Protein 6QSW (pdb70)

Sequence (796 aa):
LSLCGMVDYHKQPWQAKISVIGHESCMGAVVSEEYFVLTAAHCFSIKVSVGGEKRDLEIEVVLFHPNYNIINGKKEAGIPEFYDYDVALIKLKNKLKYGQTIRPICLPCTEGTTRALRLPPTTTCQQQKEELLPAQDIKALFVSEEEKKLTRKEVYIKNGDKKGSCERDAQYAPGYDKVKDISEVVTPRFLCTGGVSPYADPNTCRGDSGGPLIVHKRSRFIQVGVISWGVVDVCVPAHARDFHINLFQVLPWLKEKLQDEDLGFLLSLCGMVWDYHKQPWWQAKISSVIGHESCMGAVVSEYFVLTAAHCFTVDDKEHSSIKVSVGGEKRDLEIEVVLFHPNYNINGKKEAGIPEFYDYDVALIKLKNKLKYGQTIRPICLPCTEGTTRALRLPPTTTCQQQKEELLPAQDIKALFVSEELTRKEVYIKNGDKKGSSCERDAQYAPGYDKVKDISEVVTPRFLCTGGVSPYADPNTCRGDSGGPLIVHKRSRFIQVGVISWGVVDVCVPAHARDFHINLFQVLPWLKEKLQDEDLGFLLSLCGMVWDYHKQPWQAKISVIGHESCMGAVVSEYFVLTAAHCFSIKVSVGGEKRDLEIEVVLFHPNYNINGKKEAGIPEFYDYDVALIKLKNKLKYGQTIRRPICLPCTEGTTRALRLPPTTTCQQQKEELLPAQDIKALFVSEEEKKLTRRKEVYIKNGDKKGSCERDAQYAPGYDKVKDISEVVTPRFLCTGGVSPYADPNTCRGDSGGPLIVHKRSRFIQVGVISWGVVDVCAHARDFHINLFQVLPWLKEKLQDEDDLGFL

Radius of gyration: 29.0 Å; Cα contacts (8 Å, |Δi|>4): 1877; chains: 3; bounding box: 74×73×73 Å

Secondary structure (P-SEA, 3-state):
ccccccccccccccbbbbbccccccbbbbbccccbbbbbcccccbbbbccccccccccccccccccccccccccccccccccccbbbbbbcccccccccbbbbbbcccaaaaaaacccccccaaaaaaacccccccccbbbbbccccbbbbbbbcccccaaaaaaacccccccccccccccccccccbbbbbcccccbbbbbcccccccccccccccbbbbccccccccccccccccbbbbbcccccaaaaaaaaacccccccc/cccccccccccccccbbbbbccccccbbbbbccccbbbbccccccccccccbbbbbccccccccccccccccccccccccccccccccccccbbbbbbcccccccccbbbbbbcccaaaaaaacccccccaaaaaaaccccccccccccccccbbbbbbcccccaaaaaaacccccccccccccccccccccbbbbbcccccbbbbbcccccccccccccccbbbbccccccccccccccccbbbbbcccccaaaaaaaaacccccccc/cccccccccccccccbbbbbccccccbbbbbccccbbbbbcccccbbbbccccccccccccccccccccccccccccccccccccbbbbbbcccccccccbbbbbbcccaaaaaaacccccccaaaaaaaccccccccbbbbbbccccbbbbbbbcccccaaaaaaacccccccccccccccccccccbbbbbcccccbbbbbcccccccccccccccbbbbccccccccccccccbbbbbcccccaaaaaaaaacccccccc

Nearest PDB structures (foldseek):
  6qsw-assembly3_CCC  TM=1.004E+00  e=5.843E-62  Homo sapiens
  6qsw-assembly1_AAA  TM=9.974E-01  e=5.470E-60  Homo sapiens
  6t8u-assembly2_BBB  TM=9.981E-01  e=3.552E-57  Homo sapiens
  6t8u-assembly3_CCC  TM=9.972E-01  e=8.289E-57  Homo sapiens
  6t8u-assembly1_AAA  TM=1.001E+00  e=1.613E-56  Homo sapiens

Structure (mmCIF, N/CA/C/O backbone):
data_6QSW
#
_entry.id   6QSW
#
_cell.length_a   91.281
_cell.length_b   91.281
_cell.length_c   260.221
_cell.angle_alpha   90.000
_cell.angle_beta   90.000
_cell.angle_gamma   90.000
#
_symmetry.space_group_name_H-M   'P 43 21 2'
#
loop_
_entity.id
_entity.type
_entity.pdbx_description
1 polymer 'Complement factor B'
2 non-polymer 'SULFATE ION'
3 non-polymer ~{N}-(2-bromanyl-4-methyl-naphthalen-1-yl)-4,5-dihydro-1~{H}-imidazol-2-amine
4 water water
#
loop_
_atom_site.group_PDB
_atom_site.id
_atom_site.type_symbol
_atom_site.label_atom_id
_atom_site.label_alt_id
_atom_site.label_comp_id
_atom_site.label_asym_id
_atom_site.label_entity_id
_atom_site.label_seq_id
_atom_site.pdbx_PDB_ins_code
_atom_site.Cartn_x
_atom_site.Cartn_y
_atom_site.Cartn_z
_atom_site.occupancy
_atom_site.B_iso_or_equiv
_atom_site.auth_seq_id
_atom_site.auth_comp_id
_atom_site.auth_asym_id
_atom_site.auth_atom_id
_atom_site.pdbx_PDB_model_num
ATOM 1 N N . LEU A 1 2 ? 42.627 -5.384 -26.145 1.000 42.034 -1 LEU AAA N 1
ATOM 2 C CA . LEU A 1 2 ? 42.161 -5.387 -24.725 1.000 31.874 -1 LEU AAA CA 1
ATOM 3 C C . LEU A 1 2 ? 42.385 -6.781 -24.127 1.000 26.540 -1 LEU AAA C 1
ATOM 4 O O . LEU A 1 2 ? 41.858 -7.761 -24.692 1.000 29.406 -1 LEU AAA O 1
ATOM 20 N N . SER A 1 3 ? 43.165 -6.876 -23.049 1.000 25.327 0 SER AAA N 1
ATOM 21 C CA . SER A 1 3 ? 43.450 -8.157 -22.352 1.000 26.588 0 SER AAA CA 1
ATOM 22 C C . SER A 1 3 ? 42.154 -8.700 -21.748 1.000 25.103 0 SER AAA C 1
ATOM 23 O O . SER A 1 3 ? 41.301 -7.875 -21.290 1.000 27.972 0 SER AAA O 1
ATOM 31 N N . LEU A 1 4 A 42.017 -10.025 -21.738 1.000 23.617 1 LEU AAA N 1
ATOM 32 C CA . LEU A 1 4 A 41.066 -10.740 -20.857 1.000 24.529 1 LEU AAA CA 1
ATOM 33 C C . LEU A 1 4 A 41.598 -10.632 -19.430 1.000 23.653 1 LEU AAA C 1
ATOM 34 O O . LEU A 1 4 A 42.584 -11.293 -19.102 1.000 32.459 1 LEU AAA O 1
ATOM 50 N N . CYS A 1 5 ? 40.989 -9.766 -18.632 1.000 23.500 1 CYS AAA N 1
ATOM 51 C CA . CYS A 1 5 ? 41.392 -9.517 -17.233 1.000 20.319 1 CYS AAA CA 1
ATOM 52 C C . CYS A 1 5 ? 40.640 -10.485 -16.311 1.000 21.423 1 CYS AAA C 1
ATOM 53 O O . CYS A 1 5 ? 39.538 -10.976 -16.672 1.000 21.733 1 CYS AAA O 1
ATOM 60 N N . GLY A 1 6 ? 41.241 -10.781 -15.167 1.000 20.654 2 GLY AAA N 1
ATOM 61 C CA . GLY A 1 6 ? 40.614 -11.547 -14.078 1.000 17.943 2 GLY AAA CA 1
ATOM 62 C C . GLY A 1 6 ? 40.242 -12.946 -14.527 1.000 18.323 2 GLY AAA C 1
ATOM 63 O O . GLY A 1 6 ? 39.182 -13.436 -14.122 1.000 19.911 2 GLY AAA O 1
ATOM 67 N N . MET A 1 7 ? 41.062 -13.542 -15.389 1.000 22.184 3 MET AAA N 1
ATOM 68 C CA . MET A 1 7 ? 40.823 -14.904 -15.914 1.000 24.309 3 MET AAA CA 1
ATOM 69 C C . MET A 1 7 ? 41.998 -15.784 -15.506 1.000 23.562 3 MET AAA C 1
ATOM 70 O O . MET A 1 7 ? 43.147 -15.326 -15.654 1.000 29.754 3 MET AAA O 1
ATOM 84 N N . VAL A 1 8 ? 41.731 -16.997 -15.018 1.000 24.846 4 VAL AAA N 1
ATOM 85 C CA . VAL A 1 8 ? 42.797 -17.945 -14.568 1.000 28.564 4 VAL AAA CA 1
ATOM 86 C C . VAL A 1 8 ? 43.138 -18.950 -15.683 1.000 34.474 4 VAL AAA C 1
ATOM 87 O O . VAL A 1 8 ? 42.273 -19.159 -16.526 1.000 40.476 4 VAL AAA O 1
ATOM 100 N N . ASP A 1 16 ? 49.995 -22.218 -7.081 1.000 65.852 23 ASP AAA N 1
ATOM 101 C CA . ASP A 1 16 ? 49.455 -21.167 -6.177 1.000 74.436 23 ASP AAA CA 1
ATOM 102 C C . ASP A 1 16 ? 49.254 -19.868 -6.962 1.000 71.315 23 ASP AAA C 1
ATOM 103 O O . ASP A 1 16 ? 48.176 -19.266 -6.849 1.000 77.407 23 ASP AAA O 1
ATOM 109 N N . TYR A 1 17 ? 50.282 -19.414 -7.679 1.000 85.906 24 TYR AAA N 1
ATOM 110 C CA . TYR A 1 17 ? 50.204 -18.215 -8.561 1.000 92.254 24 TYR AAA CA 1
ATOM 111 C C . TYR A 1 17 ? 49.437 -18.578 -9.838 1.000 127.003 24 TYR AAA C 1
ATOM 112 O O . TYR A 1 17 ? 48.986 -17.668 -10.561 1.000 201.561 24 TYR AAA O 1
ATOM 118 N N . HIS A 1 18 ? 49.289 -19.874 -10.114 1.000 65.454 25 HIS AAA N 1
ATOM 119 C CA . HIS A 1 18 ? 48.350 -20.399 -11.137 1.000 47.041 25 HIS AAA CA 1
ATOM 120 C C . HIS A 1 18 ? 46.941 -19.919 -10.777 1.000 30.229 25 HIS AAA C 1
ATOM 121 O O . HIS A 1 18 ? 46.234 -19.483 -11.689 1.000 31.327 25 HIS AAA O 1
ATOM 136 N N . LYS A 1 19 ? 46.565 -19.938 -9.491 1.000 27.567 26 LYS AAA N 1
ATOM 137 C CA . LYS A 1 19 ? 45.164 -19.650 -9.058 1.000 23.064 26 LYS AAA CA 1
ATOM 138 C C . LYS A 1 19 ? 44.975 -18.159 -8.735 1.000 20.360 26 LYS AAA C 1
ATOM 139 O O . LYS A 1 19 ? 43.818 -17.719 -8.725 1.000 21.895 26 LYS AAA O 1
ATOM 158 N N . GLN A 1 20 ? 46.051 -17.409 -8.479 1.000 21.181 27 GLN AAA N 1
ATOM 159 C CA . GLN A 1 20 ? 45.995 -15.951 -8.195 1.000 20.515 27 GLN AAA CA 1
ATOM 160 C C . GLN A 1 20 ? 47.091 -15.259 -9.006 1.000 19.403 27 GLN AAA C 1
ATOM 161 O O . GLN A 1 20 ? 48.009 -14.659 -8.446 1.000 21.121 27 GLN AAA O 1
ATOM 175 N N . PRO A 1 21 ? 47.030 -15.332 -10.358 1.000 19.032 28 PRO AAA N 1
ATOM 176 C CA . PRO A 1 21 ? 48.129 -14.868 -11.212 1.000 18.336 28 PRO AAA CA 1
ATOM 177 C C . PRO A 1 21 ? 48.321 -13.341 -11.226 1.000 17.700 28 PRO AAA C 1
ATOM 178 O O . PRO A 1 21 ? 49.336 -12.874 -11.730 1.000 16.578 28 PRO AAA O 1
ATOM 189 N N . TRP A 1 22 ? 47.366 -12.603 -10.663 1.000 17.353 29 TRP AAA N 1
ATOM 190 C CA . TRP A 1 22 ? 47.441 -11.125 -10.514 1.000 17.318 29 TRP AAA CA 1
ATOM 191 C C . TRP A 1 22 ? 48.246 -10.754 -9.265 1.000 15.843 29 TRP AAA C 1
ATOM 192 O O . TRP A 1 22 ? 48.568 -9.569 -9.109 1.000 16.751 29 TRP AAA O 1
ATOM 213 N N . GLN A 1 23 ? 48.499 -11.688 -8.355 1.000 16.214 30 GLN AAA N 1
ATOM 214 C CA . GLN A 1 23 ? 48.975 -11.284 -7.006 1.000 15.819 30 GLN AAA CA 1
ATOM 215 C C . GLN A 1 23 ? 50.450 -10.863 -7.063 1.000 14.871 30 GLN AAA C 1
ATOM 216 O O . GLN A 1 23 ? 51.249 -11.528 -7.716 1.000 17.018 30 GLN AAA O 1
ATOM 230 N N . ALA A 1 24 ? 50.781 -9.762 -6.402 1.000 15.650 31 ALA AAA N 1
ATOM 231 C CA . ALA A 1 24 ? 52.165 -9.255 -6.257 1.000 16.678 31 ALA AAA CA 1
ATOM 232 C C . ALA A 1 24 ? 52.544 -9.261 -4.776 1.000 15.627 31 ALA AAA C 1
ATOM 233 O O . ALA A 1 24 ? 51.685 -8.930 -3.930 1.000 17.877 31 ALA AAA O 1
ATOM 240 N N . LYS A 1 25 ? 53.795 -9.611 -4.481 1.000 20.027 32 LYS AAA N 1
ATOM 241 C CA . LYS A 1 25 ? 54.372 -9.575 -3.118 1.000 21.434 32 LYS AAA CA 1
ATOM 242 C C . LYS A 1 25 ? 55.323 -8.381 -3.058 1.000 21.870 32 LYS AAA C 1
ATOM 243 O O . LYS A 1 25 ? 56.151 -8.231 -3.984 1.000 20.984 32 LYS AAA O 1
ATOM 262 N N . ILE A 1 26 ? 55.162 -7.549 -2.032 1.000 20.149 33 ILE AAA N 1
ATOM 263 C CA . ILE A 1 26 ? 55.982 -6.328 -1.816 1.000 20.143 33 ILE AAA CA 1
ATOM 264 C C . ILE A 1 26 ? 56.679 -6.434 -0.460 1.000 20.682 33 ILE AAA C 1
ATOM 265 O O . ILE A 1 26 ? 56.013 -6.766 0.530 1.000 19.634 33 ILE AAA O 1
ATOM 281 N N . SER A 1 27 ? 57.984 -6.151 -0.443 1.000 23.096 34 SER AAA N 1
ATOM 282 C CA . SER A 1 27 ? 58.830 -6.010 0.767 1.000 22.447 34 SER AAA CA 1
ATOM 283 C C . SER A 1 27 ? 59.538 -4.657 0.703 1.000 24.291 34 SER AAA C 1
ATOM 284 O O . SER A 1 27 ? 59.972 -4.266 -0.392 1.000 27.535 34 SER AAA O 1
ATOM 292 N N . VAL A 1 28 ? 59.626 -3.971 1.833 1.000 26.136 35 VAL AAA N 1
ATOM 293 C CA . VAL A 1 28 ? 60.346 -2.674 1.954 1.000 29.208 35 VAL AAA CA 1
ATOM 294 C C . VAL A 1 28 ? 61.320 -2.826 3.123 1.000 30.418 35 VAL AAA C 1
ATOM 295 O O . VAL A 1 28 ? 60.893 -3.342 4.150 1.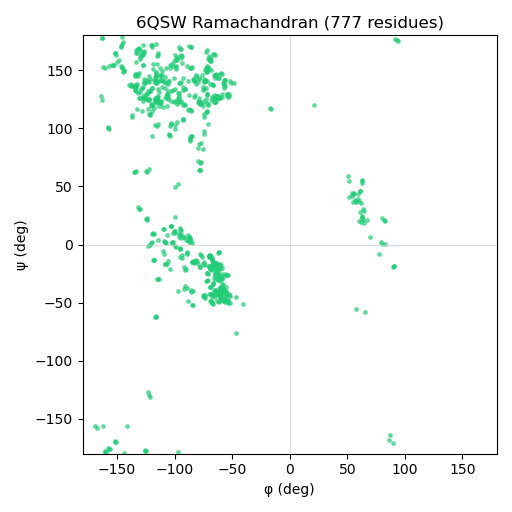000 29.836 35 VAL AAA O 1
ATOM 308 N N . ILE A 1 29 ? 62.602 -2.519 2.904 1.000 39.293 36 ILE AAA N 1
ATOM 309 C CA . ILE A 1 29 ? 63.700 -2.756 3.888 1.000 42.884 36 ILE AAA CA 1
ATOM 310 C C . ILE A 1 29 ? 64.116 -1.411 4.494 1.000 49.966 36 ILE AAA C 1
ATOM 311 O O . ILE A 1 29 ? 63.229 -0.748 5.083 1.000 57.490 36 ILE AAA O 1
ATOM 316 N N . GLY A 1 34 ? 64.377 -3.778 9.131 1.000 87.176 38 GLY AAA N 1
ATOM 317 C CA . GLY A 1 34 ? 63.377 -4.821 9.438 1.000 80.157 38 GLY AAA CA 1
ATOM 318 C C . GLY A 1 34 ? 62.188 -4.752 8.491 1.000 76.793 38 GLY AAA C 1
ATOM 319 O O . GLY A 1 34 ? 61.471 -3.736 8.528 1.000 74.835 38 GLY AAA O 1
ATOM 323 N N . HIS A 1 35 ? 61.981 -5.813 7.702 1.000 68.497 39 HIS AAA N 1
ATOM 324 C CA . HIS A 1 35 ? 61.145 -5.832 6.473 1.000 64.725 39 HIS AAA CA 1
ATOM 325 C C . HIS A 1 35 ? 59.682 -5.557 6.821 1.000 50.442 39 HIS AAA C 1
ATOM 326 O O . HIS A 1 35 ? 59.162 -6.250 7.702 1.000 59.681 39 HIS AAA O 1
ATOM 341 N N . GLU A 1 36 ? 59.067 -4.560 6.165 1.000 37.699 40 GLU AAA N 1
ATOM 342 C CA . GLU A 1 36 ? 57.589 -4.381 6.085 1.000 29.428 40 GLU AAA CA 1
ATOM 343 C C . GLU A 1 36 ? 57.100 -5.185 4.879 1.000 25.404 40 GLU AAA C 1
ATOM 344 O O . GLU A 1 36 ? 57.821 -5.201 3.871 1.000 29.435 40 GLU AAA O 1
ATOM 350 N N . SER A 1 37 ? 55.948 -5.846 4.981 1.000 20.548 41 SER AAA N 1
ATOM 351 C CA . SER A 1 37 ? 55.381 -6.657 3.878 1.000 20.687 41 SER AAA CA 1
ATOM 352 C C . SER A 1 37 ? 54.063 -6.032 3.440 1.000 17.369 41 SER AAA C 1
ATOM 353 O O . SER A 1 37 ? 53.342 -5.495 4.293 1.000 18.945 41 SER AAA O 1
ATOM 361 N N . CYS A 1 38 ? 53.786 -6.102 2.144 1.000 17.142 42 CYS AAA N 1
ATOM 362 C CA . CYS A 1 38 ? 52.468 -5.753 1.576 1.000 16.377 42 CYS AAA CA 1
ATOM 363 C C . CYS A 1 38 ? 52.197 -6.662 0.383 1.000 15.944 42 CYS AAA C 1
ATOM 364 O O . CYS A 1 38 ? 53.094 -7.424 -0.029 1.000 18.725 42 CYS AAA O 1
ATOM 371 N N . MET A 1 39 ? 50.972 -6.593 -0.114 1.000 14.213 43 MET AAA N 1
ATOM 372 C CA . MET A 1 39 ? 50.589 -7.245 -1.375 1.000 16.005 43 MET AAA CA 1
ATOM 373 C C . MET A 1 39 ? 50.107 -6.173 -2.348 1.000 14.919 43 MET AAA C 1
ATOM 374 O O . MET A 1 39 ? 49.994 -4.979 -1.965 1.000 15.377 43 MET AAA O 1
ATOM 388 N N . GLY A 1 40 ? 49.920 -6.586 -3.588 1.000 15.359 44 GLY AAA N 1
ATOM 389 C CA . GLY A 1 40 ? 49.362 -5.744 -4.650 1.000 15.230 44 GLY AAA CA 1
ATOM 390 C C . GLY A 1 40 ? 48.762 -6.611 -5.722 1.000 13.572 44 GLY AAA C 1
ATOM 391 O O . GLY A 1 40 ? 48.763 -7.855 -5.561 1.000 14.241 44 GLY AAA O 1
ATOM 395 N N . ALA A 1 41 ? 48.295 -5.986 -6.788 1.000 13.753 45 ALA AAA N 1
ATOM 396 C CA . ALA A 1 41 ? 47.657 -6.674 -7.921 1.000 15.451 45 ALA AAA CA 1
ATOM 397 C C . ALA A 1 41 ? 48.219 -6.116 -9.215 1.000 14.353 45 ALA AAA C 1
ATOM 398 O O . ALA A 1 41 ? 48.277 -4.881 -9.366 1.000 13.944 45 ALA AAA O 1
ATOM 405 N N . VAL A 1 42 ? 48.586 -7.008 -10.124 1.000 15.398 46 VAL AAA N 1
ATOM 406 C CA . VAL A 1 42 ? 48.920 -6.634 -11.524 1.000 14.647 46 VAL AAA CA 1
ATOM 407 C C . VAL A 1 42 ? 47.648 -6.091 -12.168 1.000 14.146 46 VAL AAA C 1
ATOM 408 O O . VAL A 1 42 ? 46.628 -6.834 -12.180 1.000 15.696 46 VAL AAA O 1
ATOM 421 N N . VAL A 1 43 ? 47.686 -4.856 -12.677 1.000 14.511 47 VAL AAA N 1
ATOM 422 C CA . VAL A 1 43 ? 46.492 -4.252 -13.339 1.000 16.318 47 VAL AAA CA 1
ATOM 423 C C . VAL A 1 43 ? 46.797 -3.939 -14.806 1.000 16.349 47 VAL AAA C 1
ATOM 424 O O . VAL A 1 43 ? 45.858 -3.667 -15.545 1.000 17.855 47 VAL AAA O 1
ATOM 437 N N . SER A 1 44 ? 48.064 -3.973 -15.217 1.000 16.163 48 SER AAA N 1
ATOM 438 C CA . SER A 1 44 ? 48.472 -3.792 -16.631 1.000 17.155 48 SER AAA CA 1
ATOM 439 C C . SER A 1 44 ? 49.901 -4.312 -16.771 1.000 17.534 48 SER AAA C 1
ATOM 440 O O . SER A 1 44 ? 50.486 -4.744 -15.761 1.000 18.466 48 SER AAA O 1
ATOM 448 N N A GLU A 1 45 ? 50.444 -4.264 -17.986 0.500 19.834 49 GLU AAA N 1
ATOM 449 N N B GLU A 1 45 ? 50.453 -4.267 -17.980 0.500 16.758 49 GLU AAA N 1
ATOM 450 C CA A GLU A 1 45 ? 51.794 -4.783 -18.314 0.500 22.279 49 GLU AAA CA 1
ATOM 451 C CA B GLU A 1 45 ? 51.795 -4.832 -18.260 0.500 16.483 49 GLU AAA CA 1
ATOM 452 C C A GLU A 1 45 ? 52.863 -4.042 -17.498 0.500 20.135 49 GLU AAA C 1
ATOM 453 C C B GLU A 1 45 ? 52.869 -4.044 -17.494 0.500 17.118 49 GLU AAA C 1
ATOM 454 O O A GLU A 1 45 ? 53.967 -4.598 -17.326 0.500 20.547 49 GLU AAA O 1
ATOM 455 O O B GLU A 1 45 ? 53.975 -4.593 -17.320 0.500 17.526 49 GLU AAA O 1
ATOM 478 N N . TYR A 1 46 ? 52.573 -2.816 -17.050 1.000 17.406 50 TYR AAA N 1
ATOM 479 C CA . TYR A 1 46 ? 53.577 -1.944 -16.389 1.000 16.601 50 TYR AAA CA 1
ATOM 480 C C . TYR A 1 46 ? 53.180 -1.561 -14.961 1.000 16.369 50 TYR AAA C 1
ATOM 481 O O . TYR A 1 46 ? 53.960 -0.835 -14.346 1.000 20.274 50 TYR AAA O 1
ATOM 499 N N . PHE A 1 47 ? 52.028 -1.996 -14.447 1.000 15.456 51 PHE AAA N 1
ATOM 500 C CA . PHE A 1 47 ? 51.511 -1.435 -13.172 1.000 15.502 51 PHE AAA CA 1
ATOM 501 C C . PHE A 1 47 ? 51.033 -2.505 -12.199 1.000 14.341 51 PHE AAA C 1
ATOM 502 O O . PHE A 1 47 ? 50.270 -3.414 -12.577 1.000 16.145 51 PHE AAA O 1
ATOM 519 N N . VAL A 1 48 ? 51.415 -2.296 -10.943 1.000 14.606 52 VAL AAA N 1
ATOM 520 C CA . VAL A 1 48 ? 50.913 -3.036 -9.758 1.000 14.102 52 VAL AAA CA 1
ATOM 521 C C . VAL A 1 48 ? 50.199 -2.033 -8.852 1.000 13.327 52 VAL AAA C 1
ATOM 522 O O . VAL A 1 48 ? 50.816 -1.028 -8.464 1.000 13.611 52 VAL AAA O 1
ATOM 535 N N . LEU A 1 49 ? 48.936 -2.307 -8.535 1.000 13.260 53 LEU AAA N 1
ATOM 536 C CA . LEU A 1 49 ? 48.121 -1.465 -7.627 1.000 13.840 53 LEU AAA CA 1
ATOM 537 C C . LEU A 1 49 ? 48.293 -1.982 -6.200 1.000 12.915 53 LEU AAA C 1
ATOM 538 O O . LEU A 1 49 ? 48.235 -3.200 -5.996 1.000 13.787 53 LEU AAA O 1
ATOM 554 N N . THR A 1 50 ? 48.519 -1.075 -5.254 1.000 12.895 54 THR AAA N 1
ATOM 555 C CA . THR A 1 50 ? 48.749 -1.421 -3.833 1.000 13.634 54 THR AAA CA 1
ATOM 556 C C . THR A 1 50 ? 48.271 -0.262 -2.953 1.000 12.686 54 THR AAA C 1
ATOM 557 O O . THR A 1 50 ? 47.586 0.624 -3.463 1.000 12.788 54 THR AAA O 1
ATOM 568 N N . ALA A 1 51 ? 48.590 -0.313 -1.665 1.000 12.057 55 ALA AAA N 1
ATOM 569 C CA . ALA A 1 51 ? 48.228 0.711 -0.663 1.000 12.161 55 ALA AAA CA 1
ATOM 570 C C . ALA A 1 51 ? 49.392 1.703 -0.521 1.000 11.065 55 ALA AAA C 1
ATOM 571 O O . ALA A 1 51 ? 50.581 1.288 -0.503 1.000 13.881 55 ALA AAA O 1
ATOM 578 N N . ALA A 1 52 ? 49.060 2.981 -0.402 1.000 12.315 56 ALA AAA N 1
ATOM 579 C CA . ALA A 1 52 ? 50.046 4.054 -0.203 1.000 13.788 56 ALA AAA CA 1
ATOM 580 C C . ALA A 1 52 ? 50.821 3.830 1.098 1.000 15.139 56 ALA AAA C 1
ATOM 581 O O . ALA A 1 52 ? 52.035 4.141 1.101 1.000 15.481 56 ALA AAA O 1
ATOM 588 N N . HIS A 1 53 ? 50.178 3.333 2.163 1.000 13.000 57 HIS AAA N 1
ATOM 589 C CA . HIS A 1 53 ? 50.814 3.280 3.509 1.000 15.590 57 HIS AAA CA 1
ATOM 590 C C . HIS A 1 53 ? 51.935 2.237 3.545 1.000 15.249 57 HIS AAA C 1
ATOM 591 O O . HIS A 1 53 ? 52.682 2.236 4.534 1.000 16.916 57 HIS AAA O 1
ATOM 606 N N . CYS A 1 54 ? 52.061 1.397 2.512 1.000 14.745 58 CYS AAA N 1
ATOM 607 C CA . CYS A 1 54 ? 53.130 0.366 2.410 1.000 15.714 58 CYS AAA CA 1
ATOM 608 C C . CYS A 1 54 ? 54.510 1.015 2.262 1.000 16.180 58 CYS AAA C 1
ATOM 609 O O . CYS A 1 54 ? 55.508 0.327 2.521 1.000 22.816 58 CYS AAA O 1
ATOM 616 N N . PHE A 1 55 ? 54.550 2.298 1.882 1.000 16.727 59 PHE AAA N 1
ATOM 617 C CA . PHE A 1 55 ? 55.784 3.075 1.612 1.000 17.824 59 PHE AAA CA 1
ATOM 618 C C . PHE A 1 55 ? 55.850 4.213 2.635 1.000 87.697 59 PHE AAA C 1
ATOM 619 O O . PHE A 1 55 ? 56.969 4.553 3.023 1.000 67.880 59 PHE AAA O 1
ATOM 636 N N . SER A 1 63 ? 65.789 -1.471 -1.999 1.000 44.165 63 SER AAA N 1
ATOM 637 C CA . SER A 1 63 ? 64.924 -0.996 -0.884 1.000 47.011 63 SER AAA CA 1
ATOM 638 C C . SER A 1 63 ? 63.499 -1.566 -1.021 1.000 41.916 63 SER AAA C 1
ATOM 639 O O . SER A 1 63 ? 62.995 -2.210 -0.074 1.000 44.283 63 SER AAA O 1
ATOM 647 N N . ILE A 1 64 ? 62.863 -1.343 -2.167 1.000 32.619 64 ILE AAA N 1
ATOM 648 C CA . ILE A 1 64 ? 61.499 -1.863 -2.470 1.000 27.357 64 ILE AAA CA 1
ATOM 649 C C . ILE A 1 64 ? 61.660 -3.102 -3.345 1.000 29.963 64 ILE AAA C 1
ATOM 650 O O . ILE A 1 64 ? 62.270 -2.983 -4.415 1.000 36.584 64 ILE AAA O 1
ATOM 666 N N . LYS A 1 65 ? 61.129 -4.232 -2.894 1.000 27.023 65 LYS AAA N 1
ATOM 667 C CA . LYS A 1 65 ? 61.164 -5.521 -3.625 1.000 26.889 65 LYS AAA CA 1
ATOM 668 C C . LYS A 1 65 ? 59.731 -5.857 -4.023 1.000 24.504 65 LYS AAA C 1
ATOM 669 O O . LYS A 1 65 ? 58.865 -5.872 -3.134 1.000 31.379 65 LYS AAA O 1
ATOM 688 N N . VAL A 1 66 ? 59.481 -6.032 -5.315 1.000 23.832 66 VAL AAA N 1
ATOM 689 C CA . VAL A 1 66 ? 58.162 -6.463 -5.850 1.000 23.564 66 VAL AAA CA 1
ATOM 690 C C . VAL A 1 66 ? 58.405 -7.701 -6.704 1.000 24.275 66 VAL AAA C 1
ATOM 691 O O . VAL A 1 66 ? 59.319 -7.668 -7.562 1.000 24.866 66 VAL AAA O 1
ATOM 704 N N . SER A 1 67 ? 57.628 -8.756 -6.457 1.000 22.908 67 SER AAA N 1
ATOM 705 C CA . SER A 1 67 ? 57.662 -10.001 -7.252 1.000 24.702 67 SER AAA CA 1
ATOM 706 C C . SER A 1 67 ? 56.244 -10.411 -7.646 1.000 22.896 67 SER AAA C 1
ATOM 707 O O . SER A 1 67 ? 55.282 -10.146 -6.891 1.000 20.451 67 SER AAA O 1
ATOM 715 N N . VAL A 1 68 ? 56.154 -11.028 -8.821 1.000 23.194 68 VAL AAA N 1
ATOM 716 C CA . VAL A 1 68 ? 54.906 -11.573 -9.410 1.000 24.543 68 VAL AAA CA 1
ATOM 717 C C . VAL A 1 68 ? 55.171 -13.029 -9.787 1.000 26.813 68 VAL AAA C 1
ATOM 718 O O . VAL A 1 68 ? 56.350 -13.420 -9.820 1.000 31.152 68 VAL AAA O 1
ATOM 731 N N . GLY A 1 69 ? 54.110 -13.787 -10.055 1.000 29.365 69 GLY AAA N 1
ATOM 732 C CA . GLY A 1 69 ? 54.191 -15.137 -10.639 1.000 31.831 69 GLY AAA CA 1
ATOM 733 C C . GLY A 1 69 ? 54.888 -16.124 -9.727 1.000 33.854 69 GLY AAA C 1
ATOM 734 O O . GLY A 1 69 ? 55.336 -17.156 -10.235 1.000 40.616 69 GLY AAA O 1
ATOM 738 N N . GLY A 1 70 ? 54.991 -15.808 -8.434 1.000 39.073 70 GLY AAA N 1
ATOM 739 C CA . GLY A 1 70 ? 55.753 -16.591 -7.443 1.000 43.562 70 GLY AAA CA 1
ATOM 740 C C . GLY A 1 70 ? 57.250 -16.617 -7.738 1.000 44.035 70 GLY AAA C 1
ATOM 741 O O . GLY A 1 70 ? 57.942 -17.506 -7.260 1.000 49.138 70 GLY AAA O 1
ATOM 745 N N . GLU A 1 71 ? 57.745 -15.651 -8.524 1.000 45.160 79 GLU AAA N 1
ATOM 746 C CA . GLU A 1 71 ? 59.142 -15.623 -8.935 1.000 45.277 79 GLU AAA CA 1
ATOM 747 C C . GLU A 1 71 ? 60.016 -15.208 -7.749 1.000 44.086 79 GLU AAA C 1
ATOM 748 O O . GLU A 1 71 ? 59.526 -14.437 -6.900 1.000 46.341 79 GLU AAA O 1
ATOM 760 N N . LYS A 1 72 ? 61.268 -15.680 -7.709 1.000 44.154 80 LYS AAA N 1
ATOM 761 C CA . LYS A 1 72 ? 62.312 -15.193 -6.761 1.000 45.308 80 LYS AAA CA 1
ATOM 762 C C . LYS A 1 72 ? 62.703 -13.759 -7.140 1.000 39.782 80 LYS AAA C 1
ATOM 763 O O . LYS A 1 72 ? 62.957 -12.951 -6.225 1.000 42.214 80 LYS AAA O 1
ATOM 769 N N . ARG A 1 73 ? 62.743 -13.476 -8.447 1.000 37.988 81 ARG AAA N 1
ATOM 770 C CA . ARG A 1 73 ? 63.224 -12.203 -9.051 1.000 39.819 81 ARG AAA CA 1
ATOM 771 C C . ARG A 1 73 ? 62.433 -11.009 -8.496 1.000 37.643 81 ARG AAA C 1
ATOM 772 O O . ARG A 1 73 ? 61.194 -11.111 -8.398 1.000 39.502 81 ARG AAA O 1
ATOM 778 N N . ASP A 1 74 ? 63.142 -9.928 -8.163 1.000 36.521 82 ASP AAA N 1
ATOM 779 C CA . ASP A 1 74 ? 62.570 -8.608 -7.806 1.000 34.586 82 ASP AAA CA 1
ATOM 780 C C . ASP A 1 74 ? 62.570 -7.722 -9.050 1.000 31.241 82 ASP AAA C 1
ATOM 781 O O . ASP A 1 74 ? 63.623 -7.577 -9.671 1.000 37.557 82 ASP AAA O 1
ATOM 790 N N . LEU A 1 75 ? 61.420 -7.166 -9.401 1.000 27.300 83 LEU AAA N 1
ATOM 791 C CA . LEU A 1 75 ? 61.241 -6.399 -10.661 1.000 29.132 83 LEU AAA CA 1
ATOM 792 C C . LEU A 1 75 ? 61.808 -4.990 -10.502 1.000 26.798 83 LEU AAA C 1
ATOM 793 O O . LEU A 1 75 ? 61.632 -4.389 -9.416 1.000 26.104 83 LEU AAA O 1
ATOM 809 N N . GLU A 1 76 ? 62.418 -4.465 -11.566 1.000 22.448 84 GLU AAA N 1
ATOM 810 C CA . GLU A 1 76 ? 62.947 -3.077 -11.568 1.000 23.700 84 GLU AAA CA 1
ATOM 811 C C . GLU A 1 76 ? 61.748 -2.121 -11.496 1.000 22.068 84 GLU AAA C 1
ATOM 812 O O . GLU A 1 76 ? 60.795 -2.244 -12.317 1.000 23.353 84 GLU AAA O 1
ATOM 818 N N . ILE A 1 77 ? 61.779 -1.213 -10.522 1.000 23.476 85 ILE AAA N 1
ATOM 819 C CA . ILE A 1 77 ? 60.719 -0.189 -10.308 1.000 21.175 85 ILE AAA CA 1
ATOM 820 C C . ILE A 1 77 ? 61.159 1.118 -10.961 1.000 19.731 85 ILE AAA C 1
ATOM 821 O O . ILE A 1 77 ? 62.300 1.541 -10.745 1.000 21.533 85 ILE AAA O 1
ATOM 837 N N . GLU A 1 78 ? 60.278 1.704 -11.765 1.000 20.088 86 GLU AAA N 1
ATOM 838 C CA . GLU A 1 78 ? 60.506 3.019 -12.404 1.000 22.402 86 GLU AAA CA 1
ATOM 839 C C . GLU A 1 78 ? 60.124 4.123 -11.421 1.000 20.891 86 GLU AAA C 1
ATOM 840 O O . GLU A 1 78 ? 60.924 5.065 -11.213 1.000 21.317 86 GLU AAA O 1
ATOM 852 N N . VAL A 1 79 ? 58.918 4.036 -10.870 1.000 20.093 87 VAL AAA N 1
ATOM 853 C CA . VAL A 1 79 ? 58.353 5.086 -9.981 1.000 19.023 87 VAL AAA CA 1
ATOM 854 C C . VAL A 1 79 ? 57.198 4.455 -9.208 1.000 16.926 87 VAL AAA C 1
ATOM 855 O O . VAL A 1 79 ? 56.592 3.481 -9.694 1.000 19.673 87 VAL AAA O 1
ATOM 868 N N . VAL A 1 80 ? 56.926 4.979 -8.026 1.000 15.461 88 VAL AAA N 1
ATOM 869 C CA . VAL A 1 80 ? 55.678 4.668 -7.283 1.000 15.376 88 VAL AAA CA 1
ATOM 870 C C . VAL A 1 80 ? 54.835 5.944 -7.251 1.000 16.935 88 VAL AAA C 1
ATOM 871 O O . VAL A 1 80 ? 55.311 6.963 -6.747 1.000 17.810 88 VAL AAA O 1
ATOM 884 N N . LEU A 1 81 ? 53.608 5.856 -7.752 1.000 16.000 89 LEU AAA N 1
ATOM 885 C CA . LEU A 1 81 ? 52.655 6.992 -7.821 1.000 15.931 89 LEU AAA CA 1
ATOM 886 C C . LEU A 1 81 ? 51.665 6.880 -6.659 1.000 14.583 89 LEU AAA C 1
ATOM 887 O O . LEU A 1 81 ? 51.153 5.762 -6.407 1.000 17.647 89 LEU AAA O 1
ATOM 903 N N . PHE A 1 82 ? 51.420 7.990 -5.969 1.000 14.253 90 PHE AAA N 1
ATOM 904 C CA . PHE A 1 82 ? 50.562 8.031 -4.762 1.000 14.294 90 PHE AAA CA 1
ATOM 905 C C . PHE A 1 82 ? 49.334 8.880 -5.043 1.000 13.257 90 PHE AAA C 1
ATOM 906 O O . PHE A 1 82 ? 49.440 9.917 -5.722 1.000 14.797 90 PHE AAA O 1
ATOM 923 N N . HIS A 1 83 ? 48.190 8.454 -4.526 1.000 14.556 91 HIS AAA N 1
ATOM 924 C CA . HIS A 1 83 ? 46.961 9.267 -4.630 1.000 13.272 91 HIS AAA CA 1
ATOM 925 C C . HIS A 1 83 ? 47.288 10.644 -4.064 1.000 13.697 91 HIS AAA C 1
ATOM 926 O O . HIS A 1 83 ? 47.838 10.758 -2.970 1.000 14.087 91 HIS AAA O 1
ATOM 941 N N . PRO A 1 84 ? 46.985 11.733 -4.795 1.000 15.912 92 PRO AAA N 1
ATOM 942 C CA . PRO A 1 84 ? 47.344 13.072 -4.326 1.000 17.688 92 PRO AAA CA 1
ATOM 943 C C . PRO A 1 84 ? 46.657 13.484 -3.015 1.000 16.141 92 PRO AAA C 1
ATOM 944 O O . PRO A 1 84 ? 47.146 14.408 -2.385 1.000 18.710 92 PRO AAA O 1
ATOM 955 N N . ASN A 1 85 ? 45.550 12.840 -2.639 1.000 15.501 93 ASN AAA N 1
ATOM 956 C CA . ASN A 1 85 ? 44.768 13.205 -1.429 1.000 17.015 93 ASN AAA CA 1
ATOM 957 C C . ASN A 1 85 ? 45.193 12.342 -0.244 1.000 15.338 93 ASN AAA C 1
ATOM 958 O O . ASN A 1 85 ? 44.657 12.570 0.855 1.000 19.401 93 ASN AAA O 1
ATOM 969 N N . TYR A 1 86 ? 46.103 11.381 -0.442 1.000 15.432 94 TYR AAA N 1
ATOM 970 C CA . TYR A 1 86 ? 46.608 10.525 0.658 1.000 13.866 94 TYR AAA CA 1
ATOM 971 C C . TYR A 1 86 ? 47.517 11.354 1.572 1.000 15.175 94 TYR AAA C 1
ATOM 972 O O . TYR A 1 86 ? 48.478 12.011 1.102 1.000 15.892 94 TYR AAA O 1
ATOM 990 N N . ASN A 1 87 ? 47.245 11.303 2.868 1.000 14.556 95 ASN AAA N 1
ATOM 991 C CA . ASN A 1 87 ? 48.125 11.909 3.889 1.000 18.105 95 ASN AAA CA 1
ATOM 992 C C . ASN A 1 87 ? 47.855 11.207 5.212 1.000 15.594 95 ASN AAA C 1
ATOM 993 O O . ASN A 1 87 ? 46.878 11.573 5.876 1.000 15.664 95 ASN AAA O 1
ATOM 1004 N N . ILE A 1 88 ? 48.708 10.246 5.583 1.000 17.711 96 ILE AAA N 1
ATOM 1005 C CA A ILE A 1 88 ? 48.492 9.423 6.809 0.500 17.695 96 ILE AAA CA 1
ATOM 1006 C CA B ILE A 1 88 ? 48.488 9.421 6.808 0.500 16.781 96 ILE AAA CA 1
ATOM 1007 C C . ILE A 1 88 ? 48.504 10.347 8.032 1.000 15.565 96 ILE AAA C 1
ATOM 1008 O O . ILE A 1 88 ? 47.859 9.998 9.038 1.000 16.994 96 ILE AAA O 1
ATOM 1038 N N . ASN A 1 89 ? 49.200 11.490 7.938 1.000 17.144 97 ASN AAA N 1
ATOM 1039 C CA . ASN A 1 89 ? 49.333 12.471 9.051 1.000 16.318 97 ASN AAA CA 1
ATOM 1040 C C . ASN A 1 89 ? 48.247 13.556 8.994 1.000 17.047 97 ASN AAA C 1
ATOM 1041 O O . ASN A 1 89 ? 48.321 14.510 9.809 1.000 19.146 97 ASN AAA O 1
ATOM 1052 N N . GLY A 1 90 A 47.274 13.431 8.091 1.000 17.877 97 GLY AAA N 1
ATOM 1053 C CA . GLY A 1 90 A 46.382 14.545 7.714 1.000 19.284 97 GLY AAA CA 1
ATOM 1054 C C . GLY A 1 90 A 45.489 15.025 8.842 1.000 18.701 97 GLY AAA C 1
ATOM 1055 O O . GLY A 1 90 A 45.005 16.164 8.737 1.000 20.374 97 GLY AAA O 1
ATOM 1059 N N . LYS A 1 91 B 45.221 14.198 9.850 1.000 18.139 97 LYS AAA N 1
ATOM 1060 C CA . LYS A 1 91 B 44.299 14.559 10.958 1.000 16.886 97 LYS AAA CA 1
ATOM 1061 C C . LYS A 1 91 B 45.006 14.422 12.310 1.000 16.868 97 LYS AAA C 1
ATOM 1062 O O . LYS A 1 91 B 44.313 14.369 13.339 1.000 19.777 97 LYS AAA O 1
ATOM 1081 N N . LYS A 1 92 C 46.340 14.443 12.321 1.000 18.771 97 LYS AAA N 1
ATOM 1082 C CA . LYS A 1 92 C 47.133 14.391 13.580 1.000 18.703 97 LYS AAA CA 1
ATOM 1083 C C . LYS A 1 92 C 46.711 15.554 14.485 1.000 16.572 97 LYS AAA C 1
ATOM 1084 O O . LYS A 1 92 C 46.569 15.314 15.683 1.000 19.518 97 LYS AAA O 1
ATOM 1103 N N . GLU A 1 93 D 46.482 16.752 13.939 1.000 18.716 97 GLU AAA N 1
ATOM 1104 C CA . GLU A 1 93 D 46.108 17.942 14.755 1.000 19.176 97 GLU AAA CA 1
ATOM 1105 C C . GLU A 1 93 D 44.786 17.679 15.493 1.000 20.193 97 GLU AAA C 1
ATOM 1106 O O . GLU A 1 93 D 44.638 18.185 16.611 1.000 18.642 97 GLU AAA O 1
ATOM 1118 N N . ALA A 1 94 E 43.885 16.879 14.914 1.000 20.295 97 ALA AAA N 1
ATOM 1119 C CA . ALA A 1 94 E 42.579 16.508 15.510 1.000 23.674 97 ALA AAA CA 1
ATOM 1120 C C . ALA A 1 94 E 42.715 15.277 16.426 1.000 22.392 97 ALA AAA C 1
ATOM 1121 O O . ALA A 1 94 E 41.691 14.828 16.947 1.000 26.930 97 ALA AAA O 1
ATOM 1128 N N . GLY A 1 95 F 43.933 14.769 16.648 1.000 21.346 97 GLY AAA N 1
ATOM 1129 C CA . GLY A 1 95 F 44.205 13.636 17.555 1.000 23.773 97 GLY AAA CA 1
ATOM 1130 C C . GLY A 1 95 F 43.908 12.287 16.913 1.000 19.722 97 GLY AAA C 1
ATOM 1131 O O . GLY A 1 95 F 43.668 11.308 17.647 1.000 27.367 97 GLY AAA O 1
ATOM 1135 N N . ILE A 1 96 G 43.910 12.235 15.585 1.000 17.190 97 ILE AAA N 1
ATOM 1136 C CA . ILE A 1 96 G 43.785 10.968 14.804 1.000 18.039 97 ILE AAA CA 1
ATOM 1137 C C . ILE A 1 96 G 45.189 10.625 14.311 1.000 18.588 97 ILE AAA C 1
ATOM 1138 O O . ILE A 1 96 G 45.712 11.311 13.437 1.000 19.157 97 ILE AAA O 1
ATOM 1154 N N . PRO A 1 97 H 45.869 9.626 14.927 1.000 18.692 97 PRO AAA N 1
ATOM 1155 C CA . PRO A 1 97 H 47.280 9.369 14.632 1.000 19.271 97 PRO AAA CA 1
ATOM 1156 C C . PRO A 1 97 H 47.569 8.978 13.176 1.000 17.188 97 PRO AAA C 1
ATOM 1157 O O . PRO A 1 97 H 48.565 9.420 12.619 1.000 18.728 97 PRO AAA O 1
ATOM 1168 N N . GLU A 1 98 I 46.722 8.127 12.606 1.000 17.656 97 GLU AAA N 1
ATOM 1169 C CA . GLU A 1 98 I 46.844 7.644 11.214 1.000 18.551 97 GLU AAA CA 1
ATOM 1170 C C . GLU A 1 98 I 45.486 7.787 10.535 1.000 17.284 97 GLU AAA C 1
ATOM 1171 O O . GLU A 1 98 I 44.478 7.295 11.089 1.000 17.978 97 GLU AAA O 1
ATOM 1183 N N . PHE A 1 99 ? 45.491 8.395 9.356 1.000 16.333 98 PHE AAA N 1
ATOM 1184 C CA . PHE A 1 99 ? 44.290 8.658 8.545 1.000 14.433 98 PHE AAA CA 1
ATOM 1185 C C . PHE A 1 99 ? 44.492 7.996 7.189 1.000 13.921 98 PHE AAA C 1
ATOM 1186 O O . PHE A 1 99 ? 45.371 8.422 6.422 1.000 17.076 98 PHE AAA O 1
ATOM 1203 N N . TYR A 1 100 ? 43.705 6.962 6.910 1.000 14.731 99 TYR AAA N 1
ATOM 1204 C CA . TYR A 1 100 ? 43.948 6.054 5.766 1.000 14.209 99 TYR AAA CA 1
ATOM 1205 C C . TYR A 1 100 ? 43.133 6.479 4.541 1.000 13.580 99 TYR AAA C 1
ATOM 1206 O O . TYR A 1 100 ? 43.052 5.717 3.583 1.000 13.021 99 TYR AAA O 1
ATOM 1224 N N . ASP A 1 101 ? 42.566 7.681 4.514 1.000 13.921 100 ASP AAA N 1
ATOM 1225 C CA . ASP A 1 101 ? 41.781 8.102 3.331 1.000 13.465 100 ASP AAA CA 1
ATOM 1226 C C . ASP A 1 101 ? 42.685 8.006 2.097 1.000 13.335 100 ASP AAA C 1
ATOM 1227 O O . ASP A 1 101 ? 43.893 8.343 2.201 1.000 15.092 100 ASP AAA O 1
ATOM 1236 N N . TYR A 1 102 ? 42.136 7.571 0.967 1.000 12.648 101 TYR AAA N 1
ATOM 1237 C CA . TYR A 1 102 ? 42.831 7.554 -0.348 1.000 12.265 101 TYR AAA CA 1
ATOM 1238 C C . TYR A 1 102 ? 44.137 6.747 -0.275 1.000 12.774 101 TYR AAA C 1
ATOM 1239 O O . TYR A 1 102 ? 45.102 7.077 -0.982 1.000 13.716 101 TYR AAA O 1
ATOM 1257 N N . ASP A 1 103 ? 44.123 5.638 0.463 1.000 11.978 102 ASP AAA N 1
ATOM 1258 C CA . ASP A 1 103 ? 45.311 4.775 0.693 1.000 12.095 102 ASP AAA CA 1
ATOM 1259 C C . ASP A 1 103 ? 45.564 3.881 -0.532 1.000 12.073 102 ASP AAA C 1
ATOM 1260 O O . ASP A 1 103 ? 45.505 2.643 -0.392 1.000 13.341 102 ASP AAA O 1
ATOM 1269 N N . VAL A 1 104 ? 45.888 4.468 -1.681 1.000 12.843 103 VAL AAA N 1
ATOM 1270 C CA . VAL A 1 104 ? 46.230 3.706 -2.912 1.000 11.345 103 VAL AAA CA 1
ATOM 1271 C C . VAL A 1 104 ? 47.485 4.289 -3.565 1.000 11.438 103 VAL AAA C 1
ATOM 1272 O O . VAL A 1 104 ? 47.735 5.540 -3.507 1.000 12.142 103 VAL AAA O 1
ATOM 1285 N N . ALA A 1 105 ? 48.254 3.395 -4.170 1.000 12.756 104 ALA AAA N 1
ATOM 1286 C CA . ALA A 1 105 ? 49.511 3.697 -4.883 1.000 12.383 104 ALA AAA CA 1
ATOM 1287 C C . ALA A 1 105 ? 49.641 2.753 -6.071 1.000 12.743 104 ALA AAA C 1
ATOM 1288 O O . ALA A 1 105 ? 49.123 1.614 -6.012 1.000 14.445 104 ALA AAA O 1
ATOM 1295 N N . LEU A 1 106 ? 50.327 3.210 -7.104 1.000 13.543 105 LEU AAA N 1
ATOM 1296 C CA . LEU A 1 106 ? 50.611 2.424 -8.318 1.000 12.988 105 LEU AAA CA 1
ATOM 1297 C C . LEU A 1 106 ? 52.121 2.303 -8.468 1.000 13.664 105 LEU AAA C 1
ATOM 1298 O O . LEU A 1 106 ? 52.801 3.342 -8.562 1.000 16.704 105 LEU AAA O 1
ATOM 1314 N N . ILE A 1 107 ? 52.614 1.065 -8.471 1.000 13.342 106 ILE AAA N 1
ATOM 1315 C CA . ILE A 1 107 ? 54.038 0.760 -8.780 1.000 14.983 106 ILE AAA CA 1
ATOM 1316 C C . ILE A 1 107 ? 54.163 0.651 -10.297 1.000 14.070 106 ILE AAA C 1
ATOM 1317 O O . ILE A 1 107 ? 53.539 -0.246 -10.868 1.000 14.884 106 ILE AAA O 1
ATOM 1333 N N . LYS A 1 108 ? 54.927 1.553 -10.910 1.000 16.012 107 LYS AAA N 1
ATOM 1334 C CA . LYS A 1 108 ? 55.212 1.502 -12.362 1.000 18.149 107 LYS AAA CA 1
ATOM 1335 C C . LYS A 1 108 ? 56.517 0.725 -12.536 1.000 19.008 107 LYS AAA C 1
ATOM 1336 O O . LYS A 1 108 ? 57.558 1.118 -11.954 1.000 18.932 107 LYS AAA O 1
ATOM 1355 N N . LEU A 1 109 ? 56.435 -0.371 -13.273 1.000 20.136 108 LEU AAA N 1
ATOM 1356 C CA . LEU A 1 109 ? 57.586 -1.252 -13.576 1.000 19.793 108 LEU AAA CA 1
ATOM 1357 C C . LEU A 1 109 ? 58.348 -0.693 -14.781 1.000 22.277 108 LEU AAA C 1
ATOM 1358 O O . LEU A 1 109 ? 57.701 -0.186 -15.720 1.000 24.059 108 LEU AAA O 1
ATOM 1374 N N . LYS A 1 110 ? 59.676 -0.787 -14.756 1.000 22.820 109 LYS AAA N 1
ATOM 1375 C CA . LYS A 1 110 ? 60.543 -0.373 -15.893 1.000 26.473 109 LYS AAA CA 1
ATOM 1376 C C . LYS A 1 110 ? 60.274 -1.273 -17.099 1.000 24.907 109 LYS AAA C 1
ATOM 1377 O O . LYS A 1 110 ? 60.270 -0.758 -18.229 1.000 27.530 109 LYS AAA O 1
ATOM 1396 N N . ASN A 1 111 ? 60.078 -2.571 -16.861 1.000 26.254 110 ASN AAA N 1
ATOM 1397 C CA . ASN A 1 111 ? 60.031 -3.594 -17.935 1.000 28.983 110 ASN AAA CA 1
ATOM 1398 C C . ASN A 1 111 ? 58.608 -4.135 -18.059 1.000 25.012 110 ASN AAA C 1
ATOM 1399 O O . ASN A 1 111 ? 57.932 -4.297 -17.026 1.000 28.960 110 ASN AAA O 1
ATOM 1410 N N . LYS A 1 112 ? 58.188 -4.375 -19.298 1.000 26.447 111 LYS AAA N 1
ATOM 1411 C CA . LYS A 1 112 ? 56.850 -4.913 -19.634 1.000 26.152 111 LYS AAA CA 1
ATOM 1412 C C . LYS A 1 112 ? 56.719 -6.315 -19.048 1.000 26.360 111 LYS AAA C 1
ATOM 1413 O O . LYS A 1 112 ? 57.595 -7.161 -19.329 1.000 28.441 111 LYS AAA O 1
ATOM 1432 N N . LEU A 1 113 ? 55.656 -6.565 -18.288 1.000 20.716 112 LEU AAA N 1
ATOM 1433 C CA . LEU A 1 113 ? 55.346 -7.932 -17.812 1.000 23.006 112 LEU AAA CA 1
ATOM 1434 C C . LEU A 1 113 ? 54.954 -8.781 -19.016 1.000 25.102 112 LEU AAA C 1
ATOM 1435 O O . LEU A 1 113 ? 54.222 -8.277 -19.887 1.000 26.152 112 LEU AAA O 1
ATOM 1451 N N . LYS A 1 114 ? 55.448 -10.018 -19.052 1.000 30.747 113 LYS AAA N 1
ATOM 1452 C CA . LYS A 1 114 ? 55.014 -11.047 -20.024 1.000 30.886 113 LYS AAA CA 1
ATOM 1453 C C . LYS A 1 114 ? 53.893 -11.849 -19.364 1.000 30.397 113 LYS AAA C 1
ATOM 1454 O O . LYS A 1 114 ? 54.171 -12.603 -18.422 1.000 32.571 113 LYS AAA O 1
ATOM 1473 N N . TYR A 1 115 ? 52.662 -11.654 -19.818 1.000 26.829 114 TYR AAA N 1
ATOM 1474 C CA . TYR A 1 115 ? 51.487 -12.405 -19.317 1.000 27.136 114 TYR AAA CA 1
ATOM 1475 C C . TYR A 1 115 ? 51.652 -13.885 -19.672 1.000 29.458 114 TYR AAA C 1
ATOM 1476 O O . TYR A 1 115 ? 52.232 -14.227 -20.730 1.000 33.322 114 TYR AAA O 1
ATOM 1494 N N . GLY A 1 116 ? 51.170 -14.752 -18.791 1.000 32.389 115 GLY AAA N 1
ATOM 1495 C CA . GLY A 1 116 ? 51.215 -16.209 -18.992 1.000 33.011 115 GLY AAA CA 1
ATOM 1496 C C . GLY A 1 116 ? 50.340 -16.912 -17.982 1.000 31.129 115 GLY AAA C 1
ATOM 1497 O O . GLY A 1 116 ? 49.455 -16.252 -17.419 1.000 32.488 115 GLY AAA O 1
ATOM 1501 N N . GLN A 1 117 ? 50.617 -18.192 -17.727 1.000 31.604 116 GLN AAA N 1
ATOM 1502 C CA . GLN A 1 117 ? 49.891 -19.023 -16.732 1.000 32.758 116 GLN AAA CA 1
ATOM 1503 C C . GLN A 1 117 ? 50.053 -18.451 -15.318 1.000 31.457 116 GLN AAA C 1
ATOM 1504 O O . GLN A 1 117 ? 49.145 -18.667 -14.493 1.000 33.708 116 GLN AAA O 1
ATOM 1518 N N . THR A 1 118 ? 51.171 -17.783 -15.027 1.000 30.185 117 THR AAA N 1
ATOM 1519 C CA . THR A 1 118 ? 51.532 -17.355 -13.650 1.000 30.247 117 THR AAA CA 1
ATOM 1520 C C . THR A 1 118 ? 51.339 -15.848 -13.452 1.000 25.423 117 THR AAA C 1
ATOM 1521 O O . THR A 1 118 ? 51.412 -15.424 -12.310 1.000 25.325 117 THR AAA O 1
ATOM 1532 N N . ILE A 1 119 ? 51.173 -15.072 -14.524 1.000 23.620 118 ILE AAA N 1
ATOM 1533 C CA . ILE A 1 119 ? 51.120 -13.586 -14.443 1.000 23.423 118 ILE AAA CA 1
ATOM 1534 C C . ILE A 1 119 ? 49.985 -13.104 -15.338 1.000 22.906 118 ILE AAA C 1
ATOM 1535 O O . ILE A 1 119 ? 50.116 -13.218 -16.566 1.000 23.572 118 ILE AAA O 1
ATOM 1551 N N . ARG A 1 120 ? 48.926 -12.577 -14.729 1.000 22.646 119 ARG AAA N 1
ATOM 1552 C CA . ARG A 1 120 ? 47.736 -12.074 -15.457 1.000 24.048 119 ARG AAA CA 1
ATOM 1553 C C . ARG A 1 120 ? 47.190 -10.862 -14.728 1.000 18.675 119 ARG AAA C 1
ATOM 1554 O O . ARG A 1 120 ? 47.320 -10.751 -13.516 1.000 19.944 119 ARG AAA O 1
ATOM 1575 N N . PRO A 1 121 ? 46.588 -9.908 -15.459 1.000 16.837 120 PRO AAA N 1
ATOM 1576 C CA . PRO A 1 121 ? 46.012 -8.732 -14.830 1.000 15.862 120 PRO AAA CA 1
ATOM 1577 C C . PRO A 1 121 ? 44.625 -9.032 -14.260 1.000 15.897 120 PRO AAA C 1
ATOM 1578 O O . PRO A 1 121 ? 43.896 -9.808 -14.834 1.000 17.879 120 PRO AAA O 1
ATOM 1589 N N . ILE A 1 122 ? 44.308 -8.392 -13.140 1.000 14.429 121 ILE AAA N 1
ATOM 1590 C CA . ILE A 1 122 ? 42.943 -8.421 -12.554 1.000 13.899 121 ILE AAA CA 1
ATOM 1591 C C . ILE A 1 122 ? 42.124 -7.298 -13.210 1.000 14.253 121 ILE AAA C 1
ATOM 1592 O O . ILE A 1 122 ? 42.710 -6.284 -13.640 1.000 14.992 121 ILE AAA O 1
ATOM 1608 N N . CYS A 1 123 ? 40.809 -7.462 -13.301 1.000 15.531 122 CYS AAA N 1
ATOM 1609 C CA . CYS A 1 123 ? 39.908 -6.424 -13.856 1.000 15.323 122 CYS AAA CA 1
ATOM 1610 C C . CYS A 1 123 ? 39.748 -5.297 -12.838 1.000 13.516 122 CYS AAA C 1
ATOM 1611 O O . CYS A 1 123 ? 39.617 -5.587 -11.625 1.000 13.989 122 CYS AAA O 1
ATOM 1618 N N . LEU A 1 124 ? 39.694 -4.067 -13.329 1.000 13.851 123 LEU AAA N 1
ATOM 1619 C CA . LEU A 1 124 ? 39.420 -2.872 -12.500 1.000 14.287 123 LEU AAA CA 1
ATOM 1620 C C . LEU A 1 124 ? 38.023 -2.355 -12.791 1.000 14.004 123 LEU AAA C 1
ATOM 1621 O O . LEU A 1 124 ? 37.504 -2.513 -13.895 1.000 13.728 123 LEU AAA O 1
ATOM 1637 N N . PRO A 1 125 ? 37.384 -1.692 -11.809 1.000 14.347 124 PRO AAA N 1
ATOM 1638 C CA . PRO A 1 125 ? 36.060 -1.121 -12.015 1.000 14.301 124 PRO AAA CA 1
ATOM 1639 C C . PRO A 1 125 ? 36.022 -0.074 -13.135 1.000 13.748 124 PRO AAA C 1
ATOM 1640 O O . PRO A 1 125 ? 36.982 0.674 -13.324 1.000 13.648 124 PRO AAA O 1
ATOM 1651 N N . CYS A 1 126 ? 34.890 -0.030 -13.828 1.000 14.629 125 CYS AAA N 1
ATOM 1652 C CA . CYS A 1 126 ? 34.551 0.983 -14.849 1.000 15.828 125 CYS AAA CA 1
ATOM 1653 C C . CYS A 1 126 ? 35.585 0.970 -15.977 1.000 15.301 125 CYS AAA C 1
ATOM 1654 O O . CYS A 1 126 ? 35.944 2.019 -16.504 1.000 16.427 125 CYS AAA O 1
ATOM 1661 N N . THR A 1 127 A 35.941 -0.236 -16.382 1.000 15.565 125 THR AAA N 1
ATOM 1662 C CA . THR A 1 127 A 36.731 -0.548 -17.581 1.000 14.924 125 THR AAA CA 1
ATOM 1663 C C . THR A 1 127 A 35.904 -1.415 -18.518 1.000 14.053 125 THR AAA C 1
ATOM 1664 O O . THR A 1 127 A 34.999 -2.120 -18.045 1.000 16.085 125 THR AAA O 1
ATOM 1675 N N . GLU A 1 128 B 36.240 -1.358 -19.795 1.000 14.671 125 GLU AAA N 1
ATOM 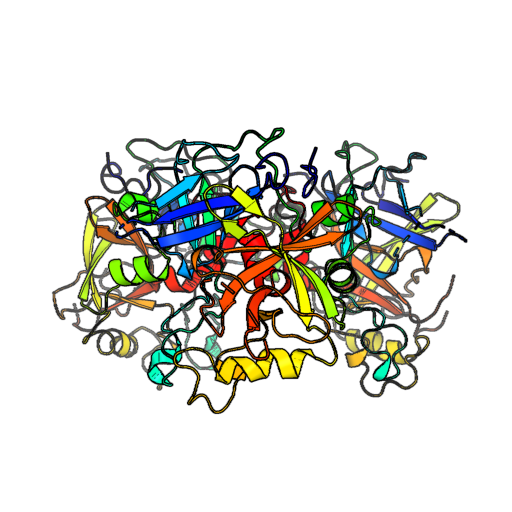1676 C CA . GLU A 1 128 B 35.689 -2.278 -20.804 1.000 15.009 125 GLU AAA CA 1
ATOM 1677 C C . GLU A 1 128 B 36.025 -3.719 -20.415 1.000 14.952 125 GLU AAA C 1
ATOM 1678 O O . GLU A 1 128 B 35.175 -4.598 -20.692 1.000 15.507 125 GLU AAA O 1
ATOM 1690 N N . GLY A 1 129 C 37.199 -3.968 -19.809 1.000 13.332 125 GLY AAA N 1
ATOM 1691 C CA . GLY A 1 129 C 37.559 -5.333 -19.362 1.000 14.333 125 GLY AAA CA 1
ATOM 1692 C C . GLY A 1 129 C 36.487 -5.907 -18.449 1.000 14.038 125 GLY AAA C 1
ATOM 1693 O O . GLY A 1 129 C 36.044 -7.054 -18.657 1.000 15.167 125 GLY AAA O 1
ATOM 1697 N N . THR A 1 130 D 36.064 -5.129 -17.468 1.000 14.409 125 THR AAA N 1
ATOM 1698 C CA . THR A 1 130 D 35.037 -5.533 -16.481 1.000 14.814 125 THR AAA CA 1
ATOM 1699 C C . THR A 1 130 D 33.675 -5.660 -17.170 1.000 13.842 125 THR AAA C 1
ATOM 1700 O O . THR A 1 130 D 32.987 -6.639 -16.898 1.000 15.407 125 THR AAA O 1
ATOM 1711 N N . THR A 1 131 E 33.300 -4.745 -18.056 1.000 13.618 125 THR AAA N 1
ATOM 1712 C CA . THR A 1 131 E 32.036 -4.873 -18.828 1.000 13.508 125 THR AAA CA 1
ATOM 1713 C C . THR A 1 131 E 32.001 -6.251 -19.494 1.000 13.893 125 THR AAA C 1
ATOM 1714 O O . THR A 1 131 E 30.990 -6.975 -19.361 1.000 14.322 125 THR AAA O 1
ATOM 1725 N N . ARG A 1 132 F 33.076 -6.616 -20.183 1.000 13.020 125 ARG AAA N 1
ATOM 1726 C CA . ARG A 1 132 F 33.127 -7.887 -20.945 1.000 13.618 125 ARG AAA CA 1
ATOM 1727 C C . ARG A 1 132 F 33.166 -9.070 -19.980 1.000 14.016 125 ARG AAA C 1
ATOM 1728 O O . ARG A 1 132 F 32.446 -10.071 -20.245 1.000 16.300 125 ARG AAA O 1
ATOM 1749 N N . ALA A 1 133 G 33.939 -8.996 -18.900 1.000 14.431 125 ALA AAA N 1
ATOM 1750 C CA . ALA A 1 133 G 34.018 -10.079 -17.886 1.000 16.105 125 ALA AAA CA 1
ATOM 1751 C C . ALA A 1 133 G 32.629 -10.347 -17.295 1.000 14.608 125 ALA AAA C 1
ATOM 1752 O O . ALA A 1 133 G 32.345 -11.508 -17.037 1.000 16.863 125 ALA AAA O 1
ATOM 1759 N N . LEU A 1 134 H 31.806 -9.310 -17.102 1.000 15.561 125 LEU AAA N 1
ATOM 1760 C CA . LEU A 1 134 H 30.439 -9.431 -16.530 1.000 17.101 125 LEU AAA CA 1
ATOM 1761 C C . LEU A 1 134 H 29.393 -9.723 -17.619 1.000 16.172 125 LEU AAA C 1
ATOM 1762 O O . LEU A 1 134 H 28.209 -9.829 -17.267 1.000 16.698 125 LEU AAA O 1
ATOM 1778 N N . ARG A 1 135 I 29.808 -9.866 -18.880 1.000 15.235 125 ARG AAA N 1
ATOM 1779 C CA . ARG A 1 135 I 28.916 -10.162 -20.035 1.000 15.577 125 ARG AAA CA 1
ATOM 1780 C C . ARG A 1 135 I 27.817 -9.098 -20.105 1.000 14.334 125 ARG AAA C 1
ATOM 1781 O O . ARG A 1 135 I 26.624 -9.454 -20.268 1.000 16.430 125 ARG AAA O 1
ATOM 1802 N N . LEU A 1 136 J 28.203 -7.837 -19.931 1.000 15.591 125 LEU AAA N 1
ATOM 1803 C CA . LEU A 1 136 J 27.252 -6.695 -19.977 1.000 16.531 125 LEU AAA CA 1
ATOM 1804 C C . LEU A 1 136 J 27.376 -5.997 -21.324 1.000 16.363 125 LEU AAA C 1
ATOM 1805 O O . LEU A 1 136 J 28.407 -6.058 -21.988 1.000 18.642 125 LEU AAA O 1
ATOM 1821 N N . PRO A 1 137 K 26.312 -5.302 -21.768 1.000 17.575 125 PRO AAA N 1
ATOM 1822 C CA . PRO A 1 137 K 26.295 -4.676 -23.085 1.000 17.833 125 PRO AAA CA 1
ATOM 1823 C C . PRO A 1 137 K 27.179 -3.436 -23.183 1.000 14.361 125 PRO AAA C 1
ATOM 1824 O O . PRO A 1 137 K 27.625 -2.877 -22.182 1.000 13.554 125 PRO AAA O 1
ATOM 1835 N N . PRO A 1 138 L 27.444 -2.975 -24.419 1.000 14.694 125 PRO AAA N 1
ATOM 1836 C CA . PRO A 1 138 L 28.371 -1.865 -24.651 1.000 14.158 125 PRO AAA CA 1
ATOM 1837 C C . PRO A 1 138 L 27.881 -0.511 -24.124 1.000 13.476 125 PRO AAA C 1
ATOM 1838 O O . PRO A 1 138 L 28.703 0.368 -24.014 1.000 15.702 125 PRO AAA O 1
ATOM 1849 N N . THR A 1 139 M 26.598 -0.396 -23.772 1.000 13.044 125 THR AAA N 1
ATOM 1850 C CA . THR A 1 139 M 26.007 0.821 -23.155 1.000 14.097 125 THR AAA CA 1
ATOM 1851 C C . THR A 1 139 M 26.207 0.830 -21.638 1.000 13.785 125 THR AAA C 1
ATOM 1852 O O . THR A 1 139 M 25.719 1.773 -20.976 1.000 16.380 125 THR AAA O 1
ATOM 1863 N N . THR A 1 140 N 26.869 -0.183 -21.080 1.000 14.498 125 THR AAA N 1
ATOM 1864 C CA . THR A 1 140 N 27.047 -0.308 -19.615 1.000 13.695 125 THR AAA CA 1
ATOM 1865 C C . THR A 1 140 N 27.776 0.932 -19.092 1.000 11.313 125 THR AAA C 1
ATOM 1866 O O . THR A 1 140 N 28.854 1.288 -19.621 1.000 13.015 125 THR AAA O 1
ATOM 1877 N N . THR A 1 141 O 27.218 1.542 -18.054 1.000 12.476 125 THR AAA N 1
ATOM 1878 C CA . THR A 1 141 O 27.826 2.709 -17.370 1.000 13.976 125 THR AAA CA 1
ATOM 1879 C C . THR A 1 141 O 28.643 2.250 -16.166 1.000 13.392 125 THR AAA C 1
ATOM 1880 O O . THR A 1 141 O 28.516 1.094 -15.698 1.000 14.494 125 THR AAA O 1
ATOM 1891 N N . CYS A 1 142 P 29.417 3.175 -15.634 1.000 14.771 125 CYS AAA N 1
ATOM 1892 C CA . CYS A 1 142 P 30.185 2.947 -14.394 1.000 15.219 125 CYS AAA CA 1
ATOM 1893 C C . CYS A 1 142 P 29.197 2.686 -13.246 1.000 15.491 125 CYS AAA C 1
ATOM 1894 O O . CYS A 1 142 P 29.417 1.736 -12.474 1.000 16.275 125 CYS AAA O 1
ATOM 1901 N N . GLN A 1 143 Q 28.109 3.461 -13.170 1.000 16.494 125 GLN AAA N 1
ATOM 1902 C CA . GLN A 1 143 Q 27.066 3.274 -12.124 1.000 18.386 125 GLN AAA CA 1
ATOM 1903 C C . GLN A 1 143 Q 26.468 1.860 -12.247 1.000 17.156 125 GLN AAA C 1
ATOM 1904 O O . GLN A 1 143 Q 26.270 1.217 -11.212 1.000 18.691 125 GLN AAA O 1
ATOM 1918 N N . GLN A 1 144 R 26.211 1.380 -13.461 1.000 15.888 125 GLN AAA N 1
ATOM 1919 C CA . GLN A 1 144 R 25.644 0.020 -13.676 1.000 15.850 125 GLN AAA CA 1
ATOM 1920 C C . GLN A 1 144 R 26.645 -1.048 -13.197 1.000 15.351 125 GLN AAA C 1
ATOM 1921 O O . GLN A 1 144 R 26.208 -2.026 -12.548 1.000 17.776 125 GLN AAA O 1
ATOM 1935 N N . GLN A 1 145 S 27.940 -0.879 -13.471 1.000 13.889 125 GLN AAA N 1
ATOM 1936 C CA . GLN A 1 145 S 28.962 -1.819 -12.958 1.000 14.439 125 GLN AAA CA 1
ATOM 1937 C C . GLN A 1 145 S 28.936 -1.805 -11.422 1.000 15.418 125 GLN AAA C 1
ATOM 1938 O O . GLN A 1 145 S 29.061 -2.886 -10.797 1.000 17.892 125 GLN AAA O 1
ATOM 1952 N N . LYS A 1 146 T 28.800 -0.623 -10.825 1.000 14.555 125 LYS AAA N 1
ATOM 1953 C CA . LYS A 1 146 T 28.790 -0.481 -9.349 1.000 15.718 125 LYS AAA CA 1
ATOM 1954 C C . LYS A 1 146 T 27.572 -1.218 -8.773 1.000 14.734 125 LYS AAA C 1
ATOM 1955 O O . LYS A 1 146 T 27.727 -1.895 -7.762 1.000 16.949 125 LYS AAA O 1
ATOM 1974 N N . GLU A 1 147 ? 26.405 -1.110 -9.407 1.000 16.059 126 GLU AAA N 1
ATOM 1975 C CA . GLU A 1 147 ? 25.152 -1.752 -8.929 1.000 18.450 126 GLU AAA CA 1
ATOM 1976 C C . GLU A 1 147 ? 25.305 -3.273 -9.041 1.000 17.557 126 GLU AAA C 1
ATOM 1977 O O . GLU A 1 147 ? 24.778 -3.978 -8.171 1.000 21.487 126 GLU AAA O 1
ATOM 1989 N N . GLU A 1 148 ? 26.031 -3.749 -10.061 1.000 16.191 127 GLU AAA N 1
ATOM 1990 C CA . GLU A 1 148 ? 26.243 -5.205 -10.301 1.000 17.407 127 GLU AAA CA 1
ATOM 1991 C C . GLU A 1 148 ? 27.241 -5.754 -9.266 1.000 17.847 127 GLU AAA C 1
ATOM 1992 O O . GLU A 1 148 ? 26.977 -6.834 -8.712 1.000 21.796 127 GLU AAA O 1
ATOM 2004 N N . LEU A 1 149 ? 28.346 -5.043 -9.015 1.000 15.945 128 LEU AAA N 1
ATOM 2005 C CA . LEU A 1 149 ? 29.463 -5.554 -8.181 1.000 17.018 128 LEU AAA CA 1
ATOM 2006 C C . LEU A 1 149 ? 29.272 -5.230 -6.697 1.000 16.554 128 LEU AAA C 1
ATOM 2007 O O . LEU A 1 149 ? 29.687 -6.066 -5.847 1.000 18.524 128 LEU AAA O 1
ATOM 2023 N N . LEU A 1 150 ? 28.740 -4.048 -6.389 1.000 16.951 129 LEU AAA N 1
ATOM 2024 C CA . LEU A 1 150 ? 28.574 -3.557 -5.000 1.000 16.473 129 LEU AAA CA 1
ATOM 2025 C C . LEU A 1 150 ? 27.108 -3.199 -4.786 1.000 16.844 129 LEU AAA C 1
ATOM 2026 O O . LEU A 1 150 ? 26.762 -2.049 -4.494 1.000 17.309 129 LEU AAA O 1
ATOM 2042 N N . PRO A 1 151 ? 26.191 -4.184 -4.867 1.000 16.786 130 PRO AAA N 1
ATOM 2043 C CA . PRO A 1 151 ? 24.793 -3.936 -4.518 1.000 17.243 130 PRO AAA CA 1
ATOM 2044 C C . PRO A 1 151 ? 24.664 -3.627 -3.021 1.000 16.330 130 PRO AAA C 1
ATOM 2045 O O . PRO A 1 151 ? 25.618 -3.912 -2.257 1.000 16.594 130 PRO AAA O 1
ATOM 2056 N N . ALA A 1 152 ? 23.518 -3.067 -2.622 1.000 20.385 131 ALA AAA N 1
ATOM 2057 C CA . ALA A 1 152 ? 23.208 -2.673 -1.224 1.000 21.189 131 ALA AAA CA 1
ATOM 2058 C C . ALA A 1 152 ? 22.843 -3.918 -0.412 1.000 20.666 131 ALA AAA C 1
ATOM 2059 O O . ALA A 1 152 ? 21.674 -4.076 -0.029 1.000 22.775 131 ALA AAA O 1
ATOM 2066 N N . GLN A 1 153 ? 23.826 -4.766 -0.134 1.000 18.028 132 GLN AAA N 1
ATOM 2067 C CA . GLN A 1 153 ? 23.623 -6.056 0.568 1.000 20.807 132 GLN AAA CA 1
ATOM 2068 C C . GLN A 1 153 ? 24.967 -6.511 1.145 1.000 17.922 132 GLN AAA C 1
ATOM 2069 O O . GLN A 1 153 ? 25.957 -5.767 1.010 1.000 18.209 132 GLN AAA O 1
ATOM 2083 N N . ASP A 1 154 ? 24.981 -7.674 1.796 1.000 16.787 133 ASP AAA N 1
ATOM 2084 C CA . ASP A 1 154 ? 26.249 -8.373 2.122 1.000 16.546 133 ASP AAA CA 1
ATOM 2085 C C . ASP A 1 154 ? 26.779 -8.988 0.830 1.000 17.388 133 ASP AAA C 1
ATOM 2086 O O . ASP A 1 154 ? 26.060 -9.773 0.213 1.000 19.810 133 ASP AAA O 1
ATOM 2095 N N . ILE A 1 155 ? 28.007 -8.652 0.457 1.000 14.709 134 ILE AAA N 1
ATOM 2096 C CA . ILE A 1 155 ? 28.603 -9.059 -0.844 1.000 15.784 134 ILE AAA CA 1
ATOM 2097 C C . ILE A 1 155 ? 29.701 -10.081 -0.572 1.000 16.059 134 ILE AAA C 1
ATOM 2098 O O . ILE A 1 155 ? 30.691 -9.731 0.094 1.000 16.023 134 ILE AAA O 1
ATOM 2114 N N . LYS A 1 156 ? 29.544 -11.283 -1.093 1.000 15.653 135 LYS AAA N 1
ATOM 2115 C CA . LYS A 1 156 ? 30.595 -12.321 -1.038 1.000 15.477 135 LYS AAA CA 1
ATOM 2116 C C . LYS A 1 156 ? 31.807 -11.821 -1.820 1.000 15.626 135 LYS AAA C 1
ATOM 2117 O O . LYS A 1 156 ? 31.655 -11.387 -2.989 1.000 17.283 135 LYS AAA O 1
ATOM 2136 N N . ALA A 1 157 ? 32.969 -11.858 -1.181 1.000 15.605 136 ALA AAA N 1
ATOM 2137 C CA . ALA A 1 157 ? 34.232 -11.366 -1.765 1.000 14.091 136 ALA AAA CA 1
ATOM 2138 C C . ALA A 1 157 ? 35.379 -12.246 -1.273 1.000 15.440 136 ALA AAA C 1
ATOM 2139 O O . ALA A 1 157 ? 35.149 -13.183 -0.482 1.000 14.633 136 ALA AAA O 1
ATOM 2146 N N . LEU A 1 158 ? 36.591 -11.961 -1.729 1.000 13.532 137 LEU AAA N 1
ATOM 2147 C CA . LEU A 1 158 ? 37.772 -12.692 -1.222 1.000 13.467 137 LEU AAA CA 1
ATOM 2148 C C . LEU A 1 158 ? 38.979 -11.775 -1.224 1.000 14.306 137 LEU AAA C 1
ATOM 2149 O O . LEU A 1 158 ? 38.973 -10.743 -1.943 1.000 15.735 137 LEU AAA O 1
ATOM 2165 N N . PHE A 1 159 ? 39.958 -12.144 -0.408 1.000 13.940 138 PHE AAA N 1
ATOM 2166 C CA . PHE A 1 159 ? 41.305 -11.550 -0.493 1.000 13.360 138 PHE AAA CA 1
ATOM 2167 C C . PHE A 1 159 ? 42.301 -12.692 -0.439 1.000 15.027 138 PHE AAA C 1
ATOM 2168 O O . PHE A 1 159 ? 41.930 -13.842 -0.122 1.000 15.952 138 PHE AAA O 1
ATOM 2185 N N . VAL A 1 160 ? 43.538 -12.355 -0.770 1.000 17.213 139 VAL AAA N 1
ATOM 2186 C CA . VAL A 1 160 ? 44.634 -13.345 -0.863 1.000 18.127 139 VAL AAA CA 1
ATOM 2187 C C . VAL A 1 160 ? 45.653 -12.990 0.210 1.000 18.257 139 VAL AAA C 1
ATOM 2188 O O . VAL A 1 160 ? 46.050 -11.837 0.305 1.000 19.771 139 VAL AAA O 1
ATOM 2201 N N . SER A 1 161 ? 45.991 -13.972 1.032 1.000 18.497 140 SER AAA N 1
ATOM 2202 C CA . SER A 1 161 ? 47.002 -13.875 2.101 1.000 19.814 140 SER AAA CA 1
ATOM 2203 C C . SER A 1 161 ? 48.144 -14.844 1.784 1.000 22.691 140 SER AAA C 1
ATOM 2204 O O . SER A 1 161 ? 47.997 -15.652 0.872 1.000 29.257 140 SER AAA O 1
ATOM 2212 N N . GLU A 1 162 ? 49.228 -14.817 2.542 1.000 31.459 141 GLU AAA N 1
ATOM 2213 C CA . GLU A 1 162 ? 50.315 -15.826 2.451 1.000 30.049 141 GLU AAA CA 1
ATOM 2214 C C . GLU A 1 162 ? 50.257 -16.704 3.703 1.000 31.469 141 GLU AAA C 1
ATOM 2215 O O . GLU A 1 162 ? 50.107 -16.130 4.792 1.000 37.102 141 GLU AAA O 1
ATOM 2227 N N . GLU A 1 163 ? 50.354 -18.031 3.560 1.000 38.156 142 GLU AAA N 1
ATOM 2228 C CA . GLU A 1 163 ? 50.643 -18.959 4.691 1.000 41.339 142 GLU AAA CA 1
ATOM 2229 C C . GLU A 1 163 ? 51.824 -19.848 4.281 1.000 45.781 142 GLU AAA C 1
ATOM 2230 O O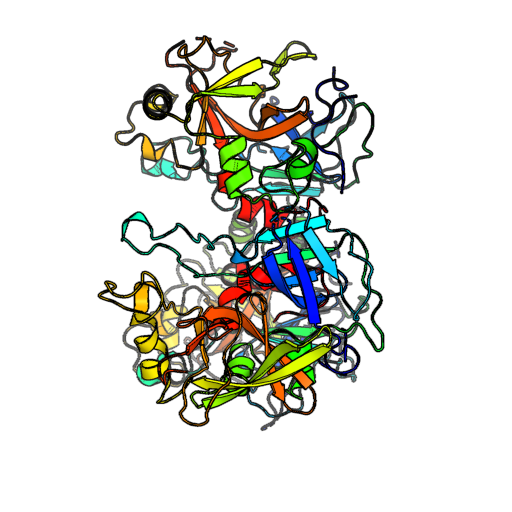 . GLU A 1 163 ? 51.697 -20.584 3.281 1.000 44.534 142 GLU AAA O 1
ATOM 2242 N N . GLU A 1 164 ? 52.951 -19.709 4.984 1.000 48.391 143 GLU AAA N 1
ATOM 2243 C CA . GLU A 1 164 ? 54.181 -20.508 4.765 1.000 54.022 143 GLU AAA CA 1
ATOM 2244 C C . GLU A 1 164 ? 54.538 -20.453 3.271 1.000 55.825 143 GLU AAA C 1
ATOM 2245 O O . GLU A 1 164 ? 54.621 -21.529 2.643 1.000 60.269 143 GLU AAA O 1
ATOM 2257 N N . LYS A 1 165 ? 54.672 -19.232 2.721 1.000 47.291 144 LYS AAA N 1
ATOM 2258 C CA . LYS A 1 165 ? 55.184 -18.914 1.354 1.000 50.457 144 LYS AAA CA 1
ATOM 2259 C C . LYS A 1 165 ? 54.216 -19.361 0.256 1.000 46.524 144 LYS AAA C 1
ATOM 2260 O O . LYS A 1 165 ? 54.531 -19.239 -0.926 1.000 55.799 144 LYS AAA O 1
ATOM 2266 N N . LYS A 1 166 ? 53.024 -19.831 0.637 1.000 34.545 154 LYS AAA N 1
ATOM 2267 C CA . LYS A 1 166 ? 52.024 -20.195 -0.349 1.000 34.931 154 LYS AAA CA 1
ATOM 2268 C C . LYS A 1 166 ? 50.878 -19.178 -0.266 1.000 31.729 154 LYS AAA C 1
ATOM 2269 O O . LYS A 1 166 ? 50.477 -18.800 0.858 1.000 33.646 154 LYS AAA O 1
ATOM 2288 N N . LEU A 1 167 ? 50.393 -18.707 -1.415 1.000 27.754 155 LEU AAA N 1
ATOM 2289 C CA . LEU A 1 167 ? 49.240 -17.771 -1.493 1.000 27.210 155 LEU AAA CA 1
ATOM 2290 C C . LEU A 1 167 ? 47.957 -18.543 -1.210 1.000 25.953 155 LEU AAA C 1
ATOM 2291 O O . LEU A 1 167 ? 47.869 -19.708 -1.658 1.000 28.705 155 LEU AAA O 1
ATOM 2307 N N . THR A 1 168 ? 47.025 -17.931 -0.473 1.000 23.711 156 THR AAA N 1
ATOM 2308 C CA . THR A 1 168 ? 45.767 -18.583 -0.040 1.000 27.994 156 THR AAA CA 1
ATOM 2309 C C . THR A 1 168 ? 44.611 -17.591 -0.161 1.000 25.455 156 THR AAA C 1
ATOM 2310 O O . THR A 1 168 ? 44.770 -16.439 0.275 1.000 32.323 156 THR AAA O 1
ATOM 2321 N N . ARG A 1 169 ? 43.464 -18.048 -0.663 1.000 21.450 157 ARG AAA N 1
ATOM 2322 C CA . ARG A 1 169 ? 42.222 -17.243 -0.714 1.000 21.119 157 ARG AAA CA 1
ATOM 2323 C C . ARG A 1 169 ? 41.534 -17.309 0.652 1.000 17.623 157 ARG AAA C 1
ATOM 2324 O O . ARG A 1 169 ? 41.507 -18.394 1.284 1.000 19.493 157 ARG AAA O 1
ATOM 2345 N N . LYS A 1 170 ? 40.976 -16.179 1.077 1.000 16.380 158 LYS AAA N 1
ATOM 2346 C CA . LYS A 1 170 ? 40.098 -16.040 2.265 1.000 15.832 158 LYS AAA CA 1
ATOM 2347 C C . LYS A 1 170 ? 38.769 -15.396 1.842 1.000 14.504 158 LYS AAA C 1
ATOM 2348 O O . LYS A 1 170 ? 38.798 -14.353 1.185 1.000 15.792 158 LYS AAA O 1
ATOM 2367 N N . GLU A 1 171 ? 37.640 -16.002 2.203 1.000 14.439 159 GLU AAA N 1
ATOM 2368 C CA . GLU A 1 171 ? 36.300 -15.482 1.828 1.000 15.031 159 GLU AAA CA 1
ATOM 2369 C C . GLU A 1 171 ? 35.848 -14.473 2.881 1.000 15.205 159 GLU AAA C 1
ATOM 2370 O O . GLU A 1 171 ? 35.860 -14.813 4.077 1.000 14.855 159 GLU AAA O 1
ATOM 2382 N N . VAL A 1 172 ? 35.445 -13.285 2.447 1.000 14.782 160 VAL AAA N 1
ATOM 2383 C CA . VAL A 1 172 ? 34.896 -12.237 3.352 1.000 15.347 160 VAL AAA CA 1
ATOM 2384 C C . VAL A 1 172 ? 33.580 -11.717 2.767 1.000 15.007 160 VAL AAA C 1
ATOM 2385 O O . VAL A 1 172 ? 33.285 -11.984 1.600 1.000 14.749 160 VAL AAA O 1
ATOM 2398 N N . TYR A 1 173 ? 32.837 -10.971 3.561 1.000 13.753 161 TYR AAA N 1
ATOM 2399 C CA . TYR A 1 173 ? 31.583 -10.321 3.119 1.000 14.829 161 TYR AAA CA 1
ATOM 2400 C C . TYR A 1 173 ? 31.698 -8.821 3.343 1.000 12.782 161 TYR AAA C 1
ATOM 2401 O O . TYR A 1 173 ? 31.970 -8.378 4.464 1.000 14.041 161 TYR AAA O 1
ATOM 2419 N N . ILE A 1 174 ? 31.490 -8.077 2.265 1.000 12.392 162 ILE AAA N 1
ATOM 2420 C CA . ILE A 1 174 ? 31.432 -6.595 2.297 1.000 12.066 162 ILE AAA CA 1
ATOM 2421 C C . ILE A 1 174 ? 30.052 -6.217 2.822 1.000 13.316 162 ILE AAA C 1
ATOM 2422 O O . ILE A 1 174 ? 29.050 -6.627 2.196 1.000 14.838 162 ILE AAA O 1
ATOM 2438 N N . LYS A 1 175 ? 30.008 -5.457 3.910 1.000 12.406 163 LYS AAA N 1
ATOM 2439 C CA . LYS A 1 175 ? 28.730 -5.018 4.519 1.000 13.207 163 LYS AAA CA 1
ATOM 2440 C C . LYS A 1 175 ? 28.302 -3.744 3.800 1.000 14.090 163 LYS AAA C 1
ATOM 2441 O O . LYS A 1 175 ? 28.787 -2.652 4.176 1.000 15.572 163 LYS AAA O 1
ATOM 2460 N N . ASN A 1 176 ? 27.469 -3.880 2.768 1.000 13.850 164 ASN AAA N 1
ATOM 2461 C CA . ASN A 1 176 ? 27.082 -2.723 1.925 1.000 15.434 164 ASN AAA CA 1
ATOM 2462 C C . ASN A 1 176 ? 25.570 -2.483 1.971 1.000 15.984 164 ASN AAA C 1
ATOM 2463 O O . ASN A 1 176 ? 25.089 -1.618 1.210 1.000 17.619 164 ASN AAA O 1
ATOM 2474 N N . GLY A 1 177 A 24.859 -3.178 2.859 1.000 17.393 164 GLY AAA N 1
ATOM 2475 C CA . GLY A 1 177 A 23.405 -3.031 3.051 1.000 19.684 164 GLY AAA CA 1
ATOM 2476 C C . GLY A 1 177 A 23.071 -2.653 4.476 1.000 19.689 164 GLY AAA C 1
ATOM 2477 O O . GLY A 1 177 A 23.677 -1.700 4.998 1.000 19.616 164 GLY AAA O 1
ATOM 2481 N N . ASP A 1 178 B 22.145 -3.380 5.097 1.000 21.888 164 ASP AAA N 1
ATOM 2482 C CA . ASP A 1 178 B 21.644 -3.077 6.464 1.000 22.444 164 ASP AAA CA 1
ATOM 2483 C C . ASP A 1 178 B 22.751 -3.226 7.517 1.000 19.217 164 ASP AAA C 1
ATOM 2484 O O . ASP A 1 178 B 22.572 -2.647 8.605 1.000 20.346 164 ASP AAA O 1
ATOM 2493 N N . LYS A 1 179 C 23.868 -3.911 7.218 1.000 17.184 164 LYS AAA N 1
ATOM 2494 C CA . LYS A 1 179 C 24.947 -4.125 8.221 1.000 16.288 164 LYS AAA CA 1
ATOM 2495 C C . LYS A 1 179 C 26.087 -3.118 8.028 1.000 14.967 164 LYS AAA C 1
ATOM 2496 O O . LYS A 1 179 C 27.024 -3.157 8.829 1.000 16.775 164 LYS AAA O 1
ATOM 2515 N N . LYS A 1 180 ? 26.013 -2.250 7.016 1.000 16.263 165 LYS AAA N 1
ATOM 2516 C CA . LYS A 1 180 ? 27.107 -1.290 6.711 1.000 16.498 165 LYS AAA CA 1
ATOM 2517 C C . LYS A 1 180 ? 27.392 -0.428 7.944 1.000 16.800 165 LYS AAA C 1
ATOM 2518 O O . LYS A 1 180 ? 28.586 -0.290 8.307 1.000 16.671 165 LYS AAA O 1
ATOM 2537 N N . GLY A 1 181 ? 26.365 0.150 8.570 1.000 16.978 166 GLY AAA N 1
ATOM 2538 C CA . GLY A 1 181 ? 26.558 1.073 9.706 1.000 18.811 166 GLY AAA CA 1
ATOM 2539 C C . GLY A 1 181 ? 27.260 0.384 10.861 1.000 17.074 166 GLY AAA C 1
ATOM 2540 O O . GLY A 1 181 ? 28.208 0.968 11.440 1.000 20.019 166 GLY AAA O 1
ATOM 2544 N N . SER A 1 182 ? 26.829 -0.836 11.184 1.000 17.360 167 SER AAA N 1
ATOM 2545 C CA . SER A 1 182 ? 27.405 -1.640 12.290 1.000 19.269 167 SER AAA CA 1
ATOM 2546 C C . SER A 1 182 ? 28.895 -1.890 12.016 1.000 17.085 167 SER AAA C 1
ATOM 2547 O O . SER A 1 182 ? 29.717 -1.743 12.935 1.000 18.401 167 SER AAA O 1
ATOM 2555 N N . CYS A 1 183 ? 29.226 -2.269 10.790 1.000 15.328 168 CYS AAA N 1
ATOM 2556 C CA . CYS A 1 183 ? 30.622 -2.546 10.369 1.000 13.921 168 CYS AAA CA 1
ATOM 2557 C C . CYS A 1 183 ? 31.456 -1.260 10.535 1.000 13.922 168 CYS AAA C 1
ATOM 2558 O O . CYS A 1 183 ? 32.515 -1.302 11.178 1.000 15.246 168 CYS AAA O 1
ATOM 2565 N N . GLU A 1 184 ? 30.956 -0.133 10.041 1.000 13.904 169 GLU AAA N 1
ATOM 2566 C CA . GLU A 1 184 ? 31.698 1.156 10.114 1.000 15.394 169 GLU AAA CA 1
ATOM 2567 C C . GLU A 1 184 ? 31.864 1.598 11.570 1.000 15.560 169 GLU AAA C 1
ATOM 2568 O O . GLU A 1 184 ? 32.947 2.087 11.914 1.000 16.242 169 GLU AAA O 1
ATOM 2580 N N . ARG A 1 185 ? 30.840 1.435 12.407 1.000 16.296 170 ARG AAA N 1
ATOM 2581 C CA . ARG A 1 185 ? 30.875 1.972 13.796 1.000 18.636 170 ARG AAA CA 1
ATOM 2582 C C . ARG A 1 185 ? 31.970 1.256 14.596 1.000 16.603 170 ARG AAA C 1
ATOM 2583 O O . ARG A 1 185 ? 32.497 1.861 15.535 1.000 18.134 170 ARG AAA O 1
ATOM 2604 N N . ASP A 1 186 ? 32.320 0.027 14.220 1.000 16.355 171 ASP AAA N 1
ATOM 2605 C CA . ASP A 1 186 ? 33.349 -0.785 14.922 1.000 16.613 171 ASP AAA CA 1
ATOM 2606 C C . ASP A 1 186 ? 34.737 -0.176 14.712 1.000 16.495 171 ASP AAA C 1
ATOM 2607 O O . ASP A 1 186 ? 35.665 -0.592 15.424 1.000 16.954 171 ASP AAA O 1
ATOM 2616 N N . ALA A 1 187 ? 34.880 0.813 13.823 1.000 15.490 172 ALA AAA N 1
ATOM 2617 C CA . ALA A 1 187 ? 36.130 1.593 13.675 1.000 17.150 172 ALA AAA CA 1
ATOM 2618 C C . ALA A 1 187 ? 36.540 2.201 15.020 1.000 17.604 172 ALA AAA C 1
ATOM 2619 O O . ALA A 1 187 ? 37.757 2.447 15.214 1.000 16.706 172 ALA AAA O 1
ATOM 2626 N N . GLN A 1 188 A 35.588 2.447 15.922 1.000 18.165 172 GLN AAA N 1
ATOM 2627 C CA . GLN A 1 188 A 35.852 3.110 17.231 1.000 20.585 172 GLN AAA CA 1
ATOM 2628 C C . GLN A 1 188 A 36.837 2.273 18.069 1.000 19.331 172 GLN AAA C 1
ATOM 2629 O O . GLN A 1 188 A 37.445 2.845 18.993 1.000 21.405 172 GLN AAA O 1
ATOM 2643 N N . TYR A 1 189 B 36.975 0.975 17.785 1.000 17.107 172 TYR AAA N 1
ATOM 2644 C CA . TYR A 1 189 B 37.847 0.054 18.559 1.000 19.321 172 TYR AAA CA 1
ATOM 2645 C C . TYR A 1 189 B 39.266 0.021 17.993 1.000 16.988 172 TYR AAA C 1
ATOM 2646 O O . TYR A 1 189 B 40.103 -0.602 18.631 1.000 17.737 172 TYR AAA O 1
ATOM 2664 N N . ALA A 1 190 C 39.540 0.655 16.850 1.000 17.357 172 ALA AAA N 1
ATOM 2665 C CA . ALA A 1 190 C 40.874 0.605 16.212 1.000 17.576 172 ALA AAA CA 1
ATOM 2666 C C . ALA A 1 190 C 41.854 1.429 17.042 1.000 17.201 172 ALA AAA C 1
ATOM 2667 O O . ALA A 1 190 C 41.465 2.379 17.732 1.000 17.268 172 ALA AAA O 1
ATOM 2674 N N . PRO A 1 191 D 43.164 1.094 17.012 1.000 18.014 172 PRO AAA N 1
ATOM 2675 C CA . PRO A 1 191 D 44.158 1.866 17.756 1.000 18.446 172 PRO AAA CA 1
ATOM 2676 C C . PRO A 1 191 D 44.113 3.357 17.398 1.000 17.627 172 PRO AAA C 1
ATOM 2677 O O . PRO A 1 191 D 44.141 3.685 16.213 1.000 18.489 172 PRO AAA O 1
ATOM 2688 N N . GLY A 1 192 E 44.004 4.207 18.419 1.000 18.351 172 GLY AAA N 1
ATOM 2689 C CA . GLY A 1 192 E 44.026 5.672 18.265 1.000 17.044 172 GLY AAA CA 1
ATOM 2690 C C . GLY A 1 192 E 42.679 6.257 17.868 1.000 17.878 172 GLY AAA C 1
ATOM 2691 O O . GLY A 1 192 E 42.612 7.500 17.726 1.000 20.634 172 GLY AAA O 1
ATOM 2695 N N . TYR A 1 193 F 41.625 5.442 17.708 1.000 16.772 172 TYR AAA N 1
ATOM 2696 C CA . TYR A 1 193 F 40.306 5.925 17.211 1.000 17.009 172 TYR AAA CA 1
ATOM 2697 C C . TYR A 1 193 F 39.255 5.945 18.332 1.000 17.490 172 TYR AAA C 1
ATOM 2698 O O . TYR A 1 193 F 38.103 6.323 18.066 1.000 22.551 172 TYR AAA O 1
ATOM 2716 N N . ASP A 1 194 G 39.650 5.584 19.556 1.000 19.523 172 ASP AAA N 1
ATOM 2717 C CA . ASP A 1 194 G 38.726 5.386 20.702 1.000 21.010 172 ASP AAA CA 1
ATOM 2718 C C . ASP A 1 194 G 38.116 6.722 21.146 1.000 20.209 172 ASP AAA C 1
ATOM 2719 O O . ASP A 1 194 G 37.057 6.675 21.773 1.000 25.669 172 ASP AAA O 1
ATOM 2728 N N . LYS A 1 195 H 38.730 7.866 20.816 1.000 22.596 172 LYS AAA N 1
ATOM 2729 C CA . LYS A 1 195 H 38.259 9.194 21.294 1.000 23.491 172 LYS AAA CA 1
ATOM 2730 C C . LYS A 1 195 H 37.595 9.976 20.156 1.000 22.672 172 LYS AAA C 1
ATOM 2731 O O . LYS A 1 195 H 37.220 11.140 20.375 1.000 25.198 172 LYS AAA O 1
ATOM 2750 N N . VAL A 1 196 I 37.374 9.333 19.010 1.000 22.126 172 VAL AAA N 1
ATOM 2751 C CA . VAL A 1 196 I 36.743 9.988 17.831 1.000 21.503 172 VAL AAA CA 1
ATOM 2752 C C . VAL A 1 196 I 35.233 10.094 18.082 1.000 20.273 172 VAL AAA C 1
ATOM 2753 O O . VAL A 1 196 I 34.587 9.068 18.313 1.000 24.897 172 VAL AAA O 1
ATOM 2766 N N . LYS A 1 197 J 34.701 11.313 18.056 1.000 21.611 172 LYS AAA N 1
ATOM 2767 C CA . LYS A 1 197 J 33.264 11.600 18.319 1.000 21.088 172 LYS AAA CA 1
ATOM 2768 C C . LYS A 1 197 J 32.432 11.169 17.099 1.000 18.202 172 LYS AAA C 1
ATOM 2769 O O . LYS A 1 197 J 31.327 10.596 17.258 1.000 20.899 172 LYS AAA O 1
ATOM 2788 N N . ASP A 1 198 K 32.939 11.498 15.912 1.000 18.501 172 ASP AAA N 1
ATOM 2789 C CA . ASP A 1 198 K 32.241 11.336 14.611 1.000 17.199 172 ASP AAA CA 1
ATOM 2790 C C . ASP A 1 198 K 33.052 10.335 13.789 1.000 16.244 172 ASP AAA C 1
ATOM 2791 O O . ASP A 1 198 K 34.140 10.714 13.264 1.000 16.730 172 ASP AAA O 1
ATOM 2800 N N . ILE A 1 199 L 32.576 9.090 13.712 1.000 15.974 172 ILE AAA N 1
ATOM 2801 C CA . ILE A 1 199 L 33.339 7.976 13.076 1.000 15.885 172 ILE AAA CA 1
ATOM 2802 C C . ILE A 1 199 L 33.566 8.293 11.594 1.000 14.063 172 ILE AAA C 1
ATOM 2803 O O . ILE A 1 199 L 34.550 7.789 11.024 1.000 15.059 172 ILE AAA O 1
ATOM 2819 N N . SER A 1 200 ? 32.737 9.140 10.988 1.000 16.186 173 SER AAA N 1
ATOM 2820 C CA . SER A 1 200 ? 32.905 9.579 9.581 1.000 17.970 173 SER AAA CA 1
ATOM 2821 C C . SER A 1 200 ? 34.253 10.303 9.401 1.000 16.171 173 SER AAA C 1
ATOM 2822 O O . SER A 1 200 ? 34.706 10.396 8.259 1.000 20.941 173 SER AAA O 1
ATOM 2830 N N . GLU A 1 201 ? 34.906 10.752 10.482 1.000 16.666 174 GLU AAA N 1
ATOM 2831 C CA . GLU A 1 201 ? 36.245 11.399 10.401 1.000 17.102 174 GLU AAA CA 1
ATOM 2832 C C . GLU A 1 201 ? 37.320 10.359 10.060 1.000 15.275 174 GLU AAA C 1
ATOM 2833 O O . GLU A 1 201 ? 38.368 10.764 9.529 1.000 17.264 174 GLU AAA O 1
ATOM 2845 N N . VAL A 1 202 ? 37.105 9.078 10.371 1.000 14.881 175 VAL AAA N 1
ATOM 2846 C CA . VAL A 1 202 ? 38.131 8.024 10.096 1.000 15.445 175 VAL AAA CA 1
ATOM 2847 C C . VAL A 1 202 ? 37.608 7.024 9.062 1.000 13.564 175 VAL AAA C 1
ATOM 2848 O O . VAL A 1 202 ? 38.420 6.511 8.305 1.000 16.049 175 VAL AAA O 1
ATOM 2861 N N . VAL A 1 203 ? 36.293 6.802 8.991 1.000 13.473 176 VAL AAA N 1
ATOM 2862 C CA . VAL A 1 203 ? 35.655 5.963 7.938 1.000 14.273 176 VAL AAA CA 1
ATOM 2863 C C . VAL A 1 203 ? 34.979 6.893 6.931 1.000 15.452 176 VAL AAA C 1
ATOM 2864 O O . VAL A 1 203 ? 33.826 7.287 7.143 1.000 17.959 176 VAL AAA O 1
ATOM 2877 N N . THR A 1 204 ? 35.708 7.229 5.876 1.000 16.444 177 THR AAA N 1
ATOM 2878 C CA . THR A 1 204 ? 35.276 8.154 4.811 1.000 15.232 177 THR AAA CA 1
ATOM 2879 C C . THR A 1 204 ? 34.477 7.383 3.769 1.000 14.325 177 THR AAA C 1
ATOM 2880 O O . THR A 1 204 ? 34.434 6.142 3.775 1.000 14.277 177 THR AAA O 1
ATOM 2891 N N . PRO A 1 205 ? 33.829 8.091 2.822 1.000 14.965 178 PRO AAA N 1
ATOM 2892 C CA . PRO A 1 205 ? 33.153 7.429 1.705 1.000 15.127 178 PRO AAA CA 1
ATOM 2893 C C . PRO A 1 205 ? 34.089 6.611 0.796 1.000 15.187 178 PRO AAA C 1
ATOM 2894 O O . PRO A 1 205 ? 33.603 5.929 -0.082 1.000 14.955 178 PRO AAA O 1
ATOM 2905 N N . ARG A 1 206 ? 35.403 6.681 1.001 1.000 14.900 179 ARG AAA N 1
ATOM 2906 C CA . ARG A 1 206 ? 36.346 5.862 0.197 1.000 13.613 179 ARG AAA CA 1
ATOM 2907 C C . ARG A 1 206 ? 36.382 4.407 0.680 1.000 13.429 179 ARG AAA C 1
ATOM 2908 O O . ARG A 1 206 ? 37.033 3.623 -0.011 1.000 15.012 179 ARG AAA O 1
ATOM 2929 N N . PHE A 1 207 ? 35.746 4.042 1.799 1.000 12.503 180 PHE AAA N 1
ATOM 2930 C CA . PHE A 1 207 ? 35.955 2.692 2.394 1.000 11.722 180 PHE AAA CA 1
ATOM 2931 C C . PHE A 1 207 ? 34.770 1.750 2.214 1.000 12.190 180 PHE AAA C 1
ATOM 2932 O O . PHE A 1 207 ? 33.597 2.124 2.394 1.000 14.642 180 PHE AAA O 1
ATOM 2949 N N . LEU A 1 208 ? 35.133 0.506 1.907 1.000 13.533 181 LEU AAA N 1
ATOM 2950 C CA . LEU A 1 208 ? 34.308 -0.716 2.068 1.000 13.833 181 LEU AAA CA 1
ATOM 2951 C C . LEU A 1 208 ? 34.734 -1.416 3.360 1.000 12.934 181 LEU AAA C 1
ATOM 2952 O O . LEU A 1 208 ? 35.903 -1.279 3.768 1.000 12.574 181 LEU AAA O 1
ATOM 2968 N N . CYS A 1 209 ? 33.820 -2.164 3.958 1.000 13.681 182 CYS AAA N 1
ATOM 2969 C CA . CYS A 1 209 ? 33.981 -2.744 5.310 1.000 14.386 182 CYS AAA CA 1
ATOM 2970 C C . CYS A 1 209 ? 33.695 -4.244 5.231 1.000 13.347 182 CYS AAA C 1
ATOM 2971 O O . CYS A 1 209 ? 32.610 -4.609 4.718 1.000 14.475 182 CYS AAA O 1
ATOM 2978 N N . THR A 1 210 ? 34.624 -5.077 5.697 1.000 13.146 183 THR AAA N 1
ATOM 2979 C CA . THR A 1 210 ? 34.430 -6.544 5.847 1.000 12.224 183 THR AAA CA 1
ATOM 2980 C C . THR A 1 210 ? 34.758 -6.933 7.285 1.000 12.401 183 THR AAA C 1
ATOM 2981 O O . THR A 1 210 ? 35.089 -6.057 8.086 1.000 12.363 183 THR AAA O 1
ATOM 2992 N N . GLY A 1 211 ? 34.702 -8.228 7.597 1.000 13.041 184 GLY AAA N 1
ATOM 2993 C CA . GLY A 1 211 ? 35.053 -8.709 8.936 1.000 13.377 184 GLY AAA CA 1
ATOM 2994 C C . GLY A 1 211 ? 33.837 -8.799 9.831 1.000 13.312 184 GLY AAA C 1
ATOM 2995 O O . GLY A 1 211 ? 32.745 -8.375 9.421 1.000 15.806 184 GLY AAA O 1
ATOM 2999 N N . GLY A 1 212 ? 34.016 -9.309 11.043 1.000 14.773 185 GLY AAA N 1
ATOM 3000 C CA . GLY A 1 212 ? 32.902 -9.567 11.972 1.000 14.400 185 GLY AAA CA 1
ATOM 3001 C C . GLY A 1 212 ? 32.295 -10.932 11.735 1.000 14.638 185 GLY AAA C 1
ATOM 3002 O O . GLY A 1 212 ? 32.911 -11.737 10.989 1.000 17.209 185 GLY AAA O 1
ATOM 3006 N N . VAL A 1 213 ? 31.137 -11.197 12.345 1.000 15.104 186 VAL AAA N 1
ATOM 3007 C CA . VAL A 1 213 ? 30.583 -12.578 12.438 1.000 16.432 186 VAL AAA CA 1
ATOM 3008 C C . VAL A 1 213 ? 29.201 -12.661 11.789 1.000 17.121 186 VAL AAA C 1
ATOM 3009 O O . VAL A 1 213 ? 28.618 -13.760 11.802 1.000 16.642 186 VAL AAA O 1
ATOM 3022 N N . SER A 1 214 A 28.680 -11.554 11.264 1.000 16.555 186 SER AAA N 1
ATOM 3023 C CA . SER A 1 214 A 27.355 -11.511 10.608 1.000 17.629 186 SER AAA CA 1
ATOM 3024 C C . SER A 1 214 A 27.545 -10.927 9.219 1.000 16.328 186 SER AAA C 1
ATOM 3025 O O . SER A 1 214 A 28.098 -9.826 9.082 1.000 18.496 186 SER AAA O 1
ATOM 3033 N N . PRO A 1 215 B 27.090 -11.597 8.137 1.000 16.148 186 PRO AAA N 1
ATOM 3034 C CA . PRO A 1 215 B 26.331 -12.852 8.208 1.000 15.926 186 PRO AAA CA 1
ATOM 3035 C C . PRO A 1 215 B 27.153 -14.116 8.486 1.000 16.353 186 PRO AAA C 1
ATOM 3036 O O . PRO A 1 215 B 26.572 -15.128 8.833 1.000 15.869 186 PRO AAA O 1
ATOM 3047 N N . TYR A 1 216 C 28.464 -14.072 8.262 1.000 15.113 186 TYR AAA N 1
ATOM 3048 C CA . TYR A 1 216 C 29.366 -15.234 8.496 1.000 15.107 186 TYR AAA CA 1
ATOM 3049 C C . TYR A 1 216 C 30.610 -14.785 9.256 1.000 15.737 186 TYR AAA C 1
ATOM 3050 O O . TYR A 1 216 C 30.858 -13.577 9.358 1.000 15.247 186 TYR AAA O 1
ATOM 3068 N N . ALA A 1 217 D 31.338 -15.758 9.803 1.000 16.029 186 ALA AAA N 1
ATOM 3069 C CA . ALA A 1 217 D 32.541 -15.535 10.622 1.000 14.818 186 ALA AAA CA 1
ATOM 3070 C C . ALA A 1 217 D 33.688 -15.232 9.662 1.000 14.543 186 ALA AAA C 1
ATOM 3071 O O . ALA A 1 217 D 34.404 -16.153 9.249 1.000 15.056 186 ALA AAA O 1
ATOM 3078 N N . ASP A 1 218 ? 33.834 -13.970 9.291 1.000 15.095 187 ASP AAA N 1
ATOM 3079 C CA . ASP A 1 218 ? 34.857 -13.544 8.306 1.000 15.141 187 ASP AAA CA 1
ATOM 3080 C C . ASP A 1 218 ? 36.241 -13.694 8.918 1.000 14.673 187 ASP AAA C 1
ATOM 3081 O O . ASP A 1 218 ? 36.461 -13.312 10.075 1.000 15.274 187 ASP AAA O 1
ATOM 3090 N N . PRO A 1 219 ? 37.224 -14.194 8.141 1.000 14.748 188 PRO AAA N 1
ATOM 3091 C CA . PRO A 1 219 ? 38.621 -14.036 8.517 1.000 15.562 188 PRO AAA CA 1
ATOM 3092 C C . PRO A 1 219 ? 39.025 -12.563 8.372 1.000 14.604 188 PRO AAA C 1
ATOM 3093 O O . PRO A 1 219 ? 38.380 -11.816 7.677 1.000 15.620 188 PRO AAA O 1
ATOM 3104 N N . ASN A 1 220 ? 40.128 -12.211 9.014 1.000 15.374 189 ASN AAA N 1
ATOM 3105 C CA . ASN A 1 220 ? 40.650 -10.825 9.043 1.000 15.360 189 ASN AAA CA 1
ATOM 3106 C C . ASN A 1 220 ? 41.961 -10.767 8.272 1.000 14.839 189 ASN AAA C 1
ATOM 3107 O O . ASN A 1 220 ? 42.679 -11.773 8.197 1.000 15.930 189 ASN AAA O 1
ATOM 3118 N N . THR A 1 221 ? 42.244 -9.599 7.723 1.000 15.089 190 THR AAA N 1
ATOM 3119 C CA . THR A 1 221 ? 43.541 -9.305 7.079 1.000 15.459 190 THR AAA CA 1
ATOM 3120 C C . THR A 1 221 ? 44.613 -9.175 8.161 1.000 14.347 190 THR AAA C 1
ATOM 3121 O O . THR A 1 221 ? 44.305 -8.753 9.303 1.000 16.437 190 THR AAA O 1
ATOM 3132 N N . CYS A 1 222 ? 45.827 -9.553 7.786 1.000 14.465 191 CYS AAA N 1
ATOM 3133 C CA . CYS A 1 222 ? 47.068 -9.295 8.539 1.000 16.738 191 CYS AAA CA 1
ATOM 3134 C C . CYS A 1 222 ? 47.688 -8.017 7.982 1.000 15.602 191 CYS AAA C 1
ATOM 3135 O O . CYS A 1 222 ? 47.353 -7.651 6.850 1.000 17.679 191 CYS AAA O 1
ATOM 3142 N N . ARG A 1 223 ? 48.612 -7.403 8.719 1.000 15.686 192 ARG AAA N 1
ATOM 3143 C CA . ARG A 1 223 ? 49.285 -6.175 8.232 1.000 17.783 192 ARG AAA CA 1
ATOM 3144 C C . ARG A 1 223 ? 49.979 -6.489 6.898 1.000 15.322 192 ARG AAA C 1
ATOM 3145 O O . ARG A 1 223 ? 49.913 -5.634 6.003 1.000 17.040 192 ARG AAA O 1
ATOM 3166 N N . GLY A 1 224 ? 50.571 -7.684 6.756 1.000 16.744 193 GLY AAA N 1
ATOM 3167 C CA . GLY A 1 224 ? 51.280 -8.118 5.531 1.000 16.834 193 GLY AAA CA 1
ATOM 3168 C C . GLY A 1 224 ? 50.356 -8.237 4.322 1.000 16.821 193 GLY AAA C 1
ATOM 3169 O O . GLY A 1 224 ? 50.846 -8.300 3.191 1.000 16.616 193 GLY AAA O 1
ATOM 3173 N N . ASP A 1 225 ? 49.045 -8.293 4.546 1.000 16.419 194 ASP AAA N 1
ATOM 3174 C CA . ASP A 1 225 ? 48.032 -8.400 3.461 1.000 16.147 194 ASP AAA CA 1
ATOM 3175 C C . ASP A 1 225 ? 47.684 -7.011 2.908 1.000 13.913 194 ASP AAA C 1
ATOM 3176 O O . ASP A 1 225 ? 47.069 -6.954 1.827 1.000 14.057 194 ASP AAA O 1
ATOM 3185 N N . SER A 1 226 ? 48.047 -5.942 3.613 1.000 13.709 195 SER AAA N 1
ATOM 3186 C CA . SER A 1 226 ? 47.746 -4.550 3.192 1.000 13.892 195 SER AAA CA 1
ATOM 3187 C C . SER A 1 226 ? 48.192 -4.330 1.741 1.000 13.717 195 SER AAA C 1
ATOM 3188 O O . SER A 1 226 ? 49.272 -4.827 1.344 1.000 15.768 195 SER AAA O 1
ATOM 3196 N N . GLY A 1 227 ? 47.365 -3.627 0.967 1.000 12.227 196 GLY AAA N 1
ATOM 3197 C CA . GLY A 1 227 ? 47.656 -3.288 -0.433 1.000 12.942 196 GLY AAA CA 1
ATOM 3198 C C . GLY A 1 227 ? 47.144 -4.333 -1.395 1.000 11.956 196 GLY AAA C 1
ATOM 3199 O O . GLY A 1 227 ? 47.035 -4.036 -2.585 1.000 12.894 196 GLY AAA O 1
ATOM 3203 N N . GLY A 1 228 ? 46.858 -5.536 -0.904 1.000 14.321 197 GLY AAA N 1
ATOM 3204 C CA . GLY A 1 228 ? 46.331 -6.608 -1.751 1.000 13.621 197 GLY AAA CA 1
ATOM 3205 C C . GLY A 1 228 ? 44.910 -6.306 -2.207 1.000 14.095 197 GLY AAA C 1
ATOM 3206 O O . GLY A 1 228 ? 44.218 -5.462 -1.629 1.000 13.614 197 GLY AAA O 1
ATOM 3210 N N . PRO A 1 229 ? 44.460 -6.941 -3.305 1.000 13.243 198 PRO AAA N 1
ATOM 3211 C CA . PRO A 1 229 ? 43.109 -6.722 -3.807 1.000 12.144 198 PRO AAA CA 1
ATOM 3212 C C . PRO A 1 229 ? 42.016 -7.351 -2.940 1.000 13.165 198 PRO AAA C 1
ATOM 3213 O O . PRO A 1 229 ? 42.164 -8.477 -2.442 1.000 13.205 198 PRO AAA O 1
ATOM 3224 N N . LEU A 1 230 ? 40.925 -6.605 -2.803 1.000 12.432 199 LEU AAA N 1
ATOM 3225 C CA . LEU A 1 230 ? 39.614 -7.125 -2.372 1.000 12.695 199 LEU AAA CA 1
ATOM 3226 C C . LEU A 1 230 ? 38.836 -7.409 -3.657 1.000 11.454 199 LEU AAA C 1
ATOM 3227 O O . LEU A 1 230 ? 38.686 -6.497 -4.485 1.000 12.252 199 LEU AAA O 1
ATOM 3243 N N . ILE A 1 231 ? 38.404 -8.661 -3.809 1.000 12.478 200 ILE AAA N 1
ATOM 3244 C CA . ILE A 1 231 ? 37.992 -9.227 -5.115 1.000 13.336 200 ILE AAA CA 1
ATOM 3245 C C . ILE A 1 231 ? 36.553 -9.735 -5.029 1.000 13.312 200 ILE AAA C 1
ATOM 3246 O O . ILE A 1 231 ? 36.185 -10.359 -4.023 1.000 15.735 200 ILE AAA O 1
ATOM 3262 N N . VAL A 1 232 ? 35.803 -9.493 -6.094 1.000 14.017 201 VAL AAA N 1
ATOM 3263 C CA . VAL A 1 232 ? 34.493 -10.139 -6.359 1.000 15.802 201 VAL AAA CA 1
ATOM 3264 C C . VAL A 1 232 ? 34.712 -11.161 -7.469 1.000 16.498 201 VAL AAA C 1
ATOM 3265 O O . VAL A 1 232 ? 35.258 -10.811 -8.531 1.000 17.509 201 VAL AAA O 1
ATOM 3278 N N . HIS A 1 233 ? 34.308 -12.393 -7.193 1.000 17.481 202 HIS AAA N 1
ATOM 3279 C CA . HIS A 1 233 ? 34.393 -13.551 -8.114 1.000 18.092 202 HIS AAA CA 1
ATOM 3280 C C . HIS A 1 233 ? 33.006 -13.728 -8.722 1.000 17.219 202 HIS AAA C 1
ATOM 3281 O O . HIS A 1 233 ? 32.118 -14.209 -8.005 1.000 22.909 202 HIS AAA O 1
ATOM 3296 N N . LYS A 1 234 ? 32.825 -13.303 -9.970 1.000 20.479 203 LYS AAA N 1
ATOM 3297 C CA . LYS A 1 234 ? 31.505 -13.293 -10.646 1.000 25.677 203 LYS AAA CA 1
ATOM 3298 C C . LYS A 1 234 ? 31.695 -13.827 -12.069 1.000 28.484 203 LYS AAA C 1
ATOM 3299 O O . LYS A 1 234 ? 32.675 -13.422 -12.719 1.000 28.934 203 LYS AAA O 1
ATOM 3318 N N . ARG A 1 235 ? 30.796 -14.697 -12.532 1.000 29.768 204 ARG AAA N 1
ATOM 3319 C CA . ARG A 1 235 ? 30.774 -15.187 -13.940 1.000 33.845 204 ARG AAA CA 1
ATOM 3320 C C . ARG A 1 235 ? 32.162 -15.763 -14.308 1.000 31.388 204 ARG AAA C 1
ATOM 3321 O O . ARG A 1 235 ? 32.628 -15.519 -15.438 1.000 29.904 204 ARG AAA O 1
ATOM 3342 N N . SER A 1 236 ? 32.782 -16.518 -13.390 1.000 32.834 205 SER AAA N 1
ATOM 3343 C CA . SER A 1 236 ? 34.104 -17.189 -13.543 1.000 28.761 205 SER AAA CA 1
ATOM 3344 C C . SER A 1 236 ? 35.231 -16.158 -13.741 1.000 23.459 205 SER AAA C 1
ATOM 3345 O O . SER A 1 236 ? 36.289 -16.494 -14.326 1.000 26.031 205 SER AAA O 1
ATOM 3353 N N . ARG A 1 237 ? 35.043 -14.929 -13.289 1.000 20.519 206 ARG AAA N 1
ATOM 3354 C CA . ARG A 1 237 ? 36.058 -13.863 -13.475 1.000 17.391 206 ARG AAA CA 1
ATOM 3355 C C . ARG A 1 237 ? 36.313 -13.197 -12.126 1.000 15.190 206 ARG AAA C 1
ATOM 3356 O O . ARG A 1 237 ? 35.474 -13.284 -11.225 1.000 17.788 206 ARG AAA O 1
ATOM 3377 N N . PHE A 1 238 ? 37.455 -12.540 -12.014 1.000 15.403 207 PHE AAA N 1
ATOM 3378 C CA . PHE A 1 238 ? 37.914 -11.903 -10.763 1.000 14.594 207 PHE AAA CA 1
ATOM 3379 C C . PHE A 1 238 ? 38.021 -10.403 -11.024 1.000 13.820 207 PHE AAA C 1
ATOM 3380 O O . PHE A 1 238 ? 38.778 -9.984 -11.910 1.000 15.128 207 PHE AAA O 1
ATOM 3397 N N . ILE A 1 239 ? 37.217 -9.640 -10.289 1.000 13.337 208 ILE AAA N 1
ATOM 3398 C CA . ILE A 1 239 ? 37.128 -8.164 -10.429 1.000 13.306 208 ILE AAA CA 1
ATOM 3399 C C . ILE A 1 239 ? 37.643 -7.563 -9.129 1.000 13.574 208 ILE AAA C 1
ATOM 3400 O O . ILE A 1 239 ? 37.086 -7.870 -8.059 1.000 12.529 208 ILE AAA O 1
ATOM 3416 N N . GLN A 1 240 ? 38.651 -6.699 -9.225 1.000 13.750 209 GLN AAA N 1
ATOM 3417 C CA . GLN A 1 240 ? 39.144 -5.990 -8.029 1.000 13.968 209 GLN AAA CA 1
ATOM 3418 C C . GLN A 1 240 ? 38.171 -4.849 -7.722 1.000 13.094 209 GLN AAA C 1
ATOM 3419 O O . GLN A 1 240 ? 38.000 -3.983 -8.578 1.000 15.749 209 GLN AAA O 1
ATOM 3433 N N . VAL A 1 241 ? 37.574 -4.846 -6.533 1.000 12.221 210 VAL AAA N 1
ATOM 3434 C CA . VAL A 1 241 ? 36.694 -3.720 -6.106 1.000 14.344 210 VAL AAA CA 1
ATOM 3435 C C . VAL A 1 241 ? 37.383 -2.864 -5.047 1.000 13.045 210 VAL AAA C 1
ATOM 3436 O O . VAL A 1 241 ? 36.932 -1.723 -4.838 1.000 12.712 210 VAL AAA O 1
ATOM 3449 N N . GLY A 1 242 ? 38.438 -3.371 -4.410 1.000 14.344 211 GLY AAA N 1
ATOM 3450 C CA . GLY A 1 242 ? 39.041 -2.656 -3.282 1.000 13.302 211 GLY AAA CA 1
ATOM 3451 C C . GLY A 1 242 ? 40.515 -2.930 -3.134 1.000 12.974 211 GLY AAA C 1
ATOM 3452 O O . GLY A 1 242 ? 41.011 -3.911 -3.699 1.000 13.339 211 GLY AAA O 1
ATOM 3456 N N . VAL A 1 243 ? 41.173 -2.071 -2.373 1.000 11.527 212 VAL AAA N 1
ATOM 3457 C CA . VAL A 1 243 ? 42.572 -2.262 -1.921 1.000 10.934 212 VAL AAA CA 1
ATOM 3458 C C . VAL A 1 243 ? 42.516 -2.388 -0.408 1.000 11.922 212 VAL AAA C 1
ATOM 3459 O O . VAL A 1 243 ? 41.982 -1.484 0.250 1.000 12.696 212 VAL AAA O 1
ATOM 3472 N N . ILE A 1 244 ? 43.075 -3.463 0.131 1.000 11.765 213 ILE AAA N 1
ATOM 3473 C CA . ILE A 1 244 ? 43.091 -3.671 1.604 1.000 12.654 213 ILE AAA CA 1
ATOM 3474 C C . ILE A 1 244 ? 43.875 -2.519 2.238 1.000 12.651 213 ILE AAA C 1
ATOM 3475 O O . ILE A 1 244 ? 45.041 -2.313 1.847 1.000 13.762 213 ILE AAA O 1
ATOM 3491 N N . SER A 1 245 ? 43.275 -1.821 3.202 1.000 12.018 214 SER AAA N 1
ATOM 3492 C CA . SER A 1 245 ? 43.878 -0.604 3.799 1.000 11.917 214 SER AAA CA 1
ATOM 3493 C C . SER A 1 245 ? 44.180 -0.791 5.288 1.000 11.723 214 SER AAA C 1
ATOM 3494 O O . SER A 1 245 ? 45.350 -0.672 5.655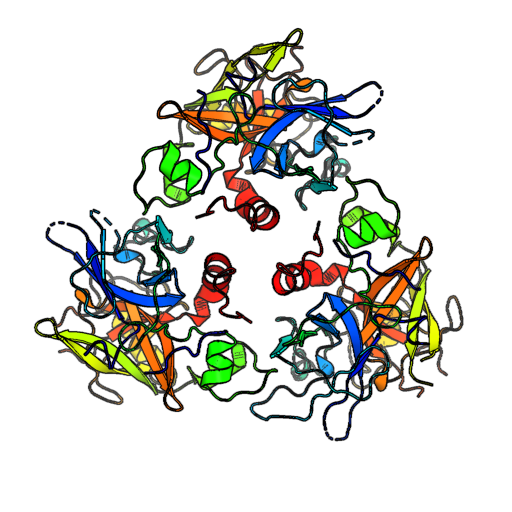 1.000 15.634 214 SER AAA O 1
ATOM 3502 N N . TRP A 1 246 ? 43.182 -1.025 6.139 1.000 10.871 215 TRP AAA N 1
ATOM 3503 C CA . TRP A 1 246 ? 43.454 -1.087 7.595 1.000 12.281 215 TRP AAA CA 1
ATOM 3504 C C . TRP A 1 246 ? 42.453 -1.969 8.333 1.000 12.293 215 TRP AAA C 1
ATOM 3505 O O . TRP A 1 246 ? 41.316 -2.113 7.881 1.000 14.116 215 TRP AAA O 1
ATOM 3526 N N . GLY A 1 247 ? 42.895 -2.501 9.468 1.000 14.825 216 GLY AAA N 1
ATOM 3527 C CA . GLY A 1 247 ? 42.079 -3.343 10.353 1.000 13.893 216 GLY AAA CA 1
ATOM 3528 C C . GLY A 1 247 ? 41.839 -2.672 11.682 1.000 13.869 216 GLY AAA C 1
ATOM 3529 O O . GLY A 1 247 ? 42.526 -1.679 12.009 1.000 15.223 216 GLY AAA O 1
ATOM 3533 N N . VAL A 1 248 ? 40.854 -3.171 12.409 1.000 15.202 217 VAL AAA N 1
ATOM 3534 C CA . VAL A 1 248 ? 40.477 -2.687 13.761 1.000 16.339 217 VAL AAA CA 1
ATOM 3535 C C . VAL A 1 248 ? 41.348 -3.395 14.796 1.000 17.645 217 VAL AAA C 1
ATOM 3536 O O . VAL A 1 248 ? 41.762 -2.729 15.763 1.000 20.354 217 VAL AAA O 1
ATOM 3549 N N . VAL A 1 249 ? 41.579 -4.696 14.593 1.000 16.752 218 VAL AAA N 1
ATOM 3550 C CA . VAL A 1 249 ? 42.325 -5.597 15.520 1.000 18.856 218 VAL AAA CA 1
ATOM 3551 C C . VAL A 1 249 ? 43.430 -6.302 14.733 1.000 16.988 218 VAL AAA C 1
ATOM 3552 O O . VAL A 1 249 ? 43.159 -6.786 13.621 1.000 17.516 218 VAL AAA O 1
ATOM 3565 N N . ASP A 1 250 A 44.636 -6.372 15.299 1.000 20.312 218 ASP AAA N 1
ATOM 3566 C CA . ASP A 1 250 A 45.749 -7.153 14.708 1.000 20.500 218 ASP AAA CA 1
ATOM 3567 C C . ASP A 1 250 A 45.630 -8.592 15.219 1.000 23.018 218 ASP AAA C 1
ATOM 3568 O O . ASP A 1 250 A 46.198 -8.892 16.275 1.000 24.280 218 ASP AAA O 1
ATOM 3577 N N . VAL A 1 251 ? 44.911 -9.438 14.491 1.000 24.508 219 VAL AAA N 1
ATOM 3578 C CA . VAL A 1 251 ? 44.645 -10.851 14.890 1.000 25.996 219 VAL AAA CA 1
ATOM 3579 C C . VAL A 1 251 ? 45.852 -11.743 14.554 1.000 25.935 219 VAL AAA C 1
ATOM 3580 O O . VAL A 1 251 ? 45.861 -12.867 15.037 1.000 27.816 219 VAL AAA O 1
ATOM 3593 N N . CYS A 1 252 ? 46.813 -11.289 13.740 1.000 30.987 220 CYS AAA N 1
ATOM 3594 C CA . CYS A 1 252 ? 47.906 -12.154 13.199 1.000 34.078 220 CYS AAA CA 1
ATOM 3595 C C . CYS A 1 252 ? 49.203 -11.969 14.005 1.000 40.844 220 CYS AAA C 1
ATOM 3596 O O . CYS A 1 252 ? 49.167 -11.265 15.039 1.000 42.790 220 CYS AAA O 1
ATOM 3603 N N . VAL A 1 261 I 39.099 -13.909 18.559 1.000 37.284 220 VAL AAA N 1
ATOM 3604 C CA . VAL A 1 261 I 38.872 -12.742 17.659 1.000 27.078 220 VAL AAA CA 1
ATOM 3605 C C . VAL A 1 261 I 37.556 -12.062 18.037 1.000 23.029 220 VAL AAA C 1
ATOM 3606 O O . VAL A 1 261 I 36.505 -12.694 18.068 1.000 29.143 220 VAL AAA O 1
ATOM 3619 N N . PRO A 1 262 ? 37.551 -10.743 18.352 1.000 26.575 221 PRO AAA N 1
ATOM 3620 C CA . PRO A 1 262 ? 36.293 -10.063 18.676 1.000 25.928 221 PRO AAA CA 1
ATOM 3621 C C . PRO A 1 262 ? 35.360 -9.925 17.460 1.000 26.371 221 PRO AAA C 1
ATOM 3622 O O . PRO A 1 262 ? 35.847 -9.812 16.348 1.000 26.532 221 PRO AAA O 1
ATOM 3633 N N . ALA A 1 263 ? 34.041 -9.902 17.685 1.000 25.083 222 ALA AAA N 1
ATOM 3634 C CA . ALA A 1 263 ? 33.035 -9.591 16.640 1.000 26.963 222 ALA AAA CA 1
ATOM 3635 C C . ALA A 1 263 ? 33.282 -8.187 16.051 1.000 25.363 222 ALA AAA C 1
ATOM 3636 O O . ALA A 1 263 ? 32.806 -7.927 14.920 1.000 29.538 222 ALA AAA O 1
ATOM 3643 N N . HIS A 1 264 ? 34.000 -7.293 16.744 1.000 22.419 223 HIS AAA N 1
ATOM 3644 C CA . HIS A 1 264 ? 34.257 -5.916 16.238 1.000 21.089 223 HIS AAA CA 1
ATOM 3645 C C . HIS A 1 264 ? 35.508 -5.875 15.345 1.000 17.648 223 HIS AAA C 1
ATOM 3646 O O . HIS A 1 264 ? 35.891 -4.769 14.925 1.000 17.122 223 HIS AAA O 1
ATOM 3661 N N . ALA A 1 265 ? 36.116 -7.025 15.031 1.000 17.104 224 ALA AAA N 1
ATOM 3662 C CA . ALA A 1 265 ? 37.337 -7.096 14.185 1.000 16.923 224 ALA AAA CA 1
ATOM 3663 C C . ALA A 1 265 ? 36.933 -6.908 12.716 1.000 14.552 224 ALA AAA C 1
ATOM 3664 O O . ALA A 1 265 ? 36.697 -7.888 12.001 1.000 14.775 224 ALA AAA O 1
ATOM 3671 N N . ARG A 1 266 ? 36.866 -5.655 12.279 1.000 13.911 225 ARG AAA N 1
ATOM 3672 C CA . ARG A 1 266 ? 36.519 -5.308 10.886 1.000 12.985 225 ARG AAA CA 1
ATOM 3673 C C . ARG A 1 266 ? 37.794 -5.002 10.105 1.000 12.817 225 ARG AAA C 1
ATOM 3674 O O . ARG A 1 266 ? 38.864 -4.743 10.725 1.000 14.449 225 ARG AAA O 1
ATOM 3695 N N . ASP A 1 267 ? 37.674 -5.027 8.782 1.000 12.791 226 ASP AAA N 1
ATOM 3696 C CA . ASP A 1 267 ? 38.743 -4.580 7.859 1.000 13.312 226 ASP AAA CA 1
ATOM 3697 C C . ASP A 1 267 ? 38.136 -3.558 6.912 1.000 11.946 226 ASP AAA C 1
ATOM 3698 O O . ASP A 1 267 ? 36.972 -3.728 6.501 1.000 14.533 226 ASP AAA O 1
ATOM 3707 N N . PHE A 1 268 ? 38.922 -2.543 6.597 1.000 10.926 227 PHE AAA N 1
ATOM 3708 C CA . PHE A 1 268 ? 38.535 -1.427 5.719 1.000 11.969 227 PHE AAA CA 1
ATOM 3709 C C . PHE A 1 268 ? 39.434 -1.436 4.490 1.000 11.303 227 PHE AAA C 1
ATOM 3710 O O . PHE A 1 268 ? 40.661 -1.643 4.581 1.000 12.577 227 PHE AAA O 1
ATOM 3727 N N . HIS A 1 269 ? 38.806 -1.183 3.360 1.000 12.089 228 HIS AAA N 1
ATOM 3728 C CA . HIS A 1 269 ? 39.382 -1.317 2.009 1.000 11.156 228 HIS AAA CA 1
ATOM 3729 C C . HIS A 1 269 ? 39.034 -0.066 1.218 1.000 11.301 228 HIS AAA C 1
ATOM 3730 O O . HIS A 1 269 ? 37.869 0.413 1.335 1.000 12.375 228 HIS AAA O 1
ATOM 3745 N N . ILE A 1 270 ? 39.988 0.459 0.465 1.000 11.171 229 ILE AAA N 1
ATOM 3746 C CA . ILE A 1 270 ? 39.697 1.594 -0.446 1.000 11.686 229 ILE AAA CA 1
ATOM 3747 C C . ILE A 1 270 ? 38.850 1.060 -1.594 1.000 11.494 229 ILE AAA C 1
ATOM 3748 O O . ILE A 1 270 ? 39.292 0.146 -2.309 1.000 12.486 229 ILE AAA O 1
ATOM 3764 N N . ASN A 1 271 ? 37.656 1.626 -1.722 1.000 12.182 230 ASN AAA N 1
ATOM 3765 C CA . ASN A 1 271 ? 36.683 1.338 -2.793 1.000 12.962 230 ASN AAA CA 1
ATOM 3766 C C . ASN A 1 271 ? 37.221 1.937 -4.093 1.000 13.042 230 ASN AAA C 1
ATOM 3767 O O . ASN A 1 271 ? 37.309 3.167 -4.187 1.000 13.335 230 ASN AAA O 1
ATOM 3778 N N . LEU A 1 272 ? 37.570 1.112 -5.073 1.000 13.905 231 LEU AAA N 1
ATOM 3779 C CA . LEU A 1 272 ? 38.211 1.649 -6.299 1.000 13.444 231 LEU AAA CA 1
ATOM 3780 C C . LEU A 1 272 ? 37.186 2.442 -7.113 1.000 11.926 231 LEU AAA C 1
ATOM 3781 O O . LEU A 1 272 ? 37.615 3.268 -7.930 1.000 13.742 231 LEU AAA O 1
ATOM 3797 N N . PHE A 1 273 ? 35.881 2.251 -6.887 1.000 13.555 232 PHE AAA N 1
ATOM 3798 C CA . PHE A 1 273 ? 34.857 3.097 -7.539 1.000 13.951 232 PHE AAA CA 1
ATOM 3799 C C . PHE A 1 273 ? 34.979 4.540 -7.057 1.000 12.646 232 PHE AAA C 1
ATOM 3800 O O . PHE A 1 273 ? 34.384 5.400 -7.716 1.000 14.725 232 PHE AAA O 1
ATOM 3817 N N . GLN A 1 274 ? 35.689 4.781 -5.946 1.000 11.748 233 GLN AAA N 1
ATOM 3818 C CA . GLN A 1 274 ? 35.780 6.123 -5.325 1.000 13.684 233 GLN AAA CA 1
ATOM 3819 C C . GLN A 1 274 ? 37.119 6.799 -5.646 1.000 13.166 233 GLN AAA C 1
ATOM 3820 O O . GLN A 1 274 ? 37.289 7.923 -5.178 1.000 15.786 233 GLN AAA O 1
ATOM 3834 N N . VAL A 1 275 ? 38.005 6.175 -6.434 1.000 14.048 234 VAL AAA N 1
ATOM 3835 C CA . VAL A 1 275 ? 39.314 6.785 -6.817 1.000 13.865 234 VAL AAA CA 1
ATOM 3836 C C . VAL A 1 275 ? 39.516 6.687 -8.337 1.000 12.522 234 VAL AAA C 1
ATOM 3837 O O . VAL A 1 275 ? 40.662 6.662 -8.811 1.000 13.572 234 VAL AAA O 1
ATOM 3850 N N . LEU A 1 276 ? 38.425 6.714 -9.095 1.000 13.144 235 LEU AAA N 1
ATOM 3851 C CA . LEU A 1 276 ? 38.486 6.518 -10.565 1.000 13.893 235 LEU AAA CA 1
ATOM 3852 C C . LEU A 1 276 ? 39.178 7.679 -11.266 1.000 14.211 235 LEU AAA C 1
ATOM 3853 O O . LEU A 1 276 ? 39.934 7.421 -12.197 1.000 14.588 235 LEU AAA O 1
ATOM 3869 N N . PRO A 1 277 ? 38.956 8.975 -10.937 1.000 14.836 236 PRO AAA N 1
ATOM 3870 C CA . PRO A 1 277 ? 39.690 10.034 -11.645 1.000 16.756 236 PRO AAA CA 1
ATOM 3871 C C . PRO A 1 277 ? 41.208 9.785 -11.618 1.000 14.736 236 PRO AAA C 1
ATOM 3872 O O . PRO A 1 277 ? 41.869 9.906 -12.653 1.000 14.309 236 PRO AAA O 1
ATOM 3883 N N . TRP A 1 278 ? 41.732 9.378 -10.461 1.000 13.988 237 TRP AAA N 1
ATOM 3884 C CA . TRP A 1 278 ? 43.186 9.109 -10.304 1.000 14.771 237 TRP AAA CA 1
ATOM 3885 C C . TRP A 1 278 ? 43.577 7.862 -11.110 1.000 13.994 237 TRP AAA C 1
ATOM 3886 O O . TRP A 1 278 ? 44.571 7.919 -11.870 1.000 13.866 237 TRP AAA O 1
ATOM 3907 N N . LEU A 1 279 ? 42.831 6.770 -10.969 1.000 13.636 238 LEU AAA N 1
ATOM 3908 C CA . LEU A 1 279 ? 43.156 5.534 -11.719 1.000 14.118 238 LEU AAA CA 1
ATOM 3909 C C . LEU A 1 279 ? 43.142 5.819 -13.216 1.000 13.924 238 LEU AAA C 1
ATOM 3910 O O . LEU A 1 279 ? 44.096 5.389 -13.894 1.000 16.603 238 LEU AAA O 1
ATOM 3926 N N . LYS A 1 280 ? 42.107 6.507 -13.710 1.000 15.959 239 LYS AAA N 1
ATOM 3927 C CA . LYS A 1 280 ? 41.954 6.812 -15.153 1.000 17.619 239 LYS AAA CA 1
ATOM 3928 C C . LYS A 1 280 ? 43.150 7.626 -15.643 1.000 16.332 239 LYS AAA C 1
ATOM 3929 O O . LYS A 1 280 ? 43.646 7.350 -16.750 1.000 18.644 239 LYS AAA O 1
ATOM 3948 N N . GLU A 1 281 ? 43.574 8.625 -14.864 1.000 16.967 240 GLU AAA N 1
ATOM 3949 C CA . GLU A 1 281 ? 44.695 9.500 -15.275 1.000 17.081 240 GLU AAA CA 1
ATOM 3950 C C . GLU A 1 281 ? 45.983 8.670 -15.299 1.000 16.014 240 GLU AAA C 1
ATOM 3951 O O . GLU A 1 281 ? 46.694 8.717 -16.305 1.000 19.055 240 GLU AAA O 1
ATOM 3963 N N . LYS A 1 282 ? 46.284 7.930 -14.238 1.000 15.422 241 LYS AAA N 1
ATOM 3964 C CA . LYS A 1 282 ? 47.602 7.241 -14.136 1.000 14.745 241 LYS AAA CA 1
ATOM 3965 C C . LYS A 1 282 ? 47.668 6.072 -15.114 1.000 14.688 241 LYS AAA C 1
ATOM 3966 O O . LYS A 1 282 ? 48.766 5.809 -15.592 1.000 16.246 241 LYS AAA O 1
ATOM 3985 N N . LEU A 1 283 ? 46.538 5.413 -15.405 1.000 16.342 242 LEU AAA N 1
ATOM 3986 C CA . LEU A 1 283 ? 46.527 4.204 -16.269 1.000 15.375 242 LEU AAA CA 1
ATOM 3987 C C . LEU A 1 283 ? 46.024 4.535 -17.675 1.000 15.213 242 LEU AAA C 1
ATOM 3988 O O . LEU A 1 283 ? 45.751 3.585 -18.417 1.000 18.092 242 LEU AAA O 1
ATOM 4004 N N . GLN A 1 284 ? 45.974 5.819 -18.052 1.000 16.898 243 GLN AAA N 1
ATOM 4005 C CA . GLN A 1 284 ? 45.344 6.262 -19.326 1.000 16.455 243 GLN AAA CA 1
ATOM 4006 C C . GLN A 1 284 ? 46.009 5.589 -20.537 1.000 17.575 243 GLN AAA C 1
ATOM 4007 O O . GLN A 1 284 ? 45.307 5.426 -21.545 1.000 19.865 243 GLN AAA O 1
ATOM 4021 N N . ASP A 1 285 ? 47.306 5.236 -20.471 1.000 18.103 244 ASP AAA N 1
ATOM 4022 C CA . ASP A 1 285 ? 48.047 4.676 -21.632 1.000 19.573 244 ASP AAA CA 1
ATOM 4023 C C . ASP A 1 285 ? 48.166 3.153 -21.543 1.000 18.823 244 ASP AAA C 1
ATOM 4024 O O . ASP A 1 285 ? 48.884 2.593 -22.369 1.000 19.628 244 ASP AAA O 1
ATOM 4033 N N . GLU A 1 286 ? 47.434 2.506 -20.632 1.000 18.706 245 GLU AAA N 1
ATOM 4034 C CA . GLU A 1 286 ? 47.600 1.059 -20.347 1.000 18.833 245 GLU AAA CA 1
ATOM 4035 C C . GLU A 1 286 ? 46.589 0.205 -21.113 1.000 19.125 245 GLU AAA C 1
ATOM 4036 O O . GLU A 1 286 ? 46.570 -1.014 -20.856 1.000 18.905 245 GLU AAA O 1
ATOM 4048 N N . ASP A 1 287 ? 45.828 0.781 -22.046 1.000 19.038 246 ASP AAA N 1
ATOM 4049 C CA . ASP A 1 287 ? 44.903 0.025 -22.936 1.000 22.745 246 ASP AAA CA 1
ATOM 4050 C C . ASP A 1 287 ? 43.859 -0.718 -22.089 1.000 21.581 246 ASP AAA C 1
ATOM 4051 O O . ASP A 1 287 ? 43.494 -1.844 -22.460 1.000 22.123 246 ASP AAA O 1
ATOM 4060 N N . LEU A 1 288 ? 43.370 -0.134 -20.995 1.000 18.974 247 LEU AAA N 1
ATOM 4061 C CA . LEU A 1 288 ? 42.350 -0.806 -20.133 1.000 17.875 247 LEU AAA CA 1
ATOM 4062 C C . LEU A 1 288 ? 40.932 -0.374 -20.513 1.000 17.858 247 LEU AAA C 1
ATOM 4063 O O . LEU A 1 288 ? 39.987 -1.005 -20.010 1.000 18.330 247 LEU AAA O 1
ATOM 4079 N N . GLY A 1 289 ? 40.768 0.652 -21.350 1.000 17.302 248 GLY AAA N 1
ATOM 4080 C CA . GLY A 1 289 ? 39.434 1.092 -21.809 1.000 18.323 248 GLY AAA CA 1
ATOM 4081 C C . GLY A 1 289 ? 38.573 1.567 -20.653 1.000 15.815 248 GLY AAA C 1
ATOM 4082 O O . GLY A 1 289 ? 37.442 1.064 -20.485 1.000 17.002 248 GLY AAA O 1
ATOM 4086 N N . PHE A 1 290 ? 39.068 2.492 -19.833 1.000 15.892 249 PHE AAA N 1
ATOM 4087 C CA . PHE A 1 290 ? 38.232 3.136 -18.797 1.000 17.458 249 PHE AAA CA 1
ATOM 4088 C C . PHE A 1 290 ? 37.049 3.796 -19.495 1.000 17.773 249 PHE AAA C 1
ATOM 4089 O O . PHE A 1 290 ? 37.226 4.419 -20.583 1.000 19.461 249 PHE AAA O 1
ATOM 4106 N N . LEU A 1 291 ? 35.879 3.661 -18.875 1.000 18.684 250 LEU AAA N 1
ATOM 4107 C CA . LEU A 1 291 ? 34.651 4.381 -19.284 1.000 20.493 250 LEU AAA CA 1
ATOM 4108 C C . LEU A 1 291 ? 34.802 5.857 -18.903 1.000 24.706 250 LEU AAA C 1
ATOM 4109 O O . LEU A 1 291 ? 35.703 6.241 -18.110 1.000 23.865 250 LEU AAA O 1
ATOM 4126 N N . LEU B 1 2 ? 47.395 15.753 -37.890 1.000 36.108 -1 LEU BBB N 1
ATOM 4127 C CA . LEU B 1 2 ? 45.940 16.049 -37.768 1.000 31.558 -1 LEU BBB CA 1
ATOM 4128 C C . LEU B 1 2 ? 45.254 15.805 -39.108 1.000 23.966 -1 LEU BBB C 1
ATOM 4129 O O . LEU B 1 2 ? 45.710 16.364 -40.127 1.000 26.610 -1 LEU BBB O 1
ATOM 4145 N N . SER B 1 3 ? 44.124 15.107 -39.080 1.000 22.305 0 SER BBB N 1
ATOM 4146 C CA . SER B 1 3 ? 43.167 15.021 -40.214 1.000 22.681 0 SER BBB CA 1
ATOM 4147 C C . SER B 1 3 ? 42.624 16.417 -40.541 1.000 21.299 0 SER BBB C 1
ATOM 4148 O O . SER B 1 3 ? 42.406 17.228 -39.596 1.000 22.489 0 SER BBB O 1
ATOM 4156 N N . LEU B 1 4 A 42.415 16.675 -41.832 1.000 20.815 1 LEU BBB N 1
ATOM 4157 C CA . LEU B 1 4 A 41.617 17.826 -42.324 1.000 22.808 1 LEU BBB CA 1
ATOM 4158 C C . LEU B 1 4 A 40.152 17.498 -42.070 1.000 21.208 1 LEU BBB C 1
ATOM 4159 O O . LEU B 1 4 A 39.621 16.591 -42.716 1.000 32.489 1 LEU BBB O 1
ATOM 4175 N N . CYS B 1 5 ? 39.529 18.194 -41.127 1.000 17.249 1 CYS BBB N 1
ATOM 4176 C CA . CYS B 1 5 ? 38.124 17.972 -40.724 1.000 17.014 1 CYS BBB CA 1
ATOM 4177 C C . CYS B 1 5 ? 37.200 18.912 -41.508 1.000 15.710 1 CYS BBB C 1
ATOM 4178 O O . CYS B 1 5 ? 37.661 19.984 -41.980 1.000 15.646 1 CYS BBB O 1
ATOM 4185 N N . GLY B 1 6 ? 35.929 18.523 -41.637 1.000 15.579 2 GLY BBB N 1
ATOM 4186 C CA . GLY B 1 6 ? 34.863 19.397 -42.152 1.000 15.911 2 GLY BBB CA 1
ATOM 4187 C C . GLY B 1 6 ? 35.105 19.804 -43.585 1.000 17.747 2 GLY BBB C 1
ATOM 4188 O O . GLY B 1 6 ? 34.631 20.869 -43.964 1.000 19.471 2 GLY BBB O 1
ATOM 4192 N N . MET B 1 7 ? 35.767 18.955 -44.374 1.000 18.792 3 MET BBB N 1
ATOM 4193 C CA . MET B 1 7 ? 36.043 19.232 -45.805 1.000 22.648 3 MET BBB CA 1
ATOM 4194 C C . MET B 1 7 ? 35.269 18.225 -46.660 1.000 25.559 3 MET BBB C 1
ATOM 4195 O O . MET B 1 7 ? 35.278 17.023 -46.333 1.000 30.907 3 MET BBB O 1
ATOM 4209 N N . VAL B 1 8 ? 34.559 18.732 -47.661 1.000 26.016 4 VAL BBB N 1
ATOM 4210 C CA . VAL B 1 8 ? 33.702 17.943 -48.593 1.000 29.324 4 VAL BBB CA 1
ATOM 4211 C C . VAL B 1 8 ? 34.493 17.760 -49.898 1.000 32.684 4 VAL BBB C 1
ATOM 4212 O O . VAL B 1 8 ? 35.289 18.659 -50.220 1.000 37.350 4 VAL BBB O 1
ATOM 4225 N N . TRP B 1 9 ? 34.364 16.599 -50.552 1.000 42.992 5 TRP BBB N 1
ATOM 4226 C CA . TRP B 1 9 ? 35.161 16.169 -51.739 1.000 49.153 5 TRP BBB CA 1
ATOM 4227 C C . TRP B 1 9 ? 35.250 17.295 -52.778 1.000 53.835 5 TRP BBB C 1
ATOM 4228 O O . TRP B 1 9 ? 34.284 17.429 -53.552 1.000 69.323 5 TRP BBB O 1
ATOM 4234 N N . ASP B 1 16 ? 25.383 11.749 -52.182 1.000 56.488 23 ASP BBB N 1
ATOM 4235 C CA . ASP B 1 16 ? 24.927 12.703 -51.135 1.000 55.779 23 ASP BBB CA 1
ATOM 4236 C C . ASP B 1 16 ? 25.707 12.484 -49.828 1.000 42.676 23 ASP BBB C 1
ATOM 4237 O O . ASP B 1 16 ? 25.735 13.442 -49.052 1.000 48.891 23 ASP BBB O 1
ATOM 4246 N N . TYR B 1 17 ? 26.368 11.334 -49.601 1.000 29.120 24 TYR BBB N 1
ATOM 4247 C CA . TYR B 1 17 ? 27.427 11.221 -48.559 1.000 30.640 24 TYR BBB CA 1
ATOM 4248 C C . TYR B 1 17 ? 28.694 11.927 -49.044 1.000 32.893 24 TYR BBB C 1
ATOM 4249 O O . TYR B 1 17 ? 29.547 12.235 -48.185 1.000 33.494 24 TYR BBB O 1
ATOM 4267 N N . HIS B 1 18 ? 28.804 12.194 -50.347 1.000 31.044 25 HIS BBB N 1
ATOM 4268 C CA . HIS B 1 18 ? 29.809 13.142 -50.894 1.000 34.037 25 HIS BBB CA 1
ATOM 4269 C C . HIS B 1 18 ? 29.632 14.498 -50.198 1.000 32.989 25 HIS BBB C 1
ATOM 4270 O O . HIS B 1 18 ? 30.660 15.081 -49.813 1.000 31.745 25 HIS BBB O 1
ATOM 4285 N N . LYS B 1 19 ? 28.392 14.953 -49.987 1.000 28.891 26 LYS BBB N 1
ATOM 4286 C CA . LYS B 1 19 ? 28.113 16.322 -49.482 1.000 29.501 26 LYS BBB CA 1
ATOM 4287 C C . LYS B 1 19 ? 28.029 16.350 -47.945 1.000 23.173 26 LYS BBB C 1
ATOM 4288 O O . LYS B 1 19 ? 28.198 17.455 -47.388 1.000 28.666 26 LYS BBB O 1
ATOM 4307 N N . GLN B 1 20 ? 27.765 15.217 -47.284 1.000 23.884 27 GLN BBB N 1
ATOM 4308 C CA . GLN B 1 20 ? 27.699 15.129 -45.801 1.000 20.121 27 GLN BBB CA 1
ATOM 4309 C C . GLN B 1 20 ? 28.456 13.883 -45.335 1.000 15.325 27 GLN BBB C 1
ATOM 4310 O O . GLN B 1 20 ? 27.877 12.982 -44.732 1.000 16.880 27 GLN BBB O 1
ATOM 4324 N N . PRO B 1 21 ? 29.779 13.801 -45.598 1.000 15.063 28 PRO BBB N 1
ATOM 4325 C CA . PRO B 1 21 ? 30.538 12.567 -45.374 1.000 14.882 28 PRO BBB CA 1
ATOM 4326 C C . PRO B 1 21 ? 30.751 12.179 -43.902 1.000 11.666 28 PRO BBB C 1
ATOM 4327 O O . PRO B 1 21 ? 31.165 11.084 -43.623 1.000 12.847 28 PRO BBB O 1
ATOM 4338 N N . TRP B 1 22 ? 30.423 13.081 -42.992 1.000 12.699 29 TRP BBB N 1
ATOM 4339 C CA A TRP B 1 22 ? 30.480 12.879 -41.522 0.500 12.095 29 TRP BBB CA 1
ATOM 4340 C CA B TRP B 1 22 ? 30.483 12.855 -41.523 0.500 12.493 29 TRP BBB CA 1
ATOM 4341 C C . TRP B 1 22 ? 29.199 12.204 -41.022 1.000 10.534 29 TRP BBB C 1
ATOM 4342 O O . TRP B 1 22 ? 29.184 11.814 -39.859 1.000 12.197 29 TRP BBB O 1
ATOM 4382 N N . GLN B 1 23 ? 28.152 12.136 -41.836 1.000 12.676 30 GLN BBB N 1
ATOM 4383 C CA . GLN B 1 23 ? 26.823 11.753 -41.288 1.000 13.531 30 GLN BBB CA 1
ATOM 4384 C C . GLN B 1 23 ? 26.796 10.252 -40.958 1.000 11.954 30 GLN BBB C 1
ATOM 4385 O O . GLN B 1 23 ? 27.267 9.431 -41.767 1.000 15.618 30 GLN BBB O 1
ATOM 4399 N N . ALA B 1 24 ? 26.271 9.912 -39.788 1.000 10.901 31 ALA BBB N 1
ATOM 4400 C CA . ALA B 1 24 ? 26.080 8.515 -39.338 1.000 11.360 31 ALA BBB CA 1
ATOM 4401 C C . ALA B 1 24 ? 24.592 8.270 -39.136 1.000 11.805 31 ALA BBB C 1
ATOM 4402 O O . ALA B 1 24 ? 23.902 9.181 -38.649 1.000 12.817 31 ALA BBB O 1
ATOM 4409 N N . LYS B 1 25 ? 24.133 7.076 -39.498 1.000 11.708 32 LYS BBB N 1
ATOM 4410 C CA . LYS B 1 25 ? 22.736 6.622 -39.290 1.000 12.582 32 LYS BBB CA 1
ATOM 4411 C C . LYS B 1 25 ? 22.766 5.629 -38.133 1.000 12.839 32 LYS BBB C 1
ATOM 4412 O O . LYS B 1 25 ? 23.599 4.694 -38.162 1.000 14.072 32 LYS BBB O 1
ATOM 4418 N N . ILE B 1 26 ? 21.902 5.843 -37.150 1.000 13.282 33 ILE BBB N 1
ATOM 4419 C CA . ILE B 1 26 ? 21.763 4.969 -35.960 1.000 13.695 33 ILE BBB CA 1
ATOM 4420 C C . ILE B 1 26 ? 20.337 4.418 -35.914 1.000 13.678 33 ILE BBB C 1
ATOM 4421 O O . ILE B 1 26 ? 19.402 5.186 -36.134 1.000 14.587 33 ILE BBB O 1
ATOM 4437 N N . SER B 1 27 ? 20.199 3.122 -35.649 1.000 15.899 34 SER BBB N 1
ATOM 4438 C CA A SER B 1 27 ? 18.906 2.424 -35.389 0.500 17.556 34 SER BBB CA 1
ATOM 4439 C CA B SER B 1 27 ? 18.883 2.553 -35.284 0.500 17.084 34 SER BBB CA 1
ATOM 4440 C C . SER B 1 27 ? 19.057 1.606 -34.105 1.000 17.262 34 SER BBB C 1
ATOM 4441 O O . SER B 1 27 ? 20.121 0.972 -33.964 1.000 20.452 34 SER BBB O 1
ATOM 4455 N N . VAL B 1 28 ? 18.042 1.598 -33.251 1.000 17.088 35 VAL BBB N 1
ATOM 4456 C CA . VAL B 1 28 ? 17.970 0.765 -32.024 1.000 20.738 35 VAL BBB CA 1
ATOM 4457 C C . VAL B 1 28 ? 16.581 0.111 -31.996 1.000 23.147 35 VAL BBB C 1
ATOM 4458 O O . VAL B 1 28 ? 15.634 0.696 -32.569 1.000 29.829 35 VAL BBB O 1
ATOM 4471 N N . ILE B 1 29 ? 16.415 -1.012 -31.296 1.000 22.870 36 ILE BBB N 1
ATOM 4472 C CA . ILE B 1 29 ? 15.056 -1.581 -30.993 1.000 30.040 36 ILE BBB CA 1
ATOM 4473 C C . ILE B 1 29 ? 14.644 -1.259 -29.545 1.000 32.532 36 ILE BBB C 1
ATOM 4474 O O . ILE B 1 29 ? 15.415 -1.617 -28.644 1.000 42.129 36 ILE BBB O 1
ATOM 4490 N N . GLY B 1 34 ? 9.993 -1.358 -30.071 1.000 50.284 38 GLY BBB N 1
ATOM 4491 C CA . GLY B 1 34 ? 9.916 -0.177 -30.949 1.000 48.016 38 GLY BBB CA 1
ATOM 4492 C C . GLY B 1 34 ? 11.242 0.115 -31.626 1.000 41.986 38 GLY BBB C 1
ATOM 4493 O O . GLY B 1 34 ? 12.214 0.427 -30.924 1.000 39.743 38 GLY BBB O 1
ATOM 4497 N N . HIS B 1 35 ? 11.259 0.089 -32.957 1.000 40.719 39 HIS BBB N 1
ATOM 4498 C CA . HIS B 1 35 ? 12.352 0.619 -33.829 1.000 34.834 39 HIS BBB CA 1
ATOM 4499 C C . HIS B 1 35 ? 12.412 2.144 -33.637 1.000 28.161 39 HIS BBB C 1
ATOM 4500 O O . HIS B 1 35 ? 11.363 2.792 -33.819 1.000 31.577 39 HIS BBB O 1
ATOM 4515 N N . GLU B 1 36 ? 13.566 2.681 -33.232 1.000 25.328 40 GLU BBB N 1
ATOM 4516 C CA . GLU B 1 36 ? 13.845 4.131 -33.067 1.000 24.879 40 GLU BBB CA 1
ATOM 4517 C C . GLU B 1 36 ? 15.050 4.425 -33.974 1.000 20.709 40 GLU BBB C 1
ATOM 4518 O O . GLU B 1 36 ? 15.928 3.550 -34.124 1.000 24.929 40 GLU BBB O 1
ATOM 4530 N N . SER B 1 37 ? 15.075 5.610 -34.571 1.000 18.361 41 SER BBB N 1
ATOM 4531 C CA . SER B 1 37 ? 16.166 6.094 -35.445 1.000 17.538 41 SER BBB CA 1
ATOM 4532 C C . SER B 1 37 ? 16.820 7.300 -34.791 1.000 14.193 41 SER BBB C 1
ATOM 4533 O O . SER B 1 37 ? 16.129 8.080 -34.090 1.000 13.378 41 SER BBB O 1
ATOM 4541 N N . CYS B 1 38 ? 18.109 7.456 -35.036 1.000 12.172 42 CYS BBB N 1
ATOM 4542 C CA . CYS B 1 38 ? 18.864 8.681 -34.696 1.000 13.061 42 CYS BBB CA 1
ATOM 4543 C C . CYS B 1 38 ? 19.925 8.912 -35.764 1.000 10.925 42 CYS BBB C 1
ATOM 4544 O O . CYS B 1 38 ? 20.116 8.048 -36.657 1.000 11.268 42 CYS BBB O 1
ATOM 4551 N N . MET B 1 39 ? 20.581 10.055 -35.676 1.000 11.156 43 MET BBB N 1
ATOM 4552 C CA . MET B 1 39 ? 21.773 10.360 -36.500 1.000 11.663 43 MET BBB CA 1
ATOM 4553 C C . MET B 1 39 ? 22.949 10.638 -35.567 1.000 11.107 43 MET BBB C 1
ATOM 4554 O O . MET B 1 39 ? 22.771 10.687 -34.340 1.000 10.556 43 MET BBB O 1
ATOM 4568 N N . GLY B 1 40 ? 24.130 10.752 -36.164 1.000 10.750 44 GLY BBB N 1
ATOM 4569 C CA . GLY B 1 40 ? 25.351 11.131 -35.455 1.000 10.006 44 GLY BBB CA 1
ATOM 4570 C C . GLY B 1 40 ? 26.346 11.691 -36.434 1.000 10.565 44 GLY BBB C 1
ATOM 4571 O O . GLY B 1 40 ? 26.009 11.839 -37.627 1.000 10.727 44 GLY BBB O 1
ATOM 4575 N N . ALA B 1 41 ? 27.538 11.991 -35.941 1.000 10.796 45 ALA BBB N 1
ATOM 4576 C CA . ALA B 1 41 ? 28.616 12.566 -36.749 1.000 11.180 45 ALA BBB CA 1
ATOM 4577 C C . ALA B 1 41 ? 29.908 11.822 -36.452 1.000 9.928 45 ALA BBB C 1
ATOM 4578 O O . ALA B 1 41 ? 30.243 11.645 -35.270 1.000 9.516 45 ALA BBB O 1
ATOM 4585 N N . VAL B 1 42 ? 30.621 11.478 -37.511 1.000 10.916 46 VAL BBB N 1
ATOM 4586 C CA . VAL B 1 42 ? 32.010 10.977 -37.405 1.000 11.019 46 VAL BBB CA 1
ATOM 4587 C C . VAL B 1 42 ? 32.863 12.131 -36.879 1.000 11.463 46 VAL BBB C 1
ATOM 4588 O O . VAL B 1 42 ? 32.890 13.197 -37.545 1.000 11.557 46 VAL BBB O 1
ATOM 4601 N N . VAL B 1 43 ? 33.544 11.938 -35.748 1.000 10.677 47 VAL BBB N 1
ATOM 4602 C CA . VAL B 1 43 ? 34.412 13.013 -35.175 1.000 10.661 47 VAL BBB CA 1
ATOM 4603 C C . VAL B 1 43 ? 35.869 12.554 -35.128 1.000 10.519 47 VAL BBB C 1
ATOM 4604 O O . VAL B 1 43 ? 36.728 13.403 -34.897 1.000 13.138 47 VAL BBB O 1
ATOM 4617 N N . SER B 1 44 ? 36.132 11.255 -35.313 1.000 10.850 48 SER BBB N 1
ATOM 4618 C CA . SER B 1 44 ? 37.505 10.707 -35.376 1.000 12.101 48 SER BBB CA 1
ATOM 4619 C C . SER B 1 44 ? 37.429 9.321 -36.005 1.000 11.926 48 SER BBB C 1
ATOM 4620 O O . SER B 1 44 ? 36.320 8.877 -36.295 1.000 14.034 48 SER BBB O 1
ATOM 4628 N N . GLU B 1 45 ? 38.568 8.659 -36.193 1.000 14.331 49 GLU BBB N 1
ATOM 4629 C CA . GLU B 1 45 ? 38.609 7.342 -36.883 1.000 14.548 49 GLU BBB CA 1
ATOM 4630 C C . GLU B 1 45 ? 37.867 6.293 -36.057 1.000 15.036 49 GLU BBB C 1
ATOM 4631 O O . GLU B 1 45 ? 37.491 5.272 -36.647 1.000 16.564 49 GLU BBB O 1
ATOM 4643 N N . TYR B 1 46 ? 37.668 6.521 -34.756 1.000 12.905 50 TYR BBB N 1
ATOM 4644 C CA . TYR B 1 46 ? 37.057 5.516 -33.852 1.000 14.349 50 TYR BBB CA 1
ATOM 4645 C C . TYR B 1 46 ? 35.765 6.020 -33.205 1.000 12.320 50 TYR BBB C 1
ATOM 4646 O O . TYR B 1 46 ? 35.198 5.241 -32.425 1.000 13.477 50 TYR BBB O 1
ATOM 4664 N N . PHE B 1 47 ? 35.279 7.229 -33.498 1.000 10.982 51 PHE BBB N 1
ATOM 4665 C CA . PHE B 1 47 ? 34.163 7.801 -32.701 1.000 10.529 51 PHE BBB CA 1
ATOM 4666 C C . PHE B 1 47 ? 33.087 8.455 -33.561 1.000 9.660 51 PHE BBB C 1
ATOM 4667 O O . PHE B 1 47 ? 33.382 9.259 -34.480 1.000 10.448 51 PHE BBB O 1
ATOM 4684 N N . VAL B 1 48 ? 31.843 8.155 -33.179 1.000 9.802 52 VAL BBB N 1
ATOM 4685 C CA . VAL B 1 48 ? 30.614 8.823 -33.674 1.000 10.041 52 VAL BBB CA 1
ATOM 4686 C C . VAL B 1 48 ? 29.953 9.530 -32.492 1.000 9.220 52 VAL BBB C 1
ATOM 4687 O O . VAL B 1 48 ? 29.679 8.895 -31.473 1.000 10.417 52 VAL BBB O 1
ATOM 4700 N N . LEU B 1 49 ? 29.731 10.829 -32.637 1.000 10.701 53 LEU BBB N 1
ATOM 4701 C CA . LEU B 1 49 ? 29.065 11.667 -31.620 1.000 9.491 53 LEU BBB CA 1
ATOM 4702 C C . LEU B 1 49 ? 27.566 11.712 -31.920 1.000 9.242 53 LEU BBB C 1
ATOM 4703 O O . LEU B 1 49 ? 27.191 11.899 -33.092 1.000 10.252 53 LEU BBB O 1
ATOM 4719 N N . THR B 1 50 ? 26.752 11.506 -30.892 1.000 8.857 54 THR BBB N 1
ATOM 4720 C CA . THR B 1 50 ? 25.280 11.454 -31.034 1.000 9.519 54 THR BBB CA 1
ATOM 4721 C C . THR B 1 50 ? 24.623 11.904 -29.723 1.000 10.399 54 THR BBB C 1
ATOM 4722 O O . THR B 1 50 ? 25.318 12.475 -28.874 1.000 11.507 54 THR BBB O 1
ATOM 4733 N N . ALA B 1 51 ? 23.314 11.700 -29.596 1.000 10.293 55 ALA BBB N 1
ATOM 4734 C CA . ALA B 1 51 ? 22.520 12.064 -28.401 1.000 11.228 55 ALA BBB CA 1
ATOM 4735 C C . ALA B 1 51 ? 22.373 10.847 -27.479 1.000 10.173 55 ALA BBB C 1
ATOM 4736 O O . ALA B 1 51 ? 22.172 9.714 -27.971 1.000 13.051 55 ALA BBB O 1
ATOM 4743 N N . ALA B 1 52 ? 22.487 11.074 -26.179 1.000 10.615 56 ALA BBB N 1
ATOM 4744 C CA . ALA B 1 52 ? 22.348 10.036 -25.140 1.000 10.333 56 ALA BBB CA 1
ATOM 4745 C C . ALA B 1 52 ? 20.944 9.401 -25.204 1.000 10.554 56 ALA BBB C 1
ATOM 4746 O O . ALA B 1 52 ? 20.842 8.183 -24.963 1.000 12.580 56 ALA BBB O 1
ATOM 4753 N N . HIS B 1 53 ? 19.897 10.178 -25.483 1.000 11.352 57 HIS BBB N 1
ATOM 4754 C CA . HIS B 1 53 ? 18.502 9.679 -25.378 1.000 12.267 57 HIS BBB CA 1
ATOM 4755 C C . HIS B 1 53 ? 18.195 8.657 -26.482 1.000 12.116 57 HIS BBB C 1
ATOM 4756 O O . HIS B 1 53 ? 17.139 8.009 -26.382 1.000 14.935 57 HIS BBB O 1
ATOM 4771 N N . CYS B 1 54 ? 19.081 8.487 -27.466 1.000 13.626 58 CYS BBB N 1
ATOM 4772 C CA . CYS B 1 54 ? 18.922 7.505 -28.573 1.000 14.594 58 CYS BBB CA 1
ATOM 4773 C C . CYS B 1 54 ? 19.018 6.068 -28.047 1.000 15.423 58 CYS BBB C 1
ATOM 4774 O O . CYS B 1 54 ? 18.566 5.163 -28.774 1.000 18.130 58 CYS BBB O 1
ATOM 4781 N N . PHE B 1 55 ? 19.560 5.861 -26.848 1.000 15.327 59 PHE BBB N 1
ATOM 4782 C CA . PHE B 1 55 ? 19.891 4.503 -26.331 1.000 16.779 59 PHE BBB CA 1
ATOM 4783 C C . PHE B 1 55 ? 18.998 4.069 -25.172 1.000 18.718 59 PHE BBB C 1
ATOM 4784 O O . PHE B 1 55 ? 18.630 4.898 -24.354 1.000 22.453 59 PHE BBB O 1
ATOM 4801 N N . THR B 1 56 ? 18.713 2.765 -25.128 1.000 21.628 60 THR BBB N 1
ATOM 4802 C CA . THR B 1 56 ? 18.273 2.026 -23.918 1.000 26.350 60 THR BBB CA 1
ATOM 4803 C C . THR B 1 56 ? 19.524 1.664 -23.120 1.000 31.749 60 THR BBB C 1
ATOM 4804 O O . THR B 1 56 ? 20.465 1.063 -23.719 1.000 40.800 60 THR BBB O 1
ATOM 4815 N N . VAL B 1 57 A 19.527 1.987 -21.830 1.000 31.084 60 VAL BBB N 1
ATOM 4816 C CA . VAL B 1 57 A 20.648 1.642 -20.909 1.000 35.230 60 VAL BBB CA 1
ATOM 4817 C C . VAL B 1 57 A 20.105 0.741 -19.788 1.000 35.162 60 VAL BBB C 1
ATOM 4818 O O . VAL B 1 57 A 19.578 1.261 -18.788 1.000 33.930 60 VAL BBB O 1
ATOM 4831 N N . ASP B 1 58 B 20.207 -0.578 -19.976 1.000 35.593 60 ASP BBB N 1
ATOM 4832 C CA . ASP B 1 58 B 19.760 -1.584 -18.979 1.000 32.790 60 ASP BBB CA 1
ATOM 4833 C C . ASP B 1 58 B 20.786 -2.725 -18.987 1.000 33.929 60 ASP BBB C 1
ATOM 4834 O O . ASP B 1 58 B 21.942 -2.497 -19.368 1.000 27.667 60 ASP BBB O 1
ATOM 4843 N N . ASP B 1 59 C 20.409 -3.919 -18.575 1.000 33.981 60 ASP BBB N 1
ATOM 4844 C CA . ASP B 1 59 C 21.393 -5.031 -18.471 1.000 38.801 60 ASP BBB CA 1
ATOM 4845 C C . ASP B 1 59 C 21.241 -5.920 -19.708 1.000 40.098 60 ASP BBB C 1
ATOM 4846 O O . ASP B 1 59 C 21.825 -7.065 -19.728 1.000 41.114 60 ASP BBB O 1
ATOM 4855 N N . LYS B 1 60 D 20.492 -5.391 -20.678 1.000 38.175 60 LYS BBB N 1
ATOM 4856 C CA . LYS B 1 60 D 19.989 -6.110 -21.864 1.000 40.523 60 LYS BBB CA 1
ATOM 4857 C C . LYS B 1 60 D 20.811 -5.666 -23.070 1.000 38.597 60 LYS BBB C 1
ATOM 4858 O O . LYS B 1 60 D 21.063 -4.438 -23.270 1.000 30.637 60 LYS BBB O 1
ATOM 4864 N N . GLU B 1 61 ? 21.260 -6.663 -23.814 1.000 36.453 61 GLU BBB N 1
ATOM 4865 C CA . GLU B 1 61 ? 21.693 -6.496 -25.209 1.000 39.007 61 GLU BBB CA 1
ATOM 4866 C C . GLU B 1 61 ? 20.490 -5.897 -25.951 1.000 32.492 61 GLU BBB C 1
ATOM 4867 O O . GLU B 1 61 ? 19.354 -6.332 -25.699 1.000 32.566 61 GLU BBB O 1
ATOM 4879 N N . HIS B 1 62 ? 20.710 -4.876 -26.772 1.000 33.955 62 HIS BBB N 1
ATOM 4880 C CA . HIS B 1 62 ? 19.729 -4.432 -27.794 1.000 35.032 62 HIS BBB CA 1
ATOM 4881 C C . HIS B 1 62 ? 20.453 -4.378 -29.132 1.000 26.646 62 HIS BBB C 1
ATOM 4882 O O . HIS B 1 62 ? 21.700 -4.374 -29.153 1.000 37.292 62 HIS BBB O 1
ATOM 4897 N N . SER B 1 63 ? 19.668 -4.336 -30.193 1.000 20.135 63 SER BBB N 1
ATOM 4898 C CA A SER B 1 63 ? 20.140 -4.229 -31.592 0.500 19.976 63 SER BBB CA 1
ATOM 4899 C CA B SER B 1 63 ? 20.169 -4.238 -31.583 0.500 21.170 63 SER BBB CA 1
ATOM 4900 C C . SER B 1 63 ? 20.496 -2.772 -31.867 1.000 20.877 63 SER BBB C 1
ATOM 4901 O O . SER B 1 63 ? 19.595 -2.045 -32.251 1.000 34.346 63 SER BBB O 1
ATOM 4915 N N . ILE B 1 64 ? 21.743 -2.392 -31.654 1.000 18.641 64 ILE BBB N 1
ATOM 4916 C CA . ILE B 1 64 ? 22.246 -1.032 -32.012 1.000 18.640 64 ILE BBB CA 1
ATOM 4917 C C . ILE B 1 64 ? 22.964 -1.131 -33.353 1.000 19.122 64 ILE BBB C 1
ATOM 4918 O O . ILE B 1 64 ? 23.928 -1.881 -33.431 1.000 20.702 64 ILE BBB O 1
ATOM 4934 N N . LYS B 1 65 ? 22.494 -0.375 -34.343 1.000 16.156 65 LYS BBB N 1
ATOM 4935 C CA . LYS B 1 65 ? 23.054 -0.360 -35.711 1.000 16.527 65 LYS BBB CA 1
ATOM 4936 C C . LYS B 1 65 ? 23.598 1.041 -35.935 1.000 15.671 65 LYS BBB C 1
ATOM 4937 O O . LYS B 1 65 ? 22.820 1.978 -35.769 1.000 19.199 65 LYS BBB O 1
ATOM 4956 N N . VAL B 1 66 ? 24.882 1.165 -36.267 1.000 14.111 66 VAL BBB N 1
ATOM 4957 C CA . VAL B 1 66 ? 25.483 2.448 -36.729 1.000 13.293 66 VAL BBB CA 1
ATOM 4958 C C . VAL B 1 66 ? 26.113 2.204 -38.097 1.000 13.249 66 VAL BBB C 1
ATOM 4959 O O . VAL B 1 66 ? 26.820 1.183 -38.270 1.000 14.653 66 VAL BBB O 1
ATOM 4972 N N . SER B 1 67 ? 25.826 3.080 -39.052 1.000 12.865 67 SER BBB N 1
ATOM 4973 C CA . SER B 1 67 ? 26.365 3.019 -40.433 1.000 13.415 67 SER BBB CA 1
ATOM 4974 C C . SER B 1 67 ? 26.886 4.396 -40.845 1.000 13.166 67 SER BBB C 1
ATOM 4975 O O . SER B 1 67 ? 26.280 5.410 -40.445 1.000 15.198 67 SER BBB O 1
ATOM 4983 N N . VAL B 1 68 ? 27.932 4.396 -41.659 1.000 14.723 68 VAL BBB N 1
ATOM 4984 C CA . VAL B 1 68 ? 28.537 5.611 -42.263 1.000 13.613 68 VAL BBB CA 1
ATOM 4985 C C . VAL B 1 68 ? 28.599 5.419 -43.773 1.000 13.788 68 VAL BBB C 1
ATOM 4986 O O . VAL B 1 68 ? 28.484 4.265 -44.232 1.000 16.578 68 VAL BBB O 1
ATOM 4999 N N . GLY B 1 69 ? 28.810 6.519 -44.500 1.000 14.264 69 GLY BBB N 1
ATOM 5000 C CA . GLY B 1 69 ? 29.089 6.536 -45.947 1.000 16.703 69 GLY BBB CA 1
ATOM 5001 C C . GLY B 1 69 ? 27.972 5.924 -46.767 1.000 15.460 69 GLY BBB C 1
ATOM 5002 O O . GLY B 1 69 ? 28.225 5.584 -47.914 1.000 18.086 69 GLY BBB O 1
ATOM 5006 N N . GLY B 1 70 ? 26.762 5.825 -46.217 1.000 17.749 70 GLY BBB N 1
ATOM 5007 C CA . GLY B 1 70 ? 25.620 5.171 -46.885 1.000 20.088 70 GLY BBB CA 1
ATOM 5008 C C . GLY B 1 70 ? 25.816 3.667 -47.046 1.000 17.142 70 GLY BBB C 1
ATOM 5009 O O . GLY B 1 70 ? 25.165 3.064 -47.891 1.000 21.712 70 GLY BBB O 1
ATOM 5013 N N . GLU B 1 71 ? 26.706 3.072 -46.234 1.000 17.673 79 GLU BBB N 1
ATOM 5014 C CA . GLU B 1 71 ? 26.973 1.641 -46.301 1.000 16.508 79 GLU BBB CA 1
ATOM 5015 C C . GLU B 1 71 ? 25.773 0.835 -45.783 1.000 18.374 79 GLU BBB C 1
ATOM 5016 O O . GLU B 1 71 ? 25.055 1.348 -44.899 1.000 18.081 79 GLU BBB O 1
ATOM 5028 N N . LYS B 1 72 ? 25.599 -0.390 -46.295 1.000 18.800 80 LYS BBB N 1
ATOM 5029 C CA . LYS B 1 72 ? 24.651 -1.400 -45.751 1.000 23.356 80 LYS BBB CA 1
ATOM 5030 C C . LYS B 1 72 ? 25.146 -1.872 -44.376 1.000 26.882 80 LYS BBB C 1
ATOM 5031 O O . LYS B 1 72 ? 24.292 -2.124 -43.488 1.000 27.107 80 LYS BBB O 1
ATOM 5050 N N . ARG B 1 73 ? 26.466 -1.996 -44.216 1.000 22.496 81 ARG BBB N 1
ATOM 5051 C CA . ARG B 1 73 ? 27.114 -2.616 -43.036 1.000 24.773 81 ARG BBB CA 1
ATOM 5052 C C . ARG B 1 73 ? 26.772 -1.813 -41.786 1.000 17.193 81 ARG BBB C 1
ATOM 5053 O O . ARG B 1 73 ? 26.733 -0.550 -41.824 1.000 20.861 81 ARG BBB O 1
ATOM 5074 N N . ASP B 1 74 ? 26.587 -2.544 -40.695 1.000 16.658 82 ASP BBB N 1
ATOM 5075 C CA . ASP B 1 74 ? 26.492 -2.020 -39.313 1.000 17.335 82 ASP BBB CA 1
ATOM 5076 C C . ASP B 1 74 ? 27.877 -2.184 -38.690 1.000 15.842 82 ASP BBB C 1
ATOM 5077 O O . ASP B 1 74 ? 28.383 -3.326 -38.657 1.000 20.129 82 ASP BBB O 1
ATOM 5086 N N . LEU B 1 75 ? 28.474 -1.095 -38.209 1.000 14.261 83 LEU BBB N 1
ATOM 5087 C CA . LEU B 1 75 ? 29.867 -1.114 -37.710 1.000 15.810 83 LEU BBB CA 1
ATOM 5088 C C . LEU B 1 75 ? 29.926 -1.762 -36.327 1.000 14.589 83 LEU BBB C 1
ATOM 5089 O O . LEU B 1 75 ? 28.987 -1.569 -35.534 1.000 15.502 83 LEU BBB O 1
ATOM 5105 N N . GLU B 1 76 ? 31.010 -2.476 -36.040 1.000 15.941 84 GLU BBB N 1
ATOM 5106 C CA . GLU B 1 76 ? 31.172 -3.119 -34.716 1.000 16.133 84 GLU BBB CA 1
ATOM 5107 C C . GLU B 1 76 ? 31.350 -2.020 -33.663 1.000 14.611 84 GLU BBB C 1
ATOM 5108 O O . GLU B 1 76 ? 32.255 -1.162 -33.838 1.000 15.516 84 GLU BBB O 1
ATOM 5120 N N . ILE B 1 77 ? 30.490 -2.033 -32.643 1.000 14.907 85 ILE BBB N 1
ATOM 5121 C CA . ILE B 1 77 ? 30.494 -1.032 -31.537 1.000 15.154 85 ILE BBB CA 1
ATOM 5122 C C . ILE B 1 77 ? 31.275 -1.635 -30.369 1.000 14.254 85 ILE BBB C 1
ATOM 5123 O O . ILE B 1 77 ? 30.963 -2.766 -29.951 1.000 18.616 85 ILE BBB O 1
ATOM 5139 N N . GLU B 1 78 ? 32.255 -0.891 -29.872 1.000 14.164 86 GLU BBB N 1
ATOM 5140 C CA . GLU B 1 78 ? 33.088 -1.335 -28.738 1.000 14.142 86 GLU BBB CA 1
ATOM 5141 C C . GLU B 1 78 ? 32.424 -0.907 -27.437 1.000 14.168 86 GLU BBB C 1
ATOM 5142 O O . GLU B 1 78 ? 32.283 -1.744 -26.532 1.000 17.314 86 GLU BBB O 1
ATOM 5154 N N . VAL B 1 79 ? 32.021 0.358 -27.358 1.000 12.849 87 VAL BBB N 1
ATOM 5155 C CA . VAL B 1 79 ? 31.371 0.918 -26.144 1.000 12.780 87 VAL BBB CA 1
ATOM 5156 C C . VAL B 1 79 ? 30.549 2.132 -26.578 1.000 12.506 87 VAL BBB C 1
ATOM 5157 O O . VAL B 1 79 ? 30.881 2.751 -27.614 1.000 12.297 87 VAL BBB O 1
ATOM 5170 N N . VAL B 1 80 ? 29.511 2.428 -25.813 1.000 12.966 88 VAL BBB N 1
ATOM 5171 C CA . VAL B 1 80 ? 28.782 3.709 -25.917 1.000 13.660 88 VAL BBB CA 1
ATOM 5172 C C . VAL B 1 80 ? 28.990 4.458 -24.603 1.000 14.158 88 VAL BBB C 1
ATOM 5173 O O . VAL B 1 80 ? 28.658 3.908 -23.525 1.000 14.546 88 VAL BBB O 1
ATOM 5186 N N . LEU B 1 81 ? 29.543 5.666 -24.694 1.000 13.100 89 LEU BBB N 1
ATOM 5187 C CA . LEU B 1 81 ? 29.863 6.516 -23.530 1.000 13.308 89 LEU BBB CA 1
ATOM 5188 C C . LEU B 1 81 ? 28.812 7.614 -23.425 1.000 13.246 89 LEU BBB C 1
ATOM 5189 O O . LEU B 1 81 ? 28.516 8.258 -24.436 1.000 16.325 89 LEU BBB O 1
ATOM 5205 N N . PHE B 1 82 ? 28.289 7.808 -22.222 1.000 13.364 90 PHE BBB N 1
ATOM 5206 C CA . PHE B 1 82 ? 27.227 8.800 -21.931 1.000 13.675 90 PHE BBB CA 1
ATOM 5207 C C . PHE B 1 82 ? 27.820 9.926 -21.102 1.000 14.280 90 PHE BBB C 1
ATOM 5208 O O . PHE B 1 82 ? 28.603 9.653 -20.176 1.000 15.881 90 PHE BBB O 1
ATOM 5225 N N . HIS B 1 83 ? 27.406 11.152 -21.397 1.000 13.690 91 HIS BBB N 1
ATOM 5226 C CA . HIS B 1 83 ? 27.787 12.294 -20.544 1.000 14.337 91 HIS BBB CA 1
ATOM 5227 C C . HIS B 1 83 ? 27.399 11.942 -19.115 1.000 14.545 91 HIS BBB C 1
ATOM 5228 O O . HIS B 1 83 ? 26.275 11.500 -18.857 1.000 16.196 91 HIS BBB O 1
ATOM 5243 N N . PRO B 1 84 ? 28.323 12.087 -18.140 1.000 14.471 92 PRO BBB N 1
ATOM 5244 C CA . PRO B 1 84 ? 28.035 11.683 -16.763 1.000 19.317 92 PRO BBB CA 1
ATOM 5245 C C . PRO B 1 84 ? 26.894 12.468 -16.099 1.000 17.501 92 PRO BBB C 1
ATOM 5246 O O . PRO B 1 84 ? 26.383 11.999 -15.117 1.000 20.789 92 PRO BBB O 1
ATOM 5257 N N . ASN B 1 85 ? 26.532 13.645 -16.628 1.000 15.801 93 ASN BBB N 1
ATOM 5258 C CA . ASN B 1 85 ? 25.491 14.508 -16.017 1.000 16.855 93 ASN BBB CA 1
ATOM 5259 C C . ASN B 1 85 ? 24.133 14.252 -16.678 1.000 17.144 93 ASN BBB C 1
ATOM 5260 O O . ASN B 1 85 ? 23.141 14.864 -16.230 1.000 20.417 93 ASN BBB O 1
ATOM 5271 N N . TYR B 1 86 ? 24.079 13.406 -17.705 1.000 15.846 94 TYR BBB N 1
ATOM 5272 C CA . TYR B 1 86 ? 22.811 13.075 -18.402 1.000 16.246 94 TYR BBB CA 1
ATOM 5273 C C . TYR B 1 86 ? 21.940 12.189 -17.506 1.000 15.983 94 TYR BBB C 1
ATOM 5274 O O . TYR B 1 86 ? 22.395 11.147 -17.020 1.000 15.052 94 TYR BBB O 1
ATOM 5292 N N . ASN B 1 87 ? 20.681 12.575 -17.335 1.000 16.776 95 ASN BBB N 1
ATOM 5293 C CA . ASN B 1 87 ? 19.671 11.727 -16.655 1.000 18.491 95 ASN BBB CA 1
ATOM 5294 C C . ASN B 1 87 ? 18.288 12.178 -17.113 1.000 18.515 95 ASN BBB C 1
ATOM 5295 O O . ASN B 1 87 ? 17.818 13.205 -16.597 1.000 18.928 95 ASN BBB O 1
ATOM 5306 N N . ILE B 1 88 ? 17.673 11.443 -18.041 1.000 16.387 96 ILE BBB N 1
ATOM 5307 C CA . ILE B 1 88 ? 16.368 11.849 -18.636 1.000 18.529 96 ILE BBB CA 1
ATOM 5308 C C . ILE B 1 88 ? 15.309 11.921 -17.519 1.000 19.371 96 ILE BBB C 1
ATOM 5309 O O . ILE B 1 88 ? 14.362 12.706 -17.661 1.000 18.399 96 ILE BBB O 1
ATOM 5325 N N . ASN B 1 89 ? 15.480 11.152 -16.440 1.000 18.799 97 ASN BBB N 1
ATOM 5326 C CA . ASN B 1 89 ? 14.534 11.089 -15.296 1.000 21.278 97 ASN BBB CA 1
ATOM 5327 C C . ASN B 1 89 ? 14.933 12.052 -14.168 1.000 22.219 97 ASN BBB C 1
ATOM 5328 O O . ASN B 1 89 ? 14.309 11.982 -13.086 1.000 25.273 97 ASN BBB O 1
ATOM 5339 N N . GLY B 1 90 A 15.907 12.935 -14.392 1.000 20.102 97 GLY BBB N 1
ATOM 5340 C CA . GLY B 1 90 A 16.575 13.684 -13.309 1.000 20.916 97 GLY BBB CA 1
ATOM 5341 C C . GLY B 1 90 A 15.656 14.647 -12.573 1.000 25.653 97 GLY BBB C 1
ATOM 5342 O O . GLY B 1 90 A 15.971 14.998 -11.421 1.000 28.576 97 GLY BBB O 1
ATOM 5346 N N . LYS B 1 91 B 14.564 15.091 -13.199 1.000 23.922 97 LYS BBB N 1
ATOM 5347 C CA . LYS B 1 91 B 13.635 16.078 -12.593 1.000 24.194 97 LYS BBB CA 1
ATOM 5348 C C . LYS B 1 91 B 12.206 15.534 -12.571 1.000 24.223 97 LYS BBB C 1
ATOM 5349 O O . LYS B 1 91 B 11.269 16.348 -12.429 1.000 26.964 97 LYS BBB O 1
ATOM 5368 N N . LYS B 1 92 C 12.042 14.212 -12.633 1.000 25.131 97 LYS BBB N 1
ATOM 5369 C CA . LYS B 1 92 C 10.710 13.552 -12.599 1.000 28.121 97 LYS BBB CA 1
ATOM 5370 C C . LYS B 1 92 C 9.967 14.002 -11.332 1.000 31.443 97 LYS BBB C 1
ATOM 5371 O O . LYS B 1 92 C 8.772 14.340 -11.433 1.000 33.862 97 LYS BBB O 1
ATOM 5390 N N . GLU B 1 93 D 10.651 14.028 -10.185 1.000 33.154 97 GLU BBB N 1
ATOM 5391 C CA . GLU B 1 93 D 10.017 14.349 -8.878 1.000 37.993 97 GLU BBB CA 1
ATOM 5392 C C . GLU B 1 93 D 9.469 15.775 -8.916 1.000 40.353 97 GLU BBB C 1
ATOM 5393 O O . GLU B 1 93 D 8.441 16.006 -8.256 1.000 47.510 97 GLU BBB O 1
ATOM 5405 N N . ALA B 1 94 E 10.097 16.675 -9.680 1.000 37.057 97 ALA BBB N 1
ATOM 5406 C CA . ALA B 1 94 E 9.691 18.092 -9.829 1.000 38.818 97 ALA BBB CA 1
ATOM 5407 C C . ALA B 1 94 E 8.633 18.252 -10.936 1.000 35.311 97 ALA BBB C 1
ATOM 5408 O O . ALA B 1 94 E 8.282 19.415 -11.250 1.000 41.135 97 ALA BBB O 1
ATOM 5415 N N . GLY B 1 95 F 8.138 17.150 -11.510 1.000 33.312 97 GLY BBB N 1
ATOM 5416 C CA . GLY B 1 95 F 7.044 17.160 -12.502 1.000 33.339 97 GLY BBB CA 1
ATOM 5417 C C . GLY B 1 95 F 7.541 17.457 -13.910 1.000 31.688 97 GLY BBB C 1
ATOM 5418 O O . GLY B 1 95 F 6.722 17.891 -14.749 1.000 31.571 97 GLY BBB O 1
ATOM 5422 N N . ILE B 1 96 G 8.834 17.259 -14.170 1.000 25.521 97 ILE BBB N 1
ATOM 5423 C CA . ILE B 1 96 G 9.425 17.326 -15.538 1.000 25.417 97 ILE BBB CA 1
ATOM 5424 C C . ILE B 1 96 G 9.668 15.893 -15.997 1.000 20.681 97 ILE BBB C 1
ATOM 5425 O O . ILE B 1 96 G 10.585 15.241 -15.505 1.000 22.035 97 ILE BBB O 1
ATOM 5441 N N . PRO B 1 97 H 8.818 15.313 -16.869 1.000 21.601 97 PRO BBB N 1
ATOM 5442 C CA . PRO B 1 97 H 8.944 13.896 -17.230 1.000 22.333 97 PRO BBB CA 1
ATOM 5443 C C . PRO B 1 97 H 10.266 13.522 -17.919 1.000 19.933 97 PRO BBB C 1
ATOM 5444 O O . PRO B 1 97 H 10.792 12.458 -17.649 1.000 19.640 97 PRO BBB O 1
ATOM 5455 N N . GLU B 1 98 I 10.745 14.382 -18.816 1.000 18.932 97 GLU BBB N 1
ATOM 5456 C CA . GLU B 1 98 I 11.993 14.148 -19.593 1.000 16.435 97 GLU BBB CA 1
ATOM 5457 C C . GLU B 1 98 I 12.872 15.393 -19.477 1.000 16.885 97 GLU BBB C 1
ATOM 5458 O O . GLU B 1 98 I 12.402 16.475 -19.808 1.000 17.982 97 GLU BBB O 1
ATOM 5470 N N . PHE B 1 99 ? 14.119 15.204 -19.053 1.000 15.400 98 PHE BBB N 1
ATOM 5471 C CA . PHE B 1 99 ? 15.102 16.291 -18.844 1.000 13.825 98 PHE BBB CA 1
ATOM 5472 C C . PHE B 1 99 ? 16.305 15.994 -19.725 1.000 13.986 98 PHE BBB C 1
ATOM 5473 O O . PHE B 1 99 ? 16.998 14.976 -19.505 1.000 16.257 98 PHE BBB O 1
ATOM 5490 N N . TYR B 1 100 ? 16.510 16.825 -20.740 1.000 12.917 99 TYR BBB N 1
ATOM 5491 C CA . TYR B 1 100 ? 17.472 16.544 -21.829 1.000 13.590 99 TYR BBB CA 1
ATOM 5492 C C . TYR B 1 100 ? 18.832 17.195 -21.550 1.000 12.375 99 TYR BBB C 1
ATOM 5493 O O . TYR B 1 100 ? 19.665 17.223 -22.461 1.000 14.221 99 TYR BBB O 1
ATOM 5511 N N . ASP B 1 101 ? 19.098 17.679 -20.343 1.000 11.984 100 ASP BBB N 1
ATOM 5512 C CA . ASP B 1 101 ? 20.420 18.317 -20.080 1.000 13.259 100 ASP BBB CA 1
ATOM 5513 C C . ASP B 1 101 ? 21.518 17.307 -20.422 1.000 14.392 100 ASP BBB C 1
ATOM 5514 O O . ASP B 1 101 ? 21.331 16.114 -20.135 1.000 14.998 100 ASP BBB O 1
ATOM 5523 N N . TYR B 1 102 ? 22.625 17.767 -21.012 1.000 14.158 101 TYR BBB N 1
ATOM 5524 C CA . TYR B 1 102 ? 23.838 16.946 -21.279 1.000 14.231 101 TYR BBB CA 1
ATOM 5525 C C . TYR B 1 102 ? 23.498 15.712 -22.135 1.000 13.817 101 TYR BBB C 1
ATOM 5526 O O . TYR B 1 102 ? 24.108 14.656 -21.969 1.000 12.893 101 TYR BBB O 1
ATOM 5544 N N . ASP B 1 103 ? 22.591 15.864 -23.099 1.000 13.552 102 ASP BBB N 1
ATOM 5545 C CA . ASP B 1 103 ? 22.107 14.778 -23.984 1.000 12.432 102 ASP BBB CA 1
ATOM 5546 C C . ASP B 1 103 ? 23.133 14.471 -25.084 1.000 11.935 102 ASP BBB C 1
ATOM 5547 O O . ASP B 1 103 ? 22.821 14.639 -26.273 1.000 11.945 102 ASP BBB O 1
ATOM 5556 N N . VAL B 1 104 ? 24.317 13.999 -24.696 1.000 12.051 103 VAL BBB N 1
ATOM 5557 C CA . VAL B 1 104 ? 25.374 13.615 -25.664 1.000 12.489 103 VAL BBB CA 1
ATOM 5558 C C . VAL B 1 104 ? 25.951 12.253 -25.270 1.000 10.350 103 VAL BBB C 1
ATOM 5559 O O . VAL B 1 104 ? 26.038 11.922 -24.063 1.000 11.235 103 VAL BBB O 1
ATOM 5572 N N . ALA B 1 105 ? 26.317 11.502 -26.298 1.000 10.913 104 ALA BBB N 1
ATOM 5573 C CA . ALA B 1 105 ? 26.935 10.168 -26.187 1.000 11.100 104 ALA BBB CA 1
ATOM 5574 C C . ALA B 1 105 ? 27.965 10.006 -27.297 1.000 10.375 104 ALA BBB C 1
ATOM 5575 O O . ALA B 1 105 ? 27.804 10.591 -28.383 1.000 12.505 104 ALA BBB O 1
ATOM 5582 N N . LEU B 1 106 ? 28.997 9.219 -27.007 1.000 10.367 105 LEU BBB N 1
ATOM 5583 C CA . LEU B 1 106 ? 30.025 8.848 -28.000 1.000 10.952 105 LEU BBB CA 1
ATOM 5584 C C . LEU B 1 106 ? 29.976 7.341 -28.229 1.000 11.590 105 LEU BBB C 1
ATOM 5585 O O . LEU B 1 106 ? 30.084 6.586 -27.256 1.000 12.694 105 LEU BBB O 1
ATOM 5601 N N . ILE B 1 107 ? 29.790 6.957 -29.486 1.000 10.346 106 ILE BBB N 1
ATOM 5602 C CA . ILE B 1 107 ? 29.921 5.546 -29.933 1.000 12.077 106 ILE BBB CA 1
ATOM 5603 C C . ILE B 1 107 ? 31.391 5.327 -30.275 1.000 12.341 106 ILE BBB C 1
ATOM 5604 O O . ILE B 1 107 ? 31.870 5.957 -31.222 1.000 11.699 106 ILE BBB O 1
ATOM 5620 N N . LYS B 1 108 ? 32.064 4.446 -29.542 1.000 11.794 107 LYS BBB N 1
ATOM 5621 C CA . LYS B 1 108 ? 33.448 4.016 -29.863 1.000 12.869 107 LYS BBB CA 1
ATOM 5622 C C . LYS B 1 108 ? 33.347 2.787 -30.759 1.000 11.953 107 LYS BBB C 1
ATOM 5623 O O . LYS B 1 108 ? 32.738 1.784 -30.348 1.000 12.498 107 LYS BBB O 1
ATOM 5642 N N . LEU B 1 109 ? 33.904 2.897 -31.953 1.000 11.638 108 LEU BBB N 1
ATOM 5643 C CA . LEU B 1 109 ? 33.973 1.808 -32.954 1.000 12.649 108 LEU BBB CA 1
ATOM 5644 C C . LEU B 1 109 ? 35.168 0.912 -32.630 1.000 13.043 108 LEU BBB C 1
ATOM 5645 O O . LEU B 1 109 ? 36.224 1.447 -32.265 1.000 14.323 108 LEU BBB O 1
ATOM 5661 N N . LYS B 1 110 ? 35.005 -0.403 -32.793 1.000 14.141 109 LYS BBB N 1
ATOM 5662 C CA . LYS B 1 110 ? 36.104 -1.378 -32.586 1.000 15.107 109 LYS BBB CA 1
ATOM 5663 C C . LYS B 1 110 ? 37.218 -1.137 -33.606 1.000 15.278 109 LYS BBB C 1
ATOM 5664 O O . LYS B 1 110 ? 38.416 -1.240 -33.219 1.000 17.209 109 LYS BBB O 1
ATOM 5683 N N . ASN B 1 111 ? 36.844 -0.867 -34.856 1.000 15.280 110 ASN BBB N 1
ATOM 5684 C CA . ASN B 1 111 ? 37.775 -0.819 -36.001 1.000 18.543 110 ASN BBB CA 1
ATOM 5685 C C . ASN B 1 111 ? 37.890 0.604 -36.541 1.000 17.021 110 ASN BBB C 1
ATOM 5686 O O . ASN B 1 111 ? 36.911 1.356 -36.499 1.000 18.707 110 ASN BBB O 1
ATOM 5697 N N . LYS B 1 112 ? 39.095 0.929 -37.000 1.000 16.933 111 LYS BBB N 1
ATOM 5698 C CA . LYS B 1 112 ? 39.467 2.262 -37.507 1.000 15.946 111 LYS BBB CA 1
ATOM 5699 C C . LYS B 1 112 ? 38.667 2.534 -38.783 1.000 15.305 111 LYS BBB C 1
ATOM 5700 O O . LYS B 1 112 ? 38.698 1.700 -39.706 1.000 17.473 111 LYS BBB O 1
ATOM 5719 N N . LEU B 1 113 ? 37.994 3.677 -38.851 1.000 15.413 112 LEU BBB N 1
ATOM 5720 C CA . LEU B 1 113 ? 37.345 4.119 -40.105 1.000 16.240 112 LEU BBB CA 1
ATOM 5721 C C . LEU B 1 113 ? 38.428 4.429 -41.137 1.000 15.998 112 LEU BBB C 1
ATOM 5722 O O . LEU B 1 113 ? 39.460 5.047 -40.757 1.000 17.102 112 LEU BBB O 1
ATOM 5738 N N . LYS B 1 114 ? 38.206 4.001 -42.378 1.000 16.177 113 LYS BBB N 1
ATOM 5739 C CA . LYS B 1 114 ? 39.028 4.420 -43.536 1.000 18.272 113 LYS BBB CA 1
ATOM 5740 C C . LYS B 1 114 ? 38.331 5.631 -44.153 1.000 16.069 113 LYS BBB C 1
ATOM 5741 O O . LYS B 1 114 ? 37.242 5.477 -44.751 1.000 17.828 113 LYS BBB O 1
ATOM 5760 N N . TYR B 1 115 ? 38.918 6.808 -43.975 1.000 15.841 114 TYR BBB N 1
ATOM 5761 C CA . TYR B 1 115 ? 38.414 8.061 -44.560 1.000 17.333 114 TYR BBB CA 1
ATOM 5762 C C . TYR B 1 115 ? 38.525 7.975 -46.083 1.000 17.748 114 TYR BBB C 1
ATOM 5763 O O . TYR B 1 115 ? 39.443 7.358 -46.626 1.000 19.475 114 TYR BBB O 1
ATOM 5781 N N . GLY B 1 116 ? 37.569 8.597 -46.766 1.000 18.972 115 GLY BBB N 1
ATOM 5782 C CA . GLY B 1 116 ? 37.573 8.726 -48.231 1.000 20.438 115 GLY BBB CA 1
ATOM 5783 C C . GLY B 1 116 ? 36.618 9.819 -48.655 1.000 18.817 115 GLY BBB C 1
ATOM 5784 O O . GLY B 1 116 ? 36.313 10.683 -47.819 1.000 25.044 115 GLY BBB O 1
ATOM 5788 N N . GLN B 1 117 ? 36.125 9.755 -49.886 1.000 21.783 116 GLN BBB N 1
ATOM 5789 C CA . GLN B 1 117 ? 35.201 10.772 -50.451 1.000 22.574 116 GLN BBB CA 1
ATOM 5790 C C . GLN B 1 117 ? 33.867 10.745 -49.693 1.000 20.911 116 GLN BBB C 1
ATOM 5791 O O . GLN B 1 117 ? 33.202 11.798 -49.674 1.000 21.784 116 GLN BBB O 1
ATOM 5805 N N . THR B 1 118 ? 33.456 9.591 -49.134 1.000 17.519 117 THR BBB N 1
ATOM 5806 C CA . THR B 1 118 ? 32.105 9.422 -48.531 1.000 17.236 117 THR BBB CA 1
ATOM 5807 C C . THR B 1 118 ? 32.149 9.289 -47.009 1.000 14.442 117 THR BBB C 1
ATOM 5808 O O . THR B 1 118 ? 31.068 9.256 -46.389 1.000 16.972 117 THR BBB O 1
ATOM 5819 N N . ILE B 1 119 ? 33.328 9.228 -46.406 1.000 13.882 118 ILE BBB N 1
ATOM 5820 C CA . ILE B 1 119 ? 33.480 9.074 -44.931 1.000 13.220 118 ILE BBB CA 1
ATOM 5821 C C . ILE B 1 119 ? 34.584 10.022 -44.479 1.000 14.421 118 ILE BBB C 1
ATOM 5822 O O . ILE B 1 119 ? 35.754 9.758 -44.806 1.000 15.249 118 ILE BBB O 1
ATOM 5838 N N . ARG B 1 120 ? 34.215 11.075 -43.756 1.000 17.720 119 ARG BBB N 1
ATOM 5839 C CA . ARG B 1 120 ? 35.161 12.109 -43.286 1.000 16.884 119 ARG BBB CA 1
ATOM 5840 C C . ARG B 1 120 ? 34.712 12.611 -41.931 1.000 14.458 119 ARG BBB C 1
ATOM 5841 O O . ARG B 1 120 ? 33.524 12.607 -41.632 1.000 15.824 119 ARG BBB O 1
ATOM 5862 N N . PRO B 1 121 ? 35.654 13.091 -41.096 1.000 13.643 120 PRO BBB N 1
ATOM 5863 C CA . PRO B 1 121 ? 35.291 13.658 -39.807 1.000 12.758 120 PRO BBB CA 1
ATOM 5864 C C . PRO B 1 121 ? 34.837 15.114 -39.967 1.000 13.103 120 PRO BBB C 1
ATOM 5865 O O . PRO B 1 121 ? 35.364 15.846 -40.807 1.000 13.486 120 PRO BBB O 1
ATOM 5876 N N . ILE B 1 122 ? 33.870 15.495 -39.147 1.000 12.246 121 ILE BBB N 1
ATOM 5877 C CA . ILE B 1 122 ? 33.471 16.915 -38.994 1.000 12.454 121 ILE BBB CA 1
ATOM 5878 C C . ILE B 1 122 ? 34.395 17.558 -37.954 1.000 12.593 121 ILE BBB C 1
ATOM 5879 O O . ILE B 1 122 ? 34.887 16.850 -37.072 1.000 15.027 121 ILE BBB O 1
ATOM 5895 N N . CYS B 1 123 ? 34.608 18.870 -38.047 1.000 12.802 122 CYS BBB N 1
ATOM 5896 C CA . CYS B 1 123 ? 35.419 19.622 -37.058 1.000 13.035 122 CYS BBB CA 1
ATOM 5897 C C . CYS B 1 123 ? 34.636 19.779 -35.759 1.000 12.237 122 CYS BBB C 1
ATOM 5898 O O . CYS B 1 123 ? 33.408 20.032 -35.809 1.000 14.053 122 CYS BBB O 1
ATOM 5905 N N . LEU B 1 124 ? 35.337 19.661 -34.639 1.000 12.770 123 LEU BBB N 1
ATOM 5906 C CA . LEU B 1 124 ? 34.772 19.930 -33.302 1.000 13.217 123 LEU BBB CA 1
ATOM 5907 C C . LEU B 1 124 ? 35.283 21.272 -32.807 1.000 13.358 123 LEU BBB C 1
ATOM 5908 O O . LEU B 1 124 ? 36.391 21.718 -33.143 1.000 13.105 123 LEU BBB O 1
ATOM 5924 N N . PRO B 1 125 ? 34.488 21.941 -31.947 1.000 12.741 124 PRO BBB N 1
ATOM 5925 C CA . PRO B 1 125 ? 34.920 23.190 -31.332 1.000 13.993 124 PRO BBB CA 1
ATOM 5926 C C . PRO B 1 125 ? 36.209 23.043 -30.524 1.000 12.551 124 PRO BBB C 1
ATOM 5927 O O . PRO B 1 125 ? 36.443 21.993 -29.923 1.000 13.641 124 PRO BBB O 1
ATOM 5938 N N . CYS B 1 126 ? 37.007 24.110 -30.518 1.000 12.600 125 CYS BBB N 1
ATOM 5939 C CA . CYS B 1 126 ? 38.200 24.249 -29.648 1.000 13.736 125 CYS BBB CA 1
ATOM 5940 C C . CYS B 1 126 ? 39.205 23.149 -29.971 1.000 13.347 125 CYS BBB C 1
ATOM 5941 O O . CYS B 1 126 ? 39.812 22.575 -29.040 1.000 15.171 125 CYS BBB O 1
ATOM 5948 N N . THR B 1 127 A 39.432 22.957 -31.267 1.000 13.893 125 THR BBB N 1
ATOM 5949 C CA . THR B 1 127 A 40.456 22.028 -31.813 1.000 13.649 125 THR BBB CA 1
ATOM 5950 C C . THR B 1 127 A 41.349 22.773 -32.801 1.000 12.912 125 THR BBB C 1
ATOM 5951 O O . THR B 1 127 A 40.911 23.760 -33.419 1.000 13.854 125 THR BBB O 1
ATOM 5962 N N . GLU B 1 128 B 42.568 22.272 -32.964 1.000 13.808 125 GLU BBB N 1
ATOM 5963 C CA . GLU B 1 128 B 43.461 22.658 -34.080 1.000 15.438 125 GLU BBB CA 1
ATOM 5964 C C . GLU B 1 128 B 42.765 22.439 -35.426 1.000 14.250 125 GLU BBB C 1
ATOM 5965 O O . GLU B 1 128 B 43.013 23.244 -36.335 1.000 15.621 125 GLU BBB O 1
ATOM 5977 N N . GLY B 1 129 C 41.959 21.376 -35.564 1.000 15.134 125 GLY BBB N 1
ATOM 5978 C CA . GLY B 1 129 C 41.206 21.111 -36.801 1.000 16.977 125 GLY BBB CA 1
ATOM 5979 C C . GLY B 1 129 C 40.376 22.323 -37.206 1.000 14.550 125 GLY BBB C 1
ATOM 5980 O O . GLY B 1 129 C 40.415 22.736 -38.376 1.000 14.555 125 GLY BBB O 1
ATOM 5984 N N . THR B 1 130 D 39.640 22.890 -36.255 1.000 14.173 125 THR BBB N 1
ATOM 5985 C CA . THR B 1 130 D 38.752 24.054 -36.497 1.000 14.449 125 THR BBB CA 1
ATOM 5986 C C . THR B 1 130 D 39.613 25.285 -36.806 1.000 15.486 125 THR BBB C 1
ATOM 5987 O O . THR B 1 130 D 39.275 26.012 -37.745 1.000 17.801 125 THR BBB O 1
ATOM 5998 N N . THR B 1 131 E 40.706 25.505 -36.080 1.000 15.889 125 THR BBB N 1
ATOM 5999 C CA . THR B 1 131 E 41.621 26.638 -36.388 1.000 16.017 125 THR BBB CA 1
ATOM 6000 C C . THR B 1 131 E 42.038 26.554 -37.861 1.000 17.382 125 THR BBB C 1
ATOM 6001 O O . THR B 1 131 E 41.925 27.574 -38.572 1.000 18.848 125 THR BBB O 1
ATOM 6012 N N . ARG B 1 132 F 42.495 25.379 -38.303 1.000 16.980 125 ARG BBB N 1
ATOM 6013 C CA . ARG B 1 132 F 42.983 25.180 -39.697 1.000 18.988 125 ARG BBB CA 1
ATOM 6014 C C . ARG B 1 132 F 41.816 25.363 -40.686 1.000 17.291 125 ARG BBB C 1
ATOM 6015 O O . ARG B 1 132 F 42.010 26.044 -41.705 1.000 20.849 125 ARG BBB O 1
ATOM 6021 N N . ALA B 1 133 G 40.649 24.773 -40.411 1.000 20.180 125 ALA BBB N 1
ATOM 6022 C CA . ALA B 1 133 G 39.466 24.849 -41.295 1.000 19.935 125 ALA BBB CA 1
ATOM 6023 C C . ALA B 1 133 G 39.080 26.319 -41.514 1.000 18.793 125 ALA BBB C 1
ATOM 6024 O O . ALA B 1 133 G 38.727 26.678 -42.660 1.000 23.151 125 ALA BBB O 1
ATOM 6031 N N . LEU B 1 134 H 39.153 27.139 -40.462 1.000 17.741 125 LEU BBB N 1
ATOM 6032 C CA . LEU B 1 134 H 38.739 28.566 -40.512 1.000 19.348 125 LEU BBB CA 1
ATOM 6033 C C . LEU B 1 134 H 39.914 29.455 -40.943 1.000 19.314 125 LEU BBB C 1
ATOM 6034 O O . LEU B 1 134 H 39.712 30.684 -40.998 1.000 20.716 125 LEU BBB O 1
ATOM 6050 N N . ARG B 1 135 I 41.072 28.879 -41.289 1.000 20.813 125 ARG BBB N 1
ATOM 6051 C CA . ARG B 1 135 I 42.268 29.617 -41.777 1.000 22.942 125 ARG BBB CA 1
ATOM 6052 C C . ARG B 1 135 I 42.639 30.683 -40.744 1.000 22.557 125 ARG BBB C 1
ATOM 6053 O O . ARG B 1 135 I 42.936 31.816 -41.139 1.000 24.754 125 ARG BBB O 1
ATOM 6074 N N . LEU B 1 136 J 42.610 30.319 -39.461 1.000 20.908 125 LEU BBB N 1
ATOM 6075 C CA . LEU B 1 136 J 42.898 31.247 -38.344 1.000 21.661 125 LEU BBB CA 1
ATOM 6076 C C . LEU B 1 136 J 44.326 31.024 -37.871 1.000 21.817 125 LEU BBB C 1
ATOM 6077 O O . LEU B 1 136 J 44.914 29.970 -38.112 1.000 22.268 125 LEU BBB O 1
ATOM 6093 N N . PRO B 1 137 K 44.925 32.028 -37.205 1.000 23.319 125 PRO BBB N 1
ATOM 6094 C CA . PRO B 1 137 K 46.309 31.922 -36.764 1.000 24.316 125 PRO BBB CA 1
ATOM 6095 C C . PRO B 1 137 K 46.489 30.917 -35.633 1.000 22.533 125 PRO BBB C 1
ATOM 6096 O O . PRO B 1 137 K 45.533 30.540 -34.943 1.000 20.538 125 PRO BBB O 1
ATOM 6107 N N . PRO B 1 138 L 47.737 30.442 -35.437 1.000 22.892 125 PRO BBB N 1
ATOM 6108 C CA . PRO B 1 138 L 48.012 29.365 -34.488 1.000 21.125 125 PRO BBB CA 1
ATOM 6109 C C . PRO B 1 138 L 47.785 29.752 -33.018 1.000 18.896 125 PRO BBB C 1
ATOM 6110 O O . PRO B 1 138 L 47.718 28.873 -32.200 1.000 22.129 125 PRO BBB O 1
ATOM 6121 N N . THR B 1 139 M 47.633 31.046 -32.728 1.000 19.329 125 THR BBB N 1
ATOM 6122 C CA . THR B 1 139 M 47.339 31.579 -31.370 1.000 20.843 125 THR BBB CA 1
ATOM 6123 C C . THR B 1 139 M 45.829 31.605 -31.118 1.000 18.703 125 THR BBB C 1
ATOM 6124 O O . THR B 1 139 M 45.420 32.063 -30.049 1.000 20.483 125 THR BBB O 1
ATOM 6135 N N . THR B 1 140 N 45.020 31.128 -32.053 1.000 17.764 125 THR BBB N 1
ATOM 6136 C CA . THR B 1 140 N 43.544 31.123 -31.892 1.000 18.712 125 THR BBB CA 1
ATOM 6137 C C . THR B 1 140 N 43.172 30.308 -30.645 1.000 19.165 125 THR BBB C 1
ATOM 6138 O O . THR B 1 140 N 43.591 29.152 -30.535 1.000 19.730 125 THR BBB O 1
ATOM 6149 N N . THR B 1 141 O 42.389 30.900 -29.749 1.000 19.128 125 THR BBB N 1
ATOM 6150 C CA . THR B 1 141 O 41.931 30.262 -28.492 1.000 19.462 125 THR BBB CA 1
ATOM 6151 C C . THR B 1 141 O 40.546 29.644 -28.682 1.000 18.095 125 THR BBB C 1
ATOM 6152 O O . THR B 1 141 O 39.855 29.942 -29.679 1.000 18.173 125 THR BBB O 1
ATOM 6163 N N . CYS B 1 142 P 40.141 28.841 -27.708 1.000 18.197 125 CYS BBB N 1
ATOM 6164 C CA . CYS B 1 142 P 38.779 28.269 -27.629 1.000 16.889 125 CYS BBB CA 1
ATOM 6165 C C . CYS B 1 142 P 37.762 29.420 -27.594 1.000 18.080 125 CYS BBB C 1
ATOM 6166 O O . CYS B 1 142 P 36.767 29.363 -28.353 1.000 18.447 125 CYS BBB O 1
ATOM 6173 N N . GLN B 1 143 Q 38.009 30.445 -26.768 1.000 18.523 125 GLN BBB N 1
ATOM 6174 C CA . GLN B 1 143 Q 37.081 31.596 -26.628 1.000 20.054 125 GLN BBB CA 1
ATOM 6175 C C . GLN B 1 143 Q 36.943 32.288 -27.989 1.000 17.030 125 GLN BBB C 1
ATOM 6176 O O . GLN B 1 143 Q 35.801 32.653 -28.357 1.000 18.554 125 GLN BBB O 1
ATOM 6190 N N . GLN B 1 144 R 38.055 32.464 -28.714 1.000 16.530 125 GLN BBB N 1
ATOM 6191 C CA . GLN B 1 144 R 38.037 33.125 -30.045 1.000 17.689 125 GLN BBB CA 1
ATOM 6192 C C . GLN B 1 144 R 37.205 32.292 -31.030 1.000 16.210 125 GLN BBB C 1
ATOM 6193 O O . GLN B 1 144 R 36.435 32.885 -31.800 1.000 17.950 125 GLN BBB O 1
ATOM 6207 N N . GLN B 1 145 S 37.353 30.964 -31.026 1.000 16.096 125 GLN BBB N 1
ATOM 6208 C CA . GLN B 1 145 S 36.533 30.081 -31.898 1.000 15.106 125 GLN BBB CA 1
ATOM 6209 C C . GLN B 1 145 S 35.053 30.247 -31.526 1.000 14.954 125 GLN BBB C 1
ATOM 6210 O O . GLN B 1 145 S 34.221 30.324 -32.448 1.000 15.694 125 GLN BBB O 1
ATOM 6224 N N . LYS B 1 146 T 34.733 30.333 -30.238 1.000 15.164 125 LYS BBB N 1
ATOM 6225 C CA . LYS B 1 146 T 33.327 30.503 -29.787 1.000 15.390 125 LYS BBB CA 1
ATOM 6226 C C . LYS B 1 146 T 32.766 31.842 -30.313 1.000 15.125 125 LYS BBB C 1
ATOM 6227 O O . LYS B 1 146 T 31.606 31.856 -30.797 1.000 16.707 125 LYS BBB O 1
ATOM 6246 N N . GLU B 1 147 ? 33.552 32.922 -30.246 1.000 18.129 126 GLU BBB N 1
ATOM 6247 C CA . GLU B 1 147 ? 33.095 34.268 -30.686 1.000 20.153 126 GLU BBB CA 1
ATOM 6248 C C . GLU B 1 147 ? 32.878 34.255 -32.204 1.000 19.813 126 GLU BBB C 1
ATOM 6249 O O . GLU B 1 147 ? 31.917 34.930 -32.681 1.000 22.393 126 GLU BBB O 1
ATOM 6261 N N . GLU B 1 148 ? 33.690 33.476 -32.930 1.000 18.027 127 GLU BBB N 1
ATOM 6262 C CA . GLU B 1 148 ? 33.611 33.386 -34.413 1.000 19.990 127 GLU BBB CA 1
ATOM 6263 C C . GLU B 1 148 ? 32.396 32.543 -34.818 1.000 17.843 127 GLU BBB C 1
ATOM 6264 O O . GLU B 1 148 ? 31.662 32.949 -35.749 1.000 19.858 127 GLU BBB O 1
ATOM 6276 N N . LEU B 1 149 ? 32.178 31.402 -34.153 1.000 15.308 128 LEU BBB N 1
ATOM 6277 C CA . LEU B 1 149 ? 31.170 30.398 -34.593 1.000 15.241 128 LEU BBB CA 1
ATOM 6278 C C . LEU B 1 149 ? 29.799 30.650 -33.959 1.000 14.504 128 LEU BBB C 1
ATOM 6279 O O . LEU B 1 149 ? 28.775 30.380 -34.647 1.000 16.673 128 LEU BBB O 1
ATOM 6295 N N . LEU B 1 150 ? 29.760 31.101 -32.706 1.000 13.733 129 LEU BBB N 1
ATOM 6296 C CA . LEU B 1 150 ? 28.487 31.392 -31.991 1.000 15.644 129 LEU BBB CA 1
ATOM 6297 C C . LEU B 1 150 ? 28.481 32.849 -31.536 1.000 16.490 129 LEU BBB C 1
ATOM 6298 O O . LEU B 1 150 ? 28.433 33.158 -30.347 1.000 15.420 129 LEU BBB O 1
ATOM 6314 N N . PRO B 1 151 ? 28.479 33.808 -32.485 1.000 15.830 130 PRO BBB N 1
ATOM 6315 C CA . PRO B 1 151 ? 28.313 35.211 -32.130 1.000 15.498 130 PRO BBB CA 1
ATOM 6316 C C . PRO B 1 151 ? 26.899 35.463 -31.576 1.000 18.108 130 PRO BBB C 1
ATOM 6317 O O . PRO B 1 151 ? 26.018 34.629 -31.749 1.000 16.677 130 PRO BBB O 1
ATOM 6328 N N . ALA B 1 152 ? 26.725 36.601 -30.910 1.000 20.163 131 ALA BBB N 1
ATOM 6329 C CA . ALA B 1 152 ? 25.471 37.035 -30.251 1.000 20.157 131 ALA BBB CA 1
ATOM 6330 C C . ALA B 1 152 ? 24.510 37.574 -31.312 1.000 19.773 131 ALA BBB C 1
ATOM 6331 O O . ALA B 1 152 ? 24.267 38.778 -31.355 1.000 20.964 131 ALA BBB O 1
ATOM 6338 N N . GLN B 1 153 ? 23.978 36.683 -32.142 1.000 20.170 132 GLN BBB N 1
ATOM 6339 C CA . GLN B 1 153 ? 23.104 37.058 -33.269 1.000 21.767 132 GLN BBB CA 1
ATOM 6340 C C . GLN B 1 153 ? 22.292 35.839 -33.673 1.000 19.859 132 GLN BBB C 1
ATOM 6341 O O . GLN B 1 153 ? 22.412 34.782 -33.014 1.000 16.127 132 GLN BBB O 1
ATOM 6355 N N . ASP B 1 154 ? 21.470 35.995 -34.708 1.000 18.840 133 ASP BBB N 1
ATOM 6356 C CA . ASP B 1 154 ? 20.842 34.845 -35.403 1.000 19.236 133 ASP BBB CA 1
ATOM 6357 C C . ASP B 1 154 ? 21.945 34.224 -36.263 1.000 19.137 133 ASP BBB C 1
ATOM 6358 O O . ASP B 1 154 ? 22.451 34.906 -37.136 1.000 21.349 133 ASP BBB O 1
ATOM 6367 N N . ILE B 1 155 ? 22.294 32.958 -36.023 1.000 15.879 134 ILE BBB N 1
ATOM 6368 C CA . ILE B 1 155 ? 23.461 32.292 -36.657 1.000 15.644 134 ILE BBB CA 1
ATOM 6369 C C . ILE B 1 155 ? 22.937 31.307 -37.692 1.000 15.576 134 ILE BBB C 1
ATOM 6370 O O . ILE B 1 155 ? 22.218 30.359 -37.292 1.000 17.154 134 ILE BBB O 1
ATOM 6386 N N . LYS B 1 156 ? 23.312 31.506 -38.949 1.000 17.093 135 LYS BBB N 1
ATOM 6387 C CA . LYS B 1 156 ? 22.990 30.543 -40.017 1.000 17.021 135 LYS BBB CA 1
ATOM 6388 C C . LYS B 1 156 ? 23.686 29.223 -39.699 1.000 16.013 135 LYS BBB C 1
ATOM 6389 O O . LYS B 1 156 ? 24.918 29.212 -39.445 1.000 17.334 135 LYS BBB O 1
ATOM 6408 N N . ALA B 1 157 ? 22.901 28.149 -39.683 1.000 15.710 136 ALA BBB N 1
ATOM 6409 C CA . ALA B 1 157 ? 23.406 26.801 -39.378 1.000 14.937 136 ALA BBB CA 1
ATOM 6410 C C . ALA B 1 157 ? 22.630 25.805 -40.232 1.000 15.927 136 ALA BBB C 1
ATOM 6411 O O . ALA B 1 157 ? 21.754 26.209 -41.016 1.000 17.522 136 ALA BBB O 1
ATOM 6418 N N . LEU B 1 158 ? 23.029 24.552 -40.170 1.000 16.490 137 LEU BBB N 1
ATOM 6419 C CA . LEU B 1 158 ? 22.336 23.505 -40.947 1.000 16.533 137 LEU BBB CA 1
ATOM 6420 C C . LEU B 1 158 ? 22.375 22.208 -40.161 1.000 17.083 137 LEU BBB C 1
ATOM 6421 O O . LEU B 1 158 ? 23.252 22.014 -39.293 1.000 16.919 137 LEU BBB O 1
ATOM 6437 N N . PHE B 1 159 ? 21.382 21.384 -40.429 1.000 16.678 138 PHE BBB N 1
ATOM 6438 C CA . PHE B 1 159 ? 21.382 19.975 -40.006 1.000 15.894 138 PHE BBB CA 1
ATOM 6439 C C . PHE B 1 159 ? 20.994 19.159 -41.226 1.000 16.193 138 PHE BBB C 1
ATOM 6440 O O . PHE B 1 159 ? 20.562 19.708 -42.251 1.000 17.556 138 PHE BBB O 1
ATOM 6457 N N . VAL B 1 160 ? 21.179 17.855 -41.098 1.000 16.900 139 VAL BBB N 1
ATOM 6458 C CA . VAL B 1 160 ? 20.886 16.889 -42.181 1.000 18.196 139 VAL BBB CA 1
ATOM 6459 C C . VAL B 1 160 ? 19.733 16.023 -41.701 1.000 17.955 139 VAL BBB C 1
ATOM 6460 O O . VAL B 1 160 ? 19.806 15.508 -40.577 1.000 19.693 139 VAL BBB O 1
ATOM 6473 N N . SER B 1 161 ? 18.696 15.930 -42.521 1.000 21.745 140 SER BBB N 1
ATOM 6474 C CA . SER B 1 161 ? 17.503 15.099 -42.261 1.000 25.693 140 SER BBB CA 1
ATOM 6475 C C . SER B 1 161 ? 17.445 14.007 -43.325 1.000 31.559 140 SER BBB C 1
ATOM 6476 O O . SER B 1 161 ? 18.066 14.177 -44.394 1.000 40.243 140 SER BBB O 1
ATOM 6484 N N . GLU B 1 162 ? 16.785 12.899 -43.013 1.000 41.162 141 GLU BBB N 1
ATOM 6485 C CA . GLU B 1 162 ? 16.433 11.882 -44.036 1.000 48.777 141 GLU BBB CA 1
ATOM 6486 C C . GLU B 1 162 ? 15.081 12.276 -44.637 1.000 52.976 141 GLU BBB C 1
ATOM 6487 O O . GLU B 1 162 ? 14.093 12.319 -43.873 1.000 65.806 141 GLU BBB O 1
ATOM 6499 N N . GLU B 1 163 ? 15.051 12.604 -45.936 1.000 47.724 142 GLU BBB N 1
ATOM 6500 C CA . GLU B 1 163 ? 13.791 12.835 -46.700 1.000 52.063 142 GLU BBB CA 1
ATOM 6501 C C . GLU B 1 163 ? 13.412 11.554 -47.456 1.000 56.291 142 GLU BBB C 1
ATOM 6502 O O . GLU B 1 163 ? 13.875 11.412 -48.606 1.000 62.146 142 GLU BBB O 1
ATOM 6508 N N . LEU B 1 167 ? 19.720 11.951 -48.018 1.000 43.473 155 LEU BBB N 1
ATOM 6509 C CA . LEU B 1 167 ? 20.025 12.976 -46.983 1.000 34.708 155 LEU BBB CA 1
ATOM 6510 C C . LEU B 1 167 ? 19.721 14.353 -47.567 1.000 33.935 155 LEU BBB C 1
ATOM 6511 O O . LEU B 1 167 ? 20.052 14.590 -48.758 1.000 35.826 155 LEU BBB O 1
ATOM 6527 N N . THR B 1 168 ? 19.135 15.237 -46.759 1.000 34.022 156 THR BBB N 1
ATOM 6528 C CA . THR B 1 168 ? 18.808 16.621 -47.180 1.000 31.685 156 THR BBB CA 1
ATOM 6529 C C . THR B 1 168 ? 19.326 17.611 -46.138 1.000 26.623 156 THR BBB C 1
ATOM 6530 O O . THR B 1 168 ? 19.084 17.392 -44.933 1.000 26.403 156 THR BBB O 1
ATOM 6541 N N . ARG B 1 169 ? 20.028 18.647 -46.606 1.000 27.278 157 ARG BBB N 1
ATOM 6542 C CA . ARG B 1 169 ? 20.485 19.776 -45.762 1.000 26.406 157 ARG BBB CA 1
ATOM 6543 C C . ARG B 1 169 ? 19.279 20.676 -45.477 1.000 19.601 157 ARG BBB C 1
ATOM 6544 O O . ARG B 1 169 ? 18.548 21.012 -46.420 1.000 25.120 157 ARG BBB O 1
ATOM 6565 N N . LYS B 1 170 ? 19.117 21.051 -44.214 1.000 18.848 158 LYS BBB N 1
ATOM 6566 C CA . LYS B 1 170 ? 18.075 21.983 -43.743 1.000 19.826 158 LYS BBB CA 1
ATOM 6567 C C . LYS B 1 170 ? 18.783 23.166 -43.086 1.000 17.729 158 LYS BBB C 1
ATOM 6568 O O . LYS B 1 170 ? 19.539 22.965 -42.132 1.000 22.351 158 LYS BBB O 1
ATOM 6587 N N . GLU B 1 171 ? 18.544 24.358 -43.613 1.000 17.960 159 GLU BBB N 1
ATOM 6588 C CA . GLU B 1 171 ? 19.102 25.613 -43.061 1.000 18.874 159 GLU BBB CA 1
ATOM 6589 C C . GLU B 1 171 ? 18.215 26.074 -41.904 1.000 18.369 159 GLU BBB C 1
ATOM 6590 O O . GLU B 1 171 ? 17.014 26.249 -42.102 1.000 16.863 159 GLU BBB O 1
ATOM 6602 N N . VAL B 1 172 ? 18.819 26.321 -40.752 1.000 14.969 160 VAL BBB N 1
ATOM 6603 C CA . VAL B 1 172 ? 18.119 26.851 -39.553 1.000 15.763 160 VAL BBB CA 1
ATOM 6604 C C . VAL B 1 172 ? 18.937 28.021 -39.016 1.000 14.617 160 VAL BBB C 1
ATOM 6605 O O . VAL B 1 172 ? 20.110 28.185 -39.423 1.000 16.076 160 VAL BBB O 1
ATOM 6618 N N . TYR B 1 173 ? 18.355 28.765 -38.093 1.000 15.428 161 TYR BBB N 1
ATOM 6619 C CA . TYR B 1 173 ? 19.036 29.901 -37.442 1.000 15.145 161 TYR BBB CA 1
ATOM 6620 C C . TYR B 1 173 ? 19.025 29.659 -35.944 1.000 14.160 161 TYR BBB C 1
ATOM 6621 O O . TYR B 1 173 ? 17.942 29.472 -35.332 1.000 13.019 161 TYR BBB O 1
ATOM 6639 N N . ILE B 1 174 ? 20.223 29.676 -35.374 1.000 12.831 162 ILE BBB N 1
ATOM 6640 C CA . ILE B 1 174 ? 20.407 29.614 -33.905 1.000 12.902 162 ILE BBB CA 1
ATOM 6641 C C . ILE B 1 174 ? 20.111 31.009 -33.370 1.000 13.559 162 ILE BBB C 1
ATOM 6642 O O . ILE B 1 174 ? 20.778 31.949 -33.816 1.000 13.907 162 ILE BBB O 1
ATOM 6658 N N . LYS B 1 175 ? 19.160 31.125 -32.453 1.000 14.398 163 LYS BBB N 1
ATOM 6659 C CA . LYS B 1 175 ? 18.799 32.415 -31.830 1.000 15.448 163 LYS BBB CA 1
ATOM 6660 C C . LYS B 1 175 ? 19.757 32.634 -30.663 1.000 16.247 163 LYS BBB C 1
ATOM 6661 O O . LYS B 1 175 ? 19.493 32.126 -29.572 1.000 14.883 163 LYS BBB O 1
ATOM 6680 N N . ASN B 1 176 ? 20.860 33.339 -30.913 1.000 15.310 164 ASN BBB N 1
ATOM 6681 C CA . ASN B 1 176 ? 21.924 33.535 -29.900 1.000 16.427 164 ASN BBB CA 1
ATOM 6682 C C . ASN B 1 176 ? 22.103 35.025 -29.584 1.000 15.758 164 ASN BBB C 1
ATOM 6683 O O . ASN B 1 176 ? 23.050 35.350 -28.854 1.000 18.311 164 ASN BBB O 1
ATOM 6694 N N . GLY B 1 177 A 21.201 35.882 -30.066 1.000 17.913 164 GLY BBB N 1
ATOM 6695 C CA . GLY B 1 177 A 21.230 37.330 -29.798 1.000 18.514 164 GLY BBB CA 1
ATOM 6696 C C . GLY B 1 177 A 19.922 37.791 -29.161 1.000 17.904 164 GLY BBB C 1
ATOM 6697 O O . GLY B 1 177 A 19.478 37.202 -28.141 1.000 19.379 164 GLY BBB O 1
ATOM 6701 N N . ASP B 1 178 B 19.310 38.805 -29.753 1.000 16.256 164 ASP BBB N 1
ATOM 6702 C CA . ASP B 1 178 B 18.108 39.484 -29.207 1.000 18.265 164 ASP BBB CA 1
ATOM 6703 C C . ASP B 1 178 B 16.883 38.563 -29.217 1.000 17.194 164 ASP BBB C 1
ATOM 6704 O O . ASP B 1 178 B 15.875 38.957 -28.622 1.000 18.250 164 ASP BBB O 1
ATOM 6713 N N . LYS B 1 179 C 16.915 37.413 -29.895 1.000 18.498 164 LYS BBB N 1
ATOM 6714 C CA . LYS B 1 179 C 15.751 36.482 -29.953 1.000 17.976 164 LYS BBB CA 1
ATOM 6715 C C . LYS B 1 179 C 15.999 35.231 -29.109 1.000 18.369 164 LYS BBB C 1
ATOM 6716 O O . LYS B 1 179 C 15.120 34.364 -29.103 1.000 17.960 164 LYS BBB O 1
ATOM 6735 N N . LYS B 1 180 ? 17.143 35.120 -28.436 1.000 18.728 165 LYS BBB N 1
ATOM 6736 C CA . LYS B 1 180 ? 17.478 33.901 -27.647 1.000 16.857 165 LYS BBB CA 1
ATOM 6737 C C . LYS B 1 180 ? 16.375 33.621 -26.614 1.000 15.824 165 LYS BBB C 1
ATOM 6738 O O . LYS B 1 180 ? 15.877 32.479 -26.563 1.000 18.033 165 LYS BBB O 1
ATOM 6757 N N . GLY B 1 181 ? 15.982 34.639 -25.841 1.000 17.992 166 GLY BBB N 1
ATOM 6758 C CA . GLY B 1 181 ? 14.982 34.481 -24.767 1.000 19.220 166 GLY BBB CA 1
ATOM 6759 C C . GLY B 1 181 ? 13.657 33.983 -25.318 1.000 17.822 166 GLY BBB C 1
ATOM 6760 O O . GLY B 1 181 ? 13.051 33.076 -24.727 1.000 18.094 166 GLY BBB O 1
ATOM 6764 N N . SER B 1 182 ? 13.209 34.569 -26.422 1.000 16.674 167 SER BBB N 1
ATOM 6765 C CA A SER B 1 182 ? 11.909 34.253 -27.072 0.500 17.635 167 SER BBB CA 1
ATOM 6766 C CA B SER B 1 182 ? 11.902 34.247 -27.051 0.500 16.741 167 SER BBB CA 1
ATOM 6767 C C . SER B 1 182 ? 11.919 32.788 -27.530 1.000 16.354 167 SER BBB C 1
ATOM 6768 O O . SER B 1 182 ? 10.906 32.081 -27.331 1.000 18.292 167 SER BBB O 1
ATOM 6782 N N . CYS B 1 183 ? 13.032 32.353 -28.120 1.000 16.089 168 CYS BBB N 1
ATOM 6783 C CA . CYS B 1 183 ? 13.199 30.957 -28.593 1.000 15.240 168 CYS BBB CA 1
ATOM 6784 C C . CYS B 1 183 ? 13.123 30.024 -27.375 1.000 16.183 168 CYS BBB C 1
ATOM 6785 O O . CYS B 1 183 ? 12.353 29.044 -27.414 1.000 15.434 168 CYS BBB O 1
ATOM 6792 N N . GLU B 1 184 ? 13.856 30.332 -26.305 1.000 16.721 169 GLU BBB N 1
ATOM 6793 C CA . GLU B 1 184 ? 13.882 29.496 -25.077 1.000 16.518 169 GLU BBB CA 1
ATOM 6794 C C . GLU B 1 184 ? 12.487 29.449 -24.438 1.000 14.546 169 GLU BBB C 1
ATOM 6795 O O . GLU B 1 184 ? 12.080 28.365 -23.993 1.000 16.434 169 GLU BBB O 1
ATOM 6807 N N . ARG B 1 185 ? 11.765 30.566 -24.386 1.000 14.815 170 ARG BBB N 1
ATOM 6808 C CA . ARG B 1 185 ? 10.476 30.641 -23.646 1.000 17.232 170 ARG BBB CA 1
ATOM 6809 C C . ARG B 1 185 ? 9.448 29.712 -24.304 1.000 16.647 170 ARG BBB C 1
ATOM 6810 O O . ARG B 1 185 ? 8.566 29.213 -23.580 1.000 19.102 170 ARG BBB O 1
ATOM 6831 N N . ASP B 1 186 ? 9.596 29.432 -25.602 1.000 16.244 171 ASP BBB N 1
ATOM 6832 C CA . ASP B 1 186 ? 8.667 28.547 -26.353 1.000 16.350 171 ASP BBB CA 1
ATOM 6833 C C . ASP B 1 186 ? 8.799 27.091 -25.884 1.000 15.660 171 ASP BBB C 1
ATOM 6834 O O . ASP B 1 186 ? 7.930 26.286 -26.236 1.000 19.446 171 ASP BBB O 1
ATOM 6843 N N . ALA B 1 187 ? 9.798 26.774 -25.068 1.000 15.318 172 ALA BBB N 1
ATOM 6844 C CA . ALA B 1 187 ? 9.925 25.444 -24.426 1.000 16.824 172 ALA BBB CA 1
ATOM 6845 C C . ALA B 1 187 ? 8.661 25.120 -23.620 1.000 17.250 172 ALA BBB C 1
ATOM 6846 O O . ALA B 1 187 ? 8.372 23.917 -23.424 1.000 18.103 172 ALA BBB O 1
ATOM 6853 N N . GLN B 1 188 A 7.921 26.132 -23.167 1.000 17.295 172 GLN BBB N 1
ATOM 6854 C CA . GLN B 1 188 A 6.714 25.935 -22.311 1.000 19.285 172 GLN BBB CA 1
ATOM 6855 C C . GLN B 1 188 A 5.652 25.113 -23.058 1.000 19.478 172 GLN BBB C 1
ATOM 6856 O O . GLN B 1 188 A 4.750 24.568 -22.393 1.000 22.146 172 GLN BBB O 1
ATOM 6870 N N . TYR B 1 189 B 5.714 25.051 -24.391 1.000 17.952 172 TYR BBB N 1
ATOM 6871 C CA . TYR B 1 189 B 4.703 24.338 -25.216 1.000 19.825 172 TYR BBB CA 1
ATOM 6872 C C . TYR B 1 189 B 5.083 22.865 -25.426 1.000 19.376 172 TYR BBB C 1
ATOM 6873 O O . TYR B 1 189 B 4.290 22.150 -26.009 1.000 21.603 172 TYR BBB O 1
ATOM 6891 N N . ALA B 1 190 C 6.272 22.429 -25.003 1.000 17.884 172 ALA BBB N 1
ATOM 6892 C CA . ALA B 1 190 C 6.755 21.055 -25.261 1.000 15.584 172 ALA BBB CA 1
ATOM 6893 C C . ALA B 1 190 C 5.977 20.071 -24.392 1.000 17.751 172 ALA BBB C 1
ATOM 6894 O O . ALA B 1 190 C 5.461 20.431 -23.331 1.000 18.738 172 ALA BBB O 1
ATOM 6901 N N . PRO B 1 191 D 5.853 18.792 -24.818 1.000 18.191 172 PRO BBB N 1
ATOM 6902 C CA . PRO B 1 191 D 5.161 17.787 -24.013 1.000 19.205 172 PRO BBB CA 1
ATOM 6903 C C . PRO B 1 191 D 5.714 17.698 -22.586 1.000 18.839 172 PRO BBB C 1
ATOM 6904 O O . PRO B 1 191 D 6.918 17.549 -22.425 1.000 17.372 172 PRO BBB O 1
ATOM 6915 N N . GLY B 1 192 E 4.831 17.798 -21.593 1.000 21.193 172 GLY BBB N 1
ATOM 6916 C CA . GLY B 1 192 E 5.179 17.682 -20.163 1.000 21.576 172 GLY BBB CA 1
ATOM 6917 C C . GLY B 1 192 E 5.799 18.948 -19.575 1.000 22.608 172 GLY BBB C 1
ATOM 6918 O O . GLY B 1 192 E 6.149 18.902 -18.386 1.000 22.069 172 GLY BBB O 1
ATOM 6922 N N . TYR B 1 193 F 5.945 20.041 -20.334 1.000 20.163 172 TYR BBB N 1
ATOM 6923 C CA . TYR B 1 193 F 6.632 21.273 -19.851 1.000 20.096 172 TYR BBB CA 1
ATOM 6924 C C . TYR B 1 193 F 5.626 22.412 -19.604 1.000 22.629 172 TYR BBB C 1
ATOM 6925 O O . TYR B 1 193 F 6.055 23.507 -19.201 1.000 23.869 172 TYR BBB O 1
ATOM 6943 N N . ASP B 1 194 G 4.332 22.157 -19.803 1.000 26.626 172 ASP BBB N 1
ATOM 6944 C CA . ASP B 1 194 G 3.263 23.193 -19.797 1.000 27.554 172 ASP BBB CA 1
ATOM 6945 C C . ASP B 1 194 G 3.065 23.749 -18.384 1.000 25.074 172 ASP BBB C 1
ATOM 6946 O O . ASP B 1 194 G 2.528 24.863 -18.281 1.000 27.477 172 ASP BBB O 1
ATOM 6955 N N . LYS B 1 195 H 3.475 23.026 -17.338 1.000 26.234 172 LYS BBB N 1
ATOM 6956 C CA . LYS B 1 195 H 3.233 23.437 -15.929 1.000 27.561 172 LYS BBB CA 1
ATOM 6957 C C . LYS B 1 195 H 4.552 23.853 -15.268 1.000 22.869 172 LYS BBB C 1
ATOM 6958 O O . LYS B 1 195 H 4.575 24.052 -14.050 1.000 26.716 172 LYS BBB O 1
ATOM 6977 N N . VAL B 1 196 I 5.606 24.056 -16.054 1.000 23.671 172 VAL BBB N 1
ATOM 6978 C CA . VAL B 1 196 I 6.936 24.476 -15.526 1.000 23.583 172 VAL BBB CA 1
ATOM 6979 C C . VAL B 1 196 I 6.879 25.987 -15.266 1.000 21.683 172 VAL BBB C 1
ATOM 6980 O O . VAL B 1 196 I 6.572 26.741 -16.187 1.000 21.897 172 VAL BBB O 1
ATOM 6993 N N . LYS B 1 197 J 7.146 26.402 -14.031 1.000 23.985 172 LYS BBB N 1
ATOM 6994 C CA . LYS B 1 197 J 7.107 27.823 -13.596 1.000 24.925 172 LYS BBB CA 1
ATOM 6995 C C . LYS B 1 197 J 8.334 28.561 -14.150 1.000 20.484 172 LYS BBB C 1
ATOM 6996 O O . LYS B 1 197 J 8.211 29.735 -14.616 1.000 20.537 172 LYS BBB O 1
ATOM 7015 N N . ASP B 1 198 K 9.490 27.911 -14.053 1.000 19.939 172 ASP BBB N 1
ATOM 7016 C CA . ASP B 1 198 K 10.819 28.482 -14.379 1.000 19.031 172 ASP BBB CA 1
ATOM 7017 C C . ASP B 1 198 K 11.393 27.719 -15.581 1.000 16.661 172 ASP BBB C 1
ATOM 7018 O O . ASP B 1 198 K 11.875 26.590 -15.389 1.000 19.750 172 ASP BBB O 1
ATOM 7027 N N . ILE B 1 199 L 11.333 28.308 -16.776 1.000 17.549 172 ILE BBB N 1
ATOM 7028 C CA . ILE B 1 199 L 11.767 27.649 -18.044 1.000 19.871 172 ILE BBB CA 1
ATOM 7029 C C . ILE B 1 199 L 13.247 27.248 -17.967 1.000 17.322 172 ILE BBB C 1
ATOM 7030 O O . ILE B 1 199 L 13.618 26.261 -18.635 1.000 17.846 172 ILE BBB O 1
ATOM 7046 N N . SER B 1 200 ? 14.043 27.930 -17.143 1.000 18.346 173 SER BBB N 1
ATOM 7047 C CA . SER B 1 200 ? 15.480 27.610 -16.978 1.000 18.719 173 SER BBB CA 1
ATOM 7048 C C . SER B 1 200 ? 15.631 26.195 -16.390 1.000 18.396 173 SER BBB C 1
ATOM 7049 O O . SER B 1 200 ? 16.730 25.623 -16.516 1.000 21.814 173 SER BBB O 1
ATOM 7057 N N . GLU B 1 201 ? 14.568 25.609 -15.825 1.000 19.701 174 GLU BBB N 1
ATOM 7058 C CA . GLU B 1 201 ? 14.600 24.221 -15.290 1.000 21.151 174 GLU BBB CA 1
ATOM 7059 C C . GLU B 1 201 ? 14.647 23.201 -16.436 1.000 19.062 174 GLU BBB C 1
ATOM 7060 O O . GLU B 1 201 ? 15.094 22.076 -16.185 1.000 19.910 174 GLU BBB O 1
ATOM 7072 N N . VAL B 1 202 ? 14.175 23.543 -17.638 1.000 19.523 175 VAL BBB N 1
ATOM 7073 C CA . VAL B 1 202 ? 14.183 22.593 -18.790 1.000 18.187 175 VAL BBB CA 1
ATOM 7074 C C . VAL B 1 202 ? 15.130 23.088 -19.886 1.000 17.796 175 VAL BBB C 1
ATOM 7075 O O . VAL B 1 202 ? 15.682 22.234 -20.596 1.000 22.984 175 VAL BBB O 1
ATOM 7088 N N . VAL B 1 203 ? 15.313 24.405 -20.024 1.000 16.282 176 VAL BBB N 1
ATOM 7089 C CA . VAL B 1 203 ? 16.275 24.997 -20.995 1.000 15.333 176 VAL BBB CA 1
ATOM 7090 C C . VAL B 1 203 ? 17.496 25.487 -20.212 1.000 16.073 176 VAL BBB C 1
ATOM 7091 O O . VAL B 1 203 ? 17.482 26.583 -19.678 1.000 19.595 176 VAL BBB O 1
ATOM 7104 N N . THR B 1 204 ? 18.512 24.645 -20.137 1.000 16.301 177 THR BBB N 1
ATOM 7105 C CA . THR B 1 204 ? 19.759 24.894 -19.378 1.000 16.854 177 THR BBB CA 1
ATOM 7106 C C . THR B 1 204 ? 20.754 25.647 -20.249 1.000 16.734 177 THR BBB C 1
ATOM 7107 O O . THR B 1 204 ? 20.563 25.778 -21.458 1.000 16.026 177 THR BBB O 1
ATOM 7118 N N . PRO B 1 205 ? 21.875 26.130 -19.664 1.000 15.609 178 PRO BBB N 1
ATOM 7119 C CA . PRO B 1 205 ? 22.935 26.751 -20.456 1.000 17.363 178 PRO BBB CA 1
ATOM 7120 C C . PRO B 1 205 ? 23.596 25.801 -21.466 1.000 15.100 178 PRO BBB C 1
ATOM 7121 O O . PRO B 1 205 ? 24.419 26.261 -22.265 1.000 18.030 178 PRO BBB O 1
ATOM 7132 N N . ARG B 1 206 ? 23.267 24.498 -21.428 1.000 13.856 179 ARG BBB N 1
ATOM 7133 C CA . ARG B 1 206 ? 23.834 23.548 -22.414 1.000 13.630 179 ARG BBB CA 1
ATOM 7134 C C . ARG B 1 206 ? 23.147 23.664 -23.778 1.000 13.047 179 ARG BBB C 1
ATOM 7135 O O . ARG B 1 206 ? 23.641 23.023 -24.706 1.000 13.923 179 ARG BBB O 1
ATOM 7156 N N . PHE B 1 207 ? 22.046 24.409 -23.915 1.000 13.428 180 PHE BBB N 1
ATOM 7157 C CA . PHE B 1 207 ? 21.243 24.360 -25.159 1.000 12.068 180 PHE BBB CA 1
ATOM 7158 C C . PHE B 1 207 ? 21.408 25.601 -26.039 1.000 12.885 180 PHE BBB C 1
ATOM 7159 O O . PHE B 1 207 ? 21.447 26.754 -25.565 1.000 15.398 180 PHE BBB O 1
ATOM 7176 N N . LEU B 1 208 ? 21.455 25.309 -27.337 1.000 14.538 181 LEU BBB N 1
ATOM 7177 C CA . LEU B 1 208 ? 21.202 26.237 -28.460 1.000 14.448 181 LEU BBB CA 1
ATOM 7178 C C . LEU B 1 208 ? 19.765 26.016 -28.935 1.000 14.167 181 LEU BBB C 1
ATOM 7179 O O . LEU B 1 208 ? 19.262 24.887 -28.835 1.000 13.947 181 LEU BBB O 1
ATOM 7195 N N . CYS B 1 209 ? 19.145 27.058 -29.472 1.000 12.861 182 CYS BBB N 1
ATOM 7196 C CA . CYS B 1 209 ? 17.712 27.086 -29.840 1.000 13.447 182 CYS BBB CA 1
ATOM 7197 C C . CYS B 1 209 ? 17.602 27.488 -31.312 1.000 13.519 182 CYS BBB C 1
ATOM 7198 O O . CYS B 1 209 ? 18.158 28.546 -31.676 1.000 15.908 182 CYS BBB O 1
ATOM 7205 N N . THR B 1 210 ? 16.922 26.672 -32.117 1.000 11.983 183 THR BBB N 1
ATOM 7206 C CA . THR B 1 210 ? 16.581 26.977 -33.524 1.000 13.216 183 THR BBB CA 1
ATOM 7207 C C . THR B 1 210 ? 15.070 26.848 -33.710 1.000 12.253 183 THR BBB C 1
ATOM 7208 O O . THR B 1 210 ? 14.379 26.538 -32.744 1.000 14.058 183 THR BBB O 1
ATOM 7219 N N . GLY B 1 211 ? 14.595 27.050 -34.929 1.000 13.627 184 GLY BBB N 1
ATOM 7220 C CA . GLY B 1 211 ? 13.169 26.858 -35.237 1.000 14.310 184 GLY BBB CA 1
ATOM 7221 C C . GLY B 1 211 ? 12.376 28.143 -35.065 1.000 13.745 184 GLY BBB C 1
ATOM 7222 O O . GLY B 1 211 ? 12.943 29.189 -34.650 1.000 15.615 184 GLY BBB O 1
ATOM 7226 N N . GLY B 1 212 ? 11.089 28.046 -35.390 1.000 14.377 185 GLY BBB N 1
ATOM 7227 C CA . GLY B 1 212 ? 10.167 29.182 -35.363 1.000 16.428 185 GLY BBB CA 1
ATOM 7228 C C . GLY B 1 212 ? 10.153 29.904 -36.684 1.000 16.790 185 GLY BBB C 1
ATOM 7229 O O . GLY B 1 212 ? 10.746 29.421 -37.675 1.000 16.201 185 GLY BBB O 1
ATOM 7233 N N . VAL B 1 213 ? 9.505 31.055 -36.694 1.000 16.994 186 VAL BBB N 1
ATOM 7234 C CA . VAL B 1 213 ? 9.362 31.910 -37.908 1.000 18.747 186 VAL BBB CA 1
ATOM 7235 C C . VAL B 1 213 ? 10.103 33.232 -37.711 1.000 17.074 186 VAL BBB C 1
ATOM 7236 O O . VAL B 1 213 ? 10.034 34.066 -38.618 1.000 22.623 186 VAL BBB O 1
ATOM 7249 N N . SER B 1 214 A 10.808 33.398 -36.590 1.000 19.798 186 SER BBB N 1
ATOM 7250 C CA . SER B 1 214 A 11.555 34.637 -36.285 1.000 19.788 186 SER BBB CA 1
ATOM 7251 C C . SER B 1 214 A 13.024 34.308 -36.057 1.000 18.293 186 SER BBB C 1
ATOM 7252 O O . SER B 1 214 A 13.337 33.452 -35.243 1.000 21.400 186 SER BBB O 1
ATOM 7260 N N . PRO B 1 215 B 13.971 34.950 -36.776 1.000 18.808 186 PRO BBB N 1
ATOM 7261 C CA . PRO B 1 215 B 13.663 35.996 -37.767 1.000 18.903 186 PRO BBB CA 1
ATOM 7262 C C . PRO B 1 215 B 13.189 35.482 -39.138 1.000 16.142 186 PRO BBB C 1
ATOM 7263 O O . PRO B 1 215 B 12.620 36.242 -39.901 1.000 16.472 186 PRO BBB O 1
ATOM 7274 N N . TYR B 1 216 C 13.432 34.195 -39.416 1.000 15.707 186 TYR BBB N 1
ATOM 7275 C CA . TYR B 1 216 C 13.101 33.530 -40.692 1.000 14.493 186 TYR BBB CA 1
ATOM 7276 C C . TYR B 1 216 C 12.321 32.241 -40.407 1.000 14.393 186 TYR BBB C 1
ATOM 7277 O O . TYR B 1 216 C 12.309 31.764 -39.274 1.000 13.790 186 TYR BBB O 1
ATOM 7295 N N . ALA B 1 217 D 11.648 31.740 -41.437 1.000 17.701 186 ALA BBB N 1
ATOM 7296 C CA . ALA B 1 217 D 10.847 30.496 -41.383 1.000 16.523 186 ALA BBB CA 1
ATOM 7297 C C . ALA B 1 217 D 11.782 29.279 -41.373 1.000 14.520 186 ALA BBB C 1
ATOM 7298 O O . ALA B 1 217 D 12.214 28.822 -42.443 1.000 18.112 186 ALA BBB O 1
ATOM 7305 N N . ASP B 1 218 ? 12.095 28.777 -40.194 1.000 14.700 187 ASP BBB N 1
ATOM 7306 C CA . ASP B 1 218 ? 13.017 27.630 -40.023 1.000 16.127 187 ASP BBB CA 1
ATOM 7307 C C . ASP B 1 218 ? 12.251 26.331 -40.219 1.000 15.859 187 ASP BBB C 1
ATOM 7308 O O . ASP B 1 218 ? 11.128 26.166 -39.738 1.000 17.592 187 ASP BBB O 1
ATOM 7317 N N . PRO B 1 219 ? 12.880 25.333 -40.864 1.000 17.466 188 PRO BBB N 1
ATOM 7318 C CA . PRO B 1 219 ? 12.406 23.955 -40.769 1.000 16.926 188 PRO BBB CA 1
ATOM 7319 C C . PRO B 1 219 ? 12.705 23.377 -39.378 1.000 14.678 188 PRO BBB C 1
ATOM 7320 O O . PRO B 1 219 ? 13.480 23.951 -38.618 1.000 16.087 188 PRO BBB O 1
ATOM 7331 N N . ASN B 1 220 ? 12.093 22.232 -39.087 1.000 16.328 189 ASN BBB N 1
ATOM 7332 C CA . ASN B 1 220 ? 12.153 21.580 -37.764 1.000 14.913 189 ASN BBB CA 1
ATOM 7333 C C . ASN B 1 220 ? 12.801 20.212 -37.912 1.000 13.689 189 ASN BBB C 1
ATOM 7334 O O . ASN B 1 220 ? 12.670 19.584 -38.981 1.000 13.777 189 ASN BBB O 1
ATOM 7345 N N . THR B 1 221 ? 13.462 19.770 -36.852 1.000 14.473 190 THR BBB N 1
ATOM 7346 C CA . THR B 1 221 ? 14.006 18.402 -36.763 1.000 14.707 190 THR BBB CA 1
ATOM 7347 C C . THR B 1 221 ? 12.851 17.422 -36.570 1.000 15.286 190 THR BBB C 1
ATOM 7348 O O . THR B 1 221 ? 11.826 17.790 -35.951 1.000 16.033 190 THR BBB O 1
ATOM 7359 N N . CYS B 1 222 ? 13.034 16.216 -37.093 1.000 14.768 191 CYS BBB N 1
ATOM 7360 C CA . CYS B 1 222 ? 12.178 15.038 -36.821 1.000 18.036 191 CYS BBB CA 1
ATOM 7361 C C . CYS B 1 222 ? 12.828 14.261 -35.677 1.000 15.949 191 CYS BBB C 1
ATOM 7362 O O . CYS B 1 222 ? 14.018 14.451 -35.446 1.000 15.856 191 CYS BBB O 1
ATOM 7369 N N . ARG B 1 223 ? 12.089 13.402 -34.996 1.000 15.621 192 ARG BBB N 1
ATOM 7370 C CA . ARG B 1 223 ? 12.650 12.566 -33.902 1.000 15.872 192 ARG BBB CA 1
ATOM 7371 C C . ARG B 1 223 ? 13.836 11.773 -34.444 1.000 15.931 192 ARG BBB C 1
ATOM 7372 O O . ARG B 1 223 ? 14.841 11.670 -33.717 1.000 16.693 192 ARG BBB O 1
ATOM 7393 N N . GLY B 1 224 ? 13.734 11.261 -35.677 1.000 15.912 193 GLY BBB N 1
ATOM 7394 C CA . GLY B 1 224 ? 14.783 10.452 -36.328 1.000 14.537 193 GLY BBB CA 1
ATOM 7395 C C . GLY B 1 224 ? 16.054 11.247 -36.583 1.000 13.814 193 GLY BBB C 1
ATOM 7396 O O . GLY B 1 224 ? 17.084 10.636 -36.890 1.000 15.078 193 GLY BBB O 1
ATOM 7400 N N . ASP B 1 225 ? 15.988 12.578 -36.512 1.000 13.924 194 ASP BBB N 1
ATOM 7401 C CA . ASP B 1 225 ? 17.161 13.461 -36.718 1.000 14.407 194 ASP BBB CA 1
ATOM 7402 C C . ASP B 1 225 ? 17.942 13.619 -35.415 1.000 12.818 194 ASP BBB C 1
ATOM 7403 O O . ASP B 1 225 ? 19.072 14.115 -35.490 1.000 12.602 194 ASP BBB O 1
ATOM 7412 N N . SER B 1 226 ? 17.366 13.262 -34.268 1.000 11.818 195 SER BBB N 1
ATOM 7413 C CA . SER B 1 226 ? 18.024 13.376 -32.941 1.000 12.530 195 SER BBB CA 1
ATOM 7414 C C . SER B 1 226 ? 19.430 12.780 -32.995 1.000 11.327 195 SER BBB C 1
ATOM 7415 O O . SER B 1 226 ? 19.617 11.722 -33.606 1.000 12.867 195 SER BBB O 1
ATOM 7423 N N . GLY B 1 227 ? 20.386 13.445 -32.363 1.000 12.138 196 GLY BBB N 1
ATOM 7424 C CA . GLY B 1 227 ? 21.777 12.989 -32.279 1.000 11.520 196 GLY BBB CA 1
ATOM 7425 C C . GLY B 1 227 ? 22.622 13.520 -33.425 1.000 11.012 196 GLY BBB C 1
ATOM 7426 O O . GLY B 1 227 ? 23.851 13.495 -33.312 1.000 12.938 196 GLY BBB O 1
ATOM 7430 N N . GLY B 1 228 ? 21.988 13.967 -34.505 1.000 11.536 197 GLY BBB N 1
ATOM 7431 C CA . GLY B 1 228 ? 22.701 14.489 -35.675 1.000 10.734 197 GLY BBB CA 1
ATOM 7432 C C . GLY B 1 228 ? 23.376 15.816 -35.354 1.000 10.510 197 GLY BBB C 1
ATOM 7433 O O . GLY B 1 228 ? 23.018 16.495 -34.397 1.000 10.382 197 GLY BBB O 1
ATOM 7437 N N . PRO B 1 229 ? 24.410 16.187 -36.128 1.000 11.469 198 PRO BBB N 1
ATOM 7438 C CA . PRO B 1 229 ? 25.131 17.430 -35.883 1.000 11.119 198 PRO BBB CA 1
ATOM 7439 C C . PRO B 1 229 ? 24.334 18.672 -36.316 1.000 12.056 198 PRO BBB C 1
ATOM 7440 O O . PRO B 1 229 ? 23.688 18.675 -37.361 1.000 14.246 198 PRO BBB O 1
ATOM 7451 N N . LEU B 1 230 ? 24.429 19.702 -35.488 1.000 12.283 199 LEU BBB N 1
ATOM 7452 C CA . LEU B 1 230 ? 24.070 21.084 -35.850 1.000 12.878 199 LEU BBB CA 1
ATOM 7453 C C . LEU B 1 230 ? 25.382 21.767 -36.248 1.000 12.481 199 LEU BBB C 1
ATOM 7454 O O . LEU B 1 230 ? 26.327 21.745 -35.456 1.000 12.913 199 LEU BBB O 1
ATOM 7470 N N . ILE B 1 231 ? 25.424 22.287 -37.464 1.000 13.359 200 ILE BBB N 1
ATOM 7471 C CA . ILE B 1 231 ? 26.672 22.626 -38.194 1.000 12.523 200 ILE BBB CA 1
ATOM 7472 C C . ILE B 1 231 ? 26.664 24.095 -38.590 1.000 12.729 200 ILE BBB C 1
ATOM 7473 O O . ILE B 1 231 ? 25.613 24.605 -39.023 1.000 17.368 200 ILE BBB O 1
ATOM 7489 N N . VAL B 1 232 ? 27.837 24.718 -38.485 1.000 13.328 201 VAL BBB N 1
ATOM 7490 C CA . VAL B 1 232 ? 28.116 26.050 -39.076 1.000 15.277 201 VAL BBB CA 1
ATOM 7491 C C . VAL B 1 232 ? 29.036 25.830 -40.279 1.000 15.492 201 VAL BBB C 1
ATOM 7492 O O . VAL B 1 232 ? 30.076 25.155 -40.151 1.000 15.537 201 VAL BBB O 1
ATOM 7505 N N . HIS B 1 233 ? 28.622 26.381 -41.408 1.000 16.402 202 HIS BBB N 1
ATOM 7506 C CA . HIS B 1 233 ? 29.346 26.359 -42.698 1.000 17.353 202 HIS BBB CA 1
ATOM 7507 C C . HIS B 1 233 ? 30.093 27.684 -42.835 1.000 16.660 202 HIS BBB C 1
ATOM 7508 O O . HIS B 1 233 ? 29.429 28.719 -43.083 1.000 18.492 202 HIS BBB O 1
ATOM 7523 N N . LYS B 1 234 ? 31.413 27.669 -42.652 1.000 17.896 203 LYS BBB N 1
ATOM 7524 C CA . LYS B 1 234 ? 32.242 28.906 -42.692 1.000 20.169 203 LYS BBB CA 1
ATOM 7525 C C . LYS B 1 234 ? 33.526 28.602 -43.468 1.00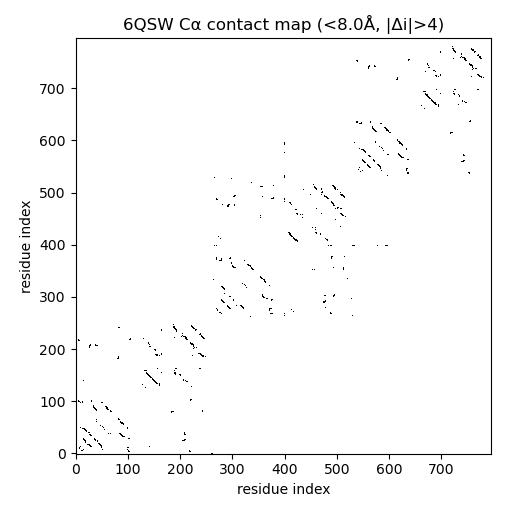0 21.800 203 LYS BBB C 1
ATOM 7526 O O . LYS B 1 234 ? 34.085 27.503 -43.278 1.000 22.181 203 LYS BBB O 1
ATOM 7545 N N . ARG B 1 235 ? 33.967 29.529 -44.326 1.000 24.459 204 ARG BBB N 1
ATOM 7546 C CA . ARG B 1 235 ? 35.215 29.393 -45.125 1.000 25.960 204 ARG BBB CA 1
ATOM 7547 C C . ARG B 1 235 ? 35.227 28.040 -45.864 1.000 27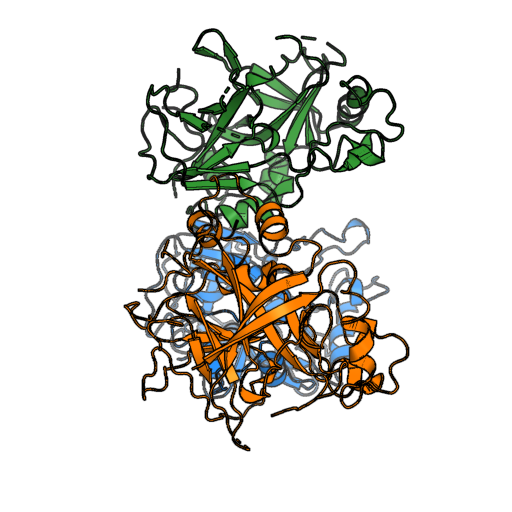.708 204 ARG BBB C 1
ATOM 7548 O O . ARG B 1 235 ? 36.304 27.404 -45.923 1.000 25.337 204 ARG BBB O 1
ATOM 7569 N N . SER B 1 236 ? 34.081 27.623 -46.421 1.000 24.833 205 SER BBB N 1
ATOM 7570 C CA . SER B 1 236 ? 33.911 26.385 -47.232 1.000 25.876 205 SER BBB CA 1
ATOM 7571 C C . SER B 1 236 ? 34.204 25.133 -46.386 1.000 23.770 205 SER BBB C 1
ATOM 7572 O O . SER B 1 236 ? 34.558 24.075 -46.959 1.000 26.096 205 SER BBB O 1
ATOM 7580 N N . ARG B 1 237 ? 34.064 25.228 -45.067 1.000 20.255 206 ARG BBB N 1
ATOM 7581 C CA . ARG B 1 237 ? 34.299 24.089 -44.157 1.000 17.244 206 ARG BBB CA 1
ATOM 7582 C C . ARG B 1 237 ? 33.102 23.957 -43.215 1.000 16.037 206 ARG BBB C 1
ATOM 7583 O O . ARG B 1 237 ? 32.305 24.911 -43.082 1.000 16.875 206 ARG BBB O 1
ATOM 7604 N N . PHE B 1 238 ? 32.969 22.794 -42.601 1.000 15.104 207 PHE BBB N 1
ATOM 7605 C CA . PHE B 1 238 ? 31.792 22.443 -41.778 1.000 13.836 207 PHE BBB CA 1
ATOM 7606 C C . PHE B 1 238 ? 32.264 22.143 -40.360 1.000 14.247 207 PHE BBB C 1
ATOM 7607 O O . PHE B 1 238 ? 33.121 21.255 -40.160 1.000 15.674 207 PHE BBB O 1
ATOM 7624 N N . ILE B 1 239 ? 31.757 22.933 -39.422 1.000 12.257 208 ILE BBB N 1
ATOM 7625 C CA . ILE B 1 239 ? 32.130 22.868 -37.986 1.000 13.569 208 ILE BBB CA 1
ATOM 7626 C C . ILE B 1 239 ? 30.899 22.434 -37.199 1.000 12.852 208 ILE BBB C 1
ATOM 7627 O O . ILE B 1 239 ? 29.872 23.137 -37.286 1.000 13.107 208 ILE BBB O 1
ATOM 7643 N N . GLN B 1 240 ? 30.998 21.353 -36.433 1.000 11.394 209 GLN BBB N 1
ATOM 7644 C CA . GLN B 1 240 ? 29.865 20.924 -35.580 1.000 11.959 209 GLN BBB CA 1
ATOM 7645 C C . GLN B 1 240 ? 29.827 21.807 -34.338 1.000 12.428 209 GLN BBB C 1
ATOM 7646 O O . GLN B 1 240 ? 30.839 21.845 -33.606 1.000 14.024 209 GLN BBB O 1
ATOM 7660 N N . VAL B 1 241 ? 28.722 22.508 -34.106 1.000 11.909 210 VAL BBB N 1
ATOM 7661 C CA . VAL B 1 241 ? 28.566 23.335 -32.876 1.000 12.335 210 VAL BBB CA 1
ATOM 7662 C C . VAL B 1 241 ? 27.564 22.698 -31.913 1.000 12.484 210 VAL BBB C 1
ATOM 7663 O O . VAL B 1 241 ? 27.586 23.077 -30.733 1.000 11.879 210 VAL BBB O 1
ATOM 7676 N N . GLY B 1 242 ? 26.736 21.751 -32.371 1.000 13.081 211 GLY BBB N 1
ATOM 7677 C CA . GLY B 1 242 ? 25.682 21.189 -31.515 1.000 12.607 211 GLY BBB CA 1
ATOM 7678 C C . GLY B 1 242 ? 25.311 19.767 -31.873 1.000 11.604 211 GLY BBB C 1
ATOM 7679 O O . GLY B 1 242 ? 25.656 19.311 -32.962 1.000 11.306 211 GLY BBB O 1
ATOM 7683 N N . VAL B 1 243 ? 24.605 19.114 -30.955 1.000 11.393 212 VAL BBB N 1
ATOM 7684 C CA . VAL B 1 243 ? 23.971 17.791 -31.167 1.000 10.680 212 VAL BBB CA 1
ATOM 7685 C C . VAL B 1 243 ? 22.472 18.006 -31.033 1.000 10.713 212 VAL BBB C 1
ATOM 7686 O O . VAL B 1 243 ? 22.029 18.543 -30.005 1.000 11.418 212 VAL BBB O 1
ATOM 7699 N N . ILE B 1 244 ? 21.719 17.593 -32.039 1.000 11.265 213 ILE BBB N 1
ATOM 7700 C CA . ILE B 1 244 ? 20.238 17.737 -32.013 1.000 11.048 213 ILE BBB CA 1
ATOM 7701 C C . ILE B 1 244 ? 19.696 16.932 -30.831 1.000 10.605 213 ILE BBB C 1
ATOM 7702 O O . ILE B 1 244 ? 19.977 15.720 -30.753 1.000 11.201 213 ILE BBB O 1
ATOM 7718 N N . SER B 1 245 ? 18.919 17.573 -29.959 1.000 11.531 214 SER BBB N 1
ATOM 7719 C CA . SER B 1 245 ? 18.439 16.933 -28.709 1.000 12.900 214 SER BBB CA 1
ATOM 7720 C C . SER B 1 245 ? 16.913 16.789 -28.689 1.000 13.101 214 SER BBB C 1
ATOM 7721 O O . SER B 1 245 ? 16.428 15.648 -28.565 1.000 14.853 214 SER BBB O 1
ATOM 7729 N N . TRP B 1 246 ? 16.157 17.878 -28.734 1.000 12.245 215 TRP BBB N 1
ATOM 7730 C CA . TRP B 1 246 ? 14.687 17.765 -28.567 1.000 11.695 215 TRP BBB CA 1
ATOM 7731 C C . TRP B 1 246 ? 13.939 18.909 -29.243 1.000 11.156 215 TRP BBB C 1
ATOM 7732 O O . TRP B 1 246 ? 14.496 20.000 -29.386 1.000 13.800 215 TRP BBB O 1
ATOM 7753 N N . GLY B 1 247 ? 12.687 18.643 -29.597 1.000 13.260 216 GLY BBB N 1
ATOM 7754 C CA . GLY B 1 247 ? 11.785 19.625 -30.213 1.000 14.925 216 GLY BBB CA 1
ATOM 7755 C C . GLY B 1 247 ? 10.610 19.941 -29.309 1.000 17.131 216 GLY BBB C 1
ATOM 7756 O O . GLY B 1 247 ? 10.357 19.204 -28.351 1.000 16.398 216 GLY BBB O 1
ATOM 7760 N N . VAL B 1 248 ? 9.944 21.054 -29.590 1.000 16.143 217 VAL BBB N 1
ATOM 7761 C CA . VAL B 1 248 ? 8.732 21.512 -28.861 1.000 14.756 217 VAL BBB CA 1
ATOM 7762 C C . VAL B 1 248 ? 7.508 20.819 -29.457 1.000 14.843 217 VAL BBB C 1
ATOM 7763 O O . VAL B 1 248 ? 6.609 20.435 -28.681 1.000 18.045 217 VAL BBB O 1
ATOM 7776 N N . VAL B 1 249 ? 7.495 20.692 -30.787 1.000 15.297 218 VAL BBB N 1
ATOM 7777 C CA . VAL B 1 249 ? 6.363 20.157 -31.589 1.000 18.123 218 VAL BBB CA 1
ATOM 7778 C C . VAL B 1 249 ? 6.911 19.061 -32.496 1.000 18.557 218 VAL BBB C 1
ATOM 7779 O O . VAL B 1 249 ? 7.959 19.290 -33.139 1.000 22.791 218 VAL BBB O 1
ATOM 7792 N N . ASP B 1 250 A 6.210 17.933 -32.562 1.000 20.977 218 ASP BBB N 1
ATOM 7793 C CA . ASP B 1 250 A 6.555 16.841 -33.509 1.000 21.899 218 ASP BBB CA 1
ATOM 7794 C C . ASP B 1 250 A 5.854 17.143 -34.834 1.000 21.427 218 ASP BBB C 1
ATOM 7795 O O . ASP B 1 250 A 4.711 16.722 -35.012 1.000 28.371 218 ASP BBB O 1
ATOM 7804 N N . VAL B 1 251 ? 6.516 17.889 -35.711 1.000 25.806 219 VAL BBB N 1
ATOM 7805 C CA . VAL B 1 251 ? 5.936 18.378 -36.992 1.000 30.452 219 VAL BBB CA 1
ATOM 7806 C C . VAL B 1 251 ? 6.041 17.271 -38.052 1.000 29.089 219 VAL BBB C 1
ATOM 7807 O O . VAL B 1 251 ? 5.386 17.431 -39.083 1.000 29.820 219 VAL BBB O 1
ATOM 7820 N N . CYS B 1 252 ? 6.833 16.209 -37.835 1.000 35.559 220 CYS BBB N 1
ATOM 7821 C CA . CYS B 1 252 ? 7.112 15.176 -38.869 1.000 33.354 220 CYS BBB CA 1
ATOM 7822 C C . CYS B 1 252 ? 6.197 13.949 -38.702 1.000 41.488 220 CYS BBB C 1
ATOM 7823 O O . CYS B 1 252 ? 5.302 13.985 -37.833 1.000 45.852 220 CYS BBB O 1
ATOM 7830 N N . VAL B 1 261 I 2.410 24.890 -39.314 1.000 52.144 220 VAL BBB N 1
ATOM 7831 C CA . VAL B 1 261 I 3.417 24.670 -38.231 1.000 41.765 220 VAL BBB CA 1
ATOM 7832 C C . VAL B 1 261 I 3.345 25.868 -37.285 1.000 37.042 220 VAL BBB C 1
ATOM 7833 O O . VAL B 1 261 I 3.410 27.011 -37.746 1.000 33.823 220 VAL BBB O 1
ATOM 7846 N N . PRO B 1 262 ? 3.190 25.671 -35.951 1.000 34.063 221 PRO BBB N 1
ATOM 7847 C CA . PRO B 1 262 ? 3.155 26.793 -35.012 1.000 29.678 221 PRO BBB CA 1
ATOM 7848 C C . PRO B 1 262 ? 4.481 27.571 -34.964 1.000 26.795 221 PRO BBB C 1
ATOM 7849 O O . PRO B 1 262 ? 5.536 26.958 -35.120 1.000 28.353 221 PRO BBB O 1
ATOM 7860 N N . ALA B 1 263 ? 4.402 28.894 -34.741 1.000 23.198 222 ALA BBB N 1
ATOM 7861 C CA . ALA B 1 263 ? 5.570 29.777 -34.485 1.000 26.719 222 ALA BBB CA 1
ATOM 7862 C C . ALA B 1 263 ? 6.411 29.228 -33.322 1.000 24.457 222 ALA BBB C 1
ATOM 7863 O O . ALA B 1 263 ? 7.622 29.533 -33.244 1.000 24.200 222 ALA BBB O 1
ATOM 7870 N N . HIS B 1 264 ? 5.801 28.477 -32.402 1.000 20.613 223 HIS BBB N 1
ATOM 7871 C CA . HIS B 1 264 ? 6.496 28.010 -31.176 1.000 19.583 223 HIS BBB CA 1
ATOM 7872 C C . HIS B 1 264 ? 7.214 26.679 -31.414 1.000 17.248 223 HIS BBB C 1
ATOM 7873 O O . HIS B 1 264 ? 7.767 26.185 -30.429 1.000 17.915 223 HIS BBB O 1
ATOM 7888 N N . ALA B 1 265 ? 7.282 26.186 -32.658 1.000 14.156 224 ALA BBB N 1
ATOM 7889 C CA . ALA B 1 265 ? 8.007 24.936 -32.992 1.000 14.647 224 ALA BBB CA 1
ATOM 7890 C C . ALA B 1 265 ? 9.524 25.177 -32.987 1.000 13.763 224 ALA BBB C 1
ATOM 7891 O O . ALA B 1 265 ? 10.111 25.348 -34.059 1.000 16.106 224 ALA BBB O 1
ATOM 7898 N N . ARG B 1 266 ? 10.136 25.142 -31.809 1.000 12.662 225 ARG BBB N 1
ATOM 7899 C CA . ARG B 1 266 ? 11.590 25.339 -31.659 1.000 12.582 225 ARG BBB CA 1
ATOM 7900 C C . ARG B 1 266 ? 12.266 23.973 -31.540 1.000 13.399 225 ARG BBB C 1
ATOM 7901 O O . ARG B 1 266 ? 11.583 22.963 -31.250 1.000 15.447 225 ARG BBB O 1
ATOM 7922 N N . ASP B 1 267 ? 13.565 23.952 -31.793 1.000 12.355 226 ASP BBB N 1
ATOM 7923 C CA . ASP B 1 267 ? 14.431 22.763 -31.607 1.000 14.168 226 ASP BBB CA 1
ATOM 7924 C C . ASP B 1 267 ? 15.597 23.177 -30.718 1.000 13.030 226 ASP BBB C 1
ATOM 7925 O O . ASP B 1 267 ? 16.089 24.298 -30.859 1.000 12.577 226 ASP BBB O 1
ATOM 7934 N N . PHE B 1 268 ? 15.970 22.290 -29.815 1.000 11.104 227 PHE BBB N 1
ATOM 7935 C CA . PHE B 1 268 ? 17.048 22.480 -28.832 1.000 11.356 227 PHE BBB CA 1
ATOM 7936 C C . PHE B 1 268 ? 18.156 21.478 -29.119 1.000 11.378 227 PHE BBB C 1
ATOM 7937 O O . PHE B 1 268 ? 17.892 20.281 -29.409 1.000 12.932 227 PHE BBB O 1
ATOM 7954 N N . HIS B 1 269 ? 19.375 21.981 -29.006 1.000 12.298 228 HIS BBB N 1
ATOM 7955 C CA . HIS B 1 269 ? 20.624 21.282 -29.384 1.000 13.090 228 HIS BBB CA 1
ATOM 7956 C C . HIS B 1 269 ? 21.631 21.437 -28.254 1.000 10.895 228 HIS BBB C 1
ATOM 7957 O O . HIS B 1 269 ? 21.712 22.520 -27.684 1.000 12.712 228 HIS BBB O 1
ATOM 7972 N N . ILE B 1 270 ? 22.353 20.366 -27.921 1.000 12.719 229 ILE BBB N 1
ATOM 7973 C CA . ILE B 1 270 ? 23.458 20.486 -26.929 1.000 11.385 229 ILE BBB CA 1
ATOM 7974 C C . ILE B 1 270 ? 24.605 21.249 -27.587 1.000 10.896 229 ILE BBB C 1
ATOM 7975 O O . ILE B 1 270 ? 25.110 20.806 -28.628 1.000 11.756 229 ILE BBB O 1
ATOM 7991 N N . ASN B 1 271 ? 24.969 22.368 -26.971 1.000 12.221 230 ASN BBB N 1
ATOM 7992 C CA . ASN B 1 271 ? 26.087 23.242 -27.376 1.000 11.515 230 ASN BBB CA 1
ATOM 7993 C C . ASN B 1 271 ? 27.402 22.539 -27.041 1.000 11.463 230 ASN BBB C 1
ATOM 7994 O O . ASN B 1 271 ? 27.680 22.333 -25.853 1.000 11.897 230 ASN BBB O 1
ATOM 8005 N N . LEU B 1 272 ? 28.196 22.177 -28.040 1.000 11.866 231 LEU BBB N 1
ATOM 8006 C CA . LEU B 1 272 ? 29.422 21.377 -27.770 1.000 13.425 231 LEU BBB CA 1
ATOM 8007 C C . LEU B 1 272 ? 30.452 22.232 -27.036 1.000 13.811 231 LEU BBB C 1
ATOM 8008 O O . LEU B 1 272 ? 31.303 21.649 -26.372 1.000 12.927 231 LEU BBB O 1
ATOM 8024 N N . PHE B 1 273 ? 30.350 23.563 -27.101 1.000 14.738 232 PHE BBB N 1
ATOM 8025 C CA . PHE B 1 273 ? 31.243 24.440 -26.305 1.000 14.479 232 PHE BBB CA 1
ATOM 8026 C C . PHE B 1 273 ? 30.953 24.266 -24.812 1.000 15.175 232 PHE BBB C 1
ATOM 8027 O O . PHE B 1 273 ? 31.789 24.716 -24.023 1.000 19.477 232 PHE BBB O 1
ATOM 8044 N N . GLN B 1 274 ? 29.820 23.648 -24.441 1.000 14.121 233 GLN BBB N 1
ATOM 8045 C CA . GLN B 1 274 ? 29.394 23.500 -23.023 1.000 15.087 233 GLN BBB CA 1
ATOM 8046 C C . GLN B 1 274 ? 29.664 22.085 -22.493 1.000 13.745 233 GLN BBB C 1
ATOM 8047 O O . GLN B 1 274 ? 29.361 21.862 -21.310 1.000 16.738 233 GLN BBB O 1
ATOM 8061 N N . VAL B 1 275 ? 30.242 21.183 -23.290 1.000 13.697 234 VAL BBB N 1
ATOM 8062 C CA . VAL B 1 275 ? 30.582 19.791 -22.847 1.000 15.149 234 VAL BBB CA 1
ATOM 8063 C C . VAL B 1 275 ? 32.035 19.468 -23.229 1.000 14.478 234 VAL BBB C 1
ATOM 8064 O O . VAL B 1 275 ? 32.384 18.296 -23.440 1.000 14.031 234 VAL BBB O 1
ATOM 8077 N N . LEU B 1 276 ? 32.893 20.477 -23.260 1.000 13.941 235 LEU BBB N 1
ATOM 8078 C CA . LEU B 1 276 ? 34.306 20.302 -23.697 1.000 14.337 235 LEU BBB CA 1
ATOM 8079 C C . LEU B 1 276 ? 35.105 19.428 -22.735 1.000 14.877 235 LEU BBB C 1
ATOM 8080 O O . LEU B 1 276 ? 35.891 18.604 -23.205 1.000 16.215 235 LEU BBB O 1
ATOM 8096 N N . PRO B 1 277 ? 35.018 19.572 -21.390 1.000 17.387 236 PRO BBB N 1
ATOM 8097 C CA . PRO B 1 277 ? 35.788 18.680 -20.513 1.000 16.313 236 PRO BBB CA 1
ATOM 8098 C C . PRO B 1 277 ? 35.533 17.202 -20.854 1.000 14.915 236 PRO BBB C 1
ATOM 8099 O O . PRO B 1 277 ? 36.473 16.430 -20.929 1.000 14.649 236 PRO BBB O 1
ATOM 8110 N N . TRP B 1 278 ? 34.267 16.840 -21.086 1.000 15.169 237 TRP BBB N 1
ATOM 8111 C CA . TRP B 1 278 ? 33.884 15.448 -21.422 1.000 13.631 237 TRP BBB CA 1
ATOM 8112 C C . TRP B 1 278 ? 34.440 15.064 -22.798 1.000 14.291 237 TRP BBB C 1
ATOM 8113 O O . TRP B 1 278 ? 35.088 13.989 -22.904 1.000 15.040 237 TRP BBB O 1
ATOM 8134 N N . LEU B 1 279 ? 34.233 15.901 -23.815 1.000 13.143 238 LEU BBB N 1
ATOM 8135 C CA . LEU B 1 279 ? 34.749 15.599 -25.176 1.000 12.222 238 LEU BBB CA 1
ATOM 8136 C C . LEU B 1 279 ? 36.266 15.403 -25.101 1.000 12.274 238 LEU BBB C 1
ATOM 8137 O O . LEU B 1 279 ? 36.752 14.431 -25.678 1.000 13.970 238 LEU BBB O 1
ATOM 8153 N N . LYS B 1 280 ? 36.976 16.323 -24.447 1.000 15.054 239 LYS BBB N 1
ATOM 8154 C CA . LYS B 1 280 ? 38.459 16.308 -24.376 1.000 15.300 239 LYS BBB CA 1
ATOM 8155 C C . LYS B 1 280 ? 38.928 15.020 -23.706 1.000 15.158 239 LYS BBB C 1
ATOM 8156 O O . LYS B 1 280 ? 39.919 14.430 -24.179 1.000 17.927 239 LYS BBB O 1
ATOM 8175 N N . GLU B 1 281 ? 38.267 14.611 -22.626 1.000 15.949 240 GLU BBB N 1
ATOM 8176 C CA . GLU B 1 281 ? 38.682 13.391 -21.892 1.000 15.107 240 GLU BBB CA 1
ATOM 8177 C C . GLU B 1 281 ? 38.419 12.170 -22.784 1.000 15.477 240 GLU BBB C 1
ATOM 8178 O O . GLU B 1 281 ? 39.342 11.356 -22.950 1.000 16.824 240 GLU BBB O 1
ATOM 8190 N N . LYS B 1 282 ? 37.221 12.035 -23.353 1.000 14.917 241 LYS BBB N 1
ATOM 8191 C CA . LYS B 1 282 ? 36.874 10.793 -24.093 1.000 13.978 241 LYS BBB CA 1
ATOM 8192 C C . LYS B 1 282 ? 37.647 10.720 -25.415 1.000 14.020 241 LYS BBB C 1
ATOM 8193 O O . LYS B 1 282 ? 37.969 9.597 -25.833 1.000 15.668 241 LYS BBB O 1
ATOM 8212 N N . LEU B 1 283 ? 37.975 11.857 -26.032 1.000 13.432 242 LEU BBB N 1
ATOM 8213 C CA . LEU B 1 283 ? 38.645 11.899 -27.354 1.000 12.728 242 LEU BBB CA 1
ATOM 8214 C C . LEU B 1 283 ? 40.140 12.227 -27.206 1.000 13.373 242 LEU BBB C 1
ATOM 8215 O O . LEU B 1 283 ? 40.768 12.520 -28.226 1.000 15.775 242 LEU BBB O 1
ATOM 8231 N N . GLN B 1 284 ? 40.709 12.107 -26.009 1.000 14.121 243 GLN BBB N 1
ATOM 8232 C CA . GLN B 1 284 ? 42.106 12.564 -25.720 1.000 16.131 243 GLN BBB CA 1
ATOM 8233 C C . GLN B 1 284 ? 43.122 11.837 -26.610 1.000 17.429 243 GLN BBB C 1
ATOM 8234 O O . GLN B 1 284 ? 44.192 12.442 -26.866 1.000 20.390 243 GLN BBB O 1
ATOM 8248 N N . ASP B 1 285 ? 42.846 10.603 -27.055 1.000 16.758 244 ASP BBB N 1
ATOM 8249 C CA . ASP B 1 285 ? 43.809 9.798 -27.857 1.000 18.958 244 ASP BBB CA 1
ATOM 8250 C C . ASP B 1 285 ? 43.494 9.858 -29.354 1.000 15.558 244 ASP BBB C 1
ATOM 8251 O O . ASP B 1 285 ? 44.130 9.101 -30.111 1.000 19.122 244 ASP BBB O 1
ATOM 8260 N N . GLU B 1 286 ? 42.583 10.731 -29.779 1.000 14.415 245 GLU BBB N 1
ATOM 8261 C CA . GLU B 1 286 ? 42.064 10.734 -31.169 1.000 15.906 245 GLU BBB CA 1
ATOM 8262 C C . GLU B 1 286 ? 42.806 11.720 -32.069 1.000 16.920 245 GLU BBB C 1
ATOM 8263 O O . GLU B 1 286 ? 42.372 11.883 -33.220 1.000 16.188 245 GLU BBB O 1
ATOM 8275 N N . ASP B 1 287 ? 43.898 12.327 -31.594 1.000 18.953 246 ASP BBB N 1
ATOM 8276 C CA . ASP B 1 287 ? 44.770 13.207 -32.415 1.000 18.269 246 ASP BBB CA 1
ATOM 8277 C C . ASP B 1 287 ? 43.951 14.383 -32.966 1.000 15.269 246 ASP BBB C 1
ATOM 8278 O O . ASP B 1 287 ? 44.189 14.775 -34.129 1.000 17.891 246 ASP BBB O 1
ATOM 8287 N N . LEU B 1 288 ? 43.031 14.949 -32.182 1.000 15.925 247 LEU BBB N 1
ATOM 8288 C CA . LEU B 1 288 ? 42.200 16.094 -32.649 1.000 14.174 247 LEU BBB CA 1
ATOM 8289 C C . LEU B 1 288 ? 42.830 17.438 -32.254 1.000 14.748 247 LEU BBB C 1
ATOM 8290 O O . LEU B 1 288 ? 42.330 18.480 -32.752 1.000 16.408 247 LEU BBB O 1
ATOM 8306 N N . GLY B 1 289 ? 43.843 17.453 -31.388 1.000 15.369 248 GLY BBB N 1
ATOM 8307 C CA . GLY B 1 289 ? 44.529 18.704 -31.010 1.000 16.509 248 GLY BBB CA 1
ATOM 8308 C C . GLY B 1 289 ? 43.584 19.676 -30.319 1.000 15.384 248 GLY BBB C 1
ATOM 8309 O O . GLY B 1 289 ? 43.469 20.828 -30.761 1.000 15.027 248 GLY BBB O 1
ATOM 8313 N N . PHE B 1 290 ? 42.939 19.243 -29.240 1.000 15.069 249 PHE BBB N 1
ATOM 8314 C CA . PHE B 1 290 ? 42.129 20.153 -28.397 1.000 15.707 249 PHE BBB CA 1
ATOM 8315 C C . PHE B 1 290 ? 43.038 21.284 -27.909 1.000 15.244 249 PHE BBB C 1
ATOM 8316 O O . PHE B 1 290 ? 44.226 21.033 -27.545 1.000 17.971 249 PHE BBB O 1
ATOM 8333 N N . LEU B 1 291 ? 42.493 22.494 -27.923 1.000 15.385 250 LEU BBB N 1
ATOM 8334 C CA . LEU B 1 291 ? 43.231 23.722 -27.556 1.000 17.133 250 LEU BBB CA 1
ATOM 8335 C C . LEU B 1 291 ? 43.335 23.814 -26.032 1.000 18.571 250 LEU BBB C 1
ATOM 8336 O O . LEU B 1 291 ? 42.649 23.096 -25.286 1.000 21.287 250 LEU BBB O 1
ATOM 8353 N N . LEU C 1 2 ? 62.511 7.921 -21.116 1.000 31.953 -1 LEU CCC N 1
ATOM 8354 C CA . LEU C 1 2 ? 62.447 9.199 -20.379 1.000 28.269 -1 LEU CCC CA 1
ATOM 8355 C C . LEU C 1 2 ? 63.740 9.989 -20.614 1.000 24.855 -1 LEU CCC C 1
ATOM 8356 O O . LEU C 1 2 ? 64.822 9.469 -20.281 1.000 29.717 -1 LEU CCC O 1
ATOM 8372 N N . SER C 1 3 ? 63.638 11.194 -21.180 1.000 22.175 0 SER CCC N 1
ATOM 8373 C CA . SER C 1 3 ? 64.796 12.087 -21.414 1.000 23.208 0 SER CCC CA 1
ATOM 8374 C C . SER C 1 3 ? 65.398 12.519 -20.073 1.000 23.482 0 SER CCC C 1
ATOM 8375 O O . SER C 1 3 ? 64.652 12.712 -19.106 1.000 22.476 0 SER CCC O 1
ATOM 8383 N N . LEU C 1 4 A 66.727 12.642 -20.041 1.000 23.596 1 LEU CCC N 1
ATOM 8384 C CA . LEU C 1 4 A 67.478 13.284 -18.940 1.000 23.477 1 LEU CCC CA 1
ATOM 8385 C C . LEU C 1 4 A 67.275 14.796 -19.068 1.000 21.961 1 LEU CCC C 1
ATOM 8386 O O . LEU C 1 4 A 67.760 15.369 -20.049 1.000 29.315 1 LEU CCC O 1
ATOM 8402 N N . CYS C 1 5 ? 66.566 15.410 -18.132 1.000 17.702 1 CYS CCC N 1
ATOM 8403 C CA . CYS C 1 5 ? 66.232 16.860 -18.200 1.000 17.380 1 CYS CCC CA 1
ATOM 8404 C C . CYS C 1 5 ? 67.203 17.681 -17.339 1.000 14.965 1 CYS CCC C 1
ATOM 8405 O O . CYS C 1 5 ? 67.789 17.139 -16.398 1.000 17.265 1 CYS CCC O 1
ATOM 8412 N N . GLY C 1 6 ? 67.317 18.976 -17.635 1.000 16.279 2 GLY CCC N 1
ATOM 8413 C CA . GLY C 1 6 ? 68.005 19.948 -16.769 1.000 15.700 2 GLY CCC CA 1
ATOM 8414 C C . GLY C 1 6 ? 69.484 19.672 -16.631 1.000 15.905 2 GLY CCC C 1
ATOM 8415 O O . GLY C 1 6 ? 70.042 20.074 -15.616 1.000 17.625 2 GLY CCC O 1
ATOM 8419 N N . MET C 1 7 ? 70.116 19.069 -17.629 1.000 18.490 3 MET CCC N 1
ATOM 8420 C CA . MET C 1 7 ? 71.572 18.775 -17.609 1.000 22.465 3 MET CCC CA 1
ATOM 8421 C C . MET C 1 7 ? 72.271 19.597 -18.700 1.000 26.261 3 MET CCC C 1
ATOM 8422 O O . MET C 1 7 ? 71.755 19.671 -19.818 1.000 32.007 3 MET CCC O 1
ATOM 8436 N N . VAL C 1 8 ? 73.385 20.226 -18.339 1.000 24.648 4 VAL CCC N 1
ATOM 8437 C CA . VAL C 1 8 ? 74.258 21.025 -19.240 1.000 27.604 4 VAL CCC CA 1
ATOM 8438 C C . VAL C 1 8 ? 75.524 20.194 -19.418 1.000 34.523 4 VAL CCC C 1
ATOM 8439 O O . VAL C 1 8 ? 76.086 19.856 -18.373 1.000 35.337 4 VAL CCC O 1
ATOM 8452 N N . TRP C 1 9 ? 75.955 19.885 -20.652 1.000 48.053 5 TRP CCC N 1
ATOM 8453 C CA . TRP C 1 9 ? 77.232 19.155 -20.944 1.000 55.571 5 TRP CCC CA 1
ATOM 8454 C C . TRP C 1 9 ? 78.293 20.139 -21.457 1.000 56.616 5 TRP CCC C 1
ATOM 8455 O O . TRP C 1 9 ? 78.241 21.317 -21.010 1.000 44.298 5 TRP CCC O 1
ATOM 8476 N N . ASP C 1 16 ? 77.076 29.688 -25.754 1.000 57.219 23 ASP CCC N 1
ATOM 8477 C CA . ASP C 1 16 ? 76.355 30.028 -24.494 1.000 59.802 23 ASP CCC CA 1
ATOM 8478 C C . ASP C 1 16 ? 74.955 29.384 -24.469 1.000 57.339 23 ASP CCC C 1
ATOM 8479 O O . ASP C 1 16 ? 74.389 29.278 -23.362 1.000 65.530 23 ASP CCC O 1
ATOM 8488 N N . TYR C 1 17 ? 74.420 28.903 -25.602 1.000 53.726 24 TYR CCC N 1
ATOM 8489 C CA . TYR C 1 17 ? 73.290 27.929 -25.592 1.000 50.236 24 TYR CCC CA 1
ATOM 8490 C C . TYR C 1 17 ? 73.805 26.547 -25.172 1.000 50.965 24 TYR CCC C 1
ATOM 8491 O O . TYR C 1 17 ? 72.986 25.688 -24.778 1.000 61.894 24 TYR CCC O 1
ATOM 8509 N N . HIS C 1 18 ? 75.123 26.333 -25.246 1.000 43.220 25 HIS CCC N 1
ATOM 8510 C CA . HIS C 1 18 ? 75.785 25.187 -24.575 1.000 41.703 25 HIS CCC CA 1
ATOM 8511 C C . HIS C 1 18 ? 75.440 25.235 -23.079 1.000 37.392 25 HIS CCC C 1
ATOM 8512 O O . HIS C 1 18 ? 75.168 24.176 -22.526 1.000 35.388 25 HIS CCC O 1
ATOM 8527 N N . LYS C 1 19 ? 75.435 26.417 -22.449 1.000 31.058 26 LYS CCC N 1
ATOM 8528 C CA . LYS C 1 19 ? 75.278 26.552 -20.971 1.000 28.649 26 LYS CCC CA 1
ATOM 8529 C C . LYS C 1 19 ? 73.807 26.690 -20.564 1.000 20.938 26 LYS CCC C 1
ATOM 8530 O O . LYS C 1 19 ? 73.520 26.460 -19.389 1.000 25.449 26 LYS CCC O 1
ATOM 8549 N N . GLN C 1 20 ? 72.919 27.092 -21.477 1.000 20.711 27 GLN CCC N 1
ATOM 8550 C CA . GLN C 1 20 ? 71.453 27.199 -21.212 1.000 19.104 27 GLN CCC CA 1
ATOM 8551 C C . GLN C 1 20 ? 70.701 26.552 -22.378 1.000 17.163 27 GLN CCC C 1
ATOM 8552 O O . GLN C 1 20 ? 69.994 27.223 -23.128 1.000 19.261 27 GLN CCC O 1
ATOM 8566 N N . PRO C 1 21 ? 70.882 25.230 -22.604 1.000 17.745 28 PRO CCC N 1
ATOM 8567 C CA . PRO C 1 21 ? 70.396 24.568 -23.819 1.000 17.133 28 PRO CCC CA 1
ATOM 8568 C C . PRO C 1 21 ? 68.868 24.448 -23.914 1.000 15.587 28 PRO CCC C 1
ATOM 8569 O O . PRO C 1 21 ? 68.372 24.126 -24.977 1.000 18.357 28 PRO CCC O 1
ATOM 8580 N N . TRP C 1 22 ? 68.166 24.743 -22.825 1.000 16.325 29 TRP CCC N 1
ATOM 8581 C CA . TRP C 1 22 ? 66.680 24.780 -22.786 1.000 15.115 29 TRP CCC CA 1
ATOM 8582 C C . TRP C 1 22 ? 66.159 26.124 -23.289 1.000 14.511 29 TRP CCC C 1
ATOM 8583 O O . TRP C 1 22 ? 64.952 26.220 -23.516 1.000 16.076 29 TRP CCC O 1
ATOM 8604 N N . GLN C 1 23 ? 67.001 27.150 -23.384 1.000 16.796 30 GLN CCC N 1
ATOM 8605 C CA . GLN C 1 23 ? 66.469 28.532 -23.539 1.000 16.765 30 GLN CCC CA 1
ATOM 8606 C C . GLN C 1 23 ? 65.943 28.714 -24.969 1.000 16.246 30 GLN CCC C 1
ATOM 8607 O O . GLN C 1 23 ? 66.615 28.316 -25.935 1.000 18.506 30 GLN CCC O 1
ATOM 8621 N N . ALA C 1 24 ? 64.749 29.292 -25.098 1.000 16.801 31 ALA CCC N 1
ATOM 8622 C CA . ALA C 1 24 ? 64.116 29.626 -26.392 1.000 16.644 31 ALA CCC CA 1
ATOM 8623 C C . ALA C 1 24 ? 63.954 31.143 -26.486 1.000 15.882 31 ALA CCC C 1
ATOM 8624 O O . ALA C 1 24 ? 63.679 31.762 -25.461 1.000 17.723 31 ALA CCC O 1
ATOM 8631 N N . LYS C 1 25 ? 64.186 31.698 -27.668 1.000 18.053 32 LYS CCC N 1
ATOM 8632 C CA . LYS C 1 25 ? 64.018 33.143 -27.965 1.000 20.787 32 LYS CCC CA 1
ATOM 8633 C C . LYS C 1 25 ? 62.753 33.281 -28.810 1.000 21.861 32 LYS CCC C 1
ATOM 8634 O O . LYS C 1 25 ? 62.599 32.526 -29.795 1.000 23.590 32 LYS CCC O 1
ATOM 8653 N N . ILE C 1 26 ? 61.876 34.189 -28.403 1.000 21.537 33 ILE CCC N 1
ATOM 8654 C CA . ILE C 1 26 ? 60.585 34.465 -29.087 1.000 22.072 33 ILE CCC CA 1
ATOM 8655 C C . ILE C 1 26 ? 60.561 35.938 -29.509 1.000 21.734 33 ILE CCC C 1
ATOM 8656 O O . ILE C 1 26 ? 60.862 36.796 -28.670 1.000 26.454 33 ILE CCC O 1
ATOM 8672 N N . SER C 1 27 ? 60.183 36.184 -30.765 1.000 27.403 34 SER CCC N 1
ATOM 8673 C CA . SER C 1 27 ? 59.860 37.520 -31.316 1.000 29.228 34 SER CCC CA 1
ATOM 8674 C C . SER C 1 27 ? 58.468 37.463 -31.943 1.000 30.515 34 SER CCC C 1
ATOM 8675 O O . SER C 1 27 ? 58.157 36.451 -32.604 1.000 29.687 34 SER CCC O 1
ATOM 8683 N N . VAL C 1 28 ? 57.667 38.502 -31.732 1.000 31.896 35 VAL CCC N 1
ATOM 8684 C CA . VAL C 1 28 ? 56.316 38.614 -32.344 1.000 35.636 35 VAL CCC CA 1
ATOM 8685 C C . VAL C 1 28 ? 56.266 39.975 -33.034 1.000 36.624 35 VAL CCC C 1
ATOM 8686 O O . VAL C 1 28 ? 56.659 40.952 -32.398 1.000 34.803 35 VAL CCC O 1
ATOM 8699 N N . ILE C 1 29 ? 55.968 39.981 -34.335 1.000 44.782 36 ILE CCC N 1
ATOM 8700 C CA . ILE C 1 29 ? 56.103 41.182 -35.210 1.000 52.261 36 ILE CCC CA 1
ATOM 8701 C C . ILE C 1 29 ? 54.698 41.664 -35.571 1.000 63.298 36 ILE CCC C 1
ATOM 8702 O O . ILE C 1 29 ? 53.946 41.973 -34.611 1.000 62.525 36 ILE CCC O 1
ATOM 8718 N N . GLY C 1 34 ? 56.457 46.506 -34.922 1.000 87.588 38 GLY CCC N 1
ATOM 8719 C CA . GLY C 1 34 ? 57.541 46.700 -33.937 1.000 80.642 38 GLY CCC CA 1
ATOM 8720 C C . GLY C 1 34 ? 57.655 45.516 -32.989 1.000 72.324 38 GLY CCC C 1
ATOM 8721 O O . GLY C 1 34 ? 56.700 45.282 -32.231 1.000 78.358 38 GLY CCC O 1
ATOM 8725 N N . HIS C 1 35 ? 58.799 44.824 -33.020 1.000 60.080 39 HIS CCC N 1
ATOM 8726 C CA . HIS C 1 35 ? 59.002 43.460 -32.460 1.000 59.115 39 HIS CCC CA 1
ATOM 8727 C C . HIS C 1 35 ? 58.851 43.504 -30.934 1.000 50.906 39 HIS CCC C 1
ATOM 8728 O O . HIS C 1 35 ? 59.530 44.346 -30.316 1.000 54.816 39 HIS CCC O 1
ATOM 8743 N N . GLU C 1 36 ? 57.971 42.670 -30.359 1.000 40.982 40 GLU CCC N 1
ATOM 8744 C CA . GLU C 1 36 ? 57.979 42.364 -28.901 1.000 40.125 40 GLU CCC CA 1
ATOM 8745 C C . GLU C 1 36 ? 58.831 41.106 -28.711 1.000 30.479 40 GLU CCC C 1
ATOM 8746 O O . GLU C 1 36 ? 58.824 40.248 -29.610 1.000 35.594 40 GLU CCC O 1
ATOM 8758 N N . SER C 1 37 ? 59.598 41.039 -27.627 1.000 24.819 41 SER CCC N 1
ATOM 8759 C CA . SER C 1 37 ? 60.547 39.932 -27.358 1.000 24.345 41 SER CCC CA 1
ATOM 8760 C C . SER C 1 37 ? 60.104 39.203 -26.097 1.000 20.287 41 SER CCC C 1
ATOM 8761 O O . SER C 1 37 ? 59.578 39.852 -25.162 1.000 22.550 41 SER CCC O 1
ATOM 8769 N N . CYS C 1 38 ? 60.291 37.889 -26.104 1.000 16.822 42 CYS CCC N 1
ATOM 8770 C CA . CYS C 1 38 ? 60.083 37.039 -24.917 1.000 17.268 42 CYS CCC CA 1
ATOM 8771 C C . CYS C 1 38 ? 61.084 35.895 -24.967 1.000 16.528 42 CYS CCC C 1
ATOM 8772 O O . CYS C 1 38 ? 61.793 35.751 -25.986 1.000 19.873 42 CYS CCC O 1
ATOM 8779 N N . MET C 1 39 ? 61.163 35.161 -23.868 1.000 16.412 43 MET CCC N 1
ATOM 8780 C CA . MET C 1 39 ? 61.911 33.894 -23.807 1.000 18.210 43 MET CCC CA 1
ATOM 8781 C C . MET C 1 39 ? 60.953 32.764 -23.452 1.000 16.518 43 MET CCC C 1
ATOM 8782 O O . MET C 1 39 ? 59.748 33.012 -23.193 1.000 17.304 43 MET CCC O 1
ATOM 8796 N N . GLY C 1 40 ? 61.469 31.547 -23.533 1.000 16.591 44 GLY CCC N 1
ATOM 8797 C CA . GLY C 1 40 ? 60.752 30.330 -23.153 1.000 14.940 44 GLY CCC CA 1
ATOM 8798 C C . GLY C 1 40 ? 61.739 29.252 -22.803 1.000 15.683 44 GLY CCC C 1
ATOM 8799 O O . GLY C 1 40 ? 62.965 29.528 -22.814 1.000 15.216 44 GLY CCC O 1
ATOM 8803 N N . ALA C 1 41 ? 61.227 28.063 -22.526 1.000 15.028 45 ALA CCC N 1
ATOM 8804 C CA . ALA C 1 41 ? 62.061 26.902 -22.174 1.000 15.413 45 ALA CCC CA 1
ATOM 8805 C C . ALA C 1 41 ? 61.548 25.701 -22.957 1.000 13.020 45 ALA CCC C 1
ATOM 8806 O O . ALA C 1 41 ? 60.324 25.448 -22.973 1.000 14.713 45 ALA CCC O 1
ATOM 8813 N N . VAL C 1 42 ? 62.472 24.973 -23.557 1.000 14.971 46 VAL CCC N 1
ATOM 8814 C CA . VAL C 1 42 ? 62.186 23.631 -24.128 1.000 14.201 46 VAL CCC CA 1
ATOM 8815 C C . VAL C 1 42 ? 61.790 22.707 -22.974 1.000 14.295 46 VAL CCC C 1
ATOM 8816 O O . VAL C 1 42 ? 62.606 22.559 -22.026 1.000 15.370 46 VAL CCC O 1
ATOM 8829 N N . VAL C 1 43 ? 60.602 22.096 -23.050 1.000 13.727 47 VAL CCC N 1
ATOM 8830 C CA . VAL C 1 43 ? 60.136 21.163 -21.982 1.000 14.072 47 VAL CCC CA 1
ATOM 8831 C C . VAL C 1 43 ? 59.908 19.760 -22.558 1.000 14.098 47 VAL CCC C 1
ATOM 8832 O O . VAL C 1 43 ? 59.749 18.831 -21.766 1.000 15.802 47 VAL CCC O 1
ATOM 8845 N N . SER C 1 44 ? 59.880 19.608 -23.878 1.000 15.921 48 SER CCC N 1
ATOM 8846 C CA . SER C 1 44 ? 59.777 18.291 -24.554 1.000 17.161 48 SER CCC CA 1
ATOM 8847 C C . SER C 1 44 ? 60.199 18.472 -26.010 1.000 17.752 48 SER CCC C 1
ATOM 8848 O O . SER C 1 44 ? 60.498 19.611 -26.401 1.000 15.866 48 SER CCC O 1
ATOM 8856 N N . GLU C 1 45 ? 60.215 17.390 -26.787 1.000 18.345 49 GLU CCC N 1
ATOM 8857 C CA . GLU C 1 45 ? 60.702 17.430 -28.185 1.000 19.923 49 GLU CCC CA 1
ATOM 8858 C C . GLU C 1 45 ? 59.779 18.305 -29.043 1.000 20.161 49 GLU CCC C 1
ATOM 8859 O O . GLU C 1 45 ? 60.231 18.737 -30.114 1.000 21.018 49 GLU CCC O 1
ATOM 8871 N N . TYR C 1 46 ? 58.543 18.570 -28.607 1.000 16.350 50 TYR CCC N 1
ATOM 8872 C CA . TYR C 1 46 ? 57.555 19.327 -29.413 1.000 18.497 50 TYR CCC CA 1
ATOM 8873 C C . TYR C 1 46 ? 57.073 20.601 -28.709 1.000 16.971 50 TYR CCC C 1
ATOM 8874 O O . TYR C 1 46 ? 56.231 21.279 -29.307 1.000 17.636 50 TYR CCC O 1
ATOM 8892 N N . PHE C 1 47 ? 57.559 20.933 -27.511 1.000 16.280 51 PHE CCC N 1
ATOM 8893 C CA . PHE C 1 47 ? 56.948 22.022 -26.713 1.000 15.801 51 PHE CCC CA 1
ATOM 8894 C C . PHE C 1 47 ? 57.979 22.979 -26.113 1.000 15.294 51 PHE CCC C 1
ATOM 8895 O O . PHE C 1 47 ? 58.973 22.556 -25.490 1.000 16.099 51 PHE CCC O 1
ATOM 8912 N N . VAL C 1 48 ? 57.656 24.264 -26.243 1.000 14.471 52 VAL CCC N 1
ATOM 8913 C CA . VAL C 1 48 ? 58.334 25.395 -25.553 1.000 14.029 52 VAL CCC CA 1
ATOM 8914 C C . VAL C 1 48 ? 57.311 26.064 -24.633 1.000 14.251 52 VAL CCC C 1
ATOM 8915 O O . VAL C 1 48 ? 56.225 26.454 -25.112 1.000 15.863 52 VAL CCC O 1
ATOM 8928 N N . LEU C 1 49 ? 57.644 26.151 -23.352 1.000 13.820 53 LEU CCC N 1
ATOM 8929 C CA . LEU C 1 49 ? 56.794 26.800 -22.323 1.000 14.048 53 LEU CCC CA 1
ATOM 8930 C C . LEU C 1 49 ? 57.196 28.270 -22.226 1.000 13.574 53 LEU CCC C 1
ATOM 8931 O O . LEU C 1 49 ? 58.422 28.567 -22.173 1.000 14.406 53 LEU CCC O 1
ATOM 8947 N N . THR C 1 50 ? 56.210 29.161 -22.199 1.000 13.238 54 THR CCC N 1
ATOM 8948 C CA . THR C 1 50 ? 56.433 30.618 -22.157 1.000 13.431 54 THR CCC CA 1
ATOM 8949 C C . THR C 1 50 ? 55.246 31.285 -21.451 1.000 13.782 54 THR CCC C 1
ATOM 8950 O O . THR C 1 50 ? 54.431 30.574 -20.824 1.000 13.218 54 THR CCC O 1
ATOM 8961 N N . ALA C 1 51 ? 55.192 32.616 -21.510 1.000 14.469 55 ALA CCC N 1
ATOM 8962 C CA . ALA C 1 51 ? 54.117 33.429 -20.907 1.000 15.708 55 ALA CCC CA 1
ATOM 8963 C C . ALA C 1 51 ? 53.047 33.735 -21.963 1.000 16.284 55 ALA CCC C 1
ATOM 8964 O O . ALA C 1 51 ? 53.374 34.012 -23.133 1.000 16.738 55 ALA CCC O 1
ATOM 8971 N N . ALA C 1 52 ? 51.786 33.663 -21.558 1.000 15.515 56 ALA CCC N 1
ATOM 8972 C CA . ALA C 1 52 ? 50.630 33.960 -22.429 1.000 16.150 56 ALA CCC CA 1
ATOM 8973 C C . ALA C 1 52 ? 50.693 35.406 -22.938 1.000 17.524 56 ALA CCC C 1
ATOM 8974 O O . ALA C 1 52 ? 50.291 35.639 -24.086 1.000 18.309 56 ALA CCC O 1
ATOM 8981 N N . HIS C 1 53 ? 51.154 36.357 -22.118 1.000 17.694 57 HIS CCC N 1
ATOM 8982 C CA . HIS C 1 53 ? 51.071 37.805 -22.460 1.000 20.193 57 HIS CCC CA 1
ATOM 8983 C C . HIS C 1 53 ? 52.031 38.146 -23.609 1.000 17.742 57 HIS CCC C 1
ATOM 8984 O O . HIS C 1 53 ? 51.921 39.255 -24.138 1.000 21.403 57 HIS CCC O 1
ATOM 8999 N N . CYS C 1 54 ? 52.920 37.228 -23.994 1.000 18.226 58 CYS CCC N 1
ATOM 9000 C CA . CYS C 1 54 ? 53.888 37.411 -25.108 1.000 20.903 58 CYS CCC CA 1
ATOM 9001 C C . CYS C 1 54 ? 53.162 37.471 -26.459 1.000 22.106 58 CYS CCC C 1
ATOM 9002 O O . CYS C 1 54 ? 53.763 37.984 -27.414 1.000 26.036 58 CYS CCC O 1
ATOM 9009 N N . PHE C 1 55 ? 51.907 37.016 -26.530 1.000 20.542 59 PHE CCC N 1
ATOM 9010 C CA . PHE C 1 55 ? 51.150 36.886 -27.808 1.000 21.711 59 PHE CCC CA 1
ATOM 9011 C C . PHE C 1 55 ? 50.039 37.944 -27.906 1.000 30.843 59 PHE CCC C 1
ATOM 9012 O O . PHE C 1 55 ? 49.129 37.890 -27.075 1.000 36.584 59 PHE CCC O 1
ATOM 9029 N N . SER C 1 63 ? 54.824 35.817 -38.399 1.000 46.791 63 SER CCC N 1
ATOM 9030 C CA . SER C 1 63 ? 54.404 36.660 -37.245 1.000 48.805 63 SER CCC CA 1
ATOM 9031 C C . SER C 1 63 ? 55.194 36.281 -35.981 1.000 38.864 63 SER CCC C 1
ATOM 9032 O O . SER C 1 63 ? 55.848 37.162 -35.377 1.000 48.700 63 SER CCC O 1
ATOM 9040 N N . ILE C 1 64 ? 55.115 35.017 -35.575 1.000 31.943 64 ILE CCC N 1
ATOM 9041 C CA . ILE C 1 64 ? 55.792 34.502 -34.355 1.000 31.202 64 ILE CCC CA 1
ATOM 9042 C C . ILE C 1 64 ? 57.076 33.800 -34.783 1.000 31.968 64 ILE CCC C 1
ATOM 9043 O O . ILE C 1 64 ? 56.989 32.857 -35.584 1.000 33.834 64 ILE CCC O 1
ATOM 9059 N N . LYS C 1 65 ? 58.209 34.235 -34.238 1.000 27.238 65 LYS CCC N 1
ATOM 9060 C CA . LYS C 1 65 ? 59.538 33.633 -34.487 1.000 29.836 65 LYS CCC CA 1
ATOM 9061 C C . LYS C 1 65 ? 59.991 32.984 -33.179 1.000 28.705 65 LYS CCC C 1
ATOM 9062 O O . LYS C 1 65 ? 60.013 33.686 -32.147 1.000 33.124 65 LYS CCC O 1
ATOM 9081 N N . VAL C 1 66 ? 60.253 31.677 -33.209 1.000 27.152 66 VAL CCC N 1
ATOM 9082 C CA . VAL C 1 66 ? 60.820 30.934 -32.052 1.000 23.167 66 VAL CCC CA 1
ATOM 9083 C C . VAL C 1 66 ? 62.100 30.261 -32.522 1.000 22.679 66 VAL CCC C 1
ATOM 9084 O O . VAL C 1 66 ? 62.074 29.606 -33.585 1.000 25.508 66 VAL CCC O 1
ATOM 9097 N N . SER C 1 67 ? 63.174 30.443 -31.757 1.000 25.136 67 SER CCC N 1
ATOM 9098 C CA . SER C 1 67 ? 64.501 29.845 -32.034 1.000 25.519 67 SER CCC CA 1
ATOM 9099 C C . SER C 1 67 ? 65.038 29.198 -30.760 1.000 22.368 67 SER CCC C 1
ATOM 9100 O O . SER C 1 67 ? 64.793 29.720 -29.648 1.000 22.413 67 SER CCC O 1
ATOM 9108 N N . VAL C 1 68 ? 65.744 28.090 -30.944 1.000 20.353 68 VAL CCC N 1
ATOM 9109 C CA . VAL C 1 68 ? 66.449 27.346 -29.868 1.000 23.303 68 VAL CCC CA 1
ATOM 9110 C C . VAL C 1 68 ? 67.906 27.181 -30.307 1.000 23.912 68 VAL CCC C 1
ATOM 9111 O O . VAL C 1 68 ? 68.197 27.406 -31.493 1.000 23.462 68 VAL CCC O 1
ATOM 9124 N N . GLY C 1 69 ? 68.774 26.795 -29.373 1.000 24.184 69 GLY CCC N 1
ATOM 9125 C CA . GLY C 1 69 ? 70.169 26.413 -29.634 1.000 27.858 69 GLY CCC CA 1
ATOM 9126 C C . GLY C 1 69 ? 70.983 27.551 -30.224 1.000 28.970 69 GLY CCC C 1
ATOM 9127 O O . GLY C 1 69 ? 72.030 27.252 -30.808 1.000 34.039 69 GLY CCC O 1
ATOM 9131 N N . GLY C 1 70 ? 70.520 28.800 -30.073 1.000 34.409 70 GLY CCC N 1
ATOM 9132 C CA . GLY C 1 70 ? 71.127 29.998 -30.687 1.000 35.931 70 GLY CCC CA 1
ATOM 9133 C C . GLY C 1 70 ? 71.098 29.956 -32.213 1.000 36.849 70 GLY CCC C 1
ATOM 9134 O O . GLY C 1 70 ? 71.893 30.635 -32.860 1.000 47.405 70 GLY CCC O 1
ATOM 9138 N N . GLU C 1 71 ? 70.173 29.168 -32.781 1.000 38.188 79 GLU CCC N 1
ATOM 9139 C CA . GLU C 1 71 ? 70.070 29.007 -34.224 1.000 38.942 79 GLU CCC CA 1
ATOM 9140 C C . GLU C 1 71 ? 69.497 30.282 -34.847 1.000 39.524 79 GLU CCC C 1
ATOM 9141 O O . GLU C 1 71 ? 68.724 30.978 -34.169 1.000 44.897 79 GLU CCC O 1
ATOM 9153 N N . LYS C 1 72 ? 69.853 30.561 -36.102 1.000 42.123 80 LYS CCC N 1
ATOM 9154 C CA . LYS C 1 72 ? 69.227 31.628 -36.934 1.000 45.019 80 LYS CCC CA 1
ATOM 9155 C C . LYS C 1 72 ? 67.796 31.205 -37.286 1.000 43.044 80 LYS CCC C 1
ATOM 9156 O O . LYS C 1 72 ? 66.920 32.077 -37.344 1.000 52.160 80 LYS CCC O 1
ATOM 9162 N N . ARG C 1 73 ? 67.596 29.904 -37.521 1.000 43.833 81 ARG CCC N 1
ATOM 9163 C CA . ARG C 1 73 ? 66.328 29.278 -37.983 1.000 42.558 81 ARG CCC CA 1
ATOM 9164 C C . ARG C 1 73 ? 65.181 29.619 -37.020 1.000 37.383 81 ARG CCC C 1
ATOM 9165 O O . ARG C 1 73 ? 65.380 29.535 -35.787 1.000 39.573 81 ARG CCC O 1
ATOM 9186 N N . ASP C 1 74 ? 64.026 29.971 -37.586 1.000 29.248 82 ASP CCC N 1
ATOM 9187 C CA . ASP C 1 74 ? 62.735 30.102 -36.871 1.000 31.035 82 ASP CCC CA 1
ATOM 9188 C C . ASP C 1 74 ? 61.963 28.797 -37.068 1.000 31.518 82 ASP CCC C 1
ATOM 9189 O O . ASP C 1 74 ? 61.794 28.382 -38.221 1.000 36.952 82 ASP CCC O 1
ATOM 9198 N N . LEU C 1 75 ? 61.529 28.172 -35.978 1.000 27.084 83 LEU CCC N 1
ATOM 9199 C CA . LEU C 1 75 ? 60.889 26.832 -36.013 1.000 25.401 83 LEU CCC CA 1
ATOM 9200 C C . LEU C 1 75 ? 59.433 26.977 -36.452 1.000 25.012 83 LEU CCC C 1
ATOM 9201 O O . LEU C 1 75 ? 58.766 27.942 -36.023 1.000 28.787 83 LEU CCC O 1
ATOM 9217 N N . GLU C 1 76 ? 58.944 26.018 -37.240 1.000 27.195 84 GLU CCC N 1
ATOM 9218 C CA . GLU C 1 76 ? 57.525 25.975 -37.668 1.000 26.666 84 GLU CCC CA 1
ATOM 9219 C C . GLU C 1 76 ? 56.670 25.705 -36.424 1.000 25.928 84 GLU CCC C 1
ATOM 9220 O O . GLU C 1 76 ? 56.942 24.725 -35.671 1.000 26.573 84 GLU CCC O 1
ATOM 9232 N N . ILE C 1 77 ? 55.688 26.574 -36.197 1.000 25.114 85 ILE CCC N 1
ATOM 9233 C CA . ILE C 1 77 ? 54.729 26.474 -35.061 1.000 23.750 85 ILE CCC CA 1
ATOM 9234 C C . ILE C 1 77 ? 53.460 25.780 -35.550 1.000 21.829 85 ILE CCC C 1
ATOM 9235 O O . ILE C 1 77 ? 52.920 26.171 -36.595 1.000 22.477 85 ILE CCC O 1
ATOM 9251 N N . GLU C 1 78 ? 53.012 24.779 -34.809 1.000 20.846 86 GLU CCC N 1
ATOM 9252 C CA . GLU C 1 78 ? 51.741 24.065 -35.080 1.000 21.558 86 GLU CCC CA 1
ATOM 9253 C C . GLU C 1 78 ? 50.592 24.843 -34.435 1.000 19.477 86 GLU CCC C 1
ATOM 9254 O O . GLU C 1 78 ? 49.600 25.118 -35.110 1.000 23.429 86 GLU CCC O 1
ATOM 9266 N N . VAL C 1 79 ? 50.728 25.149 -33.149 1.000 17.997 87 VAL CCC N 1
ATOM 9267 C CA . VAL C 1 79 ? 49.662 25.824 -32.363 1.000 18.948 87 VAL CCC CA 1
ATOM 9268 C C . VAL C 1 79 ? 50.311 26.438 -31.131 1.000 19.686 87 VAL CCC C 1
ATOM 9269 O O . VAL C 1 79 ? 51.360 25.937 -30.680 1.000 17.892 87 VAL CCC O 1
ATOM 9282 N N . VAL C 1 80 ? 49.712 27.509 -30.627 1.000 19.424 88 VAL CCC N 1
ATOM 9283 C CA . VAL C 1 80 ? 50.066 28.066 -29.295 1.000 20.109 88 VAL CCC CA 1
ATOM 9284 C C . VAL C 1 80 ? 48.858 27.854 -28.385 1.000 18.268 88 VAL CCC C 1
ATOM 9285 O O . VAL C 1 80 ? 47.748 28.339 -28.718 1.000 22.198 88 VAL CCC O 1
ATOM 9298 N N . LEU C 1 81 ? 49.084 27.151 -27.279 1.000 16.537 89 LEU CCC N 1
ATOM 9299 C CA . LEU C 1 81 ? 48.038 26.795 -26.297 1.000 17.504 89 LEU CCC CA 1
ATOM 9300 C C . LEU C 1 81 ? 48.147 27.746 -25.113 1.000 17.181 89 LEU CCC C 1
ATOM 9301 O O . LEU C 1 81 ? 49.272 27.976 -24.620 1.000 17.468 89 LEU CCC O 1
ATOM 9317 N N . PHE C 1 82 ? 47.014 28.279 -24.684 1.000 16.344 90 PHE CCC N 1
ATOM 9318 C CA . PHE C 1 82 ? 46.927 29.278 -23.598 1.000 18.072 90 PHE CCC CA 1
ATOM 9319 C C . PHE C 1 82 ? 46.209 28.654 -22.414 1.000 18.405 90 PHE CCC C 1
ATOM 9320 O O . PHE C 1 82 ? 45.216 27.917 -22.596 1.000 20.141 90 PHE CCC O 1
ATOM 9337 N N . HIS C 1 83 ? 46.681 28.964 -21.219 1.000 17.517 91 HIS CCC N 1
ATOM 9338 C CA . HIS C 1 83 ? 45.974 28.541 -19.992 1.000 17.993 91 HIS CCC CA 1
ATOM 9339 C C . HIS C 1 83 ? 44.541 29.045 -20.114 1.000 17.976 91 HIS CCC C 1
ATOM 9340 O O . HIS C 1 83 ? 44.315 30.213 -20.437 1.000 18.102 91 HIS CCC O 1
ATOM 9355 N N . PRO C 1 84 ? 43.524 28.181 -19.909 1.000 18.799 92 PRO CCC N 1
ATOM 9356 C CA . PRO C 1 84 ? 42.134 28.592 -20.110 1.000 21.245 92 PRO CCC CA 1
ATOM 9357 C C . PRO C 1 84 ? 41.666 29.708 -19.166 1.000 20.449 92 PRO CCC C 1
ATOM 9358 O O . PRO C 1 84 ? 40.690 30.356 -19.492 1.000 25.851 92 PRO CCC O 1
ATOM 9369 N N . ASN C 1 85 ? 42.351 29.924 -18.041 1.000 20.506 93 ASN CCC N 1
ATOM 9370 C CA . ASN C 1 85 ? 41.940 30.914 -17.014 1.000 21.635 93 ASN CCC CA 1
ATOM 9371 C C . ASN C 1 85 ? 42.674 32.239 -17.250 1.000 21.140 93 ASN CCC C 1
ATOM 9372 O O . ASN C 1 85 ? 42.403 33.194 -16.500 1.000 24.825 93 ASN CCC O 1
ATOM 9383 N N . TYR C 1 86 ? 43.581 32.306 -18.230 1.000 20.712 94 TYR CCC N 1
ATOM 9384 C CA . TYR C 1 86 ? 44.322 33.546 -18.554 1.000 19.346 94 TYR CCC CA 1
ATOM 9385 C C . TYR C 1 86 ? 43.378 34.542 -19.234 1.000 20.218 94 TYR CCC C 1
ATOM 9386 O O . TYR C 1 86 ? 42.717 34.216 -20.225 1.000 21.360 94 TYR CCC O 1
ATOM 9404 N N . ASN C 1 87 ? 43.361 35.768 -18.728 1.000 22.135 95 ASN CCC N 1
ATOM 9405 C CA . ASN C 1 87 ? 42.649 36.891 -19.377 1.000 22.810 95 ASN CCC CA 1
ATOM 9406 C C . ASN C 1 87 ? 43.265 38.195 -18.881 1.000 23.478 95 ASN CCC C 1
ATOM 9407 O O . ASN C 1 87 ? 42.924 38.610 -17.771 1.000 26.451 95 ASN CCC O 1
ATOM 9418 N N . ILE C 1 88 ? 44.134 38.807 -19.683 1.000 27.130 96 ILE CCC N 1
ATOM 9419 C CA . ILE C 1 88 ? 44.875 40.035 -19.278 1.000 28.210 96 ILE CCC CA 1
ATOM 9420 C C . ILE C 1 88 ? 43.860 41.151 -18.992 1.000 29.550 96 ILE CCC C 1
ATOM 9421 O O . ILE C 1 88 ? 44.174 42.033 -18.173 1.000 29.233 96 ILE CCC O 1
ATOM 9437 N N . ASN C 1 89 ? 42.679 41.100 -19.614 1.000 30.961 97 ASN CCC N 1
ATOM 9438 C CA . ASN C 1 89 ? 41.608 42.124 -19.470 1.000 31.999 97 ASN CCC CA 1
ATOM 9439 C C . ASN C 1 89 ? 40.609 41.759 -18.366 1.000 31.814 97 ASN CCC C 1
ATOM 9440 O O . ASN C 1 89 ? 39.603 42.493 -18.231 1.000 37.411 97 ASN CCC O 1
ATOM 9451 N N . GLY C 1 90 A 40.865 40.693 -17.602 1.000 31.867 97 GLY CCC N 1
ATOM 9452 C CA . GLY C 1 90 A 39.853 40.048 -16.745 1.000 32.714 97 GLY CCC CA 1
ATOM 9453 C C . GLY C 1 90 A 39.335 40.948 -15.633 1.000 35.366 97 GLY CCC C 1
ATOM 9454 O O . GLY C 1 90 A 38.218 40.687 -15.151 1.000 37.982 97 GLY CCC O 1
ATOM 9458 N N . LYS C 1 91 B 40.108 41.952 -15.202 1.000 35.868 97 LYS CCC N 1
ATOM 9459 C CA . LYS C 1 91 B 39.708 42.828 -14.067 1.000 34.706 97 LYS CCC CA 1
ATOM 9460 C C . LYS C 1 91 B 39.717 44.300 -14.492 1.000 36.903 97 LYS CCC C 1
ATOM 9461 O O . LYS C 1 91 B 39.768 45.164 -13.603 1.000 38.261 97 LYS CCC O 1
ATOM 9480 N N . LYS C 1 92 C 39.591 44.574 -15.793 1.000 42.791 97 LYS CCC N 1
ATOM 9481 C CA . LYS C 1 92 C 39.506 45.961 -16.323 1.000 46.946 97 LYS CCC CA 1
ATOM 9482 C C . LYS C 1 92 C 38.348 46.698 -15.631 1.000 49.854 97 LYS CCC C 1
ATOM 9483 O O . LYS C 1 92 C 38.565 47.853 -15.236 1.000 50.247 97 LYS CCC O 1
ATOM 9502 N N . GLU C 1 93 D 37.194 46.036 -15.469 1.000 49.900 97 GLU CCC N 1
ATOM 9503 C CA . GLU C 1 93 D 35.972 46.526 -14.767 1.000 54.787 97 GLU CCC CA 1
ATOM 9504 C C . GLU C 1 93 D 36.340 47.156 -13.420 1.000 46.926 97 GLU CCC C 1
ATOM 9505 O O . GLU C 1 93 D 35.781 48.210 -13.043 1.000 51.548 97 GLU CCC O 1
ATOM 9517 N N . ALA C 1 94 E 37.217 46.458 -12.699 1.000 50.415 97 ALA CCC N 1
ATOM 9518 C CA . ALA C 1 94 E 37.632 46.766 -11.312 1.000 45.677 97 ALA CCC CA 1
ATOM 9519 C C . ALA C 1 94 E 38.811 47.749 -11.305 1.000 40.573 97 ALA CCC C 1
ATOM 9520 O O . ALA C 1 94 E 39.340 48.009 -10.210 1.000 44.920 97 ALA CCC O 1
ATOM 9527 N N . GLY C 1 95 F 39.209 48.283 -12.466 1.000 42.260 97 GLY CCC N 1
ATOM 9528 C CA . GLY C 1 95 F 40.256 49.320 -12.582 1.000 45.323 97 GLY CCC CA 1
ATOM 9529 C C . GLY C 1 95 F 41.656 48.731 -12.560 1.000 41.135 97 GLY CCC C 1
ATOM 9530 O O . GLY C 1 95 F 42.606 49.470 -12.222 1.000 46.033 97 GLY CCC O 1
ATOM 9534 N N . ILE C 1 96 G 41.791 47.440 -12.870 1.000 39.428 97 ILE CCC N 1
ATOM 9535 C CA . ILE C 1 96 G 43.106 46.756 -13.028 1.000 37.821 97 ILE CCC CA 1
ATOM 9536 C C . ILE C 1 96 G 43.335 46.595 -14.527 1.000 36.559 97 ILE CCC C 1
ATOM 9537 O O . ILE C 1 96 G 42.677 45.774 -15.160 1.000 35.431 97 ILE CCC O 1
ATOM 9553 N N . PRO C 1 97 H 44.202 47.420 -15.159 1.000 34.890 97 PRO CCC N 1
ATOM 9554 C CA . PRO C 1 97 H 44.377 47.372 -16.615 1.000 35.016 97 PRO CCC CA 1
ATOM 9555 C C . PRO C 1 97 H 44.894 46.029 -17.156 1.000 33.177 97 PRO CCC C 1
ATOM 9556 O O . PRO C 1 97 H 44.444 45.598 -18.210 1.000 33.162 97 PRO CCC O 1
ATOM 9567 N N . GLU C 1 98 I 45.841 45.414 -16.451 1.000 29.087 97 GLU CCC N 1
ATOM 9568 C CA . GLU C 1 98 I 46.475 44.134 -16.859 1.000 26.608 97 GLU CCC CA 1
ATOM 9569 C C . GLU C 1 98 I 46.464 43.172 -15.675 1.000 26.185 97 GLU CCC C 1
ATOM 9570 O O . GLU C 1 98 I 46.948 43.546 -14.601 1.000 24.841 97 GLU CCC O 1
ATOM 9582 N N . PHE C 1 99 ? 45.926 41.976 -15.885 1.000 24.133 98 PHE CCC N 1
ATOM 9583 C CA . PHE C 1 99 ? 45.776 40.921 -14.860 1.000 21.370 98 PHE CCC CA 1
ATOM 9584 C C . PHE C 1 99 ? 46.520 39.683 -15.358 1.000 19.356 98 PHE CCC C 1
ATOM 9585 O O . PHE C 1 99 ? 46.130 39.092 -16.373 1.000 23.020 98 PHE CCC O 1
ATOM 9602 N N . TYR C 1 100 ? 47.610 39.345 -14.686 1.000 19.256 99 TYR CCC N 1
ATOM 9603 C CA . TYR C 1 100 ? 48.591 38.347 -15.173 1.000 19.790 99 TYR CCC CA 1
ATOM 9604 C C . TYR C 1 100 ? 48.303 36.966 -14.586 1.000 18.924 99 TYR CCC C 1
ATOM 9605 O O . TYR C 1 100 ? 49.147 36.072 -14.746 1.000 18.177 99 TYR CCC O 1
ATOM 9623 N N . ASP C 1 101 ? 47.147 36.732 -13.968 1.000 19.095 100 ASP CCC N 1
ATOM 9624 C CA . ASP C 1 101 ? 46.862 35.381 -13.421 1.000 19.215 100 ASP CCC CA 1
ATOM 9625 C C . ASP C 1 101 ? 46.993 34.363 -14.563 1.000 18.292 100 ASP CCC C 1
ATOM 9626 O O . ASP C 1 101 ? 46.589 34.680 -15.686 1.000 16.975 100 ASP CCC O 1
ATOM 9635 N N . TYR C 1 102 ? 47.554 33.180 -14.281 1.000 15.720 101 TYR CCC N 1
ATOM 9636 C CA . TYR C 1 102 ? 47.613 32.040 -15.230 1.000 16.632 101 TYR CCC CA 1
ATOM 9637 C C . TYR C 1 102 ? 48.334 32.435 -16.530 1.000 16.100 101 TYR CCC C 1
ATOM 9638 O O . TYR C 1 102 ? 47.988 31.929 -17.597 1.000 16.781 101 TYR CCC O 1
ATOM 9656 N N . ASP C 1 103 ? 49.372 33.265 -16.434 1.000 16.355 102 ASP CCC N 1
ATOM 9657 C CA . ASP C 1 103 ? 50.140 33.793 -17.591 1.000 15.169 102 ASP CCC CA 1
ATOM 9658 C C . ASP C 1 103 ? 51.110 32.732 -18.128 1.000 14.575 102 ASP CCC C 1
ATOM 9659 O O . ASP C 1 103 ? 52.347 32.960 -18.095 1.000 16.255 102 ASP CCC O 1
ATOM 9668 N N . VAL C 1 104 ? 50.585 31.624 -18.643 1.000 15.218 103 VAL CCC N 1
ATOM 9669 C CA . VAL C 1 104 ? 51.416 30.559 -19.255 1.000 14.703 103 VAL CCC CA 1
ATOM 9670 C C . VAL C 1 104 ? 50.800 30.118 -20.582 1.000 14.847 103 VAL CCC C 1
ATOM 9671 O O . VAL C 1 104 ? 49.541 30.082 -20.736 1.000 14.250 103 VAL CCC O 1
ATOM 9684 N N . ALA C 1 105 ? 51.685 29.782 -21.511 1.000 14.824 104 ALA CCC N 1
ATOM 9685 C CA . ALA C 1 105 ? 51.352 29.311 -22.864 1.000 15.602 104 ALA CCC CA 1
ATOM 9686 C C . ALA C 1 105 ? 52.369 28.255 -23.274 1.000 15.853 104 ALA CCC C 1
ATOM 9687 O O . ALA C 1 105 ? 53.544 28.313 -22.831 1.000 16.169 104 ALA CCC O 1
ATOM 9694 N N . LEU C 1 106 ? 51.919 27.325 -24.104 1.000 15.247 105 LEU CCC N 1
ATOM 9695 C CA . LEU C 1 106 ? 52.778 26.263 -24.669 1.000 14.404 105 LEU CCC CA 1
ATOM 9696 C C . LEU C 1 106 ? 52.792 26.415 -26.183 1.000 15.619 105 LEU CCC C 1
ATOM 9697 O O . LEU C 1 106 ? 51.706 26.378 -26.802 1.000 17.915 105 LEU CCC O 1
ATOM 9713 N N . ILE C 1 107 ? 53.985 26.607 -26.739 1.000 15.189 106 ILE CCC N 1
ATOM 9714 C CA . ILE C 1 107 ? 54.207 26.603 -28.208 1.000 14.791 106 ILE CCC CA 1
ATOM 9715 C C . ILE C 1 107 ? 54.424 25.148 -28.613 1.000 15.731 106 ILE CCC C 1
ATOM 9716 O O . ILE C 1 107 ? 55.439 24.555 -28.169 1.000 16.378 106 ILE CCC O 1
ATOM 9732 N N . LYS C 1 108 ? 53.510 24.603 -29.414 1.000 15.845 107 LYS CCC N 1
ATOM 9733 C CA . LYS C 1 108 ? 53.665 23.254 -29.993 1.000 17.392 107 LYS CCC CA 1
ATOM 9734 C C . LYS C 1 108 ? 54.345 23.410 -31.348 1.000 18.558 107 LYS CCC C 1
ATOM 9735 O O . LYS C 1 108 ? 53.812 24.127 -32.224 1.000 18.654 107 LYS CCC O 1
ATOM 9754 N N . LEU C 1 109 ? 55.507 22.776 -31.483 1.000 18.654 108 LEU CCC N 1
ATOM 9755 C CA . LEU C 1 109 ? 56.314 22.783 -32.722 1.000 19.708 108 LEU CCC CA 1
ATOM 9756 C C . LEU C 1 109 ? 55.783 21.708 -33.680 1.000 18.556 108 LEU CCC C 1
ATOM 9757 O O . LEU C 1 109 ? 55.401 20.628 -33.212 1.000 21.805 108 LEU CCC O 1
ATOM 9773 N N . LYS C 1 110 ? 55.770 21.996 -34.982 1.000 23.035 109 LYS CCC N 1
ATOM 9774 C CA . LYS C 1 110 ? 55.382 21.010 -36.026 1.000 25.713 109 LYS CCC CA 1
ATOM 9775 C C . LYS C 1 110 ? 56.397 19.864 -36.048 1.000 24.279 109 LYS CCC C 1
ATOM 9776 O O . LYS C 1 110 ? 55.981 18.701 -36.239 1.000 26.717 109 LYS CCC O 1
ATOM 9795 N N . ASN C 1 111 ? 57.681 20.176 -35.876 1.000 25.490 110 ASN CCC N 1
ATOM 9796 C CA . ASN C 1 111 ? 58.788 19.209 -36.101 1.000 28.746 110 ASN CCC CA 1
ATOM 9797 C C . ASN C 1 111 ? 59.441 18.873 -34.761 1.000 25.729 110 ASN CCC C 1
ATOM 9798 O O . ASN C 1 111 ? 59.572 19.764 -33.909 1.000 24.452 110 ASN CCC O 1
ATOM 9809 N N . LYS C 1 112 ? 59.817 17.606 -34.607 1.000 24.493 111 LYS CCC N 1
ATOM 9810 C CA . LYS C 1 112 ? 60.471 17.077 -33.392 1.000 23.655 111 LYS CCC CA 1
ATOM 9811 C C . LYS C 1 112 ? 61.841 17.741 -33.250 1.000 23.998 111 LYS CCC C 1
ATOM 9812 O O . LYS C 1 112 ? 62.619 17.694 -34.211 1.000 24.620 111 LYS CCC O 1
ATOM 9831 N N . LEU C 1 113 ? 62.120 18.328 -32.089 1.000 22.412 112 LEU CCC N 1
ATOM 9832 C CA . LEU C 1 113 ? 63.463 18.866 -31.773 1.000 21.624 112 LEU CCC CA 1
ATOM 9833 C C . LEU C 1 113 ? 64.436 17.691 -31.678 1.000 22.724 112 LEU CCC C 1
ATOM 9834 O O . LEU C 1 113 ? 64.057 16.654 -31.101 1.000 25.718 112 LEU CCC O 1
ATOM 9850 N N . LYS C 1 114 ? 65.624 17.849 -32.251 1.000 25.171 113 LYS CCC N 1
ATOM 9851 C CA . LYS C 1 114 ? 66.752 16.896 -32.075 1.000 28.984 113 LYS CCC CA 1
ATOM 9852 C C . LYS C 1 114 ? 67.593 17.405 -30.904 1.000 26.031 113 LYS CCC C 1
ATOM 9853 O O . LYS C 1 114 ? 68.260 18.447 -31.050 1.000 27.769 113 LYS CCC O 1
ATOM 9872 N N . TYR C 1 115 ? 67.510 16.730 -29.760 1.000 25.738 114 TYR CCC N 1
ATOM 9873 C CA . TYR C 1 115 ? 68.318 17.073 -28.566 1.000 25.359 114 TYR CCC CA 1
ATOM 9874 C C . TYR C 1 115 ? 69.799 16.857 -28.886 1.000 24.616 114 TYR CCC C 1
ATOM 9875 O O . TYR C 1 115 ? 70.165 15.959 -29.659 1.000 25.873 114 TYR CCC O 1
ATOM 9893 N N . GLY C 1 116 ? 70.639 17.700 -28.302 1.000 27.770 115 GLY CCC N 1
ATOM 9894 C CA . GLY C 1 116 ? 72.097 17.639 -28.492 1.000 27.198 115 GLY CCC CA 1
ATOM 9895 C C . GLY C 1 116 ? 72.772 18.556 -27.505 1.000 27.857 115 GLY CCC C 1
ATOM 9896 O O . GLY C 1 116 ? 72.140 18.858 -26.470 1.000 32.051 115 GLY CCC O 1
ATOM 9900 N N . GLN C 1 117 ? 73.985 19.009 -27.826 1.000 31.497 116 GLN CCC N 1
ATOM 9901 C CA . GLN C 1 117 ? 74.804 19.860 -26.929 1.000 34.191 116 GLN CCC CA 1
ATOM 9902 C C . GLN C 1 117 ? 74.124 21.215 -26.716 1.000 31.339 116 GLN CCC C 1
ATOM 9903 O O . GLN C 1 117 ? 74.350 21.803 -25.651 1.000 38.542 116 GLN CCC O 1
ATOM 9917 N N . THR C 1 118 ? 73.363 21.716 -27.695 1.000 26.113 117 THR CCC N 1
ATOM 9918 C CA . THR C 1 118 ? 72.814 23.102 -27.670 1.000 27.172 117 THR CCC CA 1
ATOM 9919 C C . THR C 1 118 ? 71.300 23.116 -27.452 1.000 22.821 117 THR CCC C 1
ATOM 9920 O O . THR C 1 118 ? 70.757 24.213 -27.278 1.000 25.096 117 THR CCC O 1
ATOM 9931 N N . ILE C 1 119 ? 70.634 21.964 -27.472 1.000 20.258 118 ILE CCC N 1
ATOM 9932 C CA . ILE C 1 119 ? 69.151 21.897 -27.332 1.000 18.952 118 ILE CCC CA 1
ATOM 9933 C C . ILE C 1 119 ? 68.826 20.749 -26.388 1.000 18.289 118 ILE CCC C 1
ATOM 9934 O O . ILE C 1 119 ? 69.026 19.588 -26.780 1.000 20.569 118 ILE CCC O 1
ATOM 9950 N N A ARG C 1 120 ? 68.327 21.082 -25.197 0.500 17.295 119 ARG CCC N 1
ATOM 9951 N N B ARG C 1 120 ? 68.400 21.052 -25.159 0.500 17.478 119 ARG CCC N 1
ATOM 9952 C CA A ARG C 1 120 ? 67.978 20.088 -24.152 0.500 18.314 119 ARG CCC CA 1
ATOM 9953 C CA B ARG C 1 120 ? 67.992 20.026 -24.159 0.500 18.703 119 ARG CCC CA 1
ATOM 9954 C C A ARG C 1 120 ? 66.752 20.572 -23.405 0.500 17.031 119 ARG CCC C 1
ATOM 9955 C C B ARG C 1 120 ? 66.790 20.549 -23.386 0.500 17.731 119 ARG CCC C 1
ATOM 9956 O O A ARG C 1 120 ? 66.538 21.778 -23.280 0.500 18.712 119 ARG CCC O 1
ATOM 9957 O O B ARG C 1 120 ? 66.624 21.760 -23.232 0.500 19.168 119 ARG CCC O 1
ATOM 9998 N N . PRO C 1 121 ? 65.936 19.648 -22.861 1.000 16.914 120 PRO CCC N 1
ATOM 9999 C CA . PRO C 1 121 ? 64.772 20.050 -22.086 1.000 16.489 120 PRO CCC CA 1
ATOM 10000 C C . PRO C 1 121 ? 65.183 20.382 -20.649 1.000 14.423 120 PRO CCC C 1
ATOM 10001 O O . PRO C 1 121 ? 66.074 19.764 -20.102 1.000 16.954 120 PRO CCC O 1
ATOM 10012 N N . ILE C 1 122 ? 64.495 21.358 -20.073 1.000 13.662 121 ILE CCC N 1
ATOM 10013 C CA . ILE C 1 122 ? 64.578 21.660 -18.621 1.000 13.878 121 ILE CCC CA 1
ATOM 10014 C C . ILE C 1 122 ? 63.584 20.745 -17.905 1.000 15.365 121 ILE CCC C 1
ATOM 10015 O O . ILE C 1 122 ? 62.561 20.350 -18.520 1.000 14.988 121 ILE CCC O 1
ATOM 10031 N N . CYS C 1 123 ? 63.857 20.412 -16.645 1.000 15.426 122 CYS CCC N 1
ATOM 10032 C CA . CYS C 1 123 ? 62.934 19.583 -15.828 1.000 15.287 122 CYS CCC CA 1
ATOM 10033 C C . CYS C 1 123 ? 61.717 20.408 -15.408 1.000 14.447 122 CYS CCC C 1
ATOM 10034 O O . CYS C 1 123 ? 61.880 21.577 -15.053 1.000 14.216 122 CYS CCC O 1
ATOM 10041 N N . LEU C 1 124 ? 60.548 19.782 -15.404 1.000 15.564 123 LEU CCC N 1
ATOM 10042 C CA . LEU C 1 124 ? 59.303 20.385 -14.873 1.000 14.696 123 LEU CCC CA 1
ATOM 10043 C C . LEU C 1 124 ? 58.981 19.785 -13.510 1.000 13.700 123 LEU CCC C 1
ATOM 10044 O O . LEU C 1 124 ? 59.319 18.633 -13.204 1.000 15.959 123 LEU CCC O 1
ATOM 10060 N N . PRO C 1 125 ? 58.249 20.542 -12.669 1.000 13.798 124 PRO CCC N 1
ATOM 10061 C CA . PRO C 1 125 ? 57.804 20.036 -11.381 1.000 14.287 124 PRO CCC CA 1
ATOM 10062 C C . PRO C 1 125 ? 56.912 18.797 -11.500 1.000 13.909 124 PRO CCC C 1
ATOM 10063 O O . PRO C 1 125 ? 56.164 18.666 -12.465 1.000 14.999 124 PRO CCC O 1
ATOM 10074 N N . CYS C 1 126 ? 57.010 17.932 -10.503 1.000 14.547 125 CYS CCC N 1
ATOM 10075 C CA . CYS C 1 126 ? 56.121 16.756 -10.315 1.000 14.176 125 CYS CCC CA 1
ATOM 10076 C C . CYS C 1 126 ? 56.239 15.822 -11.518 1.000 14.638 125 CYS CCC C 1
ATOM 10077 O O . CYS C 1 126 ? 55.210 15.293 -11.983 1.000 16.174 125 CYS CCC O 1
ATOM 10084 N N . THR C 1 127 A 57.482 15.567 -11.933 1.000 13.616 125 THR CCC N 1
ATOM 10085 C CA . THR C 1 127 A 57.824 14.615 -13.013 1.000 15.034 125 THR CCC CA 1
ATOM 10086 C C . THR C 1 127 A 58.870 13.616 -12.527 1.000 15.386 125 THR CCC C 1
ATOM 10087 O O . THR C 1 127 A 59.681 13.947 -11.626 1.000 15.216 125 THR CCC O 1
ATOM 10098 N N . GLU C 1 128 B 58.888 12.445 -13.156 1.000 16.348 125 GLU CCC N 1
ATOM 10099 C CA . GLU C 1 128 B 59.996 11.475 -12.989 1.000 15.642 125 GLU CCC CA 1
ATOM 10100 C C . GLU C 1 128 B 61.327 12.126 -13.394 1.000 15.330 125 GLU CCC C 1
ATOM 10101 O O . GLU C 1 128 B 62.356 11.776 -12.776 1.000 17.043 125 GLU CCC O 1
ATOM 10113 N N . GLY C 1 129 C 61.328 13.019 -14.395 1.000 15.047 125 GLY CCC N 1
ATOM 10114 C CA . GLY C 1 129 C 62.547 13.725 -14.821 1.000 16.962 125 GLY CCC CA 1
ATOM 10115 C C . GLY C 1 129 C 63.198 14.443 -13.656 1.000 15.011 125 GLY CCC C 1
ATOM 10116 O O . GLY C 1 129 C 64.430 14.300 -13.462 1.000 15.822 125 GLY CCC O 1
ATOM 10120 N N . THR C 1 130 D 62.405 15.178 -12.877 1.000 14.767 125 THR CCC N 1
ATOM 10121 C CA . THR C 1 130 D 62.896 15.952 -11.711 1.000 16.159 125 THR CCC CA 1
ATOM 10122 C C . THR C 1 130 D 63.383 14.976 -10.634 1.000 15.723 125 THR CCC C 1
ATOM 10123 O O . THR C 1 130 D 64.476 15.215 -10.071 1.000 16.888 125 THR CCC O 1
ATOM 10134 N N . THR C 1 131 E 62.639 13.904 -10.360 1.000 16.381 125 THR CCC N 1
ATOM 10135 C CA . THR C 1 131 E 63.078 12.893 -9.371 1.000 16.938 125 THR CCC CA 1
ATOM 10136 C C . THR C 1 131 E 64.482 12.406 -9.742 1.000 16.011 125 THR CCC C 1
ATOM 10137 O O . THR C 1 131 E 65.342 12.376 -8.857 1.000 18.084 125 THR CCC O 1
ATOM 10148 N N . ARG C 1 132 F 64.698 12.050 -11.005 1.000 17.051 125 ARG CCC N 1
ATOM 10149 C CA . ARG C 1 132 F 65.993 11.496 -11.480 1.000 17.679 125 ARG CCC CA 1
ATOM 10150 C C . ARG C 1 132 F 67.070 12.594 -11.408 1.000 16.831 125 ARG CCC C 1
ATOM 10151 O O . ARG C 1 132 F 68.166 12.296 -10.919 1.000 19.413 125 ARG CCC O 1
ATOM 10172 N N . ALA C 1 133 G 66.779 13.822 -11.863 1.000 17.226 125 ALA CCC N 1
ATOM 10173 C CA . ALA C 1 133 G 67.762 14.938 -11.847 1.000 19.129 125 ALA CCC CA 1
ATOM 10174 C C . ALA C 1 133 G 68.235 15.187 -10.409 1.000 20.399 125 ALA CCC C 1
ATOM 10175 O O . ALA C 1 133 G 69.448 15.440 -10.211 1.000 21.719 125 ALA CCC O 1
ATOM 10182 N N . LEU C 1 134 H 67.325 15.086 -9.432 1.000 19.718 125 LEU CCC N 1
ATOM 10183 C CA . LEU C 1 134 H 67.642 15.373 -8.007 1.000 22.205 125 LEU CCC CA 1
ATOM 10184 C C . LEU C 1 134 H 68.115 14.106 -7.281 1.000 20.093 125 LEU CCC C 1
ATOM 10185 O O . LEU C 1 134 H 68.383 14.210 -6.071 1.000 22.106 125 LEU CCC O 1
ATOM 10201 N N . ARG C 1 135 I 68.252 12.976 -7.985 1.000 22.056 125 ARG CCC N 1
ATOM 10202 C CA . ARG C 1 135 I 68.751 11.687 -7.414 1.000 24.217 125 ARG CCC CA 1
ATOM 10203 C C . ARG C 1 135 I 67.900 11.341 -6.184 1.000 23.162 125 ARG CCC C 1
ATOM 10204 O O . ARG C 1 135 I 68.449 10.949 -5.155 1.000 23.137 125 ARG CCC O 1
ATOM 10225 N N . LEU C 1 136 J 66.577 11.493 -6.312 1.000 20.680 125 LEU CCC N 1
ATOM 10226 C CA . LEU C 1 136 J 65.602 11.197 -5.237 1.000 21.853 125 LEU CCC CA 1
ATOM 10227 C C . LEU C 1 136 J 65.021 9.809 -5.468 1.000 20.365 125 LEU CCC C 1
ATOM 10228 O O . LEU C 1 136 J 65.081 9.277 -6.576 1.000 20.526 125 LEU CCC O 1
ATOM 10244 N N . PRO C 1 137 K 64.474 9.176 -4.415 1.000 23.518 125 PRO CCC N 1
ATOM 10245 C CA . PRO C 1 137 K 63.965 7.817 -4.545 1.000 22.481 125 PRO CCC CA 1
ATOM 10246 C C . PRO C 1 137 K 62.683 7.746 -5.370 1.000 20.379 125 PRO CCC C 1
ATOM 10247 O O . PRO C 1 137 K 61.990 8.743 -5.582 1.000 19.453 125 PRO CCC O 1
ATOM 10258 N N . PRO C 1 138 L 62.364 6.547 -5.897 1.000 20.824 125 PRO CCC N 1
ATOM 10259 C CA . PRO C 1 138 L 61.240 6.393 -6.819 1.000 21.170 125 PRO CCC CA 1
ATOM 10260 C C . PRO C 1 138 L 59.864 6.614 -6.176 1.000 19.961 125 PRO CCC C 1
ATOM 10261 O O . PRO C 1 138 L 58.919 6.755 -6.910 1.000 19.971 125 PRO CCC O 1
ATOM 10272 N N . THR C 1 139 M 59.797 6.674 -4.842 1.000 19.299 125 THR CCC N 1
ATOM 10273 C CA . THR C 1 139 M 58.562 6.980 -4.075 1.000 19.158 125 THR CCC CA 1
ATOM 10274 C C . THR C 1 139 M 58.373 8.491 -3.927 1.000 17.122 125 THR CCC C 1
ATOM 10275 O O . THR C 1 139 M 57.411 8.901 -3.263 1.000 17.691 125 THR CCC O 1
ATOM 10286 N N . THR C 1 140 N 59.242 9.302 -4.519 1.000 16.740 125 THR CCC N 1
ATOM 10287 C CA . THR C 1 140 N 59.143 10.775 -4.390 1.000 18.003 125 THR CCC CA 1
ATOM 10288 C C . THR C 1 140 N 57.801 11.234 -4.973 1.000 18.111 125 THR CCC C 1
ATOM 10289 O O . THR C 1 140 N 57.514 10.899 -6.124 1.000 17.876 125 THR CCC O 1
ATOM 10300 N N . THR C 1 141 O 57.024 11.991 -4.201 1.000 18.311 125 THR CCC N 1
ATOM 10301 C CA . THR C 1 141 O 55.709 12.533 -4.615 1.000 19.164 125 THR CCC CA 1
ATOM 10302 C C . THR C 1 141 O 55.856 13.961 -5.128 1.000 17.135 125 THR CCC C 1
ATOM 10303 O O . THR C 1 141 O 56.907 14.586 -4.921 1.000 17.551 125 THR CCC O 1
ATOM 10314 N N . CYS C 1 142 P 54.791 14.485 -5.719 1.000 16.857 125 CYS CCC N 1
ATOM 10315 C CA . CYS C 1 142 P 54.685 15.891 -6.147 1.000 15.592 125 CYS CCC CA 1
ATOM 10316 C C . CYS C 1 142 P 54.881 16.798 -4.924 1.000 15.929 125 CYS CCC C 1
ATOM 10317 O O . CYS C 1 142 P 55.686 17.755 -5.011 1.000 17.944 125 CYS CCC O 1
ATOM 10324 N N . GLN C 1 143 Q 54.224 16.494 -3.807 1.000 17.105 125 GLN CCC N 1
ATOM 10325 C CA . GLN C 1 143 Q 54.301 17.315 -2.572 1.000 18.911 125 GLN CCC CA 1
ATOM 10326 C C . GLN C 1 143 Q 55.753 17.294 -2.073 1.000 18.370 125 GLN CCC C 1
ATOM 10327 O O . GLN C 1 143 Q 56.250 18.350 -1.667 1.000 19.733 125 GLN CCC O 1
ATOM 10341 N N . GLN C 1 144 R 56.423 16.140 -2.122 1.000 17.465 125 GLN CCC N 1
ATOM 10342 C CA . GLN C 1 144 R 57.836 16.038 -1.673 1.000 19.582 125 GLN CCC CA 1
ATOM 10343 C C . GLN C 1 144 R 58.743 16.870 -2.587 1.000 17.518 125 GLN CCC C 1
ATOM 10344 O O . GLN C 1 144 R 59.645 17.520 -2.063 1.000 15.932 125 GLN CCC O 1
ATOM 10358 N N . GLN C 1 145 S 58.521 16.876 -3.900 1.000 15.441 125 GLN CCC N 1
ATOM 10359 C CA . GLN C 1 145 S 59.306 17.737 -4.824 1.000 17.469 125 GLN CCC CA 1
ATOM 10360 C C . GLN C 1 145 S 59.051 19.201 -4.458 1.000 15.354 125 GLN CCC C 1
ATOM 10361 O O . GLN C 1 145 S 60.007 19.975 -4.470 1.000 16.455 125 GLN CCC O 1
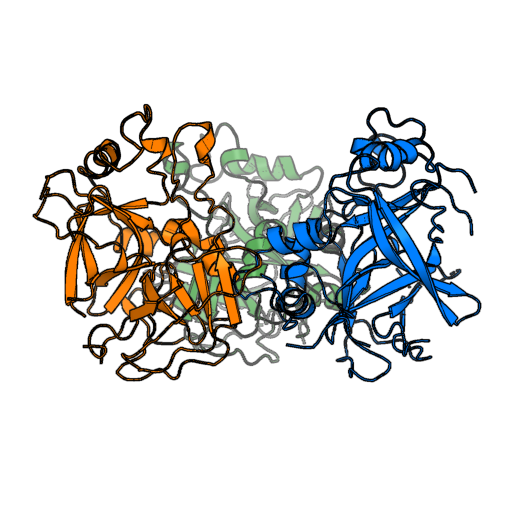ATOM 10375 N N . LYS C 1 146 T 57.808 19.561 -4.128 1.000 16.230 125 LYS CCC N 1
ATOM 10376 C CA . LYS C 1 146 T 57.476 20.958 -3.753 1.000 17.531 125 LYS CCC CA 1
ATOM 10377 C C . LYS C 1 146 T 58.231 21.342 -2.474 1.000 17.949 125 LYS CCC C 1
ATOM 10378 O O . LYS C 1 146 T 58.772 22.447 -2.430 1.000 19.313 125 LYS CCC O 1
ATOM 10397 N N . GLU C 1 147 ? 58.299 20.458 -1.483 1.000 19.160 126 GLU CCC N 1
ATOM 10398 C CA . GLU C 1 147 ? 58.983 20.731 -0.188 1.000 22.563 126 GLU CCC CA 1
ATOM 10399 C C . GLU C 1 147 ? 60.487 20.864 -0.435 1.000 23.855 126 GLU CCC C 1
ATOM 10400 O O . GLU C 1 147 ? 61.121 21.694 0.245 1.000 26.932 126 GLU CCC O 1
ATOM 10412 N N . GLU C 1 148 ? 61.030 20.106 -1.392 1.000 19.185 127 GLU CCC N 1
ATOM 10413 C CA . GLU C 1 148 ? 62.482 20.127 -1.739 1.000 19.837 127 GLU CCC CA 1
ATOM 10414 C C . GLU C 1 148 ? 62.812 21.425 -2.492 1.000 18.419 127 GLU CCC C 1
ATOM 10415 O O . GLU C 1 148 ? 63.843 22.061 -2.164 1.000 22.711 127 GLU CCC O 1
ATOM 10427 N N . LEU C 1 149 ? 61.991 21.803 -3.473 1.000 17.589 128 LEU CCC N 1
ATOM 10428 C CA . LEU C 1 149 ? 62.326 22.897 -4.427 1.000 17.906 128 LEU CCC CA 1
ATOM 10429 C C . LEU C 1 149 ? 61.805 24.243 -3.913 1.000 19.934 128 LEU CCC C 1
ATOM 10430 O O . LEU C 1 149 ? 62.494 25.250 -4.127 1.000 20.191 128 LEU CCC O 1
ATOM 10446 N N . LEU C 1 150 ? 60.618 24.271 -3.307 1.000 17.157 129 LEU CCC N 1
ATOM 10447 C CA . LEU C 1 150 ? 59.976 25.524 -2.831 1.000 16.192 129 LEU CCC CA 1
ATOM 10448 C C . LEU C 1 150 ? 59.659 25.393 -1.345 1.000 18.077 129 LEU CCC C 1
ATOM 10449 O O . LEU C 1 150 ? 58.497 25.488 -0.935 1.000 18.320 129 LEU CCC O 1
ATOM 10465 N N . PRO C 1 151 ? 60.682 25.219 -0.479 1.000 19.290 130 PRO CCC N 1
ATOM 10466 C CA . PRO C 1 151 ? 60.447 25.236 0.961 1.000 20.412 130 PRO CCC CA 1
ATOM 10467 C C . PRO C 1 151 ? 59.964 26.630 1.400 1.000 20.093 130 PRO CCC C 1
ATOM 10468 O O . PRO C 1 151 ? 60.123 27.604 0.627 1.000 19.321 130 PRO CCC O 1
ATOM 10479 N N . ALA C 1 152 ? 59.376 26.718 2.598 1.000 22.267 131 ALA CCC N 1
ATOM 10480 C CA . ALA C 1 152 ? 58.821 27.982 3.152 1.000 22.996 131 ALA CCC CA 1
ATOM 10481 C C . ALA C 1 152 ? 59.974 28.828 3.712 1.000 23.974 131 ALA CCC C 1
ATOM 10482 O O . ALA C 1 152 ? 60.086 28.959 4.930 1.000 24.106 131 ALA CCC O 1
ATOM 10489 N N . GLN C 1 153 ? 60.794 29.384 2.820 1.000 23.596 132 GLN CCC N 1
ATOM 10490 C CA . GLN C 1 153 ? 62.006 30.159 3.175 1.000 22.893 132 GLN CCC CA 1
ATOM 10491 C C . GLN C 1 153 ? 62.394 31.034 1.973 1.000 19.006 132 GLN CCC C 1
ATOM 10492 O O . GLN C 1 153 ? 61.648 31.034 0.965 1.000 19.829 132 GLN CCC O 1
ATOM 10506 N N . ASP C 1 154 ? 63.496 31.774 2.087 1.000 19.465 133 ASP CCC N 1
ATOM 10507 C CA . ASP C 1 154 ? 64.147 32.404 0.914 1.000 18.911 133 ASP CCC CA 1
ATOM 10508 C C . ASP C 1 154 ? 64.828 31.297 0.105 1.000 17.113 133 ASP CCC C 1
ATOM 10509 O O . ASP C 1 154 ? 65.667 30.578 0.670 1.000 23.197 133 ASP CCC O 1
ATOM 10518 N N . ILE C 1 155 ? 64.507 31.210 -1.176 1.000 16.433 134 ILE CCC N 1
ATOM 10519 C CA . ILE C 1 155 ? 64.996 30.110 -2.052 1.000 16.576 134 ILE CCC CA 1
ATOM 10520 C C . ILE C 1 155 ? 65.927 30.714 -3.084 1.000 15.743 134 ILE CCC C 1
ATOM 10521 O O . ILE C 1 155 ? 65.456 31.527 -3.894 1.000 15.220 134 ILE CCC O 1
ATOM 10537 N N . LYS C 1 156 ? 67.187 30.281 -3.094 1.000 15.905 135 LYS CCC N 1
ATOM 10538 C CA . LYS C 1 156 ? 68.112 30.652 -4.182 1.000 15.588 135 LYS CCC CA 1
ATOM 10539 C C . LYS C 1 156 ? 67.573 30.088 -5.500 1.000 13.137 135 LYS CCC C 1
ATOM 10540 O O . LYS C 1 156 ? 67.261 28.894 -5.581 1.000 16.389 135 LYS CCC O 1
ATOM 10559 N N . ALA C 1 157 ? 67.460 30.951 -6.504 1.000 13.551 136 ALA CCC N 1
ATOM 10560 C CA . ALA C 1 157 ? 66.955 30.606 -7.843 1.000 13.557 136 ALA CCC CA 1
ATOM 10561 C C . ALA C 1 157 ? 67.735 31.401 -8.886 1.000 13.350 136 ALA CCC C 1
ATOM 10562 O O . ALA C 1 157 ? 68.683 32.152 -8.504 1.000 14.389 136 ALA CCC O 1
ATOM 10569 N N . LEU C 1 158 ? 67.406 31.218 -10.157 1.000 14.720 137 LEU CCC N 1
ATOM 10570 C CA . LEU C 1 158 ? 68.019 32.027 -11.222 1.000 15.303 137 LEU CCC CA 1
ATOM 10571 C C . LEU C 1 158 ? 67.045 32.190 -12.376 1.000 13.649 137 LEU CCC C 1
ATOM 10572 O O . LEU C 1 158 ? 66.098 31.399 -12.521 1.000 13.937 137 LEU CCC O 1
ATOM 10588 N N . PHE C 1 159 ? 67.266 33.241 -13.157 1.000 14.129 138 PHE CCC N 1
ATOM 10589 C CA . PHE C 1 159 ? 66.696 33.338 -14.514 1.000 14.209 138 PHE CCC CA 1
ATOM 10590 C C . PHE C 1 159 ? 67.835 33.648 -15.469 1.000 14.165 138 PHE CCC C 1
ATOM 10591 O O . PHE C 1 159 ? 68.977 33.891 -15.030 1.000 15.744 138 PHE CCC O 1
ATOM 10608 N N . VAL C 1 160 ? 67.518 33.594 -16.747 1.000 15.704 139 VAL CCC N 1
ATOM 10609 C CA . VAL C 1 160 ? 68.490 33.836 -17.837 1.000 16.345 139 VAL CCC CA 1
ATOM 10610 C C . VAL C 1 160 ? 68.029 35.106 -18.541 1.000 18.860 139 VAL CCC C 1
ATOM 10611 O O . VAL C 1 160 ? 66.839 35.166 -18.937 1.000 21.820 139 VAL CCC O 1
ATOM 10624 N N . SER C 1 161 ? 68.925 36.077 -18.636 1.000 19.428 140 SER CCC N 1
ATOM 10625 C CA . SER C 1 161 ? 68.654 37.361 -19.324 1.000 22.139 140 SER CCC CA 1
ATOM 10626 C C . SER C 1 161 ? 69.526 37.405 -20.571 1.000 24.109 140 SER CCC C 1
ATOM 10627 O O . SER C 1 161 ? 70.589 36.760 -20.586 1.000 27.351 140 SER CCC O 1
ATOM 10635 N N . GLU C 1 162 ? 68.984 38.015 -21.615 1.000 28.215 141 GLU CCC N 1
ATOM 10636 C CA . GLU C 1 162 ? 69.702 38.215 -22.889 1.000 35.521 141 GLU CCC CA 1
ATOM 10637 C C . GLU C 1 162 ? 70.139 39.676 -22.925 1.000 40.481 141 GLU CCC C 1
ATOM 10638 O O . GLU C 1 162 ? 69.284 40.551 -22.701 1.000 42.433 141 GLU CCC O 1
ATOM 10650 N N . GLU C 1 163 ? 71.442 39.894 -23.085 1.000 49.827 142 GLU CCC N 1
ATOM 10651 C CA . GLU C 1 163 ? 72.071 41.235 -23.213 1.000 54.450 142 GLU CCC CA 1
ATOM 10652 C C . GLU C 1 163 ? 73.028 41.163 -24.405 1.000 60.550 142 GLU CCC C 1
ATOM 10653 O O . GLU C 1 163 ? 73.973 40.344 -24.348 1.000 63.382 142 GLU CCC O 1
ATOM 10665 N N . GLU C 1 164 ? 72.776 41.950 -25.456 1.000 63.856 143 GLU CCC N 1
ATOM 10666 C CA . GLU C 1 164 ? 73.680 42.084 -26.630 1.000 64.319 143 GLU CCC CA 1
ATOM 10667 C C . GLU C 1 164 ? 74.030 40.683 -27.153 1.000 62.723 143 GLU CCC C 1
ATOM 10668 O O . GLU C 1 164 ? 75.228 40.324 -27.164 1.000 59.461 143 GLU CCC O 1
ATOM 10680 N N . LYS C 1 165 ? 72.989 39.933 -27.528 1.000 60.031 144 LYS CCC N 1
ATOM 10681 C CA . LYS C 1 165 ? 73.012 38.606 -28.210 1.000 60.811 144 LYS CCC CA 1
ATOM 10682 C C . LYS C 1 165 ? 73.349 37.482 -27.225 1.000 53.629 144 LYS CCC C 1
ATOM 10683 O O . LYS C 1 165 ? 73.287 36.317 -27.610 1.000 61.233 144 LYS CCC O 1
ATOM 10702 N N . LYS C 1 166 ? 73.736 37.798 -25.980 1.000 43.389 154 LYS CCC N 1
ATOM 10703 C CA . LYS C 1 166 ? 74.350 36.793 -25.127 1.000 37.361 154 LYS CCC CA 1
ATOM 10704 C C . LYS C 1 166 ? 73.479 36.509 -23.901 1.000 30.348 154 LYS CCC C 1
ATOM 10705 O O . LYS C 1 166 ? 72.858 37.442 -23.365 1.000 36.859 154 LYS CCC O 1
ATOM 10724 N N . LEU C 1 167 ? 73.494 35.253 -23.461 1.000 26.248 155 LEU CCC N 1
ATOM 10725 C CA . LEU C 1 167 ? 72.702 34.773 -22.308 1.000 22.356 155 LEU CCC CA 1
ATOM 10726 C C . LEU C 1 167 ? 73.550 34.873 -21.047 1.000 21.389 155 LEU CCC C 1
ATOM 10727 O O . LEU C 1 167 ? 74.734 34.472 -21.074 1.000 24.922 155 LEU CCC O 1
ATOM 10743 N N . THR C 1 168 ? 72.943 35.377 -19.975 1.000 21.308 156 THR CCC N 1
ATOM 10744 C CA . THR C 1 168 ? 73.601 35.536 -18.656 1.000 20.710 156 THR CCC CA 1
ATOM 10745 C C . THR C 1 168 ? 72.661 35.016 -17.570 1.000 17.353 156 THR CCC C 1
ATOM 10746 O O . THR C 1 168 ? 71.454 35.381 -17.573 1.000 20.167 156 THR CCC O 1
ATOM 10757 N N . ARG C 1 169 ? 73.208 34.194 -16.674 1.000 17.154 157 ARG CCC N 1
ATOM 10758 C CA A ARG C 1 169 ? 72.453 33.667 -15.507 0.500 17.326 157 ARG CCC CA 1
ATOM 10759 C CA B ARG C 1 169 ? 72.466 33.672 -15.500 0.500 14.908 157 ARG CCC CA 1
ATOM 10760 C C . ARG C 1 169 ? 72.433 34.748 -14.423 1.000 14.575 157 ARG CCC C 1
ATOM 10761 O O . ARG C 1 169 ? 73.494 35.354 -14.169 1.000 17.540 157 ARG CCC O 1
ATOM 10801 N N . LYS C 1 170 ? 71.258 34.975 -13.845 1.000 15.945 158 LYS CCC N 1
ATOM 10802 C CA . LYS C 1 170 ? 71.035 35.997 -12.800 1.000 17.394 158 LYS CCC CA 1
ATOM 10803 C C . LYS C 1 170 ? 70.467 35.296 -11.579 1.000 15.382 158 LYS CCC C 1
ATOM 10804 O O . LYS C 1 170 ? 69.368 34.733 -11.693 1.000 16.422 158 LYS CCC O 1
ATOM 10823 N N . GLU C 1 171 ? 71.202 35.325 -10.470 1.000 13.600 159 GLU CCC N 1
ATOM 10824 C CA . GLU C 1 171 ? 70.793 34.723 -9.185 1.000 14.629 159 GLU CCC CA 1
ATOM 10825 C C . GLU C 1 171 ? 69.789 35.643 -8.482 1.000 14.823 159 GLU CCC C 1
ATOM 10826 O O . GLU C 1 171 ? 70.086 36.838 -8.273 1.000 15.975 159 GLU CCC O 1
ATOM 10838 N N . VAL C 1 172 ? 68.642 35.074 -8.122 1.000 14.915 160 VAL CCC N 1
ATOM 10839 C CA . VAL C 1 172 ? 67.559 35.788 -7.406 1.000 15.663 160 VAL CCC CA 1
ATOM 10840 C C . VAL C 1 172 ? 67.137 34.922 -6.225 1.000 14.557 160 VAL CCC C 1
ATOM 10841 O O . VAL C 1 172 ? 67.501 33.731 -6.181 1.000 16.986 160 VAL CCC O 1
ATOM 10854 N N . TYR C 1 173 ? 66.334 35.485 -5.330 1.000 16.155 161 TYR CCC N 1
ATOM 10855 C CA . TYR C 1 173 ? 65.765 34.735 -4.186 1.000 15.878 161 TYR CCC CA 1
ATOM 10856 C C . TYR C 1 173 ? 64.247 34.821 -4.258 1.000 13.394 161 TYR CCC C 1
ATOM 10857 O O . TYR C 1 173 ? 63.681 35.922 -4.296 1.000 14.461 161 TYR CCC O 1
ATOM 10875 N N . ILE C 1 174 ? 63.620 33.650 -4.247 1.000 14.310 162 ILE CCC N 1
ATOM 10876 C CA . ILE C 1 174 ? 62.142 33.540 -4.130 1.000 13.701 162 ILE CCC CA 1
ATOM 10877 C C . ILE C 1 174 ? 61.802 33.732 -2.654 1.000 15.127 162 ILE CCC C 1
ATOM 10878 O O . ILE C 1 174 ? 62.318 32.961 -1.811 1.000 16.104 162 ILE CCC O 1
ATOM 10894 N N . LYS C 1 175 ? 60.951 34.712 -2.358 1.000 14.998 163 LYS CCC N 1
ATOM 10895 C CA . LYS C 1 175 ? 60.531 34.999 -0.970 1.000 15.767 163 LYS CCC CA 1
ATOM 10896 C C . LYS C 1 175 ? 59.329 34.105 -0.669 1.000 15.359 163 LYS CCC C 1
ATOM 10897 O O . LYS C 1 175 ? 58.211 34.489 -1.022 1.000 17.107 163 LYS CCC O 1
ATOM 10916 N N . ASN C 1 176 ? 59.573 32.927 -0.103 1.000 18.556 164 ASN CCC N 1
ATOM 10917 C CA . ASN C 1 176 ? 58.506 31.922 0.115 1.000 19.887 164 ASN CCC CA 1
ATOM 10918 C C . ASN C 1 176 ? 58.309 31.626 1.605 1.000 20.978 164 ASN CCC C 1
ATOM 10919 O O . ASN C 1 176 ? 57.503 30.718 1.922 1.000 20.300 164 ASN CCC O 1
ATOM 10930 N N . GLY C 1 177 A 58.951 32.396 2.481 1.000 23.665 164 GLY CCC N 1
ATOM 10931 C CA . GLY C 1 177 A 58.824 32.268 3.942 1.000 24.431 164 GLY CCC CA 1
ATOM 10932 C C . GLY C 1 177 A 58.335 33.560 4.563 1.000 26.039 164 GLY CCC C 1
ATOM 10933 O O . GLY C 1 177 A 57.333 34.117 4.079 1.000 26.545 164 GLY CCC O 1
ATOM 10937 N N . ASP C 1 178 B 59.015 34.022 5.610 1.000 29.173 164 ASP CCC N 1
ATOM 10938 C CA . ASP C 1 178 B 58.596 35.211 6.400 1.000 28.590 164 ASP CCC CA 1
ATOM 10939 C C . ASP C 1 178 B 58.635 36.497 5.558 1.000 28.955 164 ASP CCC C 1
ATOM 10940 O O . ASP C 1 178 B 57.983 37.460 5.983 1.000 34.497 164 ASP CCC O 1
ATOM 10949 N N . LYS C 1 179 C 59.310 36.523 4.404 1.000 22.748 164 LYS CCC N 1
ATOM 10950 C CA . LYS C 1 179 C 59.425 37.752 3.564 1.000 23.285 164 LYS CCC CA 1
ATOM 10951 C C . LYS C 1 179 C 58.426 37.720 2.398 1.000 21.742 164 LYS CCC C 1
ATOM 10952 O O . LYS C 1 179 C 58.381 38.680 1.626 1.000 21.967 164 LYS CCC O 1
ATOM 10971 N N . LYS C 1 180 ? 57.639 36.655 2.268 1.000 21.411 165 LYS CCC N 1
ATOM 10972 C CA . LYS C 1 180 ? 56.680 36.503 1.140 1.000 21.865 165 LYS CCC CA 1
ATOM 10973 C C . LYS C 1 180 ? 55.715 37.697 1.136 1.000 20.921 165 LYS CCC C 1
ATOM 10974 O O . LYS C 1 180 ? 55.524 38.289 0.061 1.000 21.931 165 LYS CCC O 1
ATOM 10993 N N . GLY C 1 181 ? 55.134 38.051 2.282 1.000 23.006 166 GLY CCC N 1
ATOM 10994 C CA . GLY C 1 181 ? 54.137 39.137 2.380 1.000 25.718 166 GLY CCC CA 1
ATOM 10995 C C . GLY C 1 181 ? 54.718 40.460 1.914 1.000 25.493 166 GLY CCC C 1
ATOM 10996 O O . GLY C 1 181 ? 54.051 41.167 1.122 1.000 25.467 166 GLY CCC O 1
ATOM 11000 N N . SER C 1 182 ? 55.941 40.768 2.354 1.000 26.258 167 SER CCC N 1
ATOM 11001 C CA . SER C 1 182 ? 56.660 42.019 2.004 1.000 26.018 167 SER CCC CA 1
ATOM 11002 C C . SER C 1 182 ? 56.838 42.103 0.489 1.000 21.258 167 SER CCC C 1
ATOM 11003 O O . SER C 1 182 ? 56.572 43.160 -0.108 1.000 24.469 167 SER CCC O 1
ATOM 11011 N N . CYS C 1 183 ? 57.279 41.007 -0.108 1.000 21.584 168 CYS CCC N 1
ATOM 11012 C CA . CYS C 1 183 ? 57.523 40.899 -1.563 1.000 18.807 168 CYS CCC CA 1
ATOM 11013 C C . CYS C 1 183 ? 56.196 41.136 -2.300 1.000 18.529 168 CYS CCC C 1
ATOM 11014 O O . CYS C 1 183 ? 56.145 41.984 -3.209 1.000 19.571 168 CYS CCC O 1
ATOM 11021 N N . GLU C 1 184 ? 55.129 40.457 -1.887 1.000 22.524 169 GLU CCC N 1
ATOM 11022 C CA . GLU C 1 184 ? 53.811 40.559 -2.573 1.000 20.830 169 GLU CCC CA 1
ATOM 11023 C C . GLU C 1 184 ? 53.256 41.977 -2.427 1.000 21.425 169 GLU CCC C 1
ATOM 11024 O O . GLU C 1 184 ? 52.712 42.494 -3.431 1.000 23.398 169 GLU CCC O 1
ATOM 11036 N N . ARG C 1 185 ? 53.391 42.599 -1.253 1.000 23.386 170 ARG CCC N 1
ATOM 11037 C CA . ARG C 1 185 ? 52.746 43.916 -0.993 1.000 25.133 170 ARG CCC CA 1
ATOM 11038 C C . ARG C 1 185 ? 53.330 44.968 -1.947 1.000 25.042 170 ARG CCC C 1
ATOM 11039 O O . ARG C 1 185 ? 52.598 45.923 -2.282 1.000 25.816 170 ARG CCC O 1
ATOM 11060 N N . ASP C 1 186 ? 54.579 44.785 -2.400 1.000 21.506 171 ASP CCC N 1
ATOM 11061 C CA . ASP C 1 186 ? 55.279 45.758 -3.276 1.000 21.131 171 ASP CCC CA 1
ATOM 11062 C C . ASP C 1 186 ? 54.645 45.781 -4.673 1.000 19.705 171 ASP CCC C 1
ATOM 11063 O O . ASP C 1 186 ? 54.975 46.696 -5.451 1.000 24.366 171 ASP CCC O 1
ATOM 11072 N N . ALA C 1 187 ? 53.727 44.855 -4.975 1.000 20.801 172 ALA CCC N 1
ATOM 11073 C CA . ALA C 1 187 ? 52.912 44.899 -6.214 1.000 22.620 172 ALA CCC CA 1
ATOM 11074 C C . ALA C 1 187 ? 52.190 46.253 -6.334 1.000 23.844 172 ALA CCC C 1
ATOM 11075 O O . ALA C 1 187 ? 51.879 46.667 -7.468 1.000 23.365 172 ALA CCC O 1
ATOM 11082 N N . GLN C 1 188 A 51.925 46.926 -5.213 1.000 23.397 172 GLN CCC N 1
ATOM 11083 C CA . GLN C 1 188 A 51.152 48.200 -5.192 1.000 27.681 172 GLN CCC CA 1
ATOM 11084 C C . GLN C 1 188 A 51.880 49.289 -6.002 1.000 30.918 172 GLN CCC C 1
ATOM 11085 O O . GLN C 1 188 A 51.220 50.277 -6.379 1.000 29.915 172 GLN CCC O 1
ATOM 11099 N N . TYR C 1 189 B 53.187 49.149 -6.239 1.000 25.808 172 TYR CCC N 1
ATOM 11100 C CA . TYR C 1 189 B 53.997 50.157 -6.967 1.000 28.363 172 TYR CCC CA 1
ATOM 11101 C C . TYR C 1 189 B 53.994 49.895 -8.479 1.000 26.449 172 TYR CCC C 1
ATOM 11102 O O . TYR C 1 189 B 54.537 50.736 -9.197 1.000 32.723 172 TYR CCC O 1
ATOM 11120 N N . ALA C 1 190 C 53.448 48.776 -8.956 1.000 24.846 172 ALA CCC N 1
ATOM 11121 C CA . ALA C 1 190 C 53.484 48.413 -10.393 1.000 24.773 172 ALA CCC CA 1
ATOM 11122 C C . ALA C 1 190 C 52.564 49.340 -11.190 1.000 26.911 172 ALA CCC C 1
ATOM 11123 O O . ALA C 1 190 C 51.594 49.864 -10.654 1.000 29.833 172 ALA CCC O 1
ATOM 11130 N N . PRO C 1 191 D 52.836 49.575 -12.494 1.000 27.771 172 PRO CCC N 1
ATOM 11131 C CA . PRO C 1 191 D 51.954 50.392 -13.328 1.000 29.705 172 PRO CCC CA 1
ATOM 11132 C C . PRO C 1 191 D 50.497 49.914 -13.285 1.000 30.123 172 PRO CCC C 1
ATOM 11133 O O . PRO C 1 191 D 50.242 48.727 -13.493 1.000 32.647 172 PRO CCC O 1
ATOM 11144 N N . GLY C 1 192 E 49.582 50.840 -12.988 1.000 30.497 172 GLY CCC N 1
ATOM 11145 C CA . GLY C 1 192 E 48.131 50.582 -12.970 1.000 32.136 172 GLY CCC CA 1
ATOM 11146 C C . GLY C 1 192 E 47.653 49.902 -11.696 1.000 30.719 172 GLY CCC C 1
ATOM 11147 O O . GLY C 1 192 E 46.445 49.651 -11.614 1.000 36.513 172 GLY CCC O 1
ATOM 11151 N N . TYR C 1 193 F 48.529 49.613 -10.726 1.000 33.638 172 TYR CCC N 1
ATOM 11152 C CA . TYR C 1 193 F 48.155 48.858 -9.498 1.000 30.967 172 TYR CCC CA 1
ATOM 11153 C C . TYR C 1 193 F 48.154 49.766 -8.269 1.000 31.098 172 TYR CCC C 1
ATOM 11154 O O . TYR C 1 193 F 47.855 49.259 -7.169 1.000 33.542 172 TYR CCC O 1
ATOM 11172 N N . ASP C 1 194 G 48.417 51.062 -8.449 1.000 36.846 172 ASP CCC N 1
ATOM 11173 C CA . ASP C 1 194 G 48.614 52.031 -7.338 1.000 42.116 172 ASP CCC CA 1
ATOM 11174 C C . ASP C 1 194 G 47.298 52.250 -6.582 1.000 43.783 172 ASP CCC C 1
ATOM 11175 O O . ASP C 1 194 G 47.371 52.681 -5.418 1.000 49.395 172 ASP CCC O 1
ATOM 11184 N N . LYS C 1 195 H 46.143 51.974 -7.204 1.000 37.847 172 LYS CCC N 1
ATOM 11185 C CA . LYS C 1 195 H 44.813 52.240 -6.600 1.000 41.064 172 LYS CCC CA 1
ATOM 11186 C C . LYS C 1 195 H 44.134 50.916 -6.219 1.000 34.250 172 LYS CCC C 1
ATOM 11187 O O . LYS C 1 195 H 42.961 50.940 -5.881 1.000 33.282 172 LYS CCC O 1
ATOM 11206 N N . VAL C 1 196 I 44.862 49.806 -6.196 1.000 33.956 172 VAL CCC N 1
ATOM 11207 C CA . VAL C 1 196 I 44.308 48.483 -5.781 1.000 32.362 172 VAL CCC CA 1
ATOM 11208 C C . VAL C 1 196 I 44.258 48.445 -4.248 1.000 28.484 172 VAL CCC C 1
ATOM 11209 O O . VAL C 1 196 I 45.300 48.609 -3.619 1.000 34.923 172 VAL CCC O 1
ATOM 11222 N N . LYS C 1 197 J 43.079 48.243 -3.675 1.000 27.228 172 LYS CCC N 1
ATOM 11223 C CA . LYS C 1 197 J 42.855 48.176 -2.207 1.000 33.747 172 LYS CCC CA 1
ATOM 11224 C C . LYS C 1 197 J 43.383 46.845 -1.647 1.000 31.407 172 LYS CCC C 1
ATOM 11225 O O . LYS C 1 197 J 44.033 46.836 -0.567 1.000 29.127 172 LYS CCC O 1
ATOM 11244 N N . ASP C 1 198 K 43.081 45.752 -2.341 1.000 28.749 172 ASP CCC N 1
ATOM 11245 C CA . ASP C 1 198 K 43.377 44.365 -1.893 1.000 27.457 172 ASP CCC CA 1
ATOM 11246 C C . ASP C 1 198 K 44.402 43.770 -2.861 1.000 24.514 172 ASP CCC C 1
ATOM 11247 O O . ASP C 1 198 K 44.025 43.424 -3.990 1.000 23.374 172 ASP CCC O 1
ATOM 11256 N N . ILE C 1 199 L 45.667 43.689 -2.439 1.000 22.773 172 ILE CCC N 1
ATOM 11257 C CA . ILE C 1 199 L 46.780 43.277 -3.341 1.000 23.401 172 ILE CCC CA 1
ATOM 11258 C C . ILE C 1 199 L 46.559 41.837 -3.805 1.000 23.526 172 ILE CCC C 1
ATOM 11259 O O . ILE C 1 199 L 47.039 41.492 -4.898 1.000 22.881 172 ILE CCC O 1
ATOM 11275 N N . SER C 1 200 ? 45.799 41.043 -3.055 1.000 22.528 173 SER CCC N 1
ATOM 11276 C CA . SER C 1 200 ? 45.427 39.664 -3.458 1.000 26.488 173 SER CCC CA 1
ATOM 11277 C C . SER C 1 200 ? 44.640 39.676 -4.785 1.000 25.483 173 SER CCC C 1
ATOM 11278 O O . SER C 1 200 ? 44.603 38.631 -5.437 1.000 31.081 173 SER CCC O 1
ATOM 11286 N N . GLU C 1 201 ? 44.093 40.819 -5.213 1.000 27.267 174 GLU CCC N 1
ATOM 11287 C CA . GLU C 1 201 ? 43.386 40.953 -6.519 1.000 28.730 174 GLU CCC CA 1
ATOM 11288 C C . GLU C 1 201 ? 44.385 40.910 -7.682 1.000 24.496 174 GLU CCC C 1
ATOM 11289 O O . GLU C 1 201 ? 43.968 40.561 -8.789 1.000 28.676 174 GLU CCC O 1
ATOM 11301 N N . VAL C 1 202 ? 45.654 41.261 -7.473 1.000 24.308 175 VAL CCC N 1
ATOM 11302 C CA . VAL C 1 202 ? 46.658 41.270 -8.582 1.000 23.636 175 VAL CCC CA 1
ATOM 11303 C C . VAL C 1 202 ? 47.735 40.213 -8.321 1.000 21.620 175 VAL CCC C 1
ATOM 11304 O O . VAL C 1 202 ? 48.272 39.678 -9.312 1.000 23.324 175 VAL CCC O 1
ATOM 11317 N N . VAL C 1 203 ? 48.028 39.909 -7.053 1.000 19.864 176 VAL CCC N 1
ATOM 11318 C CA . VAL C 1 203 ? 48.983 38.831 -6.676 1.000 20.575 176 VAL CCC CA 1
ATOM 11319 C C . VAL C 1 203 ? 48.167 37.644 -6.165 1.000 18.395 176 VAL CCC C 1
ATOM 11320 O O . VAL C 1 203 ? 47.819 37.600 -4.981 1.000 20.576 176 VAL CCC O 1
ATOM 11333 N N . THR C 1 204 ? 47.884 36.711 -7.063 1.000 19.505 177 THR CCC N 1
ATOM 11334 C CA . THR C 1 204 ? 47.095 35.492 -6.791 1.000 20.302 177 THR CCC CA 1
ATOM 11335 C C . THR C 1 204 ? 48.000 34.388 -6.252 1.000 19.105 177 THR CCC C 1
ATOM 11336 O O . THR C 1 204 ? 49.231 34.494 -6.265 1.000 16.740 177 THR CCC O 1
ATOM 11347 N N . PRO C 1 205 ? 47.414 33.277 -5.762 1.000 19.635 178 PRO CCC N 1
ATOM 11348 C CA . PRO C 1 205 ? 48.199 32.118 -5.342 1.000 20.797 178 PRO CCC CA 1
ATOM 11349 C C . PRO C 1 205 ? 49.019 31.471 -6.472 1.000 20.031 178 PRO CCC C 1
ATOM 11350 O O . PRO C 1 205 ? 49.811 30.568 -6.192 1.000 20.311 178 PRO CCC O 1
ATOM 11361 N N . ARG C 1 206 ? 48.844 31.912 -7.719 1.000 15.228 179 ARG CCC N 1
ATOM 11362 C CA . ARG C 1 206 ? 49.650 31.380 -8.847 1.000 15.713 179 ARG CCC CA 1
ATOM 11363 C C . ARG C 1 206 ? 51.065 31.951 -8.856 1.000 15.510 179 ARG CCC C 1
ATOM 11364 O O . ARG C 1 206 ? 51.868 31.455 -9.671 1.000 17.488 179 ARG CCC O 1
ATOM 11385 N N . PHE C 1 207 ? 51.377 32.978 -8.058 1.000 16.245 180 PHE CCC N 1
ATOM 11386 C CA . PHE C 1 207 ? 52.668 33.693 -8.216 1.000 14.881 180 PHE CCC CA 1
ATOM 11387 C C . PHE C 1 207 ? 53.688 33.356 -7.128 1.000 15.947 180 PHE CCC C 1
ATOM 11388 O O . PHE C 1 207 ? 53.362 33.253 -5.934 1.000 18.074 180 PHE CCC O 1
ATOM 11405 N N . LEU C 1 208 ? 54.933 33.247 -7.593 1.000 15.504 181 LEU CCC N 1
ATOM 11406 C CA . LEU C 1 208 ? 56.169 33.364 -6.798 1.000 15.461 181 LEU CCC CA 1
ATOM 11407 C C . LEU C 1 208 ? 56.723 34.779 -6.979 1.000 14.722 181 LEU CCC C 1
ATOM 11408 O O . LEU C 1 208 ? 56.509 35.388 -8.055 1.000 17.205 181 LEU CCC O 1
ATOM 11424 N N . CYS C 1 209 ? 57.451 35.260 -5.981 1.000 15.280 182 CYS CCC N 1
ATOM 11425 C CA . CYS C 1 209 ? 57.917 36.664 -5.887 1.000 15.035 182 CYS CCC CA 1
ATOM 11426 C C . CYS C 1 209 ? 59.432 36.658 -5.677 1.000 15.214 182 CYS CCC C 1
ATOM 11427 O O . CYS C 1 209 ? 59.893 35.972 -4.722 1.000 16.787 182 CYS CCC O 1
ATOM 11434 N N . THR C 1 210 ? 60.169 37.374 -6.539 1.000 13.341 183 THR CCC N 1
ATOM 11435 C CA . THR C 1 210 ? 61.630 37.601 -6.386 1.000 13.094 183 THR CCC CA 1
ATOM 11436 C C . THR C 1 210 ? 61.882 39.107 -6.420 1.000 14.431 183 THR CCC C 1
ATOM 11437 O O . THR C 1 210 ? 60.936 39.872 -6.544 1.000 15.699 183 THR CCC O 1
ATOM 11448 N N . GLY C 1 211 ? 63.139 39.516 -6.342 1.000 15.604 184 GLY CCC N 1
ATOM 11449 C CA . GLY C 1 211 ? 63.492 40.936 -6.446 1.000 14.955 184 GLY CCC CA 1
ATOM 11450 C C . GLY C 1 211 ? 63.590 41.592 -5.086 1.000 15.019 184 GLY CCC C 1
ATOM 11451 O O . GLY C 1 211 ? 63.264 40.951 -4.067 1.000 16.878 184 GLY CCC O 1
ATOM 11455 N N . GLY C 1 212 ? 64.007 42.858 -5.067 1.000 17.059 185 GLY CCC N 1
ATOM 11456 C CA . GLY C 1 212 ? 64.205 43.613 -3.819 1.000 15.757 185 GLY CCC CA 1
ATOM 11457 C C . GLY C 1 212 ? 65.598 43.387 -3.268 1.000 15.648 185 GLY CCC C 1
ATOM 11458 O O . GLY C 1 212 ? 66.470 42.891 -4.039 1.000 18.517 185 GLY CCC O 1
ATOM 11462 N N . VAL C 1 213 ? 65.810 43.724 -1.999 1.000 17.820 186 VAL CCC N 1
ATOM 11463 C CA . VAL C 1 213 ? 67.193 43.817 -1.433 1.000 19.552 186 VAL CCC CA 1
ATOM 11464 C C . VAL C 1 213 ? 67.350 42.893 -0.225 1.000 20.088 186 VAL CCC C 1
ATOM 11465 O O . VAL C 1 213 ? 68.441 42.873 0.354 1.000 24.062 186 VAL CCC O 1
ATOM 11478 N N . SER C 1 214 A 66.304 42.172 0.173 1.000 21.883 186 SER CCC N 1
ATOM 11479 C CA . SER C 1 214 A 66.350 41.274 1.349 1.000 21.477 186 SER CCC CA 1
ATOM 11480 C C . SER C 1 214 A 65.883 39.900 0.894 1.000 20.652 186 SER CCC C 1
ATOM 11481 O O . SER C 1 214 A 64.813 39.787 0.296 1.000 22.762 186 SER CCC O 1
ATOM 11489 N N . PRO C 1 215 B 66.651 38.816 1.131 1.000 19.151 186 PRO CCC N 1
ATOM 11490 C CA . PRO C 1 215 B 67.896 38.835 1.899 1.000 19.700 186 PRO CCC CA 1
ATOM 11491 C C . PRO C 1 215 B 69.126 39.374 1.157 1.000 19.195 186 PRO CCC C 1
ATOM 11492 O O . PRO C 1 215 B 70.130 39.620 1.805 1.000 18.374 186 PRO CCC O 1
ATOM 11503 N N . TYR C 1 216 C 69.078 39.408 -0.174 1.000 19.549 186 TYR CCC N 1
ATOM 11504 C CA . TYR C 1 216 C 70.180 39.916 -1.022 1.000 18.466 186 TYR CCC CA 1
ATOM 11505 C C . TYR C 1 216 C 69.626 40.862 -2.080 1.000 18.031 186 TYR CCC C 1
ATOM 11506 O O . TYR C 1 216 C 68.396 40.909 -2.305 1.000 19.015 186 TYR CCC O 1
ATOM 11524 N N . ALA C 1 217 D 70.530 41.629 -2.691 1.000 19.736 186 ALA CCC N 1
ATOM 11525 C CA . ALA C 1 217 D 70.218 42.572 -3.788 1.000 20.291 186 ALA CCC CA 1
ATOM 11526 C C . ALA C 1 217 D 69.969 41.772 -5.069 1.000 20.073 186 ALA CCC C 1
ATOM 11527 O O . ALA C 1 217 D 70.934 41.395 -5.752 1.000 24.426 186 ALA CCC O 1
ATOM 11534 N N . ASP C 1 218 ? 68.699 41.534 -5.380 1.000 18.471 187 ASP CCC N 1
ATOM 11535 C CA . ASP C 1 218 ? 68.318 40.719 -6.556 1.000 16.755 187 ASP CCC CA 1
ATOM 11536 C C . ASP C 1 218 ? 68.366 41.572 -7.813 1.000 18.801 187 ASP CCC C 1
ATOM 11537 O O . ASP C 1 218 ? 67.863 42.701 -7.817 1.000 19.486 187 ASP CCC O 1
ATOM 11546 N N . PRO C 1 219 ? 68.892 41.026 -8.930 1.000 17.254 188 PRO CCC N 1
ATOM 11547 C CA . PRO C 1 219 ? 68.652 41.618 -10.238 1.000 17.337 188 PRO CCC CA 1
ATOM 11548 C C . PRO C 1 219 ? 67.178 41.449 -10.624 1.000 16.611 188 PRO CCC C 1
ATOM 11549 O O . PRO C 1 219 ? 66.503 40.563 -10.106 1.000 19.588 188 PRO CCC O 1
ATOM 11560 N N . ASN C 1 220 ? 66.731 42.313 -11.528 1.000 17.331 189 ASN CCC N 1
ATOM 11561 C CA . ASN C 1 220 ? 65.341 42.354 -11.999 1.000 18.418 189 ASN CCC CA 1
ATOM 11562 C C . ASN C 1 220 ? 65.292 41.886 -13.445 1.000 17.304 189 ASN CCC C 1
ATOM 11563 O O . ASN C 1 220 ? 66.276 42.063 -14.191 1.000 17.444 189 ASN CCC O 1
ATOM 11574 N N . THR C 1 221 ? 64.166 41.281 -13.797 1.000 16.770 190 THR CCC N 1
ATOM 11575 C CA . THR C 1 221 ? 63.883 40.871 -15.185 1.000 17.409 190 THR CCC CA 1
ATOM 11576 C C . THR C 1 221 ? 63.611 42.120 -16.022 1.000 17.554 190 THR CCC C 1
ATOM 11577 O O . THR C 1 221 ? 63.112 43.138 -15.474 1.000 22.427 190 THR CCC O 1
ATOM 11588 N N . CYS C 1 222 ? 63.962 42.037 -17.302 1.000 20.002 191 CYS CCC N 1
ATOM 11589 C CA . CYS C 1 222 ? 63.579 43.011 -18.354 1.000 22.119 191 CYS CCC CA 1
ATOM 11590 C C . CYS C 1 222 ? 62.310 42.493 -19.025 1.000 20.325 191 CYS CCC C 1
ATOM 11591 O O . CYS C 1 222 ? 62.037 41.288 -18.894 1.000 22.394 191 CYS CCC O 1
ATOM 11598 N N . ARG C 1 223 ? 61.581 43.352 -19.733 1.000 18.960 192 ARG CCC N 1
ATOM 11599 C CA . ARG C 1 223 ? 60.338 42.909 -20.417 1.000 20.145 192 ARG CCC CA 1
ATOM 11600 C C . ARG C 1 223 ? 60.682 41.762 -21.379 1.000 20.134 192 ARG CCC C 1
ATOM 11601 O O . ARG C 1 223 ? 59.891 40.809 -21.451 1.000 20.087 192 ARG CCC O 1
ATOM 11622 N N . GLY C 1 224 ? 61.843 41.834 -22.051 1.000 20.894 193 GLY CCC N 1
ATOM 11623 C CA . GLY C 1 224 ? 62.283 40.829 -23.041 1.000 20.165 193 GLY CCC CA 1
ATOM 11624 C C . GLY C 1 224 ? 62.581 39.479 -22.399 1.000 18.933 193 GLY CCC C 1
ATOM 11625 O O . GLY C 1 224 ? 62.672 38.479 -23.150 1.000 20.738 193 GLY CCC O 1
ATOM 11629 N N . ASP C 1 225 ? 62.728 39.435 -21.071 1.000 17.207 194 ASP CCC N 1
ATOM 11630 C CA . ASP C 1 225 ? 62.962 38.180 -20.313 1.000 15.931 194 ASP CCC CA 1
ATOM 11631 C C . ASP C 1 225 ? 61.641 37.468 -20.011 1.000 15.185 194 ASP CCC C 1
ATOM 11632 O O . ASP C 1 225 ? 61.687 36.294 -19.613 1.000 17.157 194 ASP CCC O 1
ATOM 11641 N N . SER C 1 226 ? 60.496 38.138 -20.171 1.000 15.317 195 SER CCC N 1
ATOM 11642 C CA . SER C 1 226 ? 59.159 37.547 -19.890 1.000 16.379 195 SER CCC CA 1
ATOM 11643 C C . SER C 1 226 ? 59.022 36.212 -20.621 1.000 15.335 195 SER CCC C 1
ATOM 11644 O O . SER C 1 226 ? 59.477 36.110 -21.790 1.000 15.777 195 SER CCC O 1
ATOM 11652 N N . GLY C 1 227 ? 58.401 35.233 -19.951 1.000 14.408 196 GLY CCC N 1
ATOM 11653 C CA . GLY C 1 227 ? 58.132 33.901 -20.517 1.000 14.693 196 GLY CCC CA 1
ATOM 11654 C C . GLY C 1 227 ? 59.274 32.949 -20.256 1.000 15.079 196 GLY CCC C 1
ATOM 11655 O O . GLY C 1 227 ? 59.065 31.728 -20.374 1.000 15.603 196 GLY CCC O 1
ATOM 11659 N N . GLY C 1 228 ? 60.462 33.467 -19.950 1.000 16.123 197 GLY CCC N 1
ATOM 11660 C CA . GLY C 1 228 ? 61.621 32.621 -19.645 1.000 15.027 197 GLY CCC CA 1
ATOM 11661 C C . GLY C 1 228 ? 61.436 31.883 -18.322 1.000 14.050 197 GLY CCC C 1
ATOM 11662 O O . GLY C 1 228 ? 60.589 32.227 -17.490 1.000 14.114 197 GLY CCC O 1
ATOM 11666 N N . PRO C 1 229 ? 62.202 30.798 -18.116 1.000 12.762 198 PRO CCC N 1
ATOM 11667 C CA . PRO C 1 229 ? 62.089 30.020 -16.888 1.000 13.319 198 PRO CCC CA 1
ATOM 11668 C C . PRO C 1 229 ? 62.688 30.702 -15.654 1.000 12.422 198 PRO CCC C 1
ATOM 11669 O O . PRO C 1 229 ? 63.743 31.331 -15.729 1.000 13.655 198 PRO CCC O 1
ATOM 11680 N N . LEU C 1 230 ? 61.989 30.553 -14.533 1.000 13.703 199 LEU CCC N 1
ATOM 11681 C CA . LEU C 1 230 ? 62.537 30.744 -13.172 1.000 13.756 199 LEU CCC CA 1
ATOM 11682 C C . LEU C 1 230 ? 62.975 29.368 -12.696 1.000 13.824 199 LEU CCC C 1
ATOM 11683 O O . LEU C 1 230 ? 62.160 28.432 -12.697 1.000 13.407 199 LEU CCC O 1
ATOM 11699 N N . ILE C 1 231 ? 64.242 29.259 -12.333 1.000 13.416 200 ILE CCC N 1
ATOM 11700 C CA . ILE C 1 231 ? 64.956 27.962 -12.205 1.000 14.194 200 ILE CCC CA 1
ATOM 11701 C C . ILE C 1 231 ? 65.493 27.795 -10.789 1.000 13.570 200 ILE CCC C 1
ATOM 11702 O O . ILE C 1 231 ? 65.984 28.771 -10.211 1.000 14.634 200 ILE CCC O 1
ATOM 11718 N N . VAL C 1 232 ? 65.429 26.552 -10.291 1.000 13.900 201 VAL CCC N 1
ATOM 11719 C CA . VAL C 1 232 ? 66.181 26.110 -9.096 1.000 14.447 201 VAL CCC CA 1
ATOM 11720 C C . VAL C 1 232 ? 67.332 25.235 -9.584 1.000 13.971 201 VAL CCC C 1
ATOM 11721 O O . VAL C 1 232 ? 67.093 24.270 -10.340 1.000 16.513 201 VAL CCC O 1
ATOM 11734 N N . HIS C 1 233 ? 68.538 25.619 -9.180 1.000 14.523 202 HIS CCC N 1
ATOM 11735 C CA . HIS C 1 233 ? 69.809 24.949 -9.544 1.000 15.638 202 HIS CCC CA 1
ATOM 11736 C C . HIS C 1 233 ? 70.202 24.063 -8.366 1.000 17.404 202 HIS CCC C 1
ATOM 11737 O O . HIS C 1 233 ? 70.699 24.585 -7.363 1.000 18.585 202 HIS CCC O 1
ATOM 11752 N N . LYS C 1 234 ? 69.918 22.762 -8.470 1.000 16.653 203 LYS CCC N 1
ATOM 11753 C CA . LYS C 1 234 ? 70.039 21.812 -7.342 1.000 19.052 203 LYS CCC CA 1
ATOM 11754 C C . LYS C 1 234 ? 70.673 20.525 -7.868 1.000 18.124 203 LYS CCC C 1
ATOM 11755 O O . LYS C 1 234 ? 70.330 20.112 -8.984 1.000 18.675 203 LYS CCC O 1
ATOM 11774 N N . ARG C 1 235 ? 71.631 19.974 -7.122 1.000 21.508 204 ARG CCC N 1
ATOM 11775 C CA . ARG C 1 235 ? 72.373 18.740 -7.512 1.000 23.037 204 ARG CCC CA 1
ATOM 11776 C C . ARG C 1 235 ? 72.990 18.944 -8.904 1.000 19.845 204 ARG CCC C 1
ATOM 11777 O O . ARG C 1 235 ? 73.038 17.962 -9.653 1.000 20.902 204 ARG CCC O 1
ATOM 11798 N N . SER C 1 236 ? 73.470 20.163 -9.242 1.000 18.167 205 SER CCC N 1
ATOM 11799 C CA . SER C 1 236 ? 74.096 20.493 -10.558 1.000 19.303 205 SER CCC CA 1
ATOM 11800 C C . SER C 1 236 ? 73.116 20.271 -11.721 1.000 17.535 205 SER CCC C 1
ATOM 11801 O O . SER C 1 236 ? 73.533 20.008 -12.864 1.000 22.534 205 SER CCC O 1
ATOM 11809 N N . ARG C 1 237 ? 71.825 20.396 -11.441 1.000 15.749 206 ARG CCC N 1
ATOM 11810 C CA . ARG C 1 237 ? 70.759 20.241 -12.451 1.000 16.128 206 ARG CCC CA 1
ATOM 11811 C C . ARG C 1 237 ? 69.850 21.460 -12.364 1.000 13.637 206 ARG CCC C 1
ATOM 11812 O O . ARG C 1 237 ? 69.909 22.201 -11.346 1.000 14.651 206 ARG CCC O 1
ATOM 11833 N N . PHE C 1 238 ? 69.040 21.655 -13.404 1.000 14.915 207 PHE CCC N 1
ATOM 11834 C CA . PHE C 1 238 ? 68.216 22.872 -13.561 1.000 13.758 207 PHE CCC CA 1
ATOM 11835 C C . PHE C 1 238 ? 66.754 22.445 -13.607 1.000 12.895 207 PHE CCC C 1
ATOM 11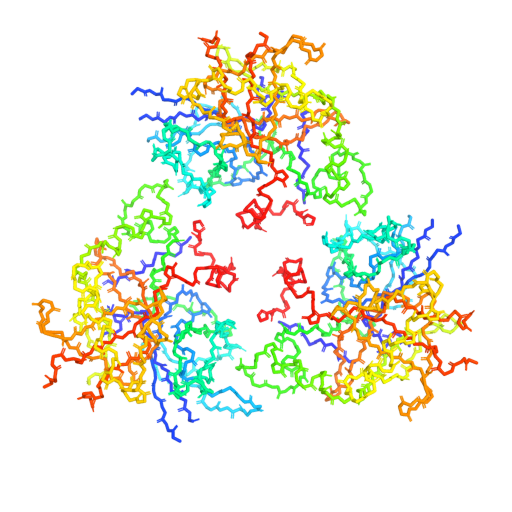836 O O . PHE C 1 238 ? 66.378 21.686 -14.531 1.000 14.036 207 PHE CCC O 1
ATOM 11853 N N . ILE C 1 239 ? 65.984 22.863 -12.601 1.000 14.576 208 ILE CCC N 1
ATOM 11854 C CA . ILE C 1 239 ? 64.539 22.522 -12.485 1.000 14.634 208 ILE CCC CA 1
ATOM 11855 C C . ILE C 1 239 ? 63.738 23.804 -12.670 1.000 14.778 208 ILE CCC C 1
ATOM 11856 O O . ILE C 1 239 ? 63.954 24.758 -11.896 1.000 13.853 208 ILE CCC O 1
ATOM 11872 N N . GLN C 1 240 ? 62.851 23.837 -13.659 1.000 14.305 209 GLN CCC N 1
ATOM 11873 C CA . GLN C 1 240 ? 61.985 25.019 -13.851 1.000 14.726 209 GLN CCC CA 1
ATOM 11874 C C . GLN C 1 240 ? 60.877 25.002 -12.792 1.000 14.243 209 GLN CCC C 1
ATOM 11875 O O . GLN C 1 240 ? 60.119 24.044 -12.753 1.000 15.278 209 GLN CCC O 1
ATOM 11889 N N . VAL C 1 241 ? 60.785 26.048 -11.973 1.000 14.372 210 VAL CCC N 1
ATOM 11890 C CA . VAL C 1 241 ? 59.706 26.170 -10.955 1.000 14.189 210 VAL CCC CA 1
ATOM 11891 C C . VAL C 1 241 ? 58.713 27.255 -11.366 1.000 13.474 210 VAL CCC C 1
ATOM 11892 O O . VAL C 1 241 ? 57.586 27.257 -10.811 1.000 15.705 210 VAL CCC O 1
ATOM 11905 N N . GLY C 1 242 ? 59.075 28.132 -12.298 1.000 13.827 211 GLY CCC N 1
ATOM 11906 C CA . GLY C 1 242 ? 58.226 29.287 -12.627 1.000 13.277 211 GLY CCC CA 1
ATOM 11907 C C . GLY C 1 242 ? 58.398 29.761 -14.049 1.000 12.871 211 GLY CCC C 1
ATOM 11908 O O . GLY C 1 242 ? 59.385 29.412 -14.692 1.000 12.069 211 GLY CCC O 1
ATOM 11912 N N . VAL C 1 243 ? 57.450 30.579 -14.499 1.000 13.668 212 VAL CCC N 1
ATOM 11913 C CA . VAL C 1 243 ? 57.523 31.301 -15.791 1.000 13.096 212 VAL CCC CA 1
ATOM 11914 C C . VAL C 1 243 ? 57.526 32.781 -15.444 1.000 12.851 212 VAL CCC C 1
ATOM 11915 O O . VAL C 1 243 ? 56.621 33.219 -14.727 1.000 13.828 212 VAL CCC O 1
ATOM 11928 N N . ILE C 1 244 ? 58.538 33.509 -15.910 1.000 13.753 213 ILE CCC N 1
ATOM 11929 C CA . ILE C 1 244 ? 58.627 34.969 -15.637 1.000 13.536 213 ILE CCC CA 1
ATOM 11930 C C . ILE C 1 244 ? 57.391 35.641 -16.231 1.000 13.897 213 ILE CCC C 1
ATOM 11931 O O . ILE C 1 244 ? 57.150 35.489 -17.442 1.000 12.839 213 ILE CCC O 1
ATOM 11947 N N . SER C 1 245 ? 56.661 36.398 -15.413 1.000 14.550 214 SER CCC N 1
ATOM 11948 C CA . SER C 1 245 ? 55.364 36.993 -15.819 1.000 14.273 214 SER CCC CA 1
ATOM 11949 C C . SER C 1 245 ? 55.428 38.520 -15.825 1.000 15.052 214 SER CCC C 1
ATOM 11950 O O . SER C 1 245 ? 55.192 39.106 -16.888 1.000 18.604 214 SER CCC O 1
ATOM 11958 N N . TRP C 1 246 ? 55.676 39.167 -14.690 1.000 15.013 215 TRP CCC N 1
ATOM 11959 C CA . TRP C 1 246 ? 55.622 40.650 -14.662 1.000 16.258 215 TRP CCC CA 1
ATOM 11960 C C . TRP C 1 246 ? 56.505 41.242 -13.572 1.000 15.686 215 TRP CCC C 1
ATOM 11961 O O . TRP C 1 246 ? 56.744 40.586 -12.555 1.000 18.111 215 TRP CCC O 1
ATOM 11982 N N . GLY C 1 247 ? 56.928 42.487 -13.791 1.000 18.426 216 GLY CCC N 1
ATOM 11983 C CA . GLY C 1 247 ? 57.757 43.245 -12.842 1.000 20.340 216 GLY CCC CA 1
ATOM 11984 C C . GLY C 1 247 ? 57.009 44.445 -12.303 1.000 22.705 216 GLY CCC C 1
ATOM 11985 O O . GLY C 1 247 ? 55.964 44.819 -12.872 1.000 22.029 216 GLY CCC O 1
ATOM 11989 N N . VAL C 1 248 ? 57.527 45.016 -11.221 1.000 21.271 217 VAL CCC N 1
ATOM 11990 C CA . VAL C 1 248 ? 56.966 46.232 -10.576 1.000 21.894 217 VAL CCC CA 1
ATOM 11991 C C . VAL C 1 248 ? 57.546 47.464 -11.269 1.000 23.092 217 VAL CCC C 1
ATOM 11992 O O . VAL C 1 248 ? 56.798 48.442 -11.450 1.000 24.731 217 VAL CCC O 1
ATOM 12005 N N . VAL C 1 249 ? 58.835 47.403 -11.609 1.000 22.371 218 VAL CCC N 1
ATOM 12006 C CA . VAL C 1 249 ? 59.637 48.525 -12.174 1.000 27.748 218 VAL CCC CA 1
ATOM 12007 C C . VAL C 1 249 ? 60.343 48.037 -13.438 1.000 26.143 218 VAL CCC C 1
ATOM 12008 O O . VAL C 1 249 ? 60.947 46.953 -13.396 1.000 31.271 218 VAL CCC O 1
ATOM 12021 N N . ASP C 1 250 A 60.295 48.832 -14.506 1.000 27.532 218 ASP CCC N 1
ATOM 12022 C CA . ASP C 1 250 A 61.054 48.572 -15.753 1.000 30.114 218 ASP CCC CA 1
ATOM 12023 C C . ASP C 1 250 A 62.445 49.181 -15.580 1.000 31.549 218 ASP CCC C 1
ATOM 12024 O O . ASP C 1 250 A 62.621 50.364 -15.905 1.000 35.556 218 ASP CCC O 1
ATOM 12033 N N . VAL C 1 251 ? 63.398 48.395 -15.082 1.000 35.161 219 VAL CCC N 1
ATOM 12034 C CA . VAL C 1 251 ? 64.781 48.877 -14.791 1.000 36.531 219 VAL CCC CA 1
ATOM 12035 C C . VAL C 1 251 ? 65.626 48.887 -16.075 1.000 35.484 219 VAL CCC C 1
ATOM 12036 O O . VAL C 1 251 ? 66.717 49.466 -16.028 1.000 41.285 219 VAL CCC O 1
ATOM 12049 N N . CYS C 1 252 ? 65.177 48.260 -17.169 1.000 45.319 220 CYS CCC N 1
ATOM 12050 C CA . CYS C 1 252 ? 66.005 48.022 -18.389 1.000 50.021 220 CYS CCC CA 1
ATOM 12051 C C . CYS C 1 252 ? 65.688 49.068 -19.473 1.000 55.054 220 CYS CCC C 1
ATOM 12052 O O . CYS C 1 252 ? 64.916 50.008 -19.186 1.000 54.263 220 CYS CCC O 1
ATOM 12059 N N . ALA C 1 263 ? 64.375 48.558 -4.147 1.000 42.088 222 ALA CCC N 1
ATOM 12060 C CA . ALA C 1 263 ? 64.004 47.741 -2.965 1.000 35.967 222 ALA CCC CA 1
ATOM 12061 C C . ALA C 1 263 ? 62.542 47.269 -3.027 1.000 30.777 222 ALA CCC C 1
ATOM 12062 O O . ALA C 1 263 ? 62.244 46.246 -2.398 1.000 27.442 222 ALA CCC O 1
ATOM 12069 N N . HIS C 1 264 ? 61.650 48.022 -3.666 1.000 23.405 223 HIS CCC N 1
ATOM 12070 C CA . HIS C 1 264 ? 60.266 47.581 -3.975 1.000 24.118 223 HIS CCC CA 1
ATOM 12071 C C . HIS C 1 264 ? 60.220 46.988 -5.394 1.000 21.759 223 HIS CCC C 1
ATOM 12072 O O . HIS C 1 264 ? 59.122 46.620 -5.859 1.000 22.846 223 HIS CCC O 1
ATOM 12087 N N . ALA C 1 265 ? 61.371 46.855 -6.056 1.000 19.720 224 ALA CCC N 1
ATOM 12088 C CA . ALA C 1 265 ? 61.462 46.372 -7.452 1.000 19.749 224 ALA CCC CA 1
ATOM 12089 C C . ALA C 1 265 ? 61.356 44.844 -7.451 1.000 18.322 224 ALA CCC C 1
ATOM 12090 O O . ALA C 1 265 ? 62.385 44.178 -7.460 1.000 18.355 224 ALA CCC O 1
ATOM 12097 N N . ARG C 1 266 ? 60.143 44.309 -7.410 1.000 17.519 225 ARG CCC N 1
ATOM 12098 C CA . ARG C 1 266 ? 59.907 42.847 -7.359 1.000 17.342 225 ARG CCC CA 1
ATOM 12099 C C . ARG C 1 266 ? 59.616 42.310 -8.761 1.000 16.207 225 ARG CCC C 1
ATOM 12100 O O . ARG C 1 266 ? 59.266 43.087 -9.658 1.000 18.129 225 ARG CCC O 1
ATOM 12121 N N . ASP C 1 267 ? 59.762 40.998 -8.915 1.000 15.154 226 ASP CCC N 1
ATOM 12122 C CA . ASP C 1 267 ? 59.334 40.259 -10.125 1.000 15.703 226 ASP CCC CA 1
ATOM 12123 C C . ASP C 1 267 ? 58.401 39.141 -9.676 1.000 13.723 226 ASP CCC C 1
ATOM 12124 O O . ASP C 1 267 ? 58.652 38.532 -8.614 1.000 14.288 226 ASP CCC O 1
ATOM 12133 N N . PHE C 1 268 ? 57.371 38.905 -10.475 1.000 14.259 227 PHE CCC N 1
ATOM 12134 C CA . PHE C 1 268 ? 56.359 37.856 -10.237 1.000 14.867 227 PHE CCC CA 1
ATOM 12135 C C . PHE C 1 268 ? 56.425 36.838 -11.367 1.000 14.902 227 PHE CCC C 1
ATOM 12136 O O . PHE C 1 268 ? 56.570 37.192 -12.566 1.000 14.596 227 PHE CCC O 1
ATOM 12153 N N . HIS C 1 269 ? 56.296 35.583 -10.964 1.000 14.994 228 HIS CCC N 1
ATOM 12154 C CA . HIS C 1 269 ? 56.492 34.397 -11.817 1.000 14.408 228 HIS CCC CA 1
ATOM 12155 C C . HIS C 1 269 ? 55.323 33.440 -11.578 1.000 13.531 228 HIS CCC C 1
ATOM 12156 O O . HIS C 1 269 ? 54.918 33.266 -10.408 1.000 14.104 228 HIS CCC O 1
ATOM 12171 N N . ILE C 1 270 ? 54.788 32.852 -12.638 1.000 14.537 229 ILE CCC N 1
ATOM 12172 C CA . ILE C 1 270 ? 53.744 31.805 -12.480 1.000 14.147 229 ILE CCC CA 1
ATOM 12173 C C . ILE C 1 270 ? 54.417 30.555 -11.920 1.000 13.889 229 ILE CCC C 1
ATOM 12174 O O . ILE C 1 270 ? 55.351 30.030 -12.550 1.000 14.231 229 ILE CCC O 1
ATOM 12190 N N . ASN C 1 271 ? 53.940 30.125 -10.759 1.000 13.796 230 ASN CCC N 1
ATOM 12191 C CA . ASN C 1 271 ? 54.396 28.916 -10.039 1.000 12.719 230 ASN CCC CA 1
ATOM 12192 C C . ASN C 1 271 ? 53.882 27.693 -10.795 1.000 13.872 230 ASN CCC C 1
ATOM 12193 O O . ASN C 1 271 ? 52.662 27.500 -10.848 1.000 13.468 230 ASN CCC O 1
ATOM 12204 N N . LEU C 1 272 ? 54.765 26.882 -11.369 1.000 13.886 231 LEU CCC N 1
ATOM 12205 C CA . LEU C 1 272 ? 54.295 25.751 -12.212 1.000 14.956 231 LEU CCC CA 1
ATOM 12206 C C . LEU C 1 272 ? 53.639 24.682 -11.333 1.000 14.839 231 LEU CCC C 1
ATOM 12207 O O . LEU C 1 272 ? 52.857 23.896 -11.869 1.000 15.364 231 LEU CCC O 1
ATOM 12223 N N . PHE C 1 273 ? 53.902 24.658 -10.029 1.000 13.189 232 PHE CCC N 1
ATOM 12224 C CA . PHE C 1 273 ? 53.198 23.738 -9.107 1.000 14.211 232 PHE CCC CA 1
ATOM 12225 C C . PHE C 1 273 ? 51.712 24.123 -9.028 1.000 15.217 232 PHE CCC C 1
ATOM 12226 O O . PHE C 1 273 ? 50.941 23.284 -8.543 1.000 17.737 232 PHE CCC O 1
ATOM 12243 N N . GLN C 1 274 ? 51.333 25.330 -9.478 1.000 15.847 233 GLN CCC N 1
ATOM 12244 C CA . GLN C 1 274 ? 49.936 25.836 -9.385 1.000 16.280 233 GLN CCC CA 1
ATOM 12245 C C . GLN C 1 274 ? 49.195 25.727 -10.723 1.000 15.806 233 GLN CCC C 1
ATOM 12246 O O . GLN C 1 274 ? 48.010 26.125 -10.744 1.000 18.640 233 GLN CCC O 1
ATOM 12260 N N . VAL C 1 275 ? 49.812 25.185 -11.776 1.000 14.525 234 VAL CCC N 1
ATOM 12261 C CA . VAL C 1 275 ? 49.143 24.975 -13.096 1.000 16.596 234 VAL CCC CA 1
ATOM 12262 C C . VAL C 1 275 ? 49.403 23.547 -13.584 1.000 14.701 234 VAL CCC C 1
ATOM 12263 O O . VAL C 1 275 ? 49.411 23.319 -14.813 1.000 15.263 234 VAL CCC O 1
ATOM 12276 N N . LEU C 1 276 ? 49.527 22.593 -12.664 1.000 15.525 235 LEU CCC N 1
ATOM 12277 C CA . LEU C 1 276 ? 49.852 21.186 -13.040 1.000 17.255 235 LEU CCC CA 1
ATOM 12278 C C . LEU C 1 276 ? 48.719 20.530 -13.831 1.000 16.517 235 LEU CCC C 1
ATOM 12279 O O . LEU C 1 276 ? 49.005 19.819 -14.787 1.000 15.154 235 LEU CCC O 1
ATOM 12295 N N . PRO C 1 277 ? 47.417 20.677 -13.476 1.000 17.846 236 PRO CCC N 1
ATOM 12296 C CA . PRO C 1 277 ? 46.363 20.077 -14.291 1.000 18.793 236 PRO CCC CA 1
ATOM 12297 C C . PRO C 1 277 ? 46.498 20.456 -15.772 1.000 17.010 236 PRO CCC C 1
ATOM 12298 O O . PRO C 1 277 ? 46.401 19.579 -16.619 1.000 16.364 236 PRO CCC O 1
ATOM 12309 N N . TRP C 1 278 ? 46.771 21.730 -16.061 1.000 16.973 237 TRP CCC N 1
ATOM 12310 C CA . TRP C 1 278 ? 46.907 22.211 -17.459 1.000 15.606 237 TRP CCC CA 1
ATOM 12311 C C . TRP C 1 278 ? 48.176 21.627 -18.092 1.000 16.197 237 TRP CCC C 1
ATOM 12312 O O . TRP C 1 278 ? 48.109 21.097 -19.230 1.000 16.898 237 TRP CCC O 1
ATOM 12333 N N . LEU C 1 279 ? 49.308 21.705 -17.400 1.000 15.802 238 LEU CCC N 1
ATOM 12334 C CA . LEU C 1 279 ? 50.575 21.136 -17.939 1.000 14.839 238 LEU CCC CA 1
ATOM 12335 C C . LEU C 1 279 ? 50.377 19.648 -18.238 1.000 14.227 238 LEU CCC C 1
ATOM 12336 O O . LEU C 1 279 ? 50.765 19.218 -19.319 1.000 15.110 238 LEU CCC O 1
ATOM 12352 N N . LYS C 1 280 ? 49.801 18.894 -17.304 1.000 15.296 239 LYS CCC N 1
ATOM 12353 C CA . LYS C 1 280 ? 49.610 17.422 -17.445 1.000 17.672 239 LYS CCC CA 1
ATOM 12354 C C . LYS C 1 280 ? 48.706 17.129 -18.644 1.000 17.447 239 LYS CCC C 1
ATOM 12355 O O . LYS C 1 280 ? 48.985 16.181 -19.366 1.000 16.905 239 LYS CCC O 1
ATOM 12374 N N . GLU C 1 281 ? 47.648 17.911 -18.838 1.000 16.139 240 GLU CCC N 1
ATOM 12375 C CA . GLU C 1 281 ? 46.714 17.699 -19.970 1.000 17.352 240 GLU CCC CA 1
ATOM 12376 C C . GLU C 1 281 ? 47.457 17.979 -21.279 1.000 15.527 240 GLU CCC C 1
ATOM 12377 O O . GLU C 1 281 ? 47.421 17.116 -22.183 1.000 21.248 240 GLU CCC O 1
ATOM 12389 N N . LYS C 1 282 ? 48.122 19.130 -21.399 1.000 14.233 241 LYS CCC N 1
ATOM 12390 C CA . LYS C 1 282 ? 48.715 19.526 -22.701 1.000 15.589 241 LYS CCC CA 1
ATOM 12391 C C . LYS C 1 282 ? 49.943 18.665 -23.012 1.000 15.088 241 LYS CCC C 1
ATOM 12392 O O . LYS C 1 282 ? 50.177 18.427 -24.189 1.000 15.254 241 LYS CCC O 1
ATOM 12411 N N . LEU C 1 283 ? 50.688 18.212 -22.002 1.000 15.607 242 LEU CCC N 1
ATOM 12412 C CA . LEU C 1 283 ? 51.949 17.459 -22.203 1.000 14.838 242 LEU CCC CA 1
ATOM 12413 C C . LEU C 1 283 ? 51.744 15.959 -21.958 1.000 15.353 242 LEU CCC C 1
ATOM 12414 O O . LEU C 1 283 ? 52.766 15.250 -21.847 1.000 16.576 242 LEU CCC O 1
ATOM 12430 N N . GLN C 1 284 ? 50.493 15.485 -21.934 1.000 18.051 243 GLN CCC N 1
ATOM 12431 C CA . GLN C 1 284 ? 50.168 14.075 -21.569 1.000 20.261 243 GLN CCC CA 1
ATOM 12432 C C . GLN C 1 284 ? 50.890 13.086 -22.498 1.000 20.812 243 GLN CCC C 1
ATOM 12433 O O . GLN C 1 284 ? 51.153 11.955 -22.035 1.000 21.928 243 GLN CCC O 1
ATOM 12447 N N . ASP C 1 285 ? 51.196 13.457 -23.747 1.000 21.435 244 ASP CCC N 1
ATOM 12448 C CA . ASP C 1 285 ? 51.795 12.527 -24.746 1.000 22.298 244 ASP CCC CA 1
ATOM 12449 C C . ASP C 1 285 ? 53.304 12.758 -24.890 1.000 21.675 244 ASP CCC C 1
ATOM 12450 O O . ASP C 1 285 ? 53.899 12.162 -25.806 1.000 22.727 244 ASP CCC O 1
ATOM 12459 N N . GLU C 1 286 ? 53.915 13.552 -24.015 1.000 19.435 245 GLU CCC N 1
ATOM 12460 C CA . GLU C 1 286 ? 55.330 13.997 -24.181 1.000 18.936 245 GLU CCC CA 1
ATOM 12461 C C . GLU C 1 286 ? 56.289 13.102 -23.382 1.000 19.211 245 GLU CCC C 1
ATOM 12462 O O . GLU C 1 286 ? 57.497 13.417 -23.361 1.000 20.612 245 GLU CCC O 1
ATOM 12474 N N . ASP C 1 287 ? 55.800 12.018 -22.773 1.000 20.140 246 ASP CCC N 1
ATOM 12475 C CA A ASP C 1 287 ? 56.653 11.020 -22.070 0.500 21.786 246 ASP CCC CA 1
ATOM 12476 C CA B ASP C 1 287 ? 56.634 11.011 -22.055 0.500 21.971 246 ASP CCC CA 1
ATOM 12477 C C . ASP C 1 287 ? 57.469 11.698 -20.959 1.000 21.005 246 ASP CCC C 1
ATOM 12478 O O . ASP C 1 287 ? 58.666 11.331 -20.785 1.000 20.196 246 ASP CCC O 1
ATOM 12494 N N . LEU C 1 288 ? 56.861 12.624 -20.206 1.000 17.154 247 LEU CCC N 1
ATOM 12495 C CA . LEU C 1 288 ? 57.582 13.329 -19.104 1.000 15.309 247 LEU CCC CA 1
ATOM 12496 C C . LEU C 1 288 ? 57.383 12.629 -17.757 1.000 15.102 247 LEU CCC C 1
ATOM 12497 O O . LEU C 1 288 ? 58.046 13.037 -16.801 1.000 17.030 247 LEU CCC O 1
ATOM 12513 N N . GLY C 1 289 ? 56.487 11.637 -17.666 1.000 16.959 248 GLY CCC N 1
ATOM 12514 C CA . GLY C 1 289 ? 56.291 10.871 -16.424 1.000 17.471 248 GLY CCC CA 1
ATOM 12515 C C . GLY C 1 289 ? 55.793 11.758 -15.292 1.000 15.335 248 GLY CCC C 1
ATOM 12516 O O . GLY C 1 289 ? 56.407 11.763 -14.218 1.000 15.844 248 GLY CCC O 1
ATOM 12520 N N . PHE C 1 290 ? 54.696 12.473 -15.510 1.000 15.482 249 PHE CCC N 1
ATOM 12521 C CA . PHE C 1 290 ? 54.031 13.233 -14.425 1.000 15.360 249 PHE CCC CA 1
ATOM 12522 C C . PHE C 1 290 ? 53.674 12.276 -13.294 1.000 15.778 249 PHE CCC C 1
ATOM 12523 O O . PHE C 1 290 ? 53.217 11.136 -13.553 1.000 18.574 249 PHE CCC O 1
ATOM 12540 N N . LEU C 1 291 ? 53.895 12.734 -12.068 1.000 17.181 250 LEU CCC N 1
ATOM 12541 C CA . LEU C 1 291 ? 53.666 11.928 -10.842 1.000 17.577 250 LEU CCC CA 1
ATOM 12542 C C . LEU C 1 291 ? 52.174 11.917 -10.518 1.000 19.310 250 LEU CCC C 1
ATOM 12543 O O . LEU C 1 291 ? 51.371 12.677 -11.066 1.000 20.744 250 LEU CCC O 1
#

Solvent-accessible surface area: 34522 Å² total; per-residue (Å²): 86,41,97,11,0,72,99,63,10,100,125,8,2,1,7,1,85,0,32,29,92,112,150,53,54,8,5,0,0,0,0,2,44,70,4,0,0,0,0,2,56,9,69,97,26,91,0,19,2,15,72,76,108,60,79,41,48,24,54,1,1,9,28,15,104,90,45,77,40,79,44,48,119,189,80,55,7,52,71,23,28,9,40,0,0,0,0,0,46,2,126,102,138,11,182,48,35,150,42,14,51,2,3,1,3,0,1,4,8,6,0,8,114,1,1,182,28,10,30,3,4,38,40,102,40,0,61,98,50,0,12,33,90,98,35,9,124,3,15,0,0,3,58,84,170,90,144,35,43,86,48,87,0,25,0,2,31,20,159,69,87,29,46,0,40,140,21,0,80,114,4,98,33,5,97,187,28,192,83,34,83,75,1,8,8,99,45,8,10,3,1,0,5,91,54,45,132,84,14,46,11,12,31,168,28,4,8,0,0,0,0,0,3,98,56,95,92,33,10,0,0,0,0,0,1,1,16,29,4,45,80,57,93,136,55,57,54,0,20,2,0,0,0,11,0,14,58,2,14,106,14,0,56,64,26,1,57,105,22,103,30,32,38,23,96,46,116,14,0,48,46,85,81,30,83,106,2,0,1,0,0,30,2,50,9,108,98,178,75,59,1,8,0,0,0,1,0,44,62,6,0,0,0,0,1,42,2,19,56,57,53,122,36,133,46,44,32,98,0,16,0,16,48,70,202,158,69,24,103,25,21,10,2,15,29,14,105,93,43,80,43,86,44,49,135,188,82,53,6,65,86,22,28,9,38,0,0,0,0,0,52,2,103,98,139,15,184,56,34,120,46,16,39,4,2,1,4,0,5,3,13,9,0,11,62,11,1,179,50,76,45,31,6,34,42,104,90,0,64,103,57,0,13,31,87,98,33,8,125,3,16,0,1,4,122,121,42,39,89,62,86,1,30,0,2,33,23,134,49,90,29,48,0,38,140,22,0,78,112,4,103,32,5,97,189,28,192,78,34,82,75,1,9,10,101,46,9,9,4,1,0,4,88,48,40,120,87,17,43,12,13,33,170,25,4,8,0,0,0,0,0,3,94,55,89,81,71,6,0,0,0,0,0,1,1,16,29,4,42,80,55,91,138,58,59,52,1,12,2,0,0,0,11,0,13,58,2,18,105,14,0,52,79,32,1,55,95,20,100,31,19,27,24,93,45,99,14,0,34,43,222,66,25,83,126,6,0,0,0,0,78,0,26,27,117,112,143,80,46,2,4,0,0,0,1,0,38,75,4,0,0,0,0,0,41,2,64,94,27,80,0,18,0,14,49,59,108,162,68,29,99,24,50,2,1,8,29,14,102,91,43,78,43,80,38,48,126,183,78,53,5,64,86,23,28,9,37,0,0,0,0,0,52,2,115,91,139,14,183,62,35,122,43,15,40,6,3,1,4,0,5,3,12,7,0,11,136,10,3,163,53,76,48,30,6,29,40,102,88,0,62,102,68,0,12,32,89,98,35,8,120,3,12,2,1,11,53,97,144,180,127,15,45,93,65,94,0,25,0,3,30,20,158,69,84,28,47,0,39,141,11,0,78,117,4,102,32,5,96,189,27,194,78,34,83,74,0,8,9,101,47,8,10,4,1,0,4,91,53,43,129,86,16,45,29,12,35,167,28,3,8,0,0,0,0,0,2,95,59,134,80,61,5,0,0,0,0,0,1,1,16,30,4,74,81,83,92,75,91,16,17,2,0,0,0,11,0,14,62,2,21,101,12,0,52,62,25,1,51,106,21,101,29,21,30,22

Foldseek 3Di:
DDQAQAFLLNNVQQKKWKWDDVTQTEIWGAAFQFKTKFFQVSPVIFIDGLLDPDGFAFPDKAAQPPDDLCPCVVVQQNGARPRGMIMTTTPDGHDDDSRHGGHAEQQFPSLCVLQVHDPVQGSVNSCCVQQNQAWAWWWWWDDDPSGIDIFIKTWNRHPCQVVQLVLLCLAPRNVPPPDSCRRVPPQKIKIAADVPHHGDADASNHHTTFTWHCHSNGTYGQWTWTDWRDRPCDDSSTMTITGGSSVVVVVVCVVCVPRPRHRD/DFQAQAAPVLSVVLQKKWKWKPVIFIEIWGAAFQFKTKFFQVRDDDDPDDIDIFIDGLPDPDGFAFDDKAAQPVDDLPPCVVVQQNGARPRGMIMTTTPDGHDDDSNHGGHAEQQFPSLCVLQVHDPPQGSVNSCCVQQPQAFAWKWWQAPCSPIFTKTFNRHPCQVVQLVLLCLAPRNVPPPDSCRRVPPQKTKIAFPVPHHGDAHASNHHTTFTWHQHSNGTYGQWTWTDWRDRPCDHRSTMTITGGSSVVVVVCCVVCVPRPRGRD/DFQAQAQPLLSVVLQKKWKWQDVTQTEIFGAAFQFKTKFFQVSHVIFIDGLLDPDGFAFPDKAADPVDDLPPCVVVQQNGARPRGMIMTTTPDGHDDDSNHGGHAEQQFPSLCVLQVHDPPQGSVNSCCVQPNQAWAWWWWWADDPSTIDIWIKTFNRHPCQVVQQVLLCLAPRNVPPPDSCRRVPPQKIKIAAQVPHHGDAHASNHHTTFTWHCHSNGTYGQWTWTDWRDRPCNSTMTITGGSSVVVVVVCVVCVPRPRGRD

B-factor: mean 23.78, std 12.38, range [0.5, 201.56]